Protein AF-0000000084982151 (afdb_homodimer)

InterPro domains:
  IPR011059 Metal-dependent hydrolase, composite domain superfamily [G3DSA:2.30.40.10] (26-406)
  IPR011059 Metal-dependent hydrolase, composite domain superfamily [SSF51338] (19-84)
  IPR013108 Amidohydrolase 3 [PF07969] (148-337)
  IPR032466 Metal-dependent hydrolase [SSF51556] (68-377)
  IPR052349 Metallo-dependent Hydrolases Superfamily Enzymes [PTHR32027] (18-412)

Nearest PDB structures (foldseek):
  6nbo-assembly1_A  TM=9.046E-01  e=1.200E-35  Burkholderia multivorans ATCC 17616
  4cqd-assembly1_A  TM=8.797E-01  e=1.197E-31  Pseudomonas sp. ADP
  2qt3-assembly1_A  TM=8.732E-01  e=7.855E-32  Pseudomonas sp. ADP
  4cqc-assembly1_B  TM=8.653E-01  e=4.052E-32  Pseudomonas sp. ADP
  4r7w-assembly4_E  TM=7.975E-01  e=2.532E-25  Klebsiella pneumoniae 30660/NJST258_1

Organism: NCBI:txid883103

Secondary structure (DSSP, 8-state):
-EEEEEEEEEEEEEEE-TTS-EEEEEEEEEEEEETTEEEEEES---TTSTTEEEEEE-TTPEEEEPEEEEEE--SS--TTS---PPP--TT-SHHHHHHHHHHHHHHHHHHHHHHHHHHHHHHHHTTEEEEEEEEE-BTTTBTHHHHHHHHHHHTTTTT-EEEEEEE-TT-SGGGHHHHHHHHHHHTTTT-SEEEEE-TTTTTS-HHHHHHHHHHHHHHTT-EEEEEE---HHHHHHHHHHHHHHHHHTT--S-EEEEE-GGGGG--HHHHHHHHHHHHHTTEEEEE----STT----HHHHHHTT--EEE--B-SSSSS-S-----HHHHHHHHHHHTT--SHHHHHHTTHHHHTT--SB-TTS-B-SS-TTSB--EEEES-SSHHHHHHHTPPEEEEEETTEEEEE------GGGG-/-EEEEEEEEEEEEEEE-TTS-EEEEEEEEEEEEETTEEEEEES---TTSTTEEEEEE-TTPEEEEPEEEEEE--SS--TTS---PPP--TT-SHHHHHHHHHHHHHHHHHHHHHHHHHHHHHHHHTTEEEEEEEEE-BTTTBTHHHHHHHHHHHTTTTT-EEEEEEE-TT-SGGGHHHHHHHHHHHTTTT-SEEEEE-TTTTTS-HHHHHHHHHHHHHHTT-EEEEEE---HHHHHHHHHHHHHHHHHTT--S-EEEEE-GGGGG--HHHHHHHHHHHHHTTEEEEE----STT----HHHHHHTT--EEE--B-SSSSS-S-----HHHHHHHHHHHTT--SHHHHHHTTHHHHTT--SB-TTS-B-SS-TTSB--EEEES-SSHHHHHHHTPPEEEEEETTEEEEE------GGGG-

Structure (mmCIF, N/CA/C/O backbone):
data_AF-0000000084982151-model_v1
#
loop_
_entity.id
_entity.type
_entity.pdbx_description
1 polymer 'Amidohydrolase 3 domain-containing protein'
#
loop_
_atom_site.group_PDB
_atom_site.id
_atom_site.type_symbol
_atom_site.label_atom_id
_atom_site.label_alt_id
_atom_site.label_comp_id
_atom_site.label_asym_id
_atom_site.label_entity_id
_atom_site.label_seq_id
_atom_site.pdbx_PDB_ins_code
_atom_site.Cartn_x
_atom_site.Cartn_y
_atom_site.Cartn_z
_atom_site.occupancy
_atom_site.B_iso_or_equiv
_atom_site.auth_seq_id
_atom_site.auth_comp_id
_atom_site.auth_asym_id
_atom_site.auth_atom_id
_atom_site.pdbx_PDB_model_num
ATOM 1 N N . MET A 1 1 ? -6.715 -37.312 9.172 1 73.62 1 MET A N 1
ATOM 2 C CA . MET A 1 1 ? -6.648 -36.438 10.328 1 73.62 1 MET A CA 1
ATOM 3 C C . MET A 1 1 ? -7.793 -35.438 10.305 1 73.62 1 MET A C 1
ATOM 5 O O . MET A 1 1 ? -8.094 -34.844 9.266 1 73.62 1 MET A O 1
ATOM 9 N N . GLY A 1 2 ? -8.641 -35.562 11.336 1 93.75 2 GLY A N 1
ATOM 10 C CA . GLY A 1 2 ? -9.836 -34.719 11.414 1 93.75 2 GLY A CA 1
ATOM 11 C C . GLY A 1 2 ? -9.625 -33.438 12.188 1 93.75 2 GLY A C 1
ATOM 12 O O . GLY A 1 2 ? -9.094 -33.469 13.305 1 93.75 2 GLY A O 1
ATOM 13 N N . LEU A 1 3 ? -9.773 -32.25 11.578 1 98.31 3 LEU A N 1
ATOM 14 C CA . LEU A 1 3 ? -9.695 -30.938 12.203 1 98.31 3 LEU A CA 1
ATOM 15 C C . LEU A 1 3 ? -11.094 -30.359 12.422 1 98.31 3 LEU A C 1
ATOM 17 O O . LEU A 1 3 ? -11.891 -30.297 11.484 1 98.31 3 LEU A O 1
ATOM 21 N N . LEU A 1 4 ? -11.398 -30.078 13.695 1 98.81 4 LEU A N 1
ATOM 22 C CA . LEU A 1 4 ? -12.664 -29.453 14.031 1 98.81 4 LEU A CA 1
ATOM 23 C C . LEU A 1 4 ? -12.477 -27.969 14.336 1 98.81 4 LEU A C 1
ATOM 25 O O . LEU A 1 4 ? -11.719 -27.609 15.242 1 98.81 4 LEU A O 1
ATOM 29 N N . LEU A 1 5 ? -13.062 -27.078 13.531 1 98.81 5 LEU A N 1
ATOM 30 C CA . LEU A 1 5 ? -13.125 -25.641 13.773 1 98.81 5 LEU A CA 1
ATOM 31 C C . LEU A 1 5 ? -14.438 -25.266 14.445 1 98.81 5 LEU A C 1
ATOM 33 O O . LEU A 1 5 ? -15.516 -25.516 13.906 1 98.81 5 LEU A O 1
ATOM 37 N N . LYS A 1 6 ? -14.336 -24.672 15.555 1 98.81 6 LYS A N 1
ATOM 38 C CA . LYS A 1 6 ? -15.531 -24.281 16.297 1 98.81 6 LYS A CA 1
ATOM 39 C C . LYS A 1 6 ? -15.734 -22.766 16.25 1 98.81 6 LYS A C 1
ATOM 41 O O . LYS A 1 6 ? -14.758 -22.016 16.203 1 98.81 6 LYS A O 1
ATOM 46 N N . ASN A 1 7 ? -17.031 -22.328 16.297 1 98.69 7 ASN A N 1
ATOM 47 C CA . ASN A 1 7 ? -17.375 -20.906 16.422 1 98.69 7 ASN A CA 1
ATOM 48 C C . ASN A 1 7 ? -16.766 -20.094 15.289 1 98.69 7 ASN A C 1
ATOM 50 O O . ASN A 1 7 ? -16.109 -19.078 15.539 1 98.69 7 ASN A O 1
ATOM 54 N N . ILE A 1 8 ? -17 -20.578 14.078 1 98.81 8 ILE A N 1
ATOM 55 C CA . ILE A 1 8 ? -16.438 -19.938 12.891 1 98.81 8 ILE A CA 1
ATOM 56 C C . ILE A 1 8 ? -17.484 -19.047 12.234 1 98.81 8 ILE A C 1
ATOM 58 O O . ILE A 1 8 ? -18.641 -19.469 12.047 1 98.81 8 ILE A O 1
ATOM 62 N N . LYS A 1 9 ? -17.125 -17.812 11.961 1 98.75 9 LYS A N 1
ATOM 63 C CA . LYS A 1 9 ? -17.984 -16.922 11.195 1 98.75 9 LYS A CA 1
ATOM 64 C C . LYS A 1 9 ? -17.906 -17.219 9.703 1 98.75 9 LYS A C 1
ATOM 66 O O . LYS A 1 9 ? -16.812 -17.328 9.141 1 98.75 9 LYS A O 1
ATOM 71 N N . LEU A 1 10 ? -19.031 -17.438 9.031 1 98.88 10 LEU A N 1
ATOM 72 C CA . LEU A 1 10 ? -19.125 -17.672 7.594 1 98.88 10 LEU A CA 1
ATOM 73 C C . LEU A 1 10 ? -20 -16.609 6.934 1 98.88 10 LEU A C 1
ATOM 75 O O . LEU A 1 10 ? -21.016 -16.203 7.48 1 98.88 10 LEU A O 1
ATOM 79 N N . GLU A 1 11 ? -19.578 -16.109 5.785 1 98.81 11 GLU A N 1
ATOM 80 C CA . GLU A 1 11 ? -20.422 -15.203 5.016 1 98.81 11 GLU A CA 1
ATOM 81 C C . GLU A 1 11 ? -21.609 -15.93 4.391 1 98.81 11 GLU A C 1
ATOM 83 O O . GLU A 1 11 ? -21.438 -16.984 3.773 1 98.81 11 GLU A O 1
ATOM 88 N N . ARG A 1 12 ? -22.781 -15.328 4.527 1 98.25 12 ARG A N 1
ATOM 89 C CA . ARG A 1 12 ? -24 -15.992 4.078 1 98.25 12 ARG A CA 1
ATOM 90 C C . ARG A 1 12 ? -24.578 -15.305 2.85 1 98.25 12 ARG A C 1
ATOM 92 O O . ARG A 1 12 ? -24.969 -15.969 1.885 1 98.25 12 ARG A O 1
ATOM 99 N N . CYS A 1 13 ? -24.703 -14.039 2.93 1 98 13 CYS A N 1
ATOM 100 C CA . CYS A 1 13 ? -25.266 -13.266 1.829 1 98 13 CYS A CA 1
ATOM 101 C C . CYS A 1 13 ? -25.047 -11.773 2.043 1 98 13 CYS A C 1
ATOM 103 O O . CYS A 1 13 ? -24.531 -11.359 3.078 1 98 13 CYS A O 1
ATOM 105 N N . TYR A 1 14 ? -25.359 -11 1.001 1 96.5 14 TYR A N 1
ATOM 106 C CA . TYR A 1 14 ? -25.422 -9.555 1.14 1 96.5 14 TYR A CA 1
ATOM 107 C C . TYR A 1 14 ? -26.812 -9.094 1.558 1 96.5 14 TYR A C 1
ATOM 109 O O . TYR A 1 14 ? -27.812 -9.641 1.093 1 96.5 14 TYR A O 1
ATOM 117 N N . LYS A 1 15 ? -26.781 -8.156 2.391 1 95.31 15 LYS A N 1
ATOM 118 C CA . LYS A 1 15 ? -28.031 -7.516 2.773 1 95.31 15 LYS A CA 1
ATOM 119 C C . LYS A 1 15 ? -27.984 -6.016 2.504 1 95.31 15 LYS A C 1
ATOM 121 O O . LYS A 1 15 ? -27.031 -5.336 2.914 1 95.31 15 LYS A O 1
ATOM 126 N N . GLU A 1 16 ? -28.906 -5.574 1.783 1 91.12 16 GLU A N 1
ATOM 127 C CA . GLU A 1 16 ? -29.016 -4.145 1.5 1 91.12 16 GLU A CA 1
ATOM 128 C C . GLU A 1 16 ? -29.969 -3.459 2.465 1 91.12 16 GLU A C 1
ATOM 130 O O . GLU A 1 16 ? -31.094 -3.936 2.682 1 91.12 16 GLU A O 1
ATOM 135 N N . GLN A 1 17 ? -29.469 -2.412 2.992 1 88 17 GLN A N 1
ATOM 136 C CA . GLN A 1 17 ? -30.312 -1.627 3.891 1 88 17 GLN A CA 1
ATOM 137 C C . GLN A 1 17 ? -30.984 -0.476 3.15 1 88 17 GLN A C 1
ATOM 139 O O . GLN A 1 17 ? -30.641 -0.183 2.004 1 88 17 GLN A O 1
ATOM 144 N N . ASN A 1 18 ? -31.953 0.186 3.766 1 77.94 18 ASN A N 1
ATOM 145 C CA . ASN A 1 18 ? -32.781 1.197 3.139 1 77.94 18 ASN A CA 1
ATOM 146 C C . ASN A 1 18 ? -31.969 2.4 2.676 1 77.94 18 ASN A C 1
ATOM 148 O O . ASN A 1 18 ? -32.344 3.068 1.707 1 77.94 18 ASN A O 1
ATOM 152 N N . ASN A 1 19 ? -30.906 2.613 3.205 1 78.88 19 ASN A N 1
ATOM 153 C CA . ASN A 1 19 ? -30.109 3.789 2.863 1 78.88 19 ASN A CA 1
ATOM 154 C C . ASN A 1 19 ? -29.047 3.467 1.815 1 78.88 19 ASN A C 1
ATOM 156 O O . ASN A 1 19 ? -28.156 4.285 1.548 1 78.88 19 ASN A O 1
ATOM 160 N N . GLY A 1 20 ? -29.188 2.225 1.259 1 83.88 20 GLY A N 1
ATOM 161 C CA . GLY A 1 20 ? -28.25 1.842 0.222 1 83.88 20 GLY A CA 1
ATOM 162 C C . GLY A 1 20 ? -27 1.162 0.767 1 83.88 20 GLY A C 1
ATOM 163 O O . GLY A 1 20 ? -26.156 0.706 0 1 83.88 20 GLY A O 1
ATOM 164 N N . LEU A 1 21 ? -27 1.097 2.041 1 89.81 21 LEU A N 1
ATOM 165 C CA . LEU A 1 21 ? -25.875 0.412 2.68 1 89.81 21 LEU A CA 1
ATOM 166 C C . LEU A 1 21 ? -25.969 -1.096 2.473 1 89.81 21 LEU A C 1
ATOM 168 O O . LEU A 1 21 ? -27.047 -1.684 2.641 1 89.81 21 LEU A O 1
ATOM 172 N N . VAL A 1 22 ? -24.922 -1.639 1.974 1 94 22 VAL A N 1
ATOM 173 C CA . VAL A 1 22 ? -24.844 -3.088 1.827 1 94 22 VAL A CA 1
ATOM 174 C C . VAL A 1 22 ? -23.938 -3.666 2.912 1 94 22 VAL A C 1
ATOM 176 O O . VAL A 1 22 ? -22.844 -3.148 3.158 1 94 22 VAL A O 1
ATOM 179 N N . VAL A 1 23 ? -24.375 -4.66 3.572 1 95.12 23 VAL A N 1
ATOM 180 C CA . VAL A 1 23 ? -23.578 -5.359 4.582 1 95.12 23 VAL A CA 1
ATOM 181 C C . VAL A 1 23 ? -23.547 -6.855 4.266 1 95.12 23 VAL A C 1
ATOM 183 O O . VAL A 1 23 ? -24.438 -7.371 3.596 1 95.12 23 VAL A O 1
ATOM 186 N N . THR A 1 24 ? -22.531 -7.484 4.648 1 97.81 24 THR A N 1
ATOM 187 C CA . THR A 1 24 ? -22.453 -8.938 4.535 1 97.81 24 THR A CA 1
ATOM 188 C C . THR A 1 24 ? -23.047 -9.609 5.773 1 97.81 24 THR A C 1
ATOM 190 O O . THR A 1 24 ? -22.578 -9.383 6.891 1 97.81 24 THR A O 1
ATOM 193 N N . GLU A 1 25 ? -24.047 -10.375 5.578 1 97.88 25 GLU A N 1
ATOM 194 C CA . GLU A 1 25 ? -24.594 -11.188 6.664 1 97.88 25 GLU A CA 1
ATOM 195 C C . GLU A 1 25 ? -23.75 -12.438 6.891 1 97.88 25 GLU A C 1
ATOM 197 O O . GLU A 1 25 ? -23.297 -13.07 5.934 1 97.88 25 GLU A O 1
ATOM 202 N N . THR A 1 26 ? -23.531 -12.688 8.125 1 98.19 26 THR A N 1
ATOM 203 C CA . THR A 1 26 ? -22.719 -13.844 8.477 1 98.19 26 THR A CA 1
ATOM 204 C C . THR A 1 26 ? -23.453 -14.758 9.453 1 98.19 26 THR A C 1
ATOM 206 O O . THR A 1 26 ? -24.5 -14.383 9.992 1 98.19 26 THR A O 1
ATOM 209 N N . GLU A 1 27 ? -23.016 -15.969 9.609 1 98.31 27 GLU A N 1
ATOM 210 C CA . GLU A 1 27 ? -23.5 -16.938 10.602 1 98.31 27 GLU A CA 1
ATOM 211 C C . GLU A 1 27 ? -22.328 -17.641 11.281 1 98.31 27 GLU A C 1
ATOM 213 O O . GLU A 1 27 ? -21.219 -17.703 10.727 1 98.31 27 GLU A O 1
ATOM 218 N N . THR A 1 28 ? -22.531 -18.125 12.484 1 98.62 28 THR A N 1
ATOM 219 C CA . THR A 1 28 ? -21.531 -18.891 13.219 1 98.62 28 THR A CA 1
ATOM 220 C C . THR A 1 28 ? -21.766 -20.391 13.07 1 98.62 28 THR A C 1
ATOM 222 O O . THR A 1 28 ? -22.875 -20.875 13.289 1 98.62 28 THR A O 1
ATOM 225 N N . LYS A 1 29 ? -20.75 -21.141 12.617 1 98.81 29 LYS A N 1
ATOM 226 C CA . LYS A 1 29 ? -20.844 -22.578 12.406 1 98.81 29 LYS A CA 1
ATOM 227 C C . LYS A 1 29 ? -19.609 -23.297 12.93 1 98.81 29 LYS A C 1
ATOM 229 O O . LYS A 1 29 ? -18.578 -22.672 13.18 1 98.81 29 LYS A O 1
ATOM 234 N N . ASP A 1 30 ? -19.75 -24.531 13.203 1 98.81 30 ASP A N 1
ATOM 235 C CA . ASP A 1 30 ? -18.641 -25.469 13.344 1 98.81 30 ASP A CA 1
ATOM 236 C C . ASP A 1 30 ? -18.359 -26.188 12.023 1 98.81 30 ASP A C 1
ATOM 238 O O . ASP A 1 30 ? -19.281 -26.5 11.266 1 98.81 30 ASP A O 1
ATOM 242 N N . LEU A 1 31 ? -17.141 -26.438 11.711 1 98.81 31 LEU A N 1
ATOM 243 C CA . LEU A 1 31 ? -16.75 -27.156 10.508 1 98.81 31 LEU A CA 1
ATOM 244 C C . LEU A 1 31 ? -15.836 -28.344 10.852 1 98.81 31 LEU A C 1
ATOM 246 O O . LEU A 1 31 ? -14.82 -28.172 11.531 1 98.81 31 LEU A O 1
ATOM 250 N N . LEU A 1 32 ? -16.188 -29.531 10.422 1 98.69 32 LEU A N 1
ATOM 251 C CA . LEU A 1 32 ? -15.312 -30.688 10.508 1 98.69 32 LEU A CA 1
ATOM 252 C C . LEU A 1 32 ? -14.594 -30.938 9.188 1 98.69 32 LEU A C 1
ATOM 254 O O . LEU A 1 32 ? -15.227 -30.984 8.133 1 98.69 32 LEU A O 1
ATOM 258 N N . ILE A 1 33 ? -13.352 -30.984 9.211 1 98.62 33 ILE A N 1
ATOM 259 C CA . ILE A 1 33 ? -12.516 -31.266 8.039 1 98.62 33 ILE A CA 1
ATOM 260 C C . ILE A 1 33 ? -11.922 -32.656 8.148 1 98.62 33 ILE A C 1
ATOM 262 O O . ILE A 1 33 ? -11.336 -33.031 9.172 1 98.62 33 ILE A O 1
ATOM 266 N N . LYS A 1 34 ? -12.094 -33.469 7.145 1 97.31 34 LYS A N 1
ATOM 267 C CA . LYS A 1 34 ? -11.547 -34.812 7.039 1 97.31 34 LYS A CA 1
ATOM 268 C C . LYS A 1 34 ? -10.93 -35.031 5.664 1 97.31 34 LYS A C 1
ATOM 270 O O . LYS A 1 34 ? -11.469 -34.594 4.652 1 97.31 34 LYS A O 1
ATOM 275 N N . GLU A 1 35 ? -9.781 -35.688 5.691 1 96.19 35 GLU A N 1
ATOM 276 C CA . GLU A 1 35 ? -9.109 -36.094 4.457 1 96.19 35 GLU A CA 1
ATOM 277 C C . GLU A 1 35 ? -8.953 -34.875 3.518 1 96.19 35 GLU A C 1
ATOM 279 O O . GLU A 1 35 ? -9.25 -35 2.324 1 96.19 35 GLU A O 1
ATOM 284 N N . GLY A 1 36 ? -8.742 -33.719 4.082 1 97.12 36 GLY A N 1
ATOM 285 C CA . GLY A 1 36 ? -8.367 -32.531 3.316 1 97.12 36 GLY A CA 1
ATOM 286 C C . GLY A 1 36 ? -9.562 -31.75 2.82 1 97.12 36 GLY A C 1
ATOM 287 O O . GLY A 1 36 ? -9.398 -30.719 2.156 1 97.12 36 GLY A O 1
ATOM 288 N N . CYS A 1 37 ? -10.805 -32.188 3.174 1 98.19 37 CYS A N 1
ATOM 289 C CA . CYS A 1 37 ? -12.016 -31.531 2.676 1 98.19 37 CYS A CA 1
ATOM 290 C C . CYS A 1 37 ? -12.961 -31.188 3.82 1 98.19 37 CYS A C 1
ATOM 292 O O . CYS A 1 37 ? -12.891 -31.797 4.891 1 98.19 37 CYS A O 1
ATOM 294 N N . PHE A 1 38 ? -13.758 -30.203 3.572 1 98.56 38 PHE A N 1
ATOM 295 C CA . PHE A 1 38 ? -14.836 -29.969 4.516 1 98.56 38 PHE A CA 1
ATOM 296 C C . PHE A 1 38 ? -15.805 -31.156 4.547 1 98.56 38 PHE A C 1
ATOM 298 O O . PHE A 1 38 ? -16.406 -31.484 3.527 1 98.56 38 PHE A O 1
ATOM 305 N N . ALA A 1 39 ? -15.961 -31.734 5.668 1 98.25 39 ALA A N 1
ATOM 306 C CA . ALA A 1 39 ? -16.766 -32.938 5.773 1 98.25 39 ALA A CA 1
ATOM 307 C C . ALA A 1 39 ? -18.141 -32.656 6.34 1 98.25 39 ALA A C 1
ATOM 309 O O . ALA A 1 39 ? -19.125 -33.312 6.016 1 98.25 39 ALA A O 1
ATOM 310 N N . GLU A 1 40 ? -18.188 -31.672 7.238 1 98.19 40 GLU A N 1
ATOM 311 C CA . GLU A 1 40 ? -19.438 -31.281 7.883 1 98.19 40 GLU A CA 1
ATOM 312 C C . GLU A 1 40 ? -19.422 -29.812 8.281 1 98.19 40 GLU A C 1
ATOM 314 O O . GLU A 1 40 ? -18.406 -29.297 8.742 1 98.19 40 GLU A O 1
ATOM 319 N N . ILE A 1 41 ? -20.453 -29.141 8.078 1 98.62 41 ILE A N 1
ATOM 320 C CA . ILE A 1 41 ? -20.703 -27.781 8.508 1 98.62 41 ILE A CA 1
ATOM 321 C C . ILE A 1 41 ? -22.031 -27.703 9.25 1 98.62 41 ILE A C 1
ATOM 323 O O . ILE A 1 41 ? -23.094 -28.016 8.688 1 98.62 41 ILE A O 1
ATOM 327 N N . ALA A 1 42 ? -22.016 -27.359 10.477 1 98.56 42 ALA A N 1
ATOM 328 C CA . ALA A 1 42 ? -23.219 -27.375 11.297 1 98.56 42 ALA A CA 1
ATOM 329 C C . ALA A 1 42 ? -23.156 -26.328 12.406 1 98.56 42 ALA A C 1
ATOM 331 O O . ALA A 1 42 ? -22.109 -25.719 12.633 1 98.56 42 ALA A O 1
ATOM 332 N N . ASP A 1 43 ? -24.312 -26.141 13.031 1 98.44 43 ASP A N 1
ATOM 333 C CA . ASP A 1 43 ? -24.359 -25.188 14.133 1 98.44 43 ASP A CA 1
ATOM 334 C C . ASP A 1 43 ? -23.453 -25.625 15.281 1 98.44 43 ASP A C 1
ATOM 336 O O . ASP A 1 43 ? -22.781 -24.797 15.906 1 98.44 43 ASP A O 1
ATOM 340 N N . GLU A 1 44 ? -23.453 -26.891 15.516 1 98.19 44 GLU A N 1
ATOM 341 C CA . GLU A 1 44 ? -22.625 -27.469 16.562 1 98.19 44 GLU A CA 1
ATOM 342 C C . GLU A 1 44 ? -22.156 -28.875 16.188 1 98.19 44 GLU A C 1
ATOM 344 O O . GLU A 1 44 ? -22.938 -29.688 15.711 1 98.19 44 GLU A O 1
ATOM 349 N N . ILE A 1 45 ? -20.906 -29.094 16.312 1 98.12 45 ILE A N 1
ATOM 350 C CA . ILE A 1 45 ? -20.312 -30.422 16.172 1 98.12 45 ILE A CA 1
ATOM 351 C C . ILE A 1 45 ? -19.547 -30.797 17.438 1 98.12 45 ILE A C 1
ATOM 353 O O . ILE A 1 45 ? -18.734 -30.016 17.938 1 98.12 45 ILE A O 1
ATOM 357 N N . ALA A 1 46 ? -19.75 -31.953 17.953 1 97.62 46 ALA A N 1
ATOM 358 C CA . ALA A 1 46 ? -19.156 -32.375 19.219 1 97.62 46 ALA A CA 1
ATOM 359 C C . ALA A 1 46 ? -17.656 -32.625 19.062 1 97.62 46 ALA A C 1
ATOM 361 O O . ALA A 1 46 ? -17.219 -33.188 18.062 1 97.62 46 ALA A O 1
ATOM 362 N N . GLU A 1 47 ? -16.906 -32.219 20.047 1 96.62 47 GLU A N 1
ATOM 363 C CA . GLU A 1 47 ? -15.461 -32.406 20.016 1 96.62 47 GLU A CA 1
ATOM 364 C C . GLU A 1 47 ? -15.062 -33.875 20.016 1 96.62 47 GLU A C 1
ATOM 366 O O . GLU A 1 47 ? -13.984 -34.219 19.562 1 96.62 47 GLU A O 1
ATOM 371 N N . ASN A 1 48 ? -16.016 -34.688 20.594 1 95.06 48 ASN A N 1
ATOM 372 C CA . ASN A 1 48 ? -15.703 -36.094 20.672 1 95.06 48 ASN A CA 1
ATOM 373 C C . ASN A 1 48 ? -16.234 -36.844 19.438 1 95.06 48 ASN A C 1
ATOM 375 O O . ASN A 1 48 ? -16.266 -38.094 19.438 1 95.06 48 ASN A O 1
ATOM 379 N N . THR A 1 49 ? -16.672 -36.094 18.5 1 94.31 49 THR A N 1
ATOM 380 C CA . THR A 1 49 ? -17.078 -36.719 17.234 1 94.31 49 THR A CA 1
ATOM 381 C C . THR A 1 49 ? -15.969 -37.625 16.703 1 94.31 49 THR A C 1
ATOM 383 O O . THR A 1 49 ? -14.797 -37.25 16.734 1 94.31 49 THR A O 1
ATOM 386 N N . PRO A 1 50 ? -16.281 -38.812 16.266 1 92.5 50 PRO A N 1
ATOM 387 C CA . PRO A 1 50 ? -15.258 -39.75 15.773 1 92.5 50 PRO A CA 1
ATOM 388 C C . PRO A 1 50 ? -14.422 -39.156 14.641 1 92.5 50 PRO A C 1
ATOM 390 O O . PRO A 1 50 ? -14.961 -38.531 13.727 1 92.5 50 PRO A O 1
ATOM 393 N N . GLY A 1 51 ? -13.148 -39.312 14.781 1 91.31 51 GLY A N 1
ATOM 394 C CA . GLY A 1 51 ? -12.258 -38.844 13.727 1 91.31 51 GLY A CA 1
ATOM 395 C C . GLY A 1 51 ? -11.641 -37.469 14.023 1 91.31 51 GLY A C 1
ATOM 396 O O . GLY A 1 51 ? -10.648 -37.094 13.391 1 91.31 51 GLY A O 1
ATOM 397 N N . VAL A 1 52 ? -12.188 -36.75 14.961 1 95.25 52 VAL A N 1
ATOM 398 C CA . VAL A 1 52 ? -11.633 -35.469 15.344 1 95.25 52 VAL A CA 1
ATOM 399 C C . VAL A 1 52 ? -10.305 -35.656 16.078 1 95.25 52 VAL A C 1
ATOM 401 O O . VAL A 1 52 ? -10.25 -36.375 17.078 1 95.25 52 VAL A O 1
ATOM 404 N N . GLN A 1 53 ? -9.266 -35.094 15.57 1 95 53 GLN A N 1
ATOM 405 C CA . GLN A 1 53 ? -7.938 -35.219 16.172 1 95 53 GLN A CA 1
ATOM 406 C C . GLN A 1 53 ? -7.457 -33.875 16.734 1 95 53 GLN A C 1
ATOM 408 O O . GLN A 1 53 ? -6.633 -33.844 17.656 1 95 53 GLN A O 1
ATOM 413 N N . LYS A 1 54 ? -7.859 -32.812 16.219 1 96.81 54 LYS A N 1
ATOM 414 C CA . LYS A 1 54 ? -7.5 -31.469 16.656 1 96.81 54 LYS A CA 1
ATOM 415 C C . LYS A 1 54 ? -8.711 -30.547 16.641 1 96.81 54 LYS A C 1
ATOM 417 O O . LYS A 1 54 ? -9.539 -30.609 15.727 1 96.81 54 LYS A O 1
ATOM 422 N N . VAL A 1 55 ? -8.867 -29.781 17.688 1 98 55 VAL A N 1
ATOM 423 C CA . VAL A 1 55 ? -9.945 -28.812 17.781 1 98 55 VAL A CA 1
ATOM 424 C C . VAL A 1 55 ? -9.367 -27.406 17.891 1 98 55 VAL A C 1
ATOM 426 O O . VAL A 1 55 ? -8.43 -27.156 18.641 1 98 55 VAL A O 1
ATOM 429 N N . ILE A 1 56 ? -9.828 -26.484 17.078 1 98.12 56 ILE A N 1
ATOM 430 C CA . ILE A 1 56 ? -9.5 -25.062 17.156 1 98.12 56 ILE A CA 1
ATOM 431 C C . ILE A 1 56 ? -10.773 -24.25 17.391 1 98.12 56 ILE A C 1
ATOM 433 O O . ILE A 1 56 ? -11.75 -24.375 16.656 1 98.12 56 ILE A O 1
ATOM 437 N N . ASP A 1 57 ? -10.781 -23.5 18.406 1 98.19 57 ASP A N 1
ATOM 438 C CA . ASP A 1 57 ? -11.844 -22.516 18.594 1 98.19 57 ASP A CA 1
ATOM 439 C C . ASP A 1 57 ? -11.57 -21.25 17.781 1 98.19 57 ASP A C 1
ATOM 441 O O . ASP A 1 57 ? -10.586 -20.547 18.047 1 98.19 57 ASP A O 1
ATOM 445 N N . GLY A 1 58 ? -12.414 -20.984 16.859 1 97.75 58 GLY A N 1
ATOM 446 C CA . GLY A 1 58 ? -12.227 -19.812 16 1 97.75 58 GLY A CA 1
ATOM 447 C C . GLY A 1 58 ? -12.547 -18.516 16.719 1 97.75 58 GLY A C 1
ATOM 448 O O . GLY A 1 58 ? -12.18 -17.438 16.234 1 97.75 58 GLY A O 1
ATOM 449 N N . ASN A 1 59 ? -13.258 -18.641 17.812 1 97.62 59 ASN A N 1
ATOM 450 C CA . ASN A 1 59 ? -13.609 -17.469 18.594 1 97.62 59 ASN A CA 1
ATOM 451 C C . ASN A 1 59 ? -14.289 -16.391 17.75 1 97.62 59 ASN A C 1
ATOM 453 O O . ASN A 1 59 ? -13.984 -15.203 17.875 1 97.62 59 ASN A O 1
ATOM 457 N N . GLY A 1 60 ? -15.086 -16.781 16.844 1 97.88 60 GLY A N 1
ATOM 458 C CA . GLY A 1 60 ? -15.852 -15.836 16.031 1 97.88 60 GLY A CA 1
ATOM 459 C C . GLY A 1 60 ? -15.055 -15.266 14.875 1 97.88 60 GLY A C 1
ATOM 460 O O . GLY A 1 60 ? -15.469 -14.281 14.25 1 97.88 60 GLY A O 1
ATOM 461 N N . GLN A 1 61 ? -13.891 -15.781 14.562 1 98.62 61 GLN A N 1
ATOM 462 C CA . GLN A 1 61 ? -13.109 -15.328 13.414 1 98.62 61 GLN A CA 1
ATOM 463 C C . GLN A 1 61 ? -13.773 -15.734 12.109 1 98.62 61 GLN A C 1
ATOM 465 O O . GLN A 1 61 ? -14.516 -16.719 12.062 1 98.62 61 GLN A O 1
ATOM 470 N N . LEU A 1 62 ? -13.523 -14.961 11.062 1 98.88 62 LEU A N 1
ATOM 471 C CA . LEU A 1 62 ? -14.047 -15.219 9.727 1 98.88 62 LEU A CA 1
ATOM 472 C C . LEU A 1 62 ? -13.219 -16.281 9.008 1 98.88 62 LEU A C 1
ATOM 474 O O . LEU A 1 62 ? -11.984 -16.25 9.07 1 98.88 62 LEU A O 1
ATOM 478 N N . LEU A 1 63 ? -13.883 -17.266 8.383 1 98.94 63 LEU A N 1
ATOM 479 C CA . LEU A 1 63 ? -13.219 -18.203 7.488 1 98.94 63 LEU A CA 1
ATOM 480 C C . LEU A 1 63 ? -13.211 -17.688 6.055 1 98.94 63 LEU A C 1
ATOM 482 O O . LEU A 1 63 ? -14.258 -17.297 5.523 1 98.94 63 LEU A O 1
ATOM 486 N N . VAL A 1 64 ? -12.07 -17.594 5.418 1 98.94 64 VAL A N 1
ATOM 487 C CA . VAL A 1 64 ? -11.961 -17.203 4.016 1 98.94 64 VAL A CA 1
ATOM 488 C C . VAL A 1 64 ? -11.047 -18.188 3.281 1 98.94 64 VAL A C 1
ATOM 490 O O . VAL A 1 64 ? -10.258 -18.906 3.908 1 98.94 64 VAL A O 1
ATOM 493 N N . PRO A 1 65 ? -11.203 -18.328 1.948 1 98.88 65 PRO A N 1
ATOM 494 C CA . PRO A 1 65 ? -10.266 -19.172 1.208 1 98.88 65 PRO A CA 1
ATOM 495 C C . PRO A 1 65 ? -8.82 -18.719 1.363 1 98.88 65 PRO A C 1
ATOM 497 O O . PRO A 1 65 ? -8.547 -17.531 1.517 1 98.88 65 PRO A O 1
ATOM 500 N N . SER A 1 66 ? -7.883 -19.656 1.37 1 98.88 66 SER A N 1
ATOM 501 C CA . SER A 1 66 ? -6.465 -19.328 1.466 1 98.88 66 SER A CA 1
ATOM 502 C C . SER A 1 66 ? -5.98 -18.609 0.213 1 98.88 66 SER A C 1
ATOM 504 O O . SER A 1 66 ? -6.711 -18.516 -0.776 1 98.88 66 SER A O 1
ATOM 506 N N . LEU A 1 67 ? -4.781 -18.094 0.255 1 98.94 67 LEU A N 1
ATOM 507 C CA . LEU A 1 67 ? -4.242 -17.234 -0.792 1 98.94 67 LEU A CA 1
ATOM 508 C C . LEU A 1 67 ? -3.266 -18 -1.677 1 98.94 67 LEU A C 1
ATOM 510 O O . LEU A 1 67 ? -2.775 -19.062 -1.288 1 98.94 67 LEU A O 1
ATOM 514 N N . ARG A 1 68 ? -3.076 -17.469 -2.844 1 98.81 68 ARG A N 1
ATOM 515 C CA . ARG A 1 68 ? -2.127 -17.969 -3.826 1 98.81 68 ARG A CA 1
ATOM 516 C C . ARG A 1 68 ? -1.174 -16.875 -4.289 1 98.81 68 ARG A C 1
ATOM 518 O O . ARG A 1 68 ? -1.588 -15.734 -4.496 1 98.81 68 ARG A O 1
ATOM 525 N N . GLU A 1 69 ? 0.103 -17.219 -4.352 1 98.81 69 GLU A N 1
ATOM 526 C CA . GLU A 1 69 ? 1.081 -16.344 -5.008 1 98.81 69 GLU A CA 1
ATOM 527 C C . GLU A 1 69 ? 1.281 -16.75 -6.465 1 98.81 69 GLU A C 1
ATOM 529 O O . GLU A 1 69 ? 1.736 -17.859 -6.754 1 98.81 69 GLU A O 1
ATOM 534 N N . SER A 1 70 ? 0.989 -15.789 -7.348 1 98.62 70 SER A N 1
ATOM 535 C CA . SER A 1 70 ? 0.961 -16.172 -8.75 1 98.62 70 SER A CA 1
ATOM 536 C C . SER A 1 70 ? 2.305 -15.914 -9.43 1 98.62 70 SER A C 1
ATOM 538 O O . SER A 1 70 ? 2.561 -16.406 -10.523 1 98.62 70 SER A O 1
ATOM 540 N N . HIS A 1 71 ? 3.154 -15.164 -8.773 1 98.81 71 HIS A N 1
ATOM 541 C CA . HIS A 1 71 ? 4.387 -14.758 -9.438 1 98.81 71 HIS A CA 1
ATOM 542 C C . HIS A 1 71 ? 5.434 -14.305 -8.422 1 98.81 71 HIS A C 1
ATOM 544 O O . HIS A 1 71 ? 5.309 -13.227 -7.836 1 98.81 71 HIS A O 1
ATOM 550 N N . ILE A 1 72 ? 6.477 -15.102 -8.219 1 98.81 72 ILE A N 1
ATOM 551 C CA . ILE A 1 72 ? 7.555 -14.734 -7.305 1 98.81 72 ILE A CA 1
ATOM 552 C C . ILE A 1 72 ? 8.867 -15.344 -7.789 1 98.81 72 ILE A C 1
ATOM 554 O O . ILE A 1 72 ? 8.867 -16.344 -8.516 1 98.81 72 ILE A O 1
ATOM 558 N N . HIS A 1 73 ? 9.945 -14.742 -7.547 1 98.75 73 HIS A N 1
ATOM 559 C CA . HIS A 1 73 ? 11.289 -15.289 -7.719 1 98.75 73 HIS A CA 1
ATOM 560 C C . HIS A 1 73 ? 11.93 -15.602 -6.371 1 98.75 73 HIS A C 1
ATOM 562 O O . HIS A 1 73 ? 12.453 -14.703 -5.703 1 98.75 73 HIS A O 1
ATOM 568 N N . ILE A 1 74 ? 11.914 -16.875 -5.961 1 98.44 74 ILE A N 1
ATOM 569 C CA . ILE A 1 74 ? 12.445 -17.188 -4.637 1 98.44 74 ILE A CA 1
ATOM 570 C C . ILE A 1 74 ? 13.938 -17.5 -4.73 1 98.44 74 ILE A C 1
ATOM 572 O O . ILE A 1 74 ? 14.633 -17.562 -3.713 1 98.44 74 ILE A O 1
ATOM 576 N N . ASP A 1 75 ? 14.461 -17.656 -6.016 1 97.81 75 ASP A N 1
ATOM 577 C CA . ASP A 1 75 ? 15.82 -18.125 -6.25 1 97.81 75 ASP A CA 1
ATOM 578 C C . ASP A 1 75 ? 16.812 -16.953 -6.246 1 97.81 75 ASP A C 1
ATOM 580 O O . ASP A 1 75 ? 18.016 -17.156 -6.16 1 97.81 75 ASP A O 1
ATOM 584 N N . LYS A 1 76 ? 16.312 -15.758 -6.379 1 96.38 76 LYS A N 1
ATOM 585 C CA . LYS A 1 76 ? 17.188 -14.578 -6.387 1 96.38 76 LYS A CA 1
ATOM 586 C C . LYS A 1 76 ? 16.578 -13.453 -5.551 1 96.38 76 LYS A C 1
ATOM 588 O O . LYS A 1 76 ? 15.711 -12.719 -6.027 1 96.38 76 LYS A O 1
ATOM 593 N N . THR A 1 77 ? 16.875 -13.352 -4.324 1 97 77 THR A N 1
ATOM 594 C CA . THR A 1 77 ? 16.281 -12.406 -3.396 1 97 77 THR A CA 1
ATOM 595 C C . THR A 1 77 ? 17.297 -11.945 -2.357 1 97 77 THR A C 1
ATOM 597 O O . THR A 1 77 ? 18.266 -12.656 -2.078 1 97 77 THR A O 1
ATOM 600 N N . TYR A 1 78 ? 17.125 -10.734 -1.867 1 96.81 78 TYR A N 1
ATOM 601 C CA . TYR A 1 78 ? 17.844 -10.227 -0.706 1 96.81 78 TYR A CA 1
ATOM 602 C C . TYR A 1 78 ? 17.094 -10.523 0.582 1 96.81 78 TYR A C 1
ATOM 604 O O . TYR A 1 78 ? 17.594 -10.266 1.68 1 96.81 78 TYR A O 1
ATOM 612 N N . PHE A 1 79 ? 15.938 -11.195 0.538 1 96.94 79 PHE A N 1
ATOM 613 C CA . PHE A 1 79 ? 15.023 -11.367 1.662 1 96.94 79 PHE A CA 1
ATOM 614 C C . PHE A 1 79 ? 15.68 -12.195 2.766 1 96.94 79 PHE A C 1
ATOM 616 O O . PHE A 1 79 ? 16.297 -13.227 2.492 1 96.94 79 PHE A O 1
ATOM 623 N N . SER A 1 80 ? 15.562 -11.664 3.971 1 94.06 80 SER A N 1
ATOM 624 C CA . SER A 1 80 ? 16.062 -12.281 5.191 1 94.06 80 SER A CA 1
ATOM 625 C C . SER A 1 80 ? 17.578 -12.07 5.332 1 94.06 80 SER A C 1
ATOM 627 O O . SER A 1 80 ? 18.188 -12.555 6.285 1 94.06 80 SER A O 1
ATOM 629 N N . GLY A 1 81 ? 18.172 -11.398 4.391 1 95.5 81 GLY A N 1
ATOM 630 C CA . GLY A 1 81 ? 19.562 -10.984 4.504 1 95.5 81 GLY A CA 1
ATOM 631 C C . GLY A 1 81 ? 19.719 -9.523 4.891 1 95.5 81 GLY A C 1
ATOM 632 O O . GLY A 1 81 ? 18.75 -8.859 5.238 1 95.5 81 GLY A O 1
ATOM 633 N N . PRO A 1 82 ? 20.969 -9.133 4.824 1 95 82 PRO A N 1
ATOM 634 C CA . PRO A 1 82 ? 21.172 -7.715 5.125 1 95 82 PRO A CA 1
ATOM 635 C C . PRO A 1 82 ? 20.516 -6.789 4.105 1 95 82 PRO A C 1
ATOM 637 O O . PRO A 1 82 ? 20.312 -7.176 2.951 1 95 82 PRO A O 1
ATOM 640 N N . TRP A 1 83 ? 20.219 -5.613 4.496 1 96.31 83 TRP A N 1
ATOM 641 C CA . TRP A 1 83 ? 19.594 -4.609 3.637 1 96.31 83 TRP A CA 1
ATOM 642 C C . TRP A 1 83 ? 20.547 -4.191 2.516 1 96.31 83 TRP A C 1
ATOM 644 O O . TRP A 1 83 ? 21.719 -3.922 2.758 1 96.31 83 TRP A O 1
ATOM 654 N N . GLN A 1 84 ? 19.969 -4.141 1.381 1 95.12 84 GLN A N 1
ATOM 655 C CA . GLN A 1 84 ? 20.625 -3.566 0.206 1 95.12 84 GLN A CA 1
ATOM 656 C C . GLN A 1 84 ? 19.594 -3.008 -0.771 1 95.12 84 GLN A C 1
ATOM 658 O O . GLN A 1 84 ? 18.719 -3.738 -1.256 1 95.12 84 GLN A O 1
ATOM 663 N N . ALA A 1 85 ? 19.672 -1.706 -0.997 1 96.06 85 ALA A N 1
ATOM 664 C CA . ALA A 1 85 ? 18.828 -1.127 -2.035 1 96.06 85 ALA A CA 1
ATOM 665 C C . ALA A 1 85 ? 19.359 -1.469 -3.426 1 96.06 85 ALA A C 1
ATOM 667 O O . ALA A 1 85 ? 20.562 -1.636 -3.615 1 96.06 85 ALA A O 1
ATOM 668 N N . PRO A 1 86 ? 18.469 -1.548 -4.398 1 95.88 86 PRO A N 1
ATOM 669 C CA . PRO A 1 86 ? 18.938 -1.714 -5.773 1 95.88 86 PRO A CA 1
ATOM 670 C C . PRO A 1 86 ? 19.812 -0.546 -6.242 1 95.88 86 PRO A C 1
ATOM 672 O O . PRO A 1 86 ? 19.672 0.569 -5.73 1 95.88 86 PRO A O 1
ATOM 675 N N . THR A 1 87 ? 20.656 -0.872 -7.148 1 93.19 87 THR A N 1
ATOM 676 C CA . THR A 1 87 ? 21.375 0.182 -7.855 1 93.19 87 THR A CA 1
ATOM 677 C C . THR A 1 87 ? 20.516 0.781 -8.961 1 93.19 87 THR A C 1
ATOM 679 O O . THR A 1 87 ? 19.594 0.128 -9.461 1 93.19 87 THR A O 1
ATOM 682 N N . ARG A 1 88 ? 20.766 1.979 -9.281 1 89.81 88 ARG A N 1
ATOM 683 C CA . ARG A 1 88 ? 20.109 2.613 -10.414 1 89.81 88 ARG A CA 1
ATOM 684 C C . ARG A 1 88 ? 21.094 3.484 -11.203 1 89.81 88 ARG A C 1
ATOM 686 O O . ARG A 1 88 ? 21.109 4.707 -11.039 1 89.81 88 ARG A O 1
ATOM 693 N N . PRO A 1 89 ? 21.75 2.826 -12.031 1 87.38 89 PRO A N 1
ATOM 694 C CA . PRO A 1 89 ? 22.672 3.611 -12.852 1 87.38 89 PRO A CA 1
ATOM 695 C C . PRO A 1 89 ? 21.953 4.547 -13.82 1 87.38 89 PRO A C 1
ATOM 697 O O . PRO A 1 89 ? 20.75 4.383 -14.062 1 87.38 89 PRO A O 1
ATOM 700 N N . GLU A 1 90 ? 22.609 5.504 -14.375 1 84.56 90 GLU A N 1
ATOM 701 C CA . GLU A 1 90 ? 22.047 6.492 -15.289 1 84.56 90 GLU A CA 1
ATOM 702 C C . GLU A 1 90 ? 21.5 5.828 -16.547 1 84.56 90 GLU A C 1
ATOM 704 O O . GLU A 1 90 ? 20.484 6.258 -17.094 1 84.56 90 GLU A O 1
ATOM 709 N N . ASP A 1 91 ? 22.141 4.789 -16.984 1 89.06 91 ASP A N 1
ATOM 710 C CA . ASP A 1 91 ? 21.719 4.066 -18.172 1 89.06 91 ASP A CA 1
ATOM 711 C C . ASP A 1 91 ? 20.906 2.824 -17.812 1 89.06 91 ASP A C 1
ATOM 713 O O . ASP A 1 91 ? 21.016 1.788 -18.469 1 89.06 91 ASP A O 1
ATOM 717 N N . PHE A 1 92 ? 20.188 2.971 -16.812 1 87.38 92 PHE A N 1
ATOM 718 C CA . PHE A 1 92 ? 19.391 1.848 -16.312 1 87.38 92 PHE A CA 1
ATOM 719 C C . PHE A 1 92 ? 18.562 1.227 -17.422 1 87.38 92 PHE A C 1
ATOM 721 O O . PHE A 1 92 ? 17.828 1.929 -18.125 1 87.38 92 PHE A O 1
ATOM 728 N N . SER A 1 93 ? 18.766 -0.027 -17.609 1 88.81 93 SER A N 1
ATOM 729 C CA . SER A 1 93 ? 18.031 -0.844 -18.578 1 88.81 93 SER A CA 1
ATOM 730 C C . SER A 1 93 ? 18.047 -2.316 -18.172 1 88.81 93 SER A C 1
ATOM 732 O O . SER A 1 93 ? 18.703 -2.693 -17.203 1 88.81 93 SER A O 1
ATOM 734 N N . ILE A 1 94 ? 17.312 -3.068 -18.859 1 89.94 94 ILE A N 1
ATOM 735 C CA . ILE A 1 94 ? 17.344 -4.512 -18.641 1 89.94 94 ILE A CA 1
ATOM 736 C C . ILE A 1 94 ? 18.766 -5.027 -18.828 1 89.94 94 ILE A C 1
ATOM 738 O O . ILE A 1 94 ? 19.203 -5.918 -18.094 1 89.94 94 ILE A O 1
ATOM 742 N N . TYR A 1 95 ? 19.531 -4.398 -19.672 1 90.69 95 TYR A N 1
ATOM 743 C CA . TYR A 1 95 ? 20.859 -4.883 -20 1 90.69 95 TYR A CA 1
ATOM 744 C C . TYR A 1 95 ? 21.844 -4.598 -18.859 1 90.69 95 TYR A C 1
ATOM 746 O O . TYR A 1 95 ? 22.719 -5.406 -18.578 1 90.69 95 TYR A O 1
ATOM 754 N N . THR A 1 96 ? 21.625 -3.424 -18.25 1 91.94 96 THR A N 1
ATOM 755 C CA . THR A 1 96 ? 22.484 -3.139 -17.094 1 91.94 96 THR A CA 1
ATOM 756 C C . THR A 1 96 ? 22.203 -4.113 -15.953 1 91.94 96 THR A C 1
ATOM 758 O O . THR A 1 96 ? 23.109 -4.504 -15.227 1 91.94 96 THR A O 1
ATOM 761 N N . ARG A 1 97 ? 20.984 -4.551 -15.852 1 93.75 97 ARG A N 1
ATOM 762 C CA . ARG A 1 97 ? 20.609 -5.531 -14.836 1 93.75 97 ARG A CA 1
ATOM 763 C C . ARG A 1 97 ? 21.172 -6.91 -15.172 1 93.75 97 ARG A C 1
ATOM 765 O O . ARG A 1 97 ? 21.656 -7.617 -14.289 1 93.75 97 ARG A O 1
ATOM 772 N N . LEU A 1 98 ? 21.078 -7.277 -16.422 1 93.94 98 LEU A N 1
ATOM 773 C CA . LEU A 1 98 ? 21.609 -8.562 -16.859 1 93.94 98 LEU A CA 1
ATOM 774 C C . LEU A 1 98 ? 23.109 -8.641 -16.609 1 93.94 98 LEU A C 1
ATOM 776 O O . LEU A 1 98 ? 23.625 -9.68 -16.188 1 93.94 98 LEU A O 1
ATOM 780 N N . ASN A 1 99 ? 23.75 -7.527 -16.906 1 93.94 99 ASN A N 1
ATOM 781 C CA . ASN A 1 99 ? 25.188 -7.477 -16.641 1 93.94 99 ASN A CA 1
ATOM 782 C C . ASN A 1 99 ? 25.5 -7.625 -15.156 1 93.94 99 ASN A C 1
ATOM 784 O O . ASN A 1 99 ? 26.438 -8.328 -14.781 1 93.94 99 ASN A O 1
ATOM 788 N N . GLU A 1 100 ? 24.719 -6.953 -14.352 1 94.31 100 GLU A N 1
ATOM 789 C CA . GLU A 1 100 ? 24.875 -7.066 -12.898 1 94.31 100 GLU A CA 1
ATOM 790 C C . GLU A 1 100 ? 24.672 -8.508 -12.438 1 94.31 100 GLU A C 1
ATOM 792 O O . GLU A 1 100 ? 25.391 -8.992 -11.562 1 94.31 100 GLU A O 1
ATOM 797 N N . GLU A 1 101 ? 23.797 -9.195 -13.008 1 95.81 101 GLU A N 1
ATOM 798 C CA . GLU A 1 101 ? 23.406 -10.539 -12.594 1 95.81 101 GLU A CA 1
ATOM 799 C C . GLU A 1 101 ? 24.531 -11.539 -12.875 1 95.81 101 GLU A C 1
ATOM 801 O O . GLU A 1 101 ? 24.609 -12.578 -12.211 1 95.81 101 GLU A O 1
ATOM 806 N N . LYS A 1 102 ? 25.391 -11.25 -13.852 1 95.56 102 LYS A N 1
ATOM 807 C CA . LYS A 1 102 ? 26.5 -12.141 -14.156 1 95.56 102 LYS A CA 1
ATOM 808 C C . LYS A 1 102 ? 27.391 -12.352 -12.938 1 95.56 102 LYS A C 1
ATOM 810 O O . LYS A 1 102 ? 27.953 -13.438 -12.75 1 95.56 102 LYS A O 1
ATOM 815 N N . GLU A 1 103 ? 27.422 -11.32 -12.133 1 94.88 103 GLU A N 1
ATOM 816 C CA . GLU A 1 103 ? 28.25 -11.414 -10.93 1 94.88 103 GLU A CA 1
ATOM 817 C C . GLU A 1 103 ? 27.391 -11.664 -9.695 1 94.88 103 GLU A C 1
ATOM 819 O O . GLU A 1 103 ? 27.766 -12.438 -8.812 1 94.88 103 GLU A O 1
ATOM 824 N N . LEU A 1 104 ? 26.266 -11.109 -9.664 1 95.31 104 LEU A N 1
ATOM 825 C CA . LEU A 1 104 ? 25.391 -11.125 -8.484 1 95.31 104 LEU A CA 1
ATOM 826 C C . LEU A 1 104 ? 24.875 -12.531 -8.219 1 95.31 104 LEU A C 1
ATOM 828 O O . LEU A 1 104 ? 24.922 -13.008 -7.082 1 95.31 104 LEU A O 1
ATOM 832 N N . LEU A 1 105 ? 24.391 -13.195 -9.234 1 96.81 105 LEU A N 1
ATOM 833 C CA . LEU A 1 105 ? 23.703 -14.477 -9.047 1 96.81 105 LEU A CA 1
ATOM 834 C C . LEU A 1 105 ? 24.688 -15.539 -8.555 1 96.81 105 LEU A C 1
ATOM 836 O O . LEU A 1 105 ? 24.406 -16.234 -7.574 1 96.81 105 LEU A O 1
ATOM 840 N N . PRO A 1 106 ? 25.891 -15.633 -9.203 1 97.12 106 PRO A N 1
ATOM 841 C CA . PRO A 1 106 ? 26.875 -16.578 -8.641 1 97.12 106 PRO A CA 1
ATOM 842 C C . PRO A 1 106 ? 27.234 -16.25 -7.191 1 97.12 106 PRO A C 1
ATOM 844 O O . PRO A 1 106 ? 27.359 -17.172 -6.371 1 97.12 106 PRO A O 1
ATOM 847 N N . ALA A 1 107 ? 27.297 -15.023 -6.871 1 95.5 107 ALA A N 1
ATOM 848 C CA . ALA A 1 107 ? 27.688 -14.609 -5.523 1 95.5 107 ALA A CA 1
ATOM 849 C C . ALA A 1 107 ? 26.594 -14.945 -4.512 1 95.5 107 ALA A C 1
ATOM 851 O O . ALA A 1 107 ? 26.875 -15.156 -3.332 1 95.5 107 ALA A O 1
ATOM 852 N N . GLN A 1 108 ? 25.375 -15.07 -4.945 1 96 108 GLN A N 1
ATOM 853 C CA . GLN A 1 108 ? 24.234 -15.289 -4.059 1 96 108 GLN A CA 1
ATOM 854 C C . GLN A 1 108 ? 23.969 -16.781 -3.861 1 96 108 GLN A C 1
ATOM 856 O O . GLN A 1 108 ? 23.188 -17.172 -3 1 96 108 GLN A O 1
ATOM 861 N N . LEU A 1 109 ? 24.656 -17.656 -4.625 1 97.25 109 LEU A N 1
ATOM 862 C CA . LEU A 1 109 ? 24.359 -19.078 -4.605 1 97.25 109 LEU A CA 1
ATOM 863 C C . LEU A 1 109 ? 24.516 -19.656 -3.199 1 97.25 109 LEU A C 1
ATOM 865 O O . LEU A 1 109 ? 23.734 -20.531 -2.791 1 97.25 109 LEU A O 1
ATOM 869 N N . ASP A 1 110 ? 25.406 -19.047 -2.438 1 96.25 110 ASP A N 1
ATOM 870 C CA . ASP A 1 110 ? 25.719 -19.594 -1.119 1 96.25 110 ASP A CA 1
ATOM 871 C C . ASP A 1 110 ? 24.562 -19.375 -0.145 1 96.25 110 ASP A C 1
ATOM 873 O O . ASP A 1 110 ? 24.438 -20.109 0.841 1 96.25 110 ASP A O 1
ATOM 877 N N . VAL A 1 111 ? 23.75 -18.375 -0.391 1 96.88 111 VAL A N 1
ATOM 878 C CA . VAL A 1 111 ? 22.672 -18.062 0.554 1 96.88 111 VAL A CA 1
ATOM 879 C C . VAL A 1 111 ? 21.312 -18.266 -0.109 1 96.88 111 VAL A C 1
ATOM 881 O O . VAL A 1 111 ? 20.281 -18.047 0.514 1 96.88 111 VAL A O 1
ATOM 884 N N . ALA A 1 112 ? 21.297 -18.719 -1.346 1 97.5 112 ALA A N 1
ATOM 885 C CA . ALA A 1 112 ? 20.078 -18.766 -2.143 1 97.5 112 ALA A CA 1
ATOM 886 C C . ALA A 1 112 ? 19.062 -19.719 -1.535 1 97.5 112 ALA A C 1
ATOM 888 O O . ALA A 1 112 ? 17.875 -19.391 -1.41 1 97.5 112 ALA A O 1
ATOM 889 N N . ALA A 1 113 ? 19.5 -20.922 -1.146 1 98.19 113 ALA A N 1
ATOM 890 C CA . ALA A 1 113 ? 18.578 -21.906 -0.591 1 98.19 113 ALA A CA 1
ATOM 891 C C . ALA A 1 113 ? 17.984 -21.438 0.727 1 98.19 113 ALA A C 1
ATOM 893 O O . ALA A 1 113 ? 16.766 -21.547 0.942 1 98.19 113 ALA A O 1
ATOM 894 N N . GLU A 1 114 ? 18.844 -20.938 1.569 1 97.75 114 GLU A N 1
ATOM 895 C CA . GLU A 1 114 ? 18.391 -20.438 2.861 1 97.75 114 GLU A CA 1
ATOM 896 C C . GLU A 1 114 ? 17.359 -19.328 2.686 1 97.75 114 GLU A C 1
ATOM 898 O O . GLU A 1 114 ? 16.312 -19.328 3.35 1 97.75 114 GLU A O 1
ATOM 903 N N . ARG A 1 115 ? 17.641 -18.391 1.809 1 97.69 115 ARG A N 1
ATOM 904 C CA . ARG A 1 115 ? 16.734 -17.266 1.573 1 97.69 115 ARG A CA 1
ATOM 905 C C . ARG A 1 115 ? 15.438 -17.75 0.919 1 97.69 115 ARG A C 1
ATOM 907 O O . ARG A 1 115 ? 14.359 -17.234 1.22 1 97.69 115 ARG A O 1
ATOM 914 N N . ALA A 1 116 ? 15.523 -18.688 0.032 1 98.5 116 ALA A N 1
ATOM 915 C CA . ALA A 1 116 ? 14.328 -19.266 -0.577 1 98.5 116 ALA A CA 1
ATOM 916 C C . ALA A 1 116 ? 13.406 -19.875 0.482 1 98.5 116 ALA A C 1
ATOM 918 O O . ALA A 1 116 ? 12.195 -19.688 0.441 1 98.5 116 ALA A O 1
ATOM 919 N N . HIS A 1 117 ? 14.008 -20.609 1.459 1 98.69 117 HIS A N 1
ATOM 920 C CA . HIS A 1 117 ? 13.227 -21.156 2.566 1 98.69 117 HIS A CA 1
ATOM 921 C C . HIS A 1 117 ? 12.492 -20.047 3.318 1 98.69 117 HIS A C 1
ATOM 923 O O . HIS A 1 117 ? 11.312 -20.188 3.637 1 98.69 117 HIS A O 1
ATOM 929 N N . LYS A 1 118 ? 13.188 -18.984 3.562 1 98.06 118 LYS A N 1
ATOM 930 C CA . LYS A 1 118 ? 12.594 -17.875 4.312 1 98.06 118 LYS A CA 1
ATOM 931 C C . LYS A 1 118 ? 11.422 -17.266 3.557 1 98.06 118 LYS A C 1
ATOM 933 O O . LYS A 1 118 ? 10.414 -16.891 4.16 1 98.06 118 LYS A O 1
ATOM 938 N N . VAL A 1 119 ? 11.547 -17.141 2.223 1 98.38 119 VAL A N 1
ATOM 939 C CA . VAL A 1 119 ? 10.461 -16.594 1.407 1 98.38 119 VAL A CA 1
ATOM 940 C C . VAL A 1 119 ? 9.25 -17.516 1.483 1 98.38 119 VAL A C 1
ATOM 942 O O . VAL A 1 119 ? 8.125 -17.047 1.704 1 98.38 119 VAL A O 1
ATOM 945 N N . VAL A 1 120 ? 9.438 -18.812 1.366 1 98.81 120 VAL A N 1
ATOM 946 C CA . VAL A 1 120 ? 8.336 -19.766 1.398 1 98.81 120 VAL A CA 1
ATOM 947 C C . VAL A 1 120 ? 7.648 -19.719 2.76 1 98.81 120 VAL A C 1
ATOM 949 O O . VAL A 1 120 ? 6.418 -19.641 2.836 1 98.81 120 VAL A O 1
ATOM 952 N N . GLN A 1 121 ? 8.422 -19.688 3.818 1 98.56 121 GLN A N 1
ATOM 953 C CA . GLN A 1 121 ? 7.875 -19.625 5.168 1 98.56 121 GLN A CA 1
ATOM 954 C C . GLN A 1 121 ? 7.078 -18.344 5.379 1 98.56 121 GLN A C 1
ATOM 956 O O . GLN A 1 121 ? 6.012 -18.359 6.004 1 98.56 121 GLN A O 1
ATOM 961 N N . HIS A 1 122 ? 7.633 -17.266 4.859 1 98.12 122 HIS A N 1
ATOM 962 C CA . HIS A 1 122 ? 6.953 -15.969 4.949 1 98.12 122 HIS A CA 1
ATOM 963 C C . HIS A 1 122 ? 5.598 -16.016 4.258 1 98.12 122 HIS A C 1
ATOM 965 O O . HIS A 1 122 ? 4.598 -15.547 4.805 1 98.12 122 HIS A O 1
ATOM 971 N N . TYR A 1 123 ? 5.535 -16.625 3.062 1 98.81 123 TYR A N 1
ATOM 972 C CA . TYR A 1 123 ? 4.281 -16.734 2.326 1 98.81 123 TYR A CA 1
ATOM 973 C C . TYR A 1 123 ? 3.293 -17.625 3.074 1 98.81 123 TYR A C 1
ATOM 975 O O . TYR A 1 123 ? 2.102 -17.312 3.143 1 98.81 123 TYR A O 1
ATOM 983 N N . ILE A 1 124 ? 3.777 -18.75 3.637 1 98.88 124 ILE A N 1
ATOM 984 C CA . ILE A 1 124 ? 2.914 -19.641 4.406 1 98.88 124 ILE A CA 1
ATOM 985 C C . ILE A 1 124 ? 2.312 -18.875 5.586 1 98.88 124 ILE A C 1
ATOM 987 O O . ILE A 1 124 ? 1.1 -18.906 5.805 1 98.88 124 ILE A O 1
ATOM 991 N N . GLN A 1 125 ? 3.092 -18.094 6.258 1 98.25 125 GLN A N 1
ATOM 992 C CA . GLN A 1 125 ? 2.629 -17.312 7.41 1 98.25 125 GLN A CA 1
ATOM 993 C C . GLN A 1 125 ? 1.602 -16.266 6.992 1 98.25 125 GLN A C 1
ATOM 995 O O . GLN A 1 125 ? 0.724 -15.906 7.777 1 98.25 125 GLN A O 1
ATOM 1000 N N . ASN A 1 126 ? 1.758 -15.852 5.758 1 98.56 126 ASN A N 1
ATOM 1001 C CA . ASN A 1 126 ? 0.848 -14.828 5.25 1 98.56 126 ASN A CA 1
ATOM 1002 C C . ASN A 1 126 ? -0.324 -15.445 4.496 1 98.56 126 ASN A C 1
ATOM 1004 O O . ASN A 1 126 ? -0.958 -14.781 3.672 1 98.56 126 ASN A O 1
ATOM 1008 N N . GLY A 1 127 ? -0.619 -16.688 4.648 1 98.88 127 GLY A N 1
ATOM 1009 C CA . GLY A 1 127 ? -1.902 -17.25 4.266 1 98.88 127 GLY A CA 1
ATOM 1010 C C . GLY A 1 127 ? -1.855 -18 2.941 1 98.88 127 GLY A C 1
ATOM 1011 O O . GLY A 1 127 ? -2.893 -18.406 2.414 1 98.88 127 GLY A O 1
ATOM 1012 N N . HIS A 1 128 ? -0.647 -18.25 2.395 1 98.94 128 HIS A N 1
ATOM 1013 C CA . HIS A 1 128 ? -0.572 -18.859 1.075 1 98.94 128 HIS A CA 1
ATOM 1014 C C . HIS A 1 128 ? -0.467 -20.375 1.183 1 98.94 128 HIS A C 1
ATOM 1016 O O . HIS A 1 128 ? 0.33 -20.906 1.968 1 98.94 128 HIS A O 1
ATOM 1022 N N . THR A 1 129 ? -1.255 -21.016 0.391 1 98.94 129 THR A N 1
ATOM 1023 C CA . THR A 1 129 ? -1.188 -22.469 0.303 1 98.94 129 THR A CA 1
ATOM 1024 C C . THR A 1 129 ? -0.735 -22.906 -1.087 1 98.94 129 THR A C 1
ATOM 1026 O O . THR A 1 129 ? -0.694 -24.109 -1.386 1 98.94 129 THR A O 1
ATOM 1029 N N . HIS A 1 130 ? -0.437 -21.953 -1.938 1 98.88 130 HIS A N 1
ATOM 1030 C CA . HIS A 1 130 ? 0.082 -22.203 -3.275 1 98.88 130 HIS A CA 1
ATOM 1031 C C . HIS A 1 130 ? 1.048 -21.109 -3.713 1 98.88 130 HIS A C 1
ATOM 1033 O O . HIS A 1 130 ? 0.797 -19.922 -3.477 1 98.88 130 HIS A O 1
ATOM 1039 N N . ILE A 1 131 ? 2.156 -21.5 -4.332 1 98.81 131 ILE A N 1
ATOM 1040 C CA . ILE A 1 131 ? 3.15 -20.547 -4.812 1 98.81 131 ILE A CA 1
ATOM 1041 C C . ILE A 1 131 ? 3.586 -20.922 -6.227 1 98.81 131 ILE A C 1
ATOM 1043 O O . ILE A 1 131 ? 3.916 -22.078 -6.492 1 98.81 131 ILE A O 1
ATOM 1047 N N . ARG A 1 132 ? 3.568 -20.031 -7.172 1 98.88 132 ARG A N 1
ATOM 1048 C CA . ARG A 1 132 ? 4.27 -20.188 -8.438 1 98.88 132 ARG A CA 1
ATOM 1049 C C . ARG A 1 132 ? 5.551 -19.359 -8.461 1 98.88 132 ARG A C 1
ATOM 1051 O O . ARG A 1 132 ? 5.508 -18.141 -8.289 1 98.88 132 ARG A O 1
ATOM 1058 N N . THR A 1 133 ? 6.613 -20.016 -8.656 1 98.81 133 THR A N 1
ATOM 1059 C CA . THR A 1 133 ? 7.898 -19.312 -8.648 1 98.81 133 THR A CA 1
ATOM 1060 C C . THR A 1 133 ? 8.586 -19.453 -10.008 1 98.81 133 THR A C 1
ATOM 1062 O O . THR A 1 133 ? 8.344 -20.406 -10.742 1 98.81 133 THR A O 1
ATOM 1065 N N . HIS A 1 134 ? 9.359 -18.453 -10.344 1 98.69 134 HIS A N 1
ATOM 1066 C CA . HIS A 1 134 ? 10.203 -18.406 -11.531 1 98.69 134 HIS A CA 1
ATOM 1067 C C . HIS A 1 134 ? 11.672 -18.578 -11.172 1 98.69 134 HIS A C 1
ATOM 1069 O O . HIS A 1 134 ? 12.188 -17.875 -10.305 1 98.69 134 HIS A O 1
ATOM 1075 N N . CYS A 1 135 ? 12.344 -19.484 -11.773 1 97.81 135 CYS A N 1
ATOM 1076 C CA . CYS A 1 135 ? 13.742 -19.734 -11.461 1 97.81 135 CYS A CA 1
ATOM 1077 C C . CYS A 1 135 ? 14.633 -19.438 -12.664 1 97.81 135 CYS A C 1
ATOM 1079 O O . CYS A 1 135 ? 14.352 -19.891 -13.773 1 97.81 135 CYS A O 1
ATOM 1081 N N . ASN A 1 136 ? 15.617 -18.781 -12.375 1 97.19 136 ASN A N 1
ATOM 1082 C CA . ASN A 1 136 ? 16.531 -18.328 -13.414 1 97.19 136 ASN A CA 1
ATOM 1083 C C . ASN A 1 136 ? 17.344 -19.5 -13.977 1 97.19 136 ASN A C 1
ATOM 1085 O O . ASN A 1 136 ? 17.812 -20.359 -13.227 1 97.19 136 ASN A O 1
ATOM 1089 N N . ILE A 1 137 ? 17.469 -19.562 -15.227 1 98 137 ILE A N 1
ATOM 1090 C CA . ILE A 1 137 ? 18.5 -20.297 -15.953 1 98 137 ILE A CA 1
ATOM 1091 C C . ILE A 1 137 ? 19.297 -19.328 -16.812 1 98 137 ILE A C 1
ATOM 1093 O O . ILE A 1 137 ? 18.734 -18.562 -17.609 1 98 137 ILE A O 1
ATOM 1097 N N . ASP A 1 138 ? 20.547 -19.266 -16.609 1 95.81 138 ASP A N 1
ATOM 1098 C CA . ASP A 1 138 ? 21.391 -18.359 -17.375 1 95.81 138 ASP A CA 1
ATOM 1099 C C . ASP A 1 138 ? 22.781 -18.953 -17.578 1 95.81 138 ASP A C 1
ATOM 1101 O O . ASP A 1 138 ? 23.125 -19.969 -16.984 1 95.81 138 ASP A O 1
ATOM 1105 N N . PRO A 1 139 ? 23.562 -18.359 -18.438 1 95.38 139 PRO A N 1
ATOM 1106 C CA . PRO A 1 139 ? 24.859 -18.953 -18.781 1 95.38 139 PRO A CA 1
ATOM 1107 C C . PRO A 1 139 ? 25.812 -19.016 -17.594 1 95.38 139 PRO A C 1
ATOM 1109 O O . PRO A 1 139 ? 26.719 -19.859 -17.562 1 95.38 139 PRO A O 1
ATOM 1112 N N . GLN A 1 140 ? 25.625 -18.203 -16.625 1 95.12 140 GLN A N 1
ATOM 1113 C CA . GLN A 1 140 ? 26.594 -18.109 -15.531 1 95.12 140 GLN A CA 1
ATOM 1114 C C . GLN A 1 140 ? 26.312 -19.156 -14.453 1 95.12 140 GLN A C 1
ATOM 1116 O O . GLN A 1 140 ? 27.234 -19.781 -13.93 1 95.12 140 GLN A O 1
ATOM 1121 N N . ILE A 1 141 ? 25.016 -19.359 -14.148 1 96.25 141 ILE A N 1
ATOM 1122 C CA . ILE A 1 141 ? 24.734 -20.234 -13.031 1 96.25 141 ILE A CA 1
ATOM 1123 C C . ILE A 1 141 ? 24.156 -21.562 -13.547 1 96.25 141 ILE A C 1
ATOM 1125 O O . ILE A 1 141 ? 24 -22.516 -12.781 1 96.25 141 ILE A O 1
ATOM 1129 N N . GLY A 1 142 ? 23.828 -21.625 -14.828 1 97.38 142 GLY A N 1
ATOM 1130 C CA . GLY A 1 142 ? 23.281 -22.844 -15.414 1 97.38 142 GLY A CA 1
ATOM 1131 C C . GLY A 1 142 ? 21.953 -23.25 -14.805 1 97.38 142 GLY A C 1
ATOM 1132 O O . GLY A 1 142 ? 21.016 -22.453 -14.766 1 97.38 142 GLY A O 1
ATOM 1133 N N . LEU A 1 143 ? 21.953 -24.5 -14.273 1 98.31 143 LEU A N 1
ATOM 1134 C CA . LEU A 1 143 ? 20.719 -25.094 -13.789 1 98.31 143 LEU A CA 1
ATOM 1135 C C . LEU A 1 143 ? 20.625 -25 -12.273 1 98.31 143 LEU A C 1
ATOM 1137 O O . LEU A 1 143 ? 19.672 -25.516 -11.672 1 98.31 143 LEU A O 1
ATOM 1141 N N . LYS A 1 144 ? 21.5 -24.312 -11.641 1 98.31 144 LYS A N 1
ATOM 1142 C CA . LYS A 1 144 ? 21.641 -24.344 -10.188 1 98.31 144 LYS A CA 1
ATOM 1143 C C . LYS A 1 144 ? 20.406 -23.797 -9.492 1 98.31 144 LYS A C 1
ATOM 1145 O O . LYS A 1 144 ? 19.969 -24.312 -8.461 1 98.31 144 LYS A 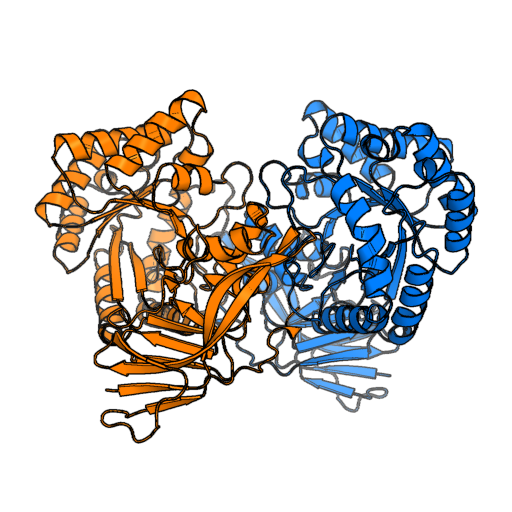O 1
ATOM 1150 N N . HIS A 1 145 ? 19.828 -22.75 -10.016 1 98.38 145 HIS A N 1
ATOM 1151 C CA . HIS A 1 145 ? 18.641 -22.188 -9.406 1 98.38 145 HIS A CA 1
ATOM 1152 C C . HIS A 1 145 ? 17.453 -23.141 -9.516 1 98.38 145 HIS A C 1
ATOM 1154 O O . HIS A 1 145 ? 16.625 -23.219 -8.602 1 98.38 145 HIS A O 1
ATOM 1160 N N . VAL A 1 146 ? 17.344 -23.875 -10.609 1 98.5 146 VAL A N 1
ATOM 1161 C CA . VAL A 1 146 ? 16.281 -24.844 -10.758 1 98.5 146 VAL A CA 1
ATOM 1162 C C . VAL A 1 146 ? 16.453 -25.969 -9.734 1 98.5 146 VAL A C 1
ATOM 1164 O O . VAL A 1 146 ? 15.516 -26.344 -9.031 1 98.5 146 VAL A O 1
ATOM 1167 N N . GLU A 1 147 ? 17.672 -26.438 -9.648 1 98.31 147 GLU A N 1
ATOM 1168 C CA . GLU A 1 147 ? 17.984 -27.5 -8.695 1 98.31 147 GLU A CA 1
ATOM 1169 C C . GLU A 1 147 ? 17.656 -27.078 -7.27 1 98.31 147 GLU A C 1
ATOM 1171 O O . GLU A 1 147 ? 17 -27.812 -6.531 1 98.31 147 GLU A O 1
ATOM 1176 N N . LEU A 1 148 ? 18.078 -25.953 -6.953 1 97.94 148 LEU A N 1
ATOM 1177 C CA . LEU A 1 148 ? 17.875 -25.438 -5.602 1 97.94 148 LEU A CA 1
ATOM 1178 C C . LEU A 1 148 ? 16.406 -25.234 -5.305 1 97.94 148 LEU A C 1
ATOM 1180 O O . LEU A 1 148 ? 15.93 -25.547 -4.211 1 97.94 148 LEU A O 1
ATOM 1184 N N . THR A 1 149 ? 15.68 -24.688 -6.219 1 98.56 149 THR A N 1
ATOM 1185 C CA . THR A 1 149 ? 14.258 -24.422 -6.047 1 98.56 149 THR A CA 1
ATOM 1186 C C . THR A 1 149 ? 13.484 -25.719 -5.852 1 98.56 149 THR A C 1
ATOM 1188 O O . THR A 1 149 ? 12.633 -25.828 -4.965 1 98.56 149 THR A O 1
ATOM 1191 N N . LEU A 1 150 ? 13.82 -26.719 -6.684 1 98.62 150 LEU A N 1
ATOM 1192 C CA . LEU A 1 150 ? 13.188 -28.016 -6.562 1 98.62 150 LEU A CA 1
ATOM 1193 C C . LEU A 1 150 ? 13.453 -28.625 -5.188 1 98.62 150 LEU A C 1
ATOM 1195 O O . LEU A 1 150 ? 12.531 -29.125 -4.535 1 98.62 150 LEU A O 1
ATOM 1199 N N . ASP A 1 151 ? 14.672 -28.5 -4.762 1 98.44 151 ASP A N 1
ATOM 1200 C CA . ASP A 1 151 ? 15.062 -29.047 -3.465 1 98.44 151 ASP A CA 1
ATOM 1201 C C . ASP A 1 151 ? 14.32 -28.344 -2.328 1 98.44 151 ASP A C 1
ATOM 1203 O O . ASP A 1 151 ? 13.805 -29 -1.419 1 98.44 151 ASP A O 1
ATOM 1207 N N . VAL A 1 152 ? 14.234 -27.062 -2.391 1 98.75 152 VAL A N 1
ATOM 1208 C CA . VAL A 1 152 ? 13.594 -26.266 -1.349 1 98.75 152 VAL A CA 1
ATOM 1209 C C . VAL A 1 152 ? 12.102 -26.594 -1.304 1 98.75 152 VAL A C 1
ATOM 1211 O O . VAL A 1 152 ? 11.562 -26.938 -0.248 1 98.75 152 VAL A O 1
ATOM 1214 N N . LEU A 1 153 ? 11.453 -26.578 -2.396 1 98.81 153 LEU A N 1
ATOM 1215 C CA . LEU A 1 153 ? 10 -26.703 -2.42 1 98.81 153 LEU A CA 1
ATOM 1216 C C . LEU A 1 153 ? 9.562 -28.125 -2.092 1 98.81 153 LEU A C 1
ATOM 1218 O O . LEU A 1 153 ? 8.5 -28.344 -1.508 1 98.81 153 LEU A O 1
ATOM 1222 N N . LYS A 1 154 ? 10.414 -29.062 -2.461 1 98.56 154 LYS A N 1
ATOM 1223 C CA . LYS A 1 154 ? 10.117 -30.453 -2.113 1 98.56 154 LYS A CA 1
ATOM 1224 C C . LYS A 1 154 ? 9.922 -30.609 -0.608 1 98.56 154 LYS A C 1
ATOM 1226 O O . LYS A 1 154 ? 9.102 -31.422 -0.168 1 98.56 154 LYS A O 1
ATOM 1231 N N . GLN A 1 155 ? 10.57 -29.812 0.136 1 98.56 155 GLN A N 1
ATOM 1232 C CA . GLN A 1 155 ? 10.508 -29.906 1.591 1 98.56 155 GLN A CA 1
ATOM 1233 C C . GLN A 1 155 ? 9.18 -29.359 2.115 1 98.56 155 GLN A C 1
ATOM 1235 O O . GLN A 1 155 ? 8.844 -29.547 3.287 1 98.56 155 GLN A O 1
ATOM 1240 N N . TYR A 1 156 ? 8.383 -28.703 1.284 1 98.62 156 TYR A N 1
ATOM 1241 C CA . TYR A 1 156 ? 7.113 -28.125 1.704 1 98.62 156 TYR A CA 1
ATOM 1242 C C . TYR A 1 156 ? 5.941 -28.797 1 1 98.62 156 TYR A C 1
ATOM 1244 O O . TYR A 1 156 ? 4.809 -28.312 1.066 1 98.62 156 TYR A O 1
ATOM 1252 N N . GLU A 1 157 ? 6.152 -29.906 0.302 1 97.25 157 GLU A N 1
ATOM 1253 C CA . GLU A 1 157 ? 5.148 -30.547 -0.541 1 97.25 157 GLU A CA 1
ATOM 1254 C C . GLU A 1 157 ? 3.965 -31.031 0.287 1 97.25 157 GLU A C 1
ATOM 1256 O O . GLU A 1 157 ? 2.852 -31.156 -0.227 1 97.25 157 GLU A O 1
ATOM 1261 N N . ASP A 1 158 ? 4.195 -31.281 1.584 1 97.19 158 ASP A N 1
ATOM 1262 C CA . ASP A 1 158 ? 3.121 -31.719 2.465 1 97.19 158 ASP A CA 1
ATOM 1263 C C . ASP A 1 158 ? 2.326 -30.531 3.004 1 97.19 158 ASP A C 1
ATOM 1265 O O . ASP A 1 158 ? 1.259 -30.719 3.594 1 97.19 158 ASP A O 1
ATOM 1269 N N . GLN A 1 159 ? 2.822 -29.328 2.725 1 98.31 159 GLN A N 1
ATOM 1270 C CA . GLN A 1 159 ? 2.186 -28.141 3.283 1 98.31 159 GLN A CA 1
ATOM 1271 C C . GLN A 1 159 ? 1.508 -27.312 2.193 1 98.31 159 GLN A C 1
ATOM 1273 O O . GLN A 1 159 ? 0.389 -26.828 2.381 1 98.31 159 GLN A O 1
ATOM 1278 N N . ILE A 1 160 ? 2.236 -27.125 1.102 1 98.75 160 ILE A N 1
ATOM 1279 C CA . ILE A 1 160 ? 1.688 -26.266 0.058 1 98.75 160 ILE A CA 1
ATOM 1280 C C . ILE A 1 160 ? 1.853 -26.938 -1.304 1 98.75 160 ILE A C 1
ATOM 1282 O O . ILE A 1 160 ? 2.652 -27.859 -1.452 1 98.75 160 ILE A O 1
ATOM 1286 N N . THR A 1 161 ? 1.017 -26.5 -2.275 1 98.69 161 THR A N 1
ATOM 1287 C CA . THR A 1 161 ? 1.263 -26.812 -3.678 1 98.69 161 THR A CA 1
ATOM 1288 C C . THR A 1 161 ? 2.096 -25.719 -4.34 1 98.69 161 THR A C 1
ATOM 1290 O O . THR A 1 161 ? 2.18 -24.609 -3.832 1 98.69 161 THR A O 1
ATOM 1293 N N . TYR A 1 162 ? 2.771 -26.109 -5.391 1 98.75 162 TYR A N 1
ATOM 1294 C CA . TYR A 1 162 ? 3.617 -25.125 -6.043 1 98.75 162 TYR A CA 1
ATOM 1295 C C . TYR A 1 162 ? 3.762 -25.422 -7.531 1 98.75 162 TYR A C 1
ATOM 1297 O O . TYR A 1 162 ? 3.443 -26.531 -7.98 1 98.75 162 TYR A O 1
ATOM 1305 N N . GLU A 1 163 ? 4.086 -24.438 -8.266 1 98.75 163 GLU A N 1
ATOM 1306 C CA . GLU A 1 163 ? 4.484 -24.5 -9.664 1 98.75 163 GLU A CA 1
ATOM 1307 C C . GLU A 1 163 ? 5.832 -23.828 -9.883 1 98.75 163 GLU A C 1
ATOM 1309 O O . GLU A 1 163 ? 6.148 -22.828 -9.227 1 98.75 163 GLU A O 1
ATOM 1314 N N . ILE A 1 164 ? 6.648 -24.359 -10.75 1 98.88 164 ILE A N 1
ATOM 1315 C CA . ILE A 1 164 ? 7.988 -23.844 -11.016 1 98.88 164 ILE A CA 1
ATOM 1316 C C . ILE A 1 164 ? 8.133 -23.516 -12.5 1 98.88 164 ILE A C 1
ATOM 1318 O O . ILE A 1 164 ? 7.914 -24.375 -13.359 1 98.88 164 ILE A O 1
ATOM 1322 N N . VAL A 1 165 ? 8.5 -22.281 -12.805 1 98.88 165 VAL A N 1
ATOM 1323 C CA . VAL A 1 165 ? 8.711 -21.812 -14.164 1 98.88 165 VAL A CA 1
ATOM 1324 C C . VAL A 1 165 ? 10.203 -21.766 -14.477 1 98.88 165 VAL A C 1
ATOM 1326 O O . VAL A 1 165 ? 10.961 -21.047 -13.805 1 98.88 165 VAL A O 1
ATOM 1329 N N . ALA A 1 166 ? 10.672 -22.531 -15.43 1 98.81 166 ALA A N 1
ATOM 1330 C CA . ALA A 1 166 ? 12.023 -22.344 -15.961 1 98.81 166 ALA A CA 1
ATOM 1331 C C . ALA A 1 166 ? 12.125 -21.031 -16.719 1 98.81 166 ALA A C 1
ATOM 1333 O O . ALA A 1 166 ? 11.516 -20.859 -17.781 1 98.81 166 ALA A O 1
ATOM 1334 N N . PHE A 1 167 ? 12.953 -20.156 -16.25 1 98.62 167 PHE A N 1
ATOM 1335 C CA . PHE A 1 167 ? 12.898 -18.781 -16.719 1 98.62 167 PHE A CA 1
ATOM 1336 C C . PHE A 1 167 ? 14.219 -18.375 -17.359 1 98.62 167 PHE A C 1
ATOM 1338 O O . PHE A 1 167 ? 15.25 -18.344 -16.672 1 98.62 167 PHE A O 1
ATOM 1345 N N . PRO A 1 168 ? 14.195 -18.031 -18.641 1 97.44 168 PRO A N 1
ATOM 1346 C CA . PRO A 1 168 ? 15.414 -17.562 -19.312 1 97.44 168 PRO A CA 1
ATOM 1347 C C . PRO A 1 168 ? 15.672 -16.078 -19.094 1 97.44 168 PRO A C 1
ATOM 1349 O O . PRO A 1 168 ? 15.641 -15.297 -20.047 1 97.44 168 PRO A O 1
ATOM 1352 N N . GLN A 1 169 ? 15.992 -15.68 -17.922 1 94.94 169 GLN A N 1
ATOM 1353 C CA . GLN A 1 169 ? 16.172 -14.297 -17.5 1 94.94 169 GLN A CA 1
ATOM 1354 C C . GLN A 1 169 ? 17.062 -13.539 -18.469 1 94.94 169 GLN A C 1
ATOM 1356 O O . GLN A 1 169 ? 16.828 -12.359 -18.75 1 94.94 169 GLN A O 1
ATOM 1361 N N . HIS A 1 170 ? 18.078 -14.164 -19.031 1 95.06 170 HIS A N 1
ATOM 1362 C CA . HIS A 1 170 ? 19.047 -13.484 -19.891 1 95.06 170 HIS A CA 1
ATOM 1363 C C . HIS A 1 170 ? 18.719 -13.695 -21.359 1 95.06 170 HIS A C 1
ATOM 1365 O O . HIS A 1 170 ? 19.562 -13.445 -22.234 1 95.06 170 HIS A O 1
ATOM 1371 N N . GLY A 1 171 ? 17.531 -14.203 -21.625 1 95.12 171 GLY A N 1
ATOM 1372 C CA . GLY A 1 171 ? 17.172 -14.562 -22.984 1 95.12 171 GLY A CA 1
ATOM 1373 C C . GLY A 1 171 ? 17.5 -16.016 -23.328 1 95.12 171 GLY A C 1
ATOM 1374 O O . GLY A 1 171 ? 18.391 -16.609 -22.719 1 95.12 171 GLY A O 1
ATOM 1375 N N . LEU A 1 172 ? 16.734 -16.484 -24.312 1 96.06 172 LEU A N 1
ATOM 1376 C CA . LEU A 1 172 ? 16.922 -17.875 -24.734 1 96.06 172 LEU A CA 1
ATOM 1377 C C . LEU A 1 172 ? 17.781 -17.938 -25.984 1 96.06 172 LEU A C 1
ATOM 1379 O O . LEU A 1 172 ? 18.953 -18.328 -25.922 1 96.06 172 LEU A O 1
ATOM 1383 N N . LEU A 1 173 ? 17.391 -17.344 -27.047 1 96.31 173 LEU A N 1
ATOM 1384 C CA . LEU A 1 173 ? 18.047 -17.438 -28.344 1 96.31 173 LEU A CA 1
ATOM 1385 C C . LEU A 1 173 ? 19.344 -16.641 -28.359 1 96.31 173 LEU A C 1
ATOM 1387 O O . LEU A 1 173 ? 20.344 -17.094 -28.938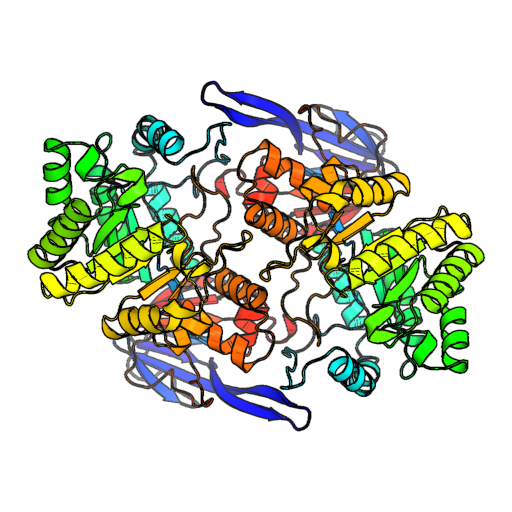 1 96.31 173 LEU A O 1
ATOM 1391 N N . ARG A 1 174 ? 19.422 -15.586 -27.719 1 95.06 174 ARG A N 1
ATOM 1392 C CA . ARG A 1 174 ? 20.531 -14.648 -27.812 1 95.06 174 ARG A CA 1
ATOM 1393 C C . ARG A 1 174 ? 21.766 -15.188 -27.109 1 95.06 174 ARG A C 1
ATOM 1395 O O . ARG A 1 174 ? 22.859 -14.648 -27.281 1 95.06 174 ARG A O 1
ATOM 1402 N N . ASN A 1 175 ? 21.656 -16.25 -26.359 1 95.5 175 ASN A N 1
ATOM 1403 C CA . ASN A 1 175 ? 22.781 -16.781 -25.594 1 95.5 175 ASN A CA 1
ATOM 1404 C C . ASN A 1 175 ? 23.422 -17.984 -26.297 1 95.5 175 ASN A C 1
ATOM 1406 O O . ASN A 1 175 ? 24.281 -18.656 -25.734 1 95.5 175 ASN A O 1
ATOM 1410 N N . GLY A 1 176 ? 22.969 -18.359 -27.484 1 95.38 176 GLY A N 1
ATOM 1411 C CA . GLY A 1 176 ? 23.641 -19.328 -28.344 1 95.38 176 GLY A CA 1
ATOM 1412 C C . GLY A 1 176 ? 23.109 -20.75 -28.156 1 95.38 176 GLY A C 1
ATOM 1413 O O . GLY A 1 176 ? 22.328 -21.016 -27.25 1 95.38 176 GLY A O 1
ATOM 1414 N N . GLU A 1 177 ? 23.578 -21.625 -28.969 1 96.38 177 GLU A N 1
ATOM 1415 C CA . GLU A 1 177 ? 23.078 -22.984 -29.078 1 96.38 177 GLU A CA 1
ATOM 1416 C C . GLU A 1 177 ? 23.375 -23.781 -27.812 1 96.38 177 GLU A C 1
ATOM 1418 O O . GLU A 1 177 ? 22.562 -24.609 -27.375 1 96.38 177 GLU A O 1
ATOM 1423 N N . GLU A 1 178 ? 24.484 -23.562 -27.312 1 96.75 178 GLU A N 1
ATOM 1424 C CA . GLU A 1 178 ? 24.859 -24.281 -26.094 1 96.75 178 GLU A CA 1
ATOM 1425 C C . GLU A 1 178 ? 23.875 -23.969 -24.953 1 96.75 178 GLU A C 1
ATOM 1427 O O . G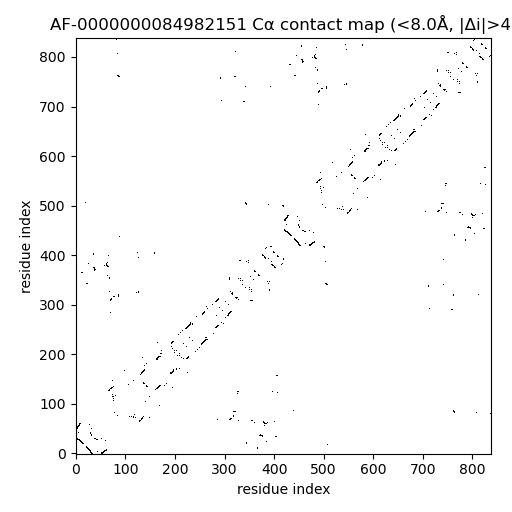LU A 1 178 ? 23.469 -24.875 -24.219 1 96.75 178 GLU A O 1
ATOM 1432 N N . PHE A 1 179 ? 23.531 -22.766 -24.812 1 97.5 179 PHE A N 1
ATOM 1433 C CA . PHE A 1 179 ? 22.578 -22.359 -23.781 1 97.5 179 PHE A CA 1
ATOM 1434 C C . PHE A 1 179 ? 21.188 -22.922 -24.078 1 97.5 179 PHE A C 1
ATOM 1436 O O . PHE A 1 179 ? 20.469 -23.312 -23.156 1 97.5 179 PHE A O 1
ATOM 1443 N N . ILE A 1 180 ? 20.781 -22.891 -25.328 1 97.94 180 ILE A N 1
ATOM 1444 C CA . ILE A 1 180 ? 19.484 -23.438 -25.719 1 97.94 180 ILE A CA 1
ATOM 1445 C C . ILE A 1 180 ? 19.391 -24.891 -25.266 1 97.94 180 ILE A C 1
ATOM 1447 O O . ILE A 1 180 ? 18.375 -25.312 -24.734 1 97.94 180 ILE A O 1
ATOM 1451 N N . GLN A 1 181 ? 20.422 -25.641 -25.453 1 97.56 181 GLN A N 1
ATOM 1452 C CA . GLN A 1 181 ? 20.453 -27.031 -25.031 1 97.56 181 GLN A CA 1
ATOM 1453 C C . GLN A 1 181 ? 20.391 -27.156 -23.516 1 97.56 181 GLN A C 1
ATOM 1455 O O . GLN A 1 181 ? 19.703 -28.031 -22.984 1 97.56 181 GLN A O 1
ATOM 1460 N N . LEU A 1 182 ? 21.125 -26.297 -22.922 1 97.88 182 LEU A N 1
ATOM 1461 C CA . LEU A 1 182 ? 21.109 -26.266 -21.453 1 97.88 182 LEU A CA 1
ATOM 1462 C C . LEU A 1 182 ? 19.703 -25.984 -20.938 1 97.88 182 LEU A C 1
ATOM 1464 O O . LEU A 1 182 ? 19.234 -26.625 -20 1 97.88 182 LEU A O 1
ATOM 1468 N N . PHE A 1 183 ? 19.062 -25.031 -21.531 1 98.5 183 PHE A N 1
ATOM 1469 C CA . PHE A 1 183 ? 17.719 -24.656 -21.125 1 98.5 183 PHE A CA 1
ATOM 1470 C C . PHE A 1 183 ? 16.75 -25.812 -21.312 1 98.5 183 PHE A C 1
ATOM 1472 O O . PHE A 1 183 ? 15.898 -26.062 -20.453 1 98.5 183 PHE A O 1
ATOM 1479 N N . GLU A 1 184 ? 16.906 -26.453 -22.406 1 98.38 184 GLU A N 1
ATOM 1480 C CA . GLU A 1 184 ? 16.031 -27.594 -22.672 1 98.38 184 GLU A CA 1
ATOM 1481 C C . GLU A 1 184 ? 16.172 -28.672 -21.609 1 98.38 184 GLU A C 1
ATOM 1483 O O . GLU A 1 184 ? 15.188 -29.344 -21.25 1 98.38 184 GLU A O 1
ATOM 1488 N N . GLN A 1 185 ? 17.328 -28.875 -21.109 1 98.19 185 GLN A N 1
ATOM 1489 C CA . GLN A 1 185 ? 17.547 -29.828 -20.031 1 98.19 185 GLN A CA 1
ATOM 1490 C C . GLN A 1 185 ? 16.672 -29.516 -18.828 1 98.19 185 GLN A C 1
ATOM 1492 O O . GLN A 1 185 ? 16.156 -30.422 -18.172 1 98.19 185 GLN A O 1
ATOM 1497 N N . ALA A 1 186 ? 16.547 -28.234 -18.516 1 98.06 186 ALA A N 1
ATOM 1498 C CA . ALA A 1 186 ? 15.75 -27.812 -17.359 1 98.06 186 ALA A CA 1
ATOM 1499 C C . ALA A 1 186 ? 14.297 -28.266 -17.5 1 98.06 186 ALA A C 1
ATOM 1501 O O . ALA A 1 186 ? 13.617 -28.5 -16.5 1 98.06 186 ALA A O 1
ATOM 1502 N N . LEU A 1 187 ? 13.789 -28.453 -18.703 1 98.44 187 LEU A N 1
ATOM 1503 C CA . LEU A 1 187 ? 12.383 -28.734 -18.984 1 98.44 187 LEU A CA 1
ATOM 1504 C C . LEU A 1 187 ? 12.016 -30.156 -18.562 1 98.44 187 LEU A C 1
ATOM 1506 O O . LEU A 1 187 ? 10.828 -30.484 -18.438 1 98.44 187 LEU A O 1
ATOM 1510 N N . SER A 1 188 ? 13.031 -30.984 -18.312 1 97.38 188 SER A N 1
ATOM 1511 C CA . SER A 1 188 ? 12.773 -32.375 -17.906 1 97.38 188 SER A CA 1
ATOM 1512 C C . SER A 1 188 ? 13.125 -32.594 -16.438 1 97.38 188 SER A C 1
ATOM 1514 O O . SER A 1 188 ? 13.125 -33.719 -15.961 1 97.38 188 SER A O 1
ATOM 1516 N N . MET A 1 189 ? 13.43 -31.547 -15.758 1 97.69 189 MET A N 1
ATOM 1517 C CA . MET A 1 189 ? 13.938 -31.688 -14.398 1 97.69 189 MET A CA 1
ATOM 1518 C C . MET A 1 189 ? 12.797 -31.719 -13.391 1 97.69 189 MET A C 1
ATOM 1520 O O . MET A 1 189 ? 13.008 -31.969 -12.203 1 97.69 189 MET A O 1
ATOM 1524 N N . GLY A 1 190 ? 11.641 -31.391 -13.852 1 97.19 190 GLY A N 1
ATOM 1525 C CA . GLY A 1 190 ? 10.523 -31.375 -12.922 1 97.19 190 GLY A CA 1
ATOM 1526 C C . GLY A 1 190 ? 9.844 -30.016 -12.836 1 97.19 190 GLY A C 1
ATOM 1527 O O . GLY A 1 190 ? 8.984 -29.812 -11.977 1 97.19 190 GLY A O 1
ATOM 1528 N N . VAL A 1 191 ? 10.195 -29.062 -13.68 1 98.62 191 VAL A N 1
ATOM 1529 C CA . VAL A 1 191 ? 9.5 -27.781 -13.734 1 98.62 191 VAL A CA 1
ATOM 1530 C C . VAL A 1 191 ? 8.094 -27.984 -14.305 1 98.62 191 VAL A C 1
ATOM 1532 O O . VAL A 1 191 ? 7.832 -28.984 -14.992 1 98.62 191 VAL A O 1
ATOM 1535 N N . THR A 1 192 ? 7.191 -27.062 -13.977 1 98.69 192 THR A N 1
ATOM 1536 C CA . THR A 1 192 ? 5.801 -27.219 -14.383 1 98.69 192 THR A CA 1
ATOM 1537 C C . THR A 1 192 ? 5.477 -26.281 -15.547 1 98.69 192 THR A C 1
ATOM 1539 O O . THR A 1 192 ? 4.469 -26.469 -16.234 1 98.69 192 THR A O 1
ATOM 1542 N N . HIS A 1 193 ? 6.289 -25.25 -15.773 1 98.81 193 HIS A N 1
ATOM 1543 C CA . HIS A 1 193 ? 6.07 -24.25 -16.812 1 98.81 193 HIS A CA 1
ATOM 1544 C C . HIS A 1 193 ? 7.375 -23.891 -17.516 1 98.81 193 HIS A C 1
ATOM 1546 O O . HIS A 1 193 ? 8.453 -24.016 -16.938 1 98.81 193 HIS A O 1
ATOM 1552 N N . ILE A 1 194 ? 7.273 -23.484 -18.75 1 98.75 194 ILE A N 1
ATOM 1553 C CA . ILE A 1 194 ? 8.367 -22.828 -19.469 1 98.75 194 ILE A CA 1
ATOM 1554 C C . ILE A 1 194 ? 8.133 -21.328 -19.516 1 98.75 194 ILE A C 1
ATOM 1556 O O . ILE A 1 194 ? 7.004 -20.875 -19.719 1 98.75 194 ILE A O 1
ATOM 1560 N N . GLY A 1 195 ? 9.188 -20.562 -19.25 1 98.56 195 GLY A N 1
ATOM 1561 C CA . GLY A 1 195 ? 9.102 -19.109 -19.234 1 98.56 195 GLY A CA 1
ATOM 1562 C C . GLY A 1 195 ? 9.672 -18.469 -20.484 1 98.56 195 GLY A C 1
ATOM 1563 O O . GLY A 1 195 ? 10.328 -19.141 -21.281 1 98.56 195 GLY A O 1
ATOM 1564 N N . GLY A 1 196 ? 9.398 -17.266 -20.672 1 97.62 196 GLY A N 1
ATOM 1565 C CA . GLY A 1 196 ? 9.914 -16.375 -21.688 1 97.62 196 GLY A CA 1
ATOM 1566 C C . GLY A 1 196 ? 9.984 -14.922 -21.234 1 97.62 196 GLY A C 1
ATOM 1567 O O . GLY A 1 196 ? 9.453 -14.578 -20.172 1 97.62 196 GLY A O 1
ATOM 1568 N N . LEU A 1 197 ? 10.742 -14.172 -21.984 1 96.94 197 LEU A N 1
ATOM 1569 C CA . LEU A 1 197 ? 10.953 -12.789 -21.578 1 96.94 197 LEU A CA 1
ATOM 1570 C C . LEU A 1 197 ? 11.055 -11.875 -22.797 1 96.94 197 LEU A C 1
ATOM 1572 O O . LEU A 1 197 ? 11.961 -12.031 -23.609 1 96.94 197 LEU A O 1
ATOM 1576 N N . ASP A 1 198 ? 10.258 -10.906 -22.953 1 96.75 198 ASP A N 1
ATOM 1577 C CA . ASP A 1 198 ? 10.289 -9.805 -23.906 1 96.75 198 ASP A CA 1
ATOM 1578 C C . ASP A 1 198 ? 10.922 -10.242 -25.234 1 96.75 198 ASP A C 1
ATOM 1580 O O . ASP A 1 198 ? 12.016 -9.789 -25.578 1 96.75 198 ASP A O 1
ATOM 1584 N N . PHE A 1 199 ? 10.203 -10.875 -26.031 1 97.25 199 PHE A N 1
ATOM 1585 C CA . PHE A 1 199 ? 10.664 -11.539 -27.25 1 97.25 199 PHE A CA 1
ATOM 1586 C C . PHE A 1 199 ? 11.188 -10.523 -28.266 1 97.25 199 PHE A C 1
ATOM 1588 O O . PHE A 1 199 ? 12.102 -10.82 -29.031 1 97.25 199 PHE A O 1
ATOM 1595 N N . ALA A 1 200 ? 10.602 -9.344 -28.25 1 96.94 200 ALA A N 1
ATOM 1596 C CA . ALA A 1 200 ? 11.008 -8.32 -29.219 1 96.94 200 ALA A CA 1
ATOM 1597 C C . ALA A 1 200 ? 12.242 -7.57 -28.719 1 96.94 200 ALA A C 1
ATOM 1599 O O . ALA A 1 200 ? 13.297 -7.59 -29.359 1 96.94 200 ALA A O 1
ATOM 1600 N N . THR A 1 201 ? 12.172 -6.996 -27.547 1 94.88 201 THR A N 1
ATOM 1601 C CA . THR A 1 201 ? 13.219 -6.109 -27.047 1 94.88 201 THR A CA 1
ATOM 1602 C C . THR A 1 201 ? 14.469 -6.902 -26.672 1 94.88 201 THR A C 1
ATOM 1604 O O . THR A 1 201 ? 15.586 -6.469 -26.938 1 94.88 201 THR A O 1
ATOM 1607 N N . LEU A 1 202 ? 14.336 -8.086 -26.094 1 94.88 202 LEU A N 1
ATOM 1608 C CA . LEU A 1 202 ? 15.492 -8.82 -25.594 1 94.88 202 LEU A CA 1
ATOM 1609 C C . LEU A 1 202 ? 15.984 -9.828 -26.625 1 94.88 202 LEU A C 1
ATOM 1611 O O . LEU A 1 202 ? 17.156 -9.812 -27 1 94.88 202 LEU A O 1
ATOM 1615 N N . GLU A 1 203 ? 15.117 -10.625 -27.203 1 94.38 203 GLU A N 1
ATOM 1616 C CA . GLU A 1 203 ? 15.492 -11.703 -28.109 1 94.38 203 GLU A CA 1
ATOM 1617 C C . GLU A 1 203 ? 15.672 -11.18 -29.531 1 94.38 203 GLU A C 1
ATOM 1619 O O . GLU A 1 203 ? 16.406 -11.773 -30.328 1 94.38 203 GLU A O 1
ATOM 1624 N N . ARG A 1 204 ? 14.945 -10.148 -29.891 1 95.5 204 ARG A N 1
ATOM 1625 C CA . ARG A 1 204 ? 14.961 -9.492 -31.203 1 95.5 204 ARG A CA 1
ATOM 1626 C C . ARG A 1 204 ? 14.477 -10.445 -32.281 1 95.5 204 ARG A C 1
ATOM 1628 O O . ARG A 1 204 ? 14.859 -10.305 -33.469 1 95.5 204 ARG A O 1
ATOM 1635 N N . ASP A 1 205 ? 13.766 -11.422 -31.938 1 97.12 205 ASP A N 1
ATOM 1636 C CA . ASP A 1 205 ? 13.148 -12.375 -32.875 1 97.12 205 ASP A CA 1
ATOM 1637 C C . ASP A 1 205 ? 11.898 -13 -32.25 1 97.12 205 ASP A C 1
ATOM 1639 O O . ASP A 1 205 ? 11.961 -14.109 -31.719 1 97.12 205 ASP A O 1
ATOM 1643 N N . VAL A 1 206 ? 10.789 -12.391 -32.438 1 98 206 VAL A N 1
ATOM 1644 C CA . VAL A 1 206 ? 9.531 -12.766 -31.812 1 98 206 VAL A CA 1
ATOM 1645 C C . VAL A 1 206 ? 9.078 -14.125 -32.312 1 98 206 VAL A C 1
ATOM 1647 O O . VAL A 1 206 ? 8.742 -15.023 -31.547 1 98 206 VAL A O 1
ATOM 1650 N N . GLU A 1 207 ? 9.203 -14.359 -33.594 1 97.5 207 GLU A N 1
ATOM 1651 C CA . GLU A 1 207 ? 8.688 -15.562 -34.219 1 97.5 207 GLU A CA 1
ATOM 1652 C C . GLU A 1 207 ? 9.445 -16.812 -33.75 1 97.5 207 GLU A C 1
ATOM 1654 O O . GLU A 1 207 ? 8.836 -17.781 -33.281 1 97.5 207 GLU A O 1
ATOM 1659 N N . ALA A 1 208 ? 10.734 -16.75 -33.906 1 97.56 208 ALA A N 1
ATOM 1660 C CA . ALA A 1 208 ? 11.547 -17.906 -33.531 1 97.56 208 ALA A CA 1
ATOM 1661 C C . ALA A 1 208 ? 11.406 -18.203 -32.031 1 97.56 208 ALA A C 1
ATOM 1663 O O . ALA A 1 208 ? 11.383 -19.375 -31.641 1 97.56 208 ALA A O 1
ATOM 1664 N N . SER A 1 209 ? 11.367 -17.172 -31.219 1 97.44 209 SER A N 1
ATOM 1665 C CA . SER A 1 209 ? 11.242 -17.344 -29.781 1 97.44 209 SER A CA 1
ATOM 1666 C C . SER A 1 209 ? 9.93 -18.031 -29.422 1 97.44 209 SER A C 1
ATOM 1668 O O . SER A 1 209 ? 9.922 -18.984 -28.641 1 97.44 209 SER A O 1
ATOM 1670 N N . LEU A 1 210 ? 8.852 -17.547 -29.984 1 98.19 210 LEU A N 1
ATOM 1671 C CA . LEU A 1 210 ? 7.527 -18.078 -29.656 1 98.19 210 LEU A CA 1
ATOM 1672 C C . LEU A 1 210 ? 7.363 -19.5 -30.203 1 98.19 210 LEU A C 1
ATOM 1674 O O . LEU A 1 210 ? 6.75 -20.344 -29.547 1 98.19 210 LEU A O 1
ATOM 1678 N N . GLN A 1 211 ? 7.887 -19.688 -31.375 1 97.62 211 GLN A N 1
ATOM 1679 C CA . GLN A 1 211 ? 7.816 -21.016 -31.953 1 97.62 211 GLN A CA 1
ATOM 1680 C C . GLN A 1 211 ? 8.5 -22.047 -31.062 1 97.62 211 GLN A C 1
ATOM 1682 O O . GLN A 1 211 ? 7.934 -23.094 -30.766 1 97.62 211 GLN A O 1
ATOM 1687 N N . LEU A 1 212 ? 9.703 -21.703 -30.688 1 97.69 212 LEU A N 1
ATOM 1688 C CA . LEU A 1 212 ? 10.461 -22.609 -29.828 1 97.69 212 LEU A CA 1
ATOM 1689 C C . LEU A 1 212 ? 9.742 -22.812 -28.5 1 97.69 212 LEU A C 1
ATOM 1691 O O . LEU A 1 212 ? 9.641 -23.938 -28.016 1 97.69 212 LEU A O 1
ATOM 1695 N N . LEU A 1 213 ? 9.25 -21.781 -27.922 1 98.06 213 LEU A N 1
ATOM 1696 C CA . LEU A 1 213 ? 8.547 -21.797 -26.641 1 98.06 213 LEU A CA 1
ATOM 1697 C C . LEU A 1 213 ? 7.34 -22.719 -26.688 1 98.06 213 LEU A C 1
ATOM 1699 O O . LEU A 1 213 ? 7.188 -23.609 -25.844 1 98.06 213 LEU A O 1
ATOM 1703 N N . VAL A 1 214 ? 6.461 -22.547 -27.656 1 98.44 214 VAL A N 1
ATOM 1704 C CA . VAL A 1 214 ? 5.207 -23.281 -27.75 1 98.44 214 VAL A CA 1
ATOM 1705 C C . VAL A 1 214 ? 5.5 -24.75 -28.094 1 98.44 214 VAL A C 1
ATOM 1707 O O . VAL A 1 214 ? 4.891 -25.656 -27.531 1 98.44 214 VAL A O 1
ATOM 1710 N N . LYS A 1 215 ? 6.465 -24.953 -28.984 1 97.88 215 LYS A N 1
ATOM 1711 C CA . LYS A 1 215 ? 6.852 -26.312 -29.328 1 97.88 215 LYS A CA 1
ATOM 1712 C C . LYS A 1 215 ? 7.344 -27.078 -28.109 1 97.88 215 LYS A C 1
ATOM 1714 O O . LYS A 1 215 ? 6.941 -28.219 -27.891 1 97.88 215 LYS A O 1
ATOM 1719 N N . TRP A 1 216 ? 8.234 -26.453 -27.375 1 98.5 216 TRP A N 1
ATOM 1720 C CA . TRP A 1 216 ? 8.797 -27.109 -26.188 1 98.5 216 TRP A CA 1
ATOM 1721 C C . TRP A 1 216 ? 7.727 -27.297 -25.125 1 98.5 216 TRP A C 1
ATOM 1723 O O . TRP A 1 216 ? 7.699 -28.328 -24.438 1 98.5 216 TRP A O 1
ATOM 1733 N N . ALA A 1 217 ? 6.871 -26.312 -24.922 1 98.62 217 ALA A N 1
ATOM 1734 C CA . ALA A 1 217 ? 5.785 -26.469 -23.953 1 98.62 217 ALA A CA 1
ATOM 1735 C C . ALA A 1 217 ? 4.938 -27.688 -24.266 1 98.62 217 ALA A C 1
ATOM 1737 O O . ALA A 1 217 ? 4.605 -28.469 -23.375 1 98.62 217 ALA A O 1
ATOM 1738 N N . LYS A 1 218 ? 4.609 -27.875 -25.516 1 97.94 218 LYS A N 1
ATOM 1739 C CA . LYS A 1 218 ? 3.812 -29.016 -25.953 1 97.94 218 LYS A CA 1
ATOM 1740 C C . LYS A 1 218 ? 4.59 -30.328 -25.797 1 97.94 218 LYS A C 1
ATOM 1742 O O . LYS A 1 218 ? 4.074 -31.297 -25.25 1 97.94 218 LYS A O 1
ATOM 1747 N N . GLN A 1 219 ? 5.809 -30.297 -26.297 1 97.62 219 GLN A N 1
ATOM 1748 C CA . GLN A 1 219 ? 6.652 -31.484 -26.297 1 97.62 219 GLN A CA 1
ATOM 1749 C C . GLN A 1 219 ? 6.855 -32.031 -24.875 1 97.62 219 GLN A C 1
ATOM 1751 O O . GLN A 1 219 ? 6.84 -33.219 -24.656 1 97.62 219 GLN A O 1
ATOM 1756 N N . TYR A 1 220 ? 7.023 -31.172 -23.922 1 98.12 220 TYR A N 1
ATOM 1757 C CA . TYR A 1 220 ? 7.355 -31.578 -22.562 1 98.12 220 TYR A CA 1
ATOM 1758 C C . TYR A 1 220 ? 6.129 -31.5 -21.656 1 98.12 220 TYR A C 1
ATOM 1760 O O . TYR A 1 220 ? 6.223 -31.719 -20.453 1 98.12 220 TYR A O 1
ATOM 1768 N N . ASP A 1 221 ? 4.949 -31.156 -22.203 1 97.75 221 ASP A N 1
ATOM 1769 C CA . ASP A 1 221 ? 3.682 -31.062 -21.484 1 97.75 221 ASP A CA 1
ATOM 1770 C C . ASP A 1 221 ? 3.777 -30.078 -20.328 1 97.75 221 ASP A C 1
ATOM 1772 O O . ASP A 1 221 ? 3.492 -30.422 -19.172 1 97.75 221 ASP A O 1
ATOM 1776 N N . LEU A 1 222 ? 4.227 -28.906 -20.609 1 98.62 222 LEU A N 1
ATOM 1777 C CA . LEU A 1 222 ? 4.406 -27.828 -19.641 1 98.62 222 LEU A CA 1
ATOM 1778 C C . LEU A 1 222 ? 3.438 -26.672 -19.922 1 98.62 222 LEU A C 1
ATOM 1780 O O . LEU A 1 222 ? 3.016 -26.484 -21.062 1 98.62 222 LEU A O 1
ATOM 1784 N N . GLY A 1 223 ? 3.051 -25.922 -18.844 1 98.69 223 GLY A N 1
ATOM 1785 C CA . GLY A 1 223 ? 2.426 -24.625 -19.047 1 98.69 223 GLY A CA 1
ATOM 1786 C C . GLY A 1 223 ? 3.396 -23.562 -19.531 1 98.69 223 GLY A C 1
ATOM 1787 O O . GLY A 1 223 ? 4.605 -23.797 -19.562 1 98.69 223 GLY A O 1
ATOM 1788 N N . ILE A 1 224 ? 2.875 -22.438 -19.922 1 98.81 224 ILE A N 1
ATOM 1789 C CA . ILE A 1 224 ? 3.676 -21.297 -20.344 1 98.81 224 ILE A CA 1
ATOM 1790 C C . ILE A 1 224 ? 3.414 -20.109 -19.406 1 98.81 224 ILE A C 1
ATOM 1792 O O . ILE A 1 224 ? 2.264 -19.812 -19.078 1 98.81 224 ILE A O 1
ATOM 1796 N N . ASP A 1 225 ? 4.402 -19.484 -18.891 1 98.88 225 ASP A N 1
ATOM 1797 C CA . ASP A 1 225 ? 4.309 -18.219 -18.156 1 98.88 225 ASP A CA 1
ATOM 1798 C C . ASP A 1 225 ? 5.398 -17.25 -18.594 1 98.88 225 ASP A C 1
ATOM 1800 O O . ASP A 1 225 ? 6.57 -17.422 -18.25 1 98.88 225 ASP A O 1
ATOM 1804 N N . VAL A 1 226 ? 5.039 -16.203 -19.297 1 98.38 226 VAL A N 1
ATOM 1805 C CA . VAL A 1 226 ? 6.035 -15.32 -19.891 1 98.38 226 VAL A CA 1
ATOM 1806 C C . VAL A 1 226 ? 5.984 -13.953 -19.219 1 98.38 226 VAL A C 1
ATOM 1808 O O . VAL A 1 226 ? 4.91 -13.484 -18.844 1 98.38 226 VAL A O 1
ATOM 1811 N N . HIS A 1 227 ? 7.164 -13.352 -19 1 98.25 227 HIS A N 1
ATOM 1812 C CA . HIS A 1 227 ? 7.293 -11.953 -18.609 1 98.25 227 HIS A CA 1
ATOM 1813 C C . HIS A 1 227 ? 7.172 -11.023 -19.828 1 98.25 227 HIS A C 1
ATOM 1815 O O . HIS A 1 227 ? 8.023 -11.047 -20.703 1 98.25 227 HIS A O 1
ATOM 1821 N N . LEU A 1 228 ? 6.164 -10.25 -19.891 1 98 228 LEU A N 1
ATOM 1822 C CA . LEU A 1 228 ? 6.008 -9.312 -21 1 98 228 LEU A CA 1
ATOM 1823 C C . LEU A 1 228 ? 5.992 -7.871 -20.5 1 98 228 LEU A C 1
ATOM 1825 O O . LEU A 1 228 ? 4.973 -7.402 -19.984 1 98 228 LEU A O 1
ATOM 1829 N N . HIS A 1 229 ? 7.098 -7.168 -20.688 1 97.12 229 HIS A N 1
ATOM 1830 C CA . HIS A 1 229 ? 7.238 -5.781 -20.266 1 97.12 229 HIS A CA 1
ATOM 1831 C C . HIS A 1 229 ? 7.113 -4.832 -21.453 1 97.12 229 HIS A C 1
ATOM 1833 O O . HIS A 1 229 ? 6.914 -3.627 -21.281 1 97.12 229 HIS A O 1
ATOM 1839 N N . ASP A 1 230 ? 7.352 -5.406 -22.703 1 97.19 230 ASP A N 1
ATOM 1840 C CA . ASP A 1 230 ? 7.184 -4.578 -23.891 1 97.19 230 ASP A CA 1
ATOM 1841 C C . ASP A 1 230 ? 5.812 -3.908 -23.906 1 97.19 230 ASP A C 1
ATOM 1843 O O . ASP A 1 230 ? 4.797 -4.551 -23.625 1 97.19 230 ASP A O 1
ATOM 1847 N N . ARG A 1 231 ? 5.777 -2.658 -24.281 1 96.19 231 ARG A N 1
ATOM 1848 C CA . ARG A 1 231 ? 4.574 -1.844 -24.156 1 96.19 231 ARG A CA 1
ATOM 1849 C C . ARG A 1 231 ? 3.98 -1.513 -25.516 1 96.19 231 ARG A C 1
ATOM 1851 O O . ARG A 1 231 ? 4.555 -1.865 -26.547 1 96.19 231 ARG A O 1
ATOM 1858 N N . GLY A 1 232 ? 2.84 -0.93 -25.453 1 95.62 232 GLY A N 1
ATOM 1859 C CA . GLY A 1 232 ? 2.225 -0.373 -26.656 1 95.62 232 GLY A CA 1
ATOM 1860 C C . GLY A 1 232 ? 1.967 -1.41 -27.734 1 95.62 232 GLY A C 1
ATOM 1861 O O . GLY A 1 232 ? 1.581 -2.543 -27.422 1 95.62 232 GLY A O 1
ATOM 1862 N N . ALA A 1 233 ? 2.186 -0.974 -28.938 1 96.56 233 ALA A N 1
ATOM 1863 C CA . ALA A 1 233 ? 1.879 -1.811 -30.094 1 96.56 233 ALA A CA 1
ATOM 1864 C C . ALA A 1 233 ? 2.803 -3.023 -30.156 1 96.56 233 ALA A C 1
ATOM 1866 O O . ALA A 1 233 ? 2.393 -4.102 -30.578 1 96.56 233 ALA A O 1
ATOM 1867 N N . LEU A 1 234 ? 4.004 -2.805 -29.75 1 97.56 234 LEU A N 1
ATOM 1868 C CA . LEU A 1 234 ? 4.961 -3.904 -29.766 1 97.56 234 LEU A CA 1
ATOM 1869 C C . LEU A 1 234 ? 4.512 -5.027 -28.828 1 97.56 234 LEU A C 1
ATOM 1871 O O . LEU A 1 234 ? 4.551 -6.199 -29.203 1 97.56 234 LEU A O 1
ATOM 1875 N N . GLY A 1 235 ? 4.117 -4.68 -27.594 1 97.75 235 GLY A N 1
ATOM 1876 C CA . GLY A 1 235 ? 3.633 -5.676 -26.656 1 97.75 235 GLY A CA 1
ATOM 1877 C C . GLY A 1 235 ? 2.355 -6.355 -27.109 1 97.75 235 GLY A C 1
ATOM 1878 O O . GLY A 1 235 ? 2.197 -7.566 -26.938 1 97.75 235 GLY A O 1
ATOM 1879 N N . VAL A 1 236 ? 1.492 -5.605 -27.641 1 97.94 236 VAL A N 1
ATOM 1880 C CA . VAL A 1 236 ? 0.244 -6.156 -28.156 1 97.94 236 VAL A CA 1
ATOM 1881 C C . VAL A 1 236 ? 0.542 -7.16 -29.266 1 97.94 236 VAL A C 1
ATOM 1883 O O . VAL A 1 236 ? -0.053 -8.242 -29.312 1 97.94 236 VAL A O 1
ATOM 1886 N N . TYR A 1 237 ? 1.443 -6.777 -30.125 1 97.94 237 TYR A N 1
ATOM 1887 C CA . TYR A 1 237 ? 1.857 -7.672 -31.203 1 97.94 237 TYR A CA 1
ATOM 1888 C C . TYR A 1 237 ? 2.367 -8.992 -30.641 1 97.94 237 TYR A C 1
ATOM 1890 O O . TYR A 1 237 ? 2.002 -10.062 -31.141 1 97.94 237 TYR A O 1
ATOM 1898 N N . GLU A 1 238 ? 3.197 -8.961 -29.625 1 98.38 238 GLU A N 1
ATOM 1899 C CA . GLU A 1 238 ? 3.736 -10.172 -29.016 1 98.38 238 GLU A CA 1
ATOM 1900 C C . GLU A 1 238 ? 2.621 -11.055 -28.469 1 98.38 238 GLU A C 1
ATOM 1902 O O . GLU A 1 238 ? 2.66 -12.281 -28.625 1 98.38 238 GLU A O 1
ATOM 1907 N N . ILE A 1 239 ? 1.645 -10.453 -27.812 1 98.56 239 ILE A N 1
ATOM 1908 C CA . ILE A 1 239 ? 0.518 -11.188 -27.25 1 98.56 239 ILE A CA 1
ATOM 1909 C C . ILE A 1 239 ? -0.269 -11.867 -28.375 1 98.56 239 ILE A C 1
ATOM 1911 O O . ILE A 1 239 ? -0.571 -13.062 -28.297 1 98.56 239 ILE A O 1
ATOM 1915 N N . GLU A 1 240 ? -0.541 -11.117 -29.406 1 98.19 240 GLU A N 1
ATOM 1916 C CA . GLU A 1 240 ? -1.297 -11.656 -30.531 1 98.19 240 GLU A CA 1
ATOM 1917 C C . GLU A 1 240 ? -0.542 -12.805 -31.203 1 98.19 240 GLU A C 1
ATOM 1919 O O . GLU A 1 240 ? -1.139 -13.812 -31.562 1 98.19 240 GLU A O 1
ATOM 1924 N N . ARG A 1 241 ? 0.72 -12.609 -31.375 1 98.25 241 ARG A N 1
ATOM 1925 C CA . ARG A 1 241 ? 1.516 -13.648 -32.031 1 98.25 241 ARG A CA 1
ATOM 1926 C C . ARG A 1 241 ? 1.559 -14.914 -31.172 1 98.25 241 ARG A C 1
ATOM 1928 O O . ARG A 1 241 ? 1.556 -16.031 -31.703 1 98.25 241 ARG A O 1
ATOM 1935 N N . LEU A 1 242 ? 1.661 -14.75 -29.891 1 98.5 242 LEU A N 1
ATOM 1936 C CA . LEU A 1 242 ? 1.611 -15.914 -29 1 98.5 242 LEU A CA 1
ATOM 1937 C C . LEU A 1 242 ? 0.304 -16.688 -29.188 1 98.5 242 LEU A C 1
ATOM 1939 O O . LEU A 1 242 ? 0.308 -17.906 -29.297 1 98.5 242 LEU A O 1
ATOM 1943 N N . LEU A 1 243 ? -0.829 -15.977 -29.234 1 98.19 243 LEU A N 1
ATOM 1944 C CA . LEU A 1 243 ? -2.131 -16.594 -29.438 1 98.19 243 LEU A CA 1
ATOM 1945 C C . LEU A 1 243 ? -2.176 -17.344 -30.766 1 98.19 243 LEU A C 1
ATOM 1947 O O . LEU A 1 243 ? -2.691 -18.453 -30.859 1 98.19 243 LEU A O 1
ATOM 1951 N N . ASP A 1 244 ? -1.602 -16.656 -31.781 1 98 244 ASP A N 1
ATOM 1952 C CA . ASP A 1 244 ? -1.544 -17.281 -33.094 1 98 244 ASP A CA 1
ATOM 1953 C C . ASP A 1 244 ? -0.698 -18.562 -33.062 1 98 244 ASP A C 1
ATOM 1955 O O . ASP A 1 244 ? -1.055 -19.562 -33.656 1 98 244 ASP A O 1
ATOM 1959 N N . MET A 1 245 ? 0.424 -18.469 -32.406 1 97.62 245 MET A N 1
ATOM 1960 C CA . MET A 1 245 ? 1.329 -19.609 -32.312 1 97.62 245 MET A CA 1
ATOM 1961 C C . MET A 1 245 ? 0.665 -20.766 -31.578 1 97.62 245 MET A C 1
ATOM 1963 O O . MET A 1 245 ? 0.853 -21.922 -31.938 1 97.62 245 MET A O 1
ATOM 1967 N N . MET A 1 246 ? -0.085 -20.5 -30.5 1 97.5 246 MET A N 1
ATOM 1968 C CA . MET A 1 246 ? -0.832 -21.516 -29.781 1 97.5 246 MET A CA 1
ATOM 1969 C C . MET A 1 246 ? -1.777 -22.266 -30.719 1 97.5 246 MET A C 1
ATOM 1971 O O . MET A 1 246 ? -1.869 -23.5 -30.656 1 97.5 246 MET A O 1
ATOM 1975 N N . ALA A 1 247 ? -2.422 -21.484 -31.562 1 96.62 247 ALA A N 1
ATOM 1976 C CA . ALA A 1 247 ? -3.355 -22.062 -32.531 1 96.62 247 ALA A CA 1
ATOM 1977 C C . ALA A 1 247 ? -2.621 -22.906 -33.562 1 96.62 247 ALA A C 1
ATOM 1979 O O . ALA A 1 247 ? -3.047 -24.016 -33.875 1 96.62 247 ALA A O 1
ATOM 1980 N N . MET A 1 248 ? -1.561 -22.328 -34.062 1 96.56 248 MET A N 1
ATOM 1981 C CA . MET A 1 248 ? -0.786 -22.984 -35.094 1 96.56 248 MET A CA 1
ATOM 1982 C C . MET A 1 248 ? -0.276 -24.344 -34.625 1 96.56 248 MET A C 1
ATOM 1984 O O . MET A 1 248 ? -0.263 -25.312 -35.406 1 96.56 248 MET A O 1
ATOM 1988 N N . TYR A 1 249 ? 0.106 -24.406 -33.406 1 96.69 249 TYR A N 1
ATOM 1989 C CA . TYR A 1 249 ? 0.696 -25.641 -32.875 1 96.69 249 TYR A CA 1
ATOM 1990 C C . TYR A 1 249 ? -0.321 -26.438 -32.094 1 96.69 249 TYR A C 1
ATOM 1992 O O . TYR A 1 249 ? 0.02 -27.453 -31.469 1 96.69 249 TYR A O 1
ATOM 2000 N N . ASP A 1 250 ? -1.583 -25.984 -32 1 96.38 250 ASP A N 1
ATOM 2001 C CA . ASP A 1 250 ? -2.67 -26.625 -31.266 1 96.38 250 ASP A CA 1
ATOM 2002 C C . ASP A 1 250 ? -2.289 -26.859 -29.812 1 96.38 250 ASP A C 1
ATOM 2004 O O . ASP A 1 250 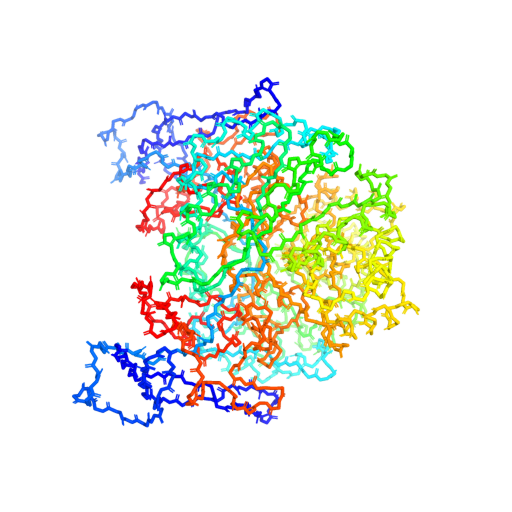? -2.428 -27.969 -29.297 1 96.38 250 ASP A O 1
ATOM 2008 N N . TYR A 1 251 ? -1.646 -25.891 -29.312 1 97.12 251 TYR A N 1
ATOM 2009 C CA . TYR A 1 251 ? -1.302 -25.938 -27.891 1 97.12 251 TYR A CA 1
ATOM 2010 C C . TYR A 1 251 ? -2.506 -25.578 -27.031 1 97.12 251 TYR A C 1
ATOM 2012 O O . TYR A 1 251 ? -3.104 -24.516 -27.188 1 97.12 251 TYR A O 1
ATOM 2020 N N . GLN A 1 252 ? -2.832 -26.469 -26.062 1 93.12 252 GLN A N 1
ATOM 2021 C CA . GLN A 1 252 ? -4.027 -26.281 -25.25 1 93.12 252 GLN A CA 1
ATOM 2022 C C . GLN A 1 252 ? -3.676 -26.172 -23.766 1 93.12 252 GLN A C 1
ATOM 2024 O O . GLN A 1 252 ? -4.559 -26.203 -22.906 1 93.12 252 GLN A O 1
ATOM 2029 N N . GLY A 1 253 ? -2.404 -26.094 -23.469 1 94.44 253 GLY A N 1
ATOM 2030 C CA . GLY A 1 253 ? -1.985 -26.016 -22.078 1 94.44 253 GLY A CA 1
ATOM 2031 C C . GLY A 1 253 ? -2.23 -24.656 -21.469 1 94.44 253 GLY A C 1
ATOM 2032 O O . GLY A 1 253 ? -2.744 -23.75 -22.141 1 94.44 253 GLY A O 1
ATOM 2033 N N . GLU A 1 254 ? -1.901 -24.516 -20.188 1 95.81 254 GLU A N 1
ATOM 2034 C CA . GLU A 1 254 ? -2.088 -23.281 -19.438 1 95.81 254 GLU A CA 1
ATOM 2035 C C . GLU A 1 254 ? -1.096 -22.203 -19.891 1 95.81 254 GLU A C 1
ATOM 2037 O O . GLU A 1 254 ? 0.093 -22.484 -20.062 1 95.81 254 GLU A O 1
ATOM 2042 N N . VAL A 1 255 ? -1.588 -21.016 -20.125 1 98.62 255 VAL A N 1
ATOM 2043 C CA . VAL A 1 255 ? -0.731 -19.891 -20.484 1 98.62 255 VAL A CA 1
ATOM 2044 C C . VAL A 1 255 ? -1.016 -18.719 -19.578 1 98.62 255 VAL A C 1
ATOM 2046 O O . VAL A 1 255 ? -2.176 -18.375 -19.328 1 98.62 255 VAL A O 1
ATOM 2049 N N . THR A 1 256 ? 0.024 -18.125 -19.016 1 98.81 256 THR A N 1
ATOM 2050 C CA . THR A 1 256 ? -0.062 -16.922 -18.203 1 98.81 256 THR A CA 1
ATOM 2051 C C . THR A 1 256 ? 0.83 -15.82 -18.781 1 98.81 256 THR A C 1
ATOM 2053 O O . THR A 1 256 ? 1.978 -16.078 -19.141 1 98.81 256 THR A O 1
ATOM 2056 N N . LEU A 1 257 ? 0.27 -14.688 -19 1 98.81 257 LEU A N 1
ATOM 2057 C CA . LEU A 1 257 ? 1.05 -13.477 -19.266 1 98.81 257 LEU A CA 1
ATOM 2058 C C . LEU A 1 257 ? 1.306 -12.703 -17.969 1 98.81 257 LEU A C 1
ATOM 2060 O O . LEU A 1 257 ? 0.372 -12.18 -17.359 1 98.81 257 LEU A O 1
ATOM 2064 N N . SER A 1 258 ? 2.514 -12.641 -17.562 1 98.62 258 SER A N 1
ATOM 2065 C CA . SER A 1 258 ? 2.902 -11.898 -16.359 1 98.62 258 SER A CA 1
ATOM 2066 C C . SER A 1 258 ? 3.291 -10.461 -16.703 1 98.62 258 SER A C 1
ATOM 2068 O O . SER A 1 258 ? 3.918 -10.211 -17.734 1 98.62 258 SER A O 1
ATOM 2070 N N . HIS A 1 259 ? 2.902 -9.484 -15.867 1 97.94 259 HIS A N 1
ATOM 2071 C CA . HIS A 1 259 ? 3.068 -8.047 -16.062 1 97.94 259 HIS A CA 1
ATOM 2072 C C . HIS A 1 259 ? 2.191 -7.535 -17.203 1 97.94 259 HIS A C 1
ATOM 2074 O O . HIS A 1 259 ? 1.168 -6.895 -16.953 1 97.94 259 HIS A O 1
ATOM 2080 N N . ALA A 1 260 ? 2.494 -8.039 -18.359 1 98.12 260 ALA A N 1
ATOM 2081 C CA . ALA A 1 260 ? 1.685 -7.766 -19.547 1 98.12 260 ALA A CA 1
ATOM 2082 C C . ALA A 1 260 ? 1.385 -6.273 -19.672 1 98.12 260 ALA A C 1
ATOM 2084 O O . ALA A 1 260 ? 0.226 -5.879 -19.828 1 98.12 260 ALA A O 1
ATOM 2085 N N . PHE A 1 261 ? 2.393 -5.414 -19.688 1 97.69 261 PHE A N 1
ATOM 2086 C CA . PHE A 1 261 ? 2.254 -3.965 -19.609 1 97.69 261 PHE A CA 1
ATOM 2087 C C . PHE A 1 261 ? 1.514 -3.414 -20.812 1 97.69 261 PHE A C 1
ATOM 2089 O O . PHE A 1 261 ? 0.83 -2.393 -20.719 1 97.69 261 PHE A O 1
ATOM 2096 N N . ALA A 1 262 ? 1.594 -4.117 -21.922 1 97.88 262 ALA A N 1
ATOM 2097 C CA . ALA A 1 262 ? 0.951 -3.668 -23.156 1 97.88 262 ALA A CA 1
ATOM 2098 C C . ALA A 1 262 ? -0.562 -3.564 -22.984 1 97.88 262 ALA A C 1
ATOM 2100 O O . ALA A 1 262 ? -1.219 -2.766 -23.656 1 97.88 262 ALA A O 1
ATOM 2101 N N . LEU A 1 263 ? -1.118 -4.363 -22.078 1 98.19 263 LEU A N 1
ATOM 2102 C CA . LEU A 1 263 ? -2.564 -4.387 -21.891 1 98.19 263 LEU A CA 1
ATOM 2103 C C . LEU A 1 263 ? -3.055 -3.062 -21.312 1 98.19 263 LEU A C 1
ATOM 2105 O O . LEU A 1 263 ? -4.242 -2.74 -21.406 1 98.19 263 LEU A O 1
ATOM 2109 N N . ALA A 1 264 ? -2.191 -2.289 -20.656 1 96.62 264 ALA A N 1
ATOM 2110 C CA . ALA A 1 264 ? -2.541 -0.975 -20.125 1 96.62 264 ALA A CA 1
ATOM 2111 C C . ALA A 1 264 ? -2.703 0.047 -21.234 1 96.62 264 ALA A C 1
ATOM 2113 O O . ALA A 1 264 ? -3.24 1.136 -21.016 1 96.62 264 ALA A O 1
ATOM 2114 N N . GLN A 1 265 ? -2.264 -0.32 -22.438 1 95.81 265 GLN A N 1
ATOM 2115 C CA . GLN A 1 265 ? -2.154 0.669 -23.5 1 95.81 265 GLN A CA 1
ATOM 2116 C C . GLN A 1 265 ? -2.83 0.178 -24.781 1 95.81 265 GLN A C 1
ATOM 2118 O O . GLN A 1 265 ? -2.516 0.646 -25.875 1 95.81 265 GLN A O 1
ATOM 2123 N N . VAL A 1 266 ? -3.66 -0.799 -24.656 1 96.38 266 VAL A N 1
ATOM 2124 C CA . VAL A 1 266 ? -4.387 -1.31 -25.812 1 96.38 266 VAL A CA 1
ATOM 2125 C C . VAL A 1 266 ? -5.379 -0.258 -26.312 1 96.38 266 VAL A C 1
ATOM 2127 O O . VAL A 1 266 ? -6.172 0.27 -25.531 1 96.38 266 VAL A O 1
ATOM 2130 N N . PRO A 1 267 ? -5.32 0.078 -27.609 1 94.31 267 PRO A N 1
ATOM 2131 C CA . PRO A 1 267 ? -6.332 0.994 -28.141 1 94.31 267 PRO A CA 1
ATOM 2132 C C . PRO A 1 267 ? -7.754 0.478 -27.938 1 94.31 267 PRO A C 1
ATOM 2134 O O . PRO A 1 267 ? -8 -0.726 -28.062 1 94.31 267 PRO A O 1
ATOM 2137 N N . ALA A 1 268 ? -8.695 1.32 -27.781 1 92.94 268 ALA A N 1
ATOM 2138 C CA . ALA A 1 268 ? -10.078 1.001 -27.438 1 92.94 268 ALA A CA 1
ATOM 2139 C C . ALA A 1 268 ? -10.703 0.092 -28.5 1 92.94 268 ALA A C 1
ATOM 2141 O O . ALA A 1 268 ? -11.438 -0.841 -28.172 1 92.94 268 ALA A O 1
ATOM 2142 N N . GLN A 1 269 ? -10.328 0.318 -29.703 1 94.25 269 GLN A N 1
ATOM 2143 C CA . GLN A 1 269 ? -10.945 -0.397 -30.812 1 94.25 269 GLN A CA 1
ATOM 2144 C C . GLN A 1 269 ? -10.492 -1.853 -30.859 1 94.25 269 GLN A C 1
ATOM 2146 O O . GLN A 1 269 ? -11.156 -2.701 -31.453 1 94.25 269 GLN A O 1
ATOM 2151 N N . LYS A 1 270 ? -9.391 -2.131 -30.156 1 95.56 270 LYS A N 1
ATOM 2152 C CA . LYS A 1 270 ? -8.812 -3.469 -30.219 1 95.56 270 LYS A CA 1
ATOM 2153 C C . LYS A 1 270 ? -9.062 -4.246 -28.938 1 95.56 270 LYS A C 1
ATOM 2155 O O . LYS A 1 270 ? -8.836 -5.457 -28.875 1 95.56 270 LYS A O 1
ATOM 2160 N N . LYS A 1 271 ? -9.523 -3.65 -27.938 1 96.56 271 LYS A N 1
ATOM 2161 C CA . LYS A 1 271 ? -9.609 -4.242 -26.609 1 96.56 271 LYS A CA 1
ATOM 2162 C C . LYS A 1 271 ? -10.539 -5.457 -26.609 1 96.56 271 LYS A C 1
ATOM 2164 O O . LYS A 1 271 ? -10.148 -6.543 -26.188 1 96.56 271 LYS A O 1
ATOM 2169 N N . GLU A 1 272 ? -11.711 -5.234 -27.125 1 96.88 272 GLU A N 1
ATOM 2170 C CA . GLU A 1 272 ? -12.695 -6.312 -27.109 1 96.88 272 GLU A CA 1
ATOM 2171 C C . GLU A 1 272 ? -12.18 -7.551 -27.828 1 96.88 272 GLU A C 1
ATOM 2173 O O . GLU A 1 272 ? -12.25 -8.664 -27.297 1 96.88 272 GLU A O 1
ATOM 2178 N N . THR A 1 273 ? -11.656 -7.32 -29 1 97.69 273 THR A N 1
ATOM 2179 C CA . THR A 1 273 ? -11.164 -8.438 -29.797 1 97.69 273 THR A CA 1
ATOM 2180 C C . THR A 1 273 ? -10.039 -9.164 -29.078 1 97.69 273 THR A C 1
ATOM 2182 O O . THR A 1 273 ? -10.047 -10.398 -28.984 1 97.69 273 THR A O 1
ATOM 2185 N N . LEU A 1 274 ? -9.117 -8.461 -28.562 1 98.25 274 LEU A N 1
ATOM 2186 C CA . LEU A 1 274 ? -7.965 -9.055 -27.891 1 98.25 274 LEU A CA 1
ATOM 2187 C C . LEU A 1 274 ? -8.383 -9.789 -26.625 1 98.25 274 LEU A C 1
ATOM 2189 O O . LEU A 1 274 ? -7.961 -10.922 -26.391 1 98.25 274 LEU A O 1
ATOM 2193 N N . PHE A 1 275 ? -9.203 -9.164 -25.797 1 98.44 275 PHE A N 1
ATOM 2194 C CA . PHE A 1 275 ? -9.609 -9.758 -24.516 1 98.44 275 PHE A CA 1
ATOM 2195 C C . PHE A 1 275 ? -10.445 -11.008 -24.75 1 98.44 275 PHE A C 1
ATOM 2197 O O . PHE A 1 275 ? -10.305 -11.992 -24.016 1 98.44 275 PHE A O 1
ATOM 2204 N N . ARG A 1 276 ? -11.289 -11.023 -25.781 1 98.06 276 ARG A N 1
ATOM 2205 C CA . ARG A 1 276 ? -12.055 -12.219 -26.109 1 98.06 276 ARG A CA 1
ATOM 2206 C C . ARG A 1 276 ? -11.141 -13.352 -26.547 1 98.06 276 ARG A C 1
ATOM 2208 O O . ARG A 1 276 ? -11.359 -14.516 -26.188 1 98.06 276 ARG A O 1
ATOM 2215 N N . ARG A 1 277 ? -10.148 -13 -27.328 1 97.88 277 ARG A N 1
ATOM 2216 C CA . ARG A 1 277 ? -9.188 -14.008 -27.766 1 97.88 277 ARG A CA 1
ATOM 2217 C C . ARG A 1 277 ? -8.461 -14.617 -26.562 1 97.88 277 ARG A C 1
ATOM 2219 O O . ARG A 1 277 ? -8.25 -15.836 -26.516 1 97.88 277 ARG A O 1
ATOM 2226 N N . LEU A 1 278 ? -8.07 -13.758 -25.641 1 98.5 278 LEU A N 1
ATOM 2227 C CA . LEU A 1 278 ? -7.422 -14.227 -24.422 1 98.5 278 LEU A CA 1
ATOM 2228 C C . LEU A 1 278 ? -8.328 -15.18 -23.656 1 98.5 278 LEU A C 1
ATOM 2230 O O . LEU A 1 278 ? -7.895 -16.25 -23.234 1 98.5 278 LEU A O 1
ATOM 2234 N N . ALA A 1 279 ? -9.562 -14.789 -23.5 1 97.75 279 ALA A N 1
ATOM 2235 C CA . ALA A 1 279 ? -10.539 -15.594 -22.766 1 97.75 279 ALA A CA 1
ATOM 2236 C C . ALA A 1 279 ? -10.789 -16.922 -23.453 1 97.75 279 ALA A C 1
ATOM 2238 O O . ALA A 1 279 ? -10.82 -17.969 -22.797 1 97.75 279 ALA A O 1
ATOM 2239 N N . GLU A 1 280 ? -10.938 -16.859 -24.734 1 96.44 280 GLU A N 1
ATOM 2240 C CA . GLU A 1 280 ? -11.234 -18.047 -25.516 1 96.44 280 GLU A CA 1
ATOM 2241 C C . GLU A 1 280 ? -10.102 -19.078 -25.406 1 96.44 280 GLU A C 1
ATOM 2243 O O . GLU A 1 280 ? -10.352 -20.281 -25.422 1 96.44 280 GLU A O 1
ATOM 2248 N N . ARG A 1 281 ? -8.945 -18.578 -25.312 1 96.25 281 ARG A N 1
ATOM 2249 C CA . ARG A 1 281 ? -7.785 -19.469 -25.25 1 96.25 281 ARG A CA 1
ATOM 2250 C C . ARG A 1 281 ? -7.398 -19.766 -23.812 1 96.25 281 ARG A C 1
ATOM 2252 O O . ARG A 1 281 ? -6.391 -20.438 -23.562 1 96.25 281 ARG A O 1
ATOM 2259 N N . ASN A 1 282 ? -8.117 -19.234 -22.859 1 96 282 ASN A N 1
ATOM 2260 C CA . ASN A 1 282 ? -7.898 -19.438 -21.422 1 96 282 ASN A CA 1
ATOM 2261 C C . ASN A 1 282 ? -6.52 -18.953 -21 1 96 282 ASN A C 1
ATOM 2263 O O . ASN A 1 282 ? -5.809 -19.656 -20.281 1 96 282 ASN A O 1
ATOM 2267 N N . VAL A 1 283 ? -6.117 -17.812 -21.547 1 98.31 283 VAL A N 1
ATOM 2268 C CA . VAL A 1 283 ? -4.875 -17.172 -21.141 1 98.31 283 VAL A CA 1
ATOM 2269 C C . VAL A 1 283 ? -5.121 -16.312 -19.891 1 98.31 283 VAL A C 1
ATOM 2271 O O . VAL A 1 283 ? -6.016 -15.461 -19.891 1 98.31 283 VAL A O 1
ATOM 2274 N N . ASP A 1 284 ? -4.324 -16.516 -18.859 1 98 284 ASP A N 1
ATOM 2275 C CA . ASP A 1 284 ? -4.441 -15.789 -17.594 1 98 284 ASP A CA 1
ATOM 2276 C C . ASP A 1 284 ? -3.449 -14.625 -17.531 1 98 284 ASP A C 1
ATOM 2278 O O . ASP A 1 284 ? -2.436 -14.633 -18.234 1 98 284 ASP A O 1
ATOM 2282 N N . ILE A 1 285 ? -3.805 -13.648 -16.75 1 98.75 285 ILE A N 1
ATOM 2283 C CA . ILE A 1 285 ? -2.918 -12.516 -16.516 1 98.75 285 ILE A CA 1
ATOM 2284 C C . ILE A 1 285 ? -2.459 -12.531 -15.055 1 98.75 285 ILE A C 1
ATOM 2286 O O . ILE A 1 285 ? -3.27 -12.703 -14.141 1 98.75 285 ILE A O 1
ATOM 2290 N N . SER A 1 286 ? -1.173 -12.461 -14.805 1 98.75 286 SER A N 1
ATOM 2291 C CA . SER A 1 286 ? -0.623 -12.219 -13.477 1 98.75 286 SER A CA 1
ATOM 2292 C C . SER A 1 286 ? -0.062 -10.812 -13.352 1 98.75 286 SER A C 1
ATOM 2294 O O . SER A 1 286 ? 0.792 -10.406 -14.148 1 98.75 286 SER A O 1
ATOM 2296 N N . THR A 1 287 ? -0.544 -10.055 -12.422 1 98.5 287 THR A N 1
ATOM 2297 C CA . THR A 1 287 ? -0.125 -8.664 -12.281 1 98.5 287 THR A CA 1
ATOM 2298 C C . THR A 1 287 ? 0.417 -8.391 -10.883 1 98.5 287 THR A C 1
ATOM 2300 O O . THR A 1 287 ? -0.067 -8.961 -9.906 1 98.5 287 THR A O 1
ATOM 2303 N N . THR A 1 288 ? 1.39 -7.57 -10.781 1 97.81 288 THR A N 1
ATOM 2304 C CA . THR A 1 288 ? 1.897 -7.098 -9.5 1 97.81 288 THR A CA 1
ATOM 2305 C C . THR A 1 288 ? 1.123 -5.871 -9.031 1 97.81 288 THR A C 1
ATOM 2307 O O . THR A 1 288 ? 1.503 -5.23 -8.047 1 97.81 288 THR A O 1
ATOM 2310 N N . VAL A 1 289 ? 0.046 -5.488 -9.703 1 97.38 289 VAL A N 1
ATOM 2311 C CA . VAL A 1 289 ? -0.736 -4.289 -9.422 1 97.38 289 VAL A CA 1
ATOM 2312 C C . VAL A 1 289 ? 0.161 -3.057 -9.508 1 97.38 289 VAL A C 1
ATOM 2314 O O . VAL A 1 289 ? 0.415 -2.396 -8.5 1 97.38 289 VAL A O 1
ATOM 2317 N N . VAL A 1 290 ? 0.526 -2.748 -10.758 1 95.44 290 VAL A N 1
ATOM 2318 C CA . VAL A 1 290 ? 1.473 -1.662 -10.992 1 95.44 290 VAL A CA 1
ATOM 2319 C C . VAL A 1 290 ? 0.795 -0.319 -10.734 1 95.44 290 VAL A C 1
ATOM 2321 O O . VAL A 1 290 ? -0.275 -0.04 -11.281 1 95.44 290 VAL A O 1
ATOM 2324 N N . ILE A 1 291 ? 1.43 0.527 -9.883 1 94.5 291 ILE A N 1
ATOM 2325 C CA . ILE A 1 291 ? 0.799 1.792 -9.523 1 94.5 291 ILE A CA 1
ATOM 2326 C C . ILE A 1 291 ? 1.574 2.951 -10.148 1 94.5 291 ILE A C 1
ATOM 2328 O O . ILE A 1 291 ? 1.223 4.117 -9.953 1 94.5 291 ILE A O 1
ATOM 2332 N N . SER A 1 292 ? 2.582 2.641 -10.914 1 92.69 292 SER A N 1
ATOM 2333 C CA . SER A 1 292 ? 3.254 3.678 -11.695 1 92.69 292 SER A CA 1
ATOM 2334 C C . SER A 1 292 ? 2.326 4.258 -12.758 1 92.69 292 SER A C 1
ATOM 2336 O O . SER A 1 292 ? 1.546 3.527 -13.375 1 92.69 292 SER A O 1
ATOM 2338 N N . PRO A 1 293 ? 2.453 5.508 -13.07 1 90.31 293 PRO A N 1
ATOM 2339 C CA . PRO A 1 293 ? 1.549 6.145 -14.031 1 90.31 293 PRO A CA 1
ATOM 2340 C C . PRO A 1 293 ? 1.619 5.504 -15.414 1 90.31 293 PRO A C 1
ATOM 2342 O O . PRO A 1 293 ? 2.711 5.195 -15.906 1 90.31 293 PRO A O 1
ATOM 2345 N N . GLY A 1 294 ? 0.49 5.25 -15.938 1 90.56 294 GLY A N 1
ATOM 2346 C CA . GLY A 1 294 ? 0.392 4.809 -17.312 1 90.56 294 GLY A CA 1
ATOM 2347 C C . GLY A 1 294 ? 0.463 3.299 -17.469 1 90.56 294 GLY A C 1
ATOM 2348 O O . GLY A 1 294 ? 0.343 2.773 -18.578 1 90.56 294 GLY A O 1
ATOM 2349 N N . LEU A 1 295 ? 0.567 2.553 -16.391 1 94.12 295 LEU A N 1
ATOM 2350 C CA . LEU A 1 295 ? 0.779 1.115 -16.531 1 94.12 295 LEU A CA 1
ATOM 2351 C C . LEU A 1 295 ? -0.298 0.34 -15.773 1 94.12 295 LEU A C 1
ATOM 2353 O O . LEU A 1 295 ? -0.139 -0.854 -15.508 1 94.12 295 LEU A O 1
ATOM 2357 N N . THR A 1 296 ? -1.363 1.009 -15.422 1 95.44 296 THR A N 1
ATOM 2358 C CA . THR A 1 296 ? -2.475 0.32 -14.773 1 95.44 296 THR A CA 1
ATOM 2359 C C . THR A 1 296 ? -3.17 -0.621 -15.75 1 95.44 296 THR A C 1
ATOM 2361 O O . THR A 1 296 ? -3.691 -0.182 -16.781 1 95.44 296 THR A O 1
ATOM 2364 N N . LEU A 1 297 ? -3.174 -1.897 -15.461 1 97.62 297 LEU A N 1
ATOM 2365 C CA . LEU A 1 297 ? -3.869 -2.861 -16.312 1 97.62 297 LEU A CA 1
ATOM 2366 C C . LEU A 1 297 ? -5.379 -2.742 -16.141 1 97.62 297 LEU A C 1
ATOM 2368 O O . LEU A 1 297 ? -5.863 -2.432 -15.047 1 97.62 297 LEU A O 1
ATOM 2372 N N . PRO A 1 298 ? -6.102 -2.988 -17.234 1 97.19 298 PRO A N 1
ATOM 2373 C CA . PRO A 1 298 ? -7.562 -2.971 -17.125 1 97.19 298 PRO A CA 1
ATOM 2374 C C . PRO A 1 298 ? -8.125 -4.262 -16.531 1 97.19 298 PRO A C 1
ATOM 2376 O O . PRO A 1 298 ? -8.859 -4.988 -17.219 1 97.19 298 PRO A O 1
ATOM 2379 N N . ILE A 1 299 ? -7.926 -4.523 -15.297 1 97.75 299 ILE A N 1
ATOM 2380 C CA . ILE A 1 299 ? -8.172 -5.777 -14.602 1 97.75 299 ILE A CA 1
ATOM 2381 C C . ILE A 1 299 ? -9.656 -6.125 -14.664 1 97.75 299 ILE A C 1
ATOM 2383 O O . ILE A 1 299 ? -10.023 -7.254 -14.984 1 97.75 299 ILE A O 1
ATOM 2387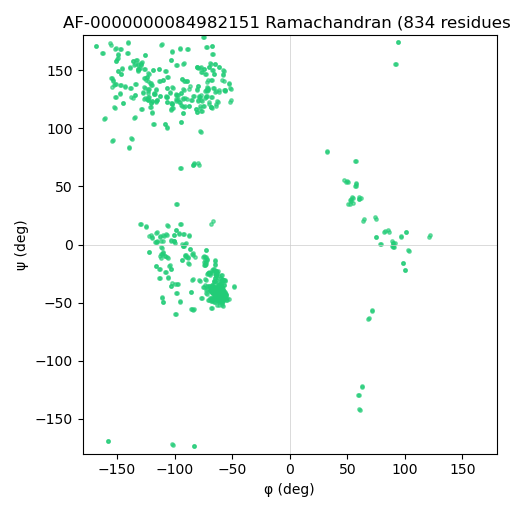 N N . PHE A 1 300 ? -10.539 -5.184 -14.43 1 96.25 300 PHE A N 1
ATOM 2388 C CA . PHE A 1 300 ? -11.969 -5.465 -14.336 1 96.25 300 PHE A CA 1
ATOM 2389 C C . PHE A 1 300 ? -12.578 -5.641 -15.719 1 96.25 300 PHE A C 1
ATOM 2391 O O . PHE A 1 300 ? -13.516 -6.418 -15.891 1 96.25 300 PHE A O 1
ATOM 2398 N N . GLU A 1 301 ? -12 -4.91 -16.719 1 96.88 301 GLU A N 1
ATOM 2399 C CA . GLU A 1 301 ? -12.422 -5.172 -18.078 1 96.88 301 GLU A CA 1
ATOM 2400 C C . GLU A 1 301 ? -12.031 -6.582 -18.516 1 96.88 301 GLU A C 1
ATOM 2402 O O . GLU A 1 301 ? -12.828 -7.293 -19.125 1 96.88 301 GLU A O 1
ATOM 2407 N N . LEU A 1 302 ? -10.773 -6.941 -18.25 1 98.25 302 LEU A N 1
ATOM 2408 C CA . LEU A 1 302 ? -10.312 -8.297 -18.531 1 98.25 302 LEU A CA 1
ATOM 2409 C C . LEU A 1 302 ? -11.234 -9.328 -17.891 1 98.25 302 LEU A C 1
ATOM 2411 O O . LEU A 1 302 ? -11.664 -10.273 -18.547 1 98.25 302 LEU A O 1
ATOM 2415 N N . ASP A 1 303 ? -11.523 -9.07 -16.656 1 96.88 303 ASP A N 1
ATOM 2416 C CA . ASP A 1 303 ? -12.391 -9.977 -15.906 1 96.88 303 ASP A CA 1
ATOM 2417 C C . ASP A 1 303 ? -13.773 -10.062 -16.531 1 96.88 303 ASP A C 1
ATOM 2419 O O . ASP A 1 303 ? -14.359 -11.148 -16.609 1 96.88 303 ASP A O 1
ATOM 2423 N N . GLN A 1 304 ? -14.32 -8.984 -16.938 1 95.75 304 GLN A N 1
ATOM 2424 C CA . GLN A 1 304 ? -15.641 -8.93 -17.562 1 95.75 304 GLN A CA 1
ATOM 2425 C C . GLN A 1 304 ? -15.68 -9.789 -18.828 1 95.75 304 GLN A C 1
ATOM 2427 O O . GLN A 1 304 ? -16.719 -10.375 -19.156 1 95.75 304 GLN A O 1
ATOM 2432 N N . TYR A 1 305 ? -14.562 -9.844 -19.5 1 97.19 305 TYR A N 1
ATOM 2433 C CA . TYR A 1 305 ? -14.5 -10.633 -20.734 1 97.19 305 TYR A CA 1
ATOM 2434 C C . TYR A 1 305 ? -14.172 -12.086 -20.438 1 97.19 305 TYR A C 1
ATOM 2436 O O . TYR A 1 305 ? -14.062 -12.906 -21.344 1 97.19 305 TYR A O 1
ATOM 2444 N N . GLY A 1 306 ? -13.93 -12.367 -19.156 1 96.75 306 GLY A N 1
ATOM 2445 C CA . GLY A 1 306 ? -13.703 -13.75 -18.766 1 96.75 306 GLY A CA 1
ATOM 2446 C C . GLY A 1 306 ? -12.234 -14.109 -18.672 1 96.75 306 GLY A C 1
ATOM 2447 O O . GLY A 1 306 ? -11.883 -15.289 -18.531 1 96.75 306 GLY A O 1
ATOM 2448 N N . VAL A 1 307 ? -11.359 -13.141 -18.812 1 98.31 307 VAL A N 1
ATOM 2449 C CA . VAL A 1 307 ? -9.93 -13.375 -18.625 1 98.31 307 VAL A CA 1
ATOM 2450 C C . VAL A 1 307 ? -9.609 -13.477 -17.141 1 98.31 307 VAL A C 1
ATOM 2452 O O . VAL A 1 307 ? -9.945 -12.586 -16.359 1 98.31 307 VAL A O 1
ATOM 2455 N N . LYS A 1 308 ? -9.016 -14.539 -16.703 1 98 308 LYS A N 1
ATOM 2456 C CA . LYS A 1 308 ? -8.633 -14.703 -15.305 1 98 308 LYS A CA 1
ATOM 2457 C C . LYS A 1 308 ? -7.43 -13.828 -14.961 1 98 308 LYS A C 1
ATOM 2459 O O . LYS A 1 308 ? -6.48 -13.734 -15.742 1 98 308 LYS A O 1
ATOM 2464 N N . VAL A 1 309 ? -7.562 -13.141 -13.867 1 98.5 309 VAL A N 1
ATOM 2465 C CA . VAL A 1 309 ? -6.484 -12.281 -13.383 1 98.5 309 VAL A CA 1
ATOM 2466 C C . VAL A 1 309 ? -6.082 -12.703 -11.969 1 98.5 309 VAL A C 1
ATOM 2468 O O . VAL A 1 309 ? -6.938 -13 -11.133 1 98.5 309 VAL A O 1
ATOM 2471 N N . SER A 1 310 ? -4.801 -12.812 -11.727 1 98.62 310 SER A N 1
ATOM 2472 C CA . SER A 1 310 ? -4.254 -13.094 -10.398 1 98.62 310 SER A CA 1
ATOM 2473 C C . SER A 1 310 ? -3.172 -12.086 -10.023 1 98.62 310 SER A C 1
ATOM 2475 O O . SER A 1 310 ? -2.576 -11.453 -10.898 1 98.62 310 SER A O 1
ATOM 2477 N N . VAL A 1 311 ? -2.959 -11.945 -8.742 1 98.69 311 VAL A N 1
ATOM 2478 C CA . VAL A 1 311 ? -1.958 -10.984 -8.273 1 98.69 311 VAL A CA 1
ATOM 2479 C C . VAL A 1 311 ? -0.721 -11.734 -7.777 1 98.69 311 VAL A C 1
ATOM 2481 O O . VAL A 1 311 ? -0.825 -12.852 -7.27 1 98.69 311 VAL A O 1
ATOM 2484 N N . GLY A 1 312 ? 0.424 -11.203 -7.988 1 98.56 312 GLY A N 1
ATOM 2485 C CA . GLY A 1 312 ? 1.712 -11.68 -7.512 1 98.56 312 GLY A CA 1
ATOM 2486 C C . GLY A 1 312 ? 2.637 -10.562 -7.066 1 98.56 312 GLY A C 1
ATOM 2487 O O . GLY A 1 312 ? 2.316 -9.383 -7.234 1 98.56 312 GLY A O 1
ATOM 2488 N N . HIS A 1 313 ? 3.787 -10.906 -6.5 1 98.56 313 HIS A N 1
ATOM 2489 C CA . HIS A 1 313 ? 4.664 -9.891 -5.93 1 98.56 313 HIS A CA 1
ATOM 2490 C C . HIS A 1 313 ? 5.91 -9.695 -6.789 1 98.56 313 HIS A C 1
ATOM 2492 O O . HIS A 1 313 ? 6.539 -8.633 -6.738 1 98.56 313 HIS A O 1
ATOM 2498 N N . ASP A 1 314 ? 6.281 -10.75 -7.605 1 98.19 314 ASP A N 1
ATOM 2499 C CA . ASP A 1 314 ? 7.477 -10.711 -8.445 1 98.19 314 ASP A CA 1
ATOM 2500 C C . ASP A 1 314 ? 8.742 -10.805 -7.598 1 98.19 314 ASP A C 1
ATOM 2502 O O . ASP A 1 314 ? 9.531 -11.742 -7.75 1 98.19 314 ASP A O 1
ATOM 2506 N N . SER A 1 315 ? 8.906 -9.906 -6.668 1 95.81 315 SER A N 1
ATOM 2507 C CA . SER A 1 315 ? 10 -9.906 -5.707 1 95.81 315 SER A CA 1
ATOM 2508 C C . SER A 1 315 ? 9.555 -9.352 -4.359 1 95.81 315 SER A C 1
ATOM 2510 O O . SER A 1 315 ? 8.648 -8.523 -4.293 1 95.81 315 SER A O 1
ATOM 2512 N N . LEU A 1 316 ? 10.141 -9.891 -3.311 1 96.88 316 LEU A N 1
ATOM 2513 C CA . LEU A 1 316 ? 9.969 -9.234 -2.02 1 96.88 316 LEU A CA 1
ATOM 2514 C C . LEU A 1 316 ? 10.992 -8.117 -1.836 1 96.88 316 LEU A C 1
ATOM 2516 O O . LEU A 1 316 ? 10.625 -6.961 -1.612 1 96.88 316 LEU A O 1
ATOM 2520 N N . THR A 1 317 ? 12.234 -8.422 -1.962 1 97 317 THR A N 1
ATOM 2521 C CA . THR A 1 317 ? 13.359 -7.5 -2.105 1 97 317 THR A CA 1
ATOM 2522 C C . THR A 1 317 ? 14.5 -8.148 -2.887 1 97 317 THR A C 1
ATOM 2524 O O . THR A 1 317 ? 14.867 -9.297 -2.613 1 97 317 THR A O 1
ATOM 2527 N N . ASP A 1 318 ? 14.938 -7.52 -3.893 1 96.62 318 ASP A N 1
ATOM 2528 C CA . ASP A 1 318 ? 16.062 -7.977 -4.695 1 96.62 318 ASP A CA 1
ATOM 2529 C C . ASP A 1 318 ? 16.703 -6.82 -5.457 1 96.62 318 ASP A C 1
ATOM 2531 O O . ASP A 1 318 ? 16.516 -5.656 -5.102 1 96.62 318 ASP A O 1
ATOM 2535 N N . HIS A 1 319 ? 17.531 -7.121 -6.332 1 95.38 319 HIS A N 1
ATOM 2536 C CA . HIS A 1 319 ? 18.297 -6.109 -7.059 1 95.38 319 HIS A CA 1
ATOM 2537 C C . HIS A 1 319 ? 17.406 -5.371 -8.062 1 95.38 319 HIS A C 1
ATOM 2539 O O . HIS A 1 319 ? 17.844 -4.402 -8.688 1 95.38 319 HIS A O 1
ATOM 2545 N N . TRP A 1 320 ? 16.109 -5.816 -8.211 1 95.81 320 TRP A N 1
ATOM 2546 C CA . TRP A 1 320 ? 15.164 -5.133 -9.086 1 95.81 320 TRP A CA 1
ATOM 2547 C C . TRP A 1 320 ? 14.258 -4.199 -8.289 1 95.81 320 TRP A C 1
ATOM 2549 O O . TRP A 1 320 ? 13.969 -3.082 -8.727 1 95.81 320 TRP A O 1
ATOM 2559 N N . SER A 1 321 ? 13.773 -4.59 -7.129 1 96.44 321 SER A N 1
ATOM 2560 C CA . SER A 1 321 ? 12.797 -3.828 -6.363 1 96.44 321 SER A CA 1
ATOM 2561 C C . SER A 1 321 ? 12.883 -4.156 -4.879 1 96.44 321 SER A C 1
ATOM 2563 O O . SER A 1 321 ? 13.055 -5.32 -4.5 1 96.44 321 SER A O 1
ATOM 2565 N N . PRO A 1 322 ? 12.695 -3.211 -4.012 1 97.38 322 PRO A N 1
ATOM 2566 C CA . PRO A 1 322 ? 12.742 -3.445 -2.566 1 97.38 322 PRO A CA 1
ATOM 2567 C C . PRO A 1 322 ? 11.359 -3.43 -1.92 1 97.38 322 PRO A C 1
ATOM 2569 O O . PRO A 1 322 ? 11.25 -3.391 -0.692 1 97.38 322 PRO A O 1
ATOM 2572 N N . PHE A 1 323 ? 10.203 -3.533 -2.629 1 97.5 323 PHE A N 1
ATOM 2573 C CA . PHE A 1 323 ? 8.93 -3.076 -2.082 1 97.5 323 PHE A CA 1
ATOM 2574 C C . PHE A 1 323 ? 8.016 -4.258 -1.774 1 97.5 323 PHE A C 1
ATOM 2576 O O . PHE A 1 323 ? 6.93 -4.082 -1.223 1 97.5 323 PHE A O 1
ATOM 2583 N N . GLY A 1 324 ? 8.352 -5.461 -2.117 1 97.5 324 GLY A N 1
ATOM 2584 C CA . GLY A 1 324 ? 7.434 -6.578 -1.964 1 97.5 324 GLY A CA 1
ATOM 2585 C C . GLY A 1 324 ? 7.145 -6.918 -0.514 1 97.5 324 GLY A C 1
ATOM 2586 O O . GLY A 1 324 ? 8.047 -6.902 0.325 1 97.5 324 GLY A O 1
ATOM 2587 N N . THR A 1 325 ? 5.867 -7.273 -0.212 1 97.06 325 THR A N 1
ATOM 2588 C CA . THR A 1 325 ? 5.48 -7.559 1.165 1 97.06 325 THR A CA 1
ATOM 2589 C C . THR A 1 325 ? 5.301 -9.062 1.377 1 97.06 325 THR A C 1
ATOM 2591 O O . THR A 1 325 ? 5.391 -9.547 2.506 1 97.06 325 THR A O 1
ATOM 2594 N N . GLY A 1 326 ? 4.934 -9.773 0.33 1 98.12 326 GLY A N 1
ATOM 2595 C CA . GLY A 1 326 ? 4.551 -11.164 0.464 1 98.12 326 GLY A CA 1
ATOM 2596 C C . GLY A 1 326 ? 3.172 -11.352 1.069 1 98.12 326 GLY A C 1
ATOM 2597 O O . GLY A 1 326 ? 2.785 -12.469 1.417 1 98.12 326 GLY A O 1
ATOM 2598 N N . ASP A 1 327 ? 2.443 -10.281 1.271 1 98.38 327 ASP A N 1
ATOM 2599 C CA . ASP A 1 327 ? 1.096 -10.273 1.832 1 98.38 327 ASP A CA 1
ATOM 2600 C C . ASP A 1 327 ? 0.057 -9.945 0.761 1 98.38 327 ASP A C 1
ATOM 2602 O O . ASP A 1 327 ? -0.132 -8.781 0.404 1 98.38 327 ASP A O 1
ATOM 2606 N N . THR A 1 328 ? -0.636 -10.969 0.327 1 98.81 328 THR A N 1
ATOM 2607 C CA . THR A 1 328 ? -1.577 -10.805 -0.776 1 98.81 328 THR A CA 1
ATOM 2608 C C . THR A 1 328 ? -2.793 -10 -0.338 1 98.81 328 THR A C 1
ATOM 2610 O O . THR A 1 328 ? -3.42 -9.32 -1.154 1 98.81 328 THR A O 1
ATOM 2613 N N . ILE A 1 329 ? -3.146 -9.969 0.964 1 98.75 329 ILE A N 1
ATOM 2614 C CA . ILE A 1 329 ? -4.223 -9.109 1.438 1 98.75 329 ILE A CA 1
ATOM 2615 C C . ILE A 1 329 ? -3.857 -7.641 1.203 1 98.75 329 ILE A C 1
ATOM 2617 O O . ILE A 1 329 ? -4.691 -6.852 0.759 1 98.75 329 ILE A O 1
ATOM 2621 N N . GLN A 1 330 ? -2.611 -7.324 1.448 1 98.12 330 GLN A N 1
ATOM 2622 C CA . GLN A 1 330 ? -2.141 -5.969 1.184 1 98.12 330 GLN A CA 1
ATOM 2623 C C . GLN A 1 330 ? -2.191 -5.652 -0.308 1 98.12 330 GLN A C 1
ATOM 2625 O O . GLN A 1 330 ? -2.49 -4.52 -0.696 1 98.12 330 GLN A O 1
ATOM 2630 N N . LYS A 1 331 ? -1.861 -6.637 -1.139 1 98.31 331 LYS A N 1
ATOM 2631 C CA . LYS A 1 331 ? -1.929 -6.441 -2.584 1 98.31 331 LYS A CA 1
ATOM 2632 C C . LYS A 1 331 ? -3.363 -6.191 -3.039 1 98.31 331 LYS A C 1
ATOM 2634 O O . LYS A 1 331 ? -3.609 -5.332 -3.887 1 98.31 331 LYS A O 1
ATOM 2639 N N . LEU A 1 332 ? -4.285 -6.914 -2.475 1 98.81 332 LEU A N 1
ATOM 2640 C CA . LEU A 1 332 ? -5.691 -6.742 -2.811 1 98.81 332 LEU A CA 1
ATOM 2641 C C . LEU A 1 332 ? -6.207 -5.395 -2.316 1 98.81 332 LEU A C 1
ATOM 2643 O O . LEU A 1 332 ? -7.059 -4.773 -2.959 1 98.81 332 LEU A O 1
ATOM 2647 N N . ASN A 1 333 ? -5.703 -4.996 -1.143 1 98.62 333 ASN A N 1
ATOM 2648 C CA . ASN A 1 333 ? -6.004 -3.656 -0.65 1 98.62 333 ASN A CA 1
ATOM 2649 C C . ASN A 1 333 ? -5.535 -2.582 -1.627 1 98.62 333 ASN A C 1
ATOM 2651 O O . ASN A 1 333 ? -6.285 -1.662 -1.953 1 98.62 333 ASN A O 1
ATOM 2655 N N . LEU A 1 334 ? -4.328 -2.742 -2.115 1 98.38 334 LEU A N 1
ATOM 2656 C CA . LEU A 1 334 ? -3.744 -1.824 -3.088 1 98.38 334 LEU A CA 1
ATOM 2657 C C . LEU A 1 334 ? -4.574 -1.788 -4.367 1 98.38 334 LEU A C 1
ATOM 2659 O O . LEU A 1 334 ? -4.879 -0.71 -4.883 1 98.38 334 LEU A O 1
ATOM 2663 N N . LEU A 1 335 ? -4.918 -2.943 -4.82 1 98.56 335 LEU A N 1
ATOM 2664 C CA . LEU A 1 335 ? -5.754 -3.064 -6.008 1 98.56 335 LEU A CA 1
ATOM 2665 C C . LEU A 1 335 ? -7.09 -2.357 -5.809 1 98.56 335 LEU A C 1
ATOM 2667 O O . LEU A 1 335 ? -7.531 -1.602 -6.676 1 98.56 335 LEU A O 1
ATOM 2671 N N . SER A 1 336 ? -7.691 -2.566 -4.668 1 98.5 336 SER A N 1
ATOM 2672 C CA . SER A 1 336 ? -9 -1.988 -4.367 1 98.5 336 SER A CA 1
ATOM 2673 C C . SER A 1 336 ? -8.93 -0.466 -4.309 1 98.5 336 SER A C 1
ATOM 2675 O O . SER A 1 336 ? -9.805 0.222 -4.836 1 98.5 336 SER A O 1
ATOM 2677 N N . GLU A 1 337 ? -7.867 0.003 -3.697 1 97.81 337 GLU A N 1
ATOM 2678 C CA . GLU A 1 337 ? -7.688 1.45 -3.637 1 97.81 337 GLU A CA 1
ATOM 2679 C C . GLU A 1 337 ? -7.449 2.035 -5.023 1 97.81 337 GLU A C 1
ATOM 2681 O O . GLU A 1 337 ? -8.031 3.062 -5.383 1 97.81 337 GLU A O 1
ATOM 2686 N N . GLN A 1 338 ? -6.598 1.384 -5.777 1 97.75 338 GLN A N 1
ATOM 2687 C CA . GLN A 1 338 ? -6.262 1.868 -7.113 1 97.75 338 GLN A CA 1
ATOM 2688 C C . GLN A 1 338 ? -7.512 2.006 -7.977 1 97.75 338 GLN A C 1
ATOM 2690 O O . GLN A 1 338 ? -7.625 2.947 -8.766 1 97.75 338 GLN A O 1
ATOM 2695 N N . PHE A 1 339 ? -8.484 1.103 -7.781 1 96.88 339 PHE A N 1
ATOM 2696 C CA . PHE A 1 339 ? -9.656 1.076 -8.648 1 96.88 339 PHE A CA 1
ATOM 2697 C C . PHE A 1 339 ? -10.883 1.606 -7.91 1 96.88 339 PHE A C 1
ATOM 2699 O O . PHE A 1 339 ? -12.016 1.437 -8.375 1 96.88 339 PHE A O 1
ATOM 2706 N N . ASN A 1 340 ? -10.695 2.158 -6.719 1 95.38 340 ASN A N 1
ATOM 2707 C CA . ASN A 1 340 ? -11.742 2.814 -5.941 1 95.38 340 ASN A CA 1
ATOM 2708 C C . ASN A 1 340 ? -12.883 1.854 -5.605 1 95.38 340 ASN A C 1
ATOM 2710 O O . ASN A 1 340 ? -14.055 2.193 -5.766 1 95.38 340 ASN A O 1
ATOM 2714 N N . LEU A 1 341 ? -12.461 0.605 -5.293 1 97.25 341 LEU A N 1
ATOM 2715 C CA . LEU A 1 341 ? -13.438 -0.326 -4.734 1 97.25 341 LEU A CA 1
ATOM 2716 C C . LEU A 1 341 ? -13.695 -0.026 -3.26 1 97.25 341 LEU A C 1
ATOM 2718 O O . LEU A 1 341 ? -12.984 -0.534 -2.387 1 97.25 341 LEU A O 1
ATOM 2722 N N . ILE A 1 342 ? -14.773 0.703 -2.988 1 96.81 342 ILE A N 1
ATOM 2723 C CA . ILE A 1 342 ? -14.906 1.202 -1.624 1 96.81 342 ILE A CA 1
ATOM 2724 C C . ILE A 1 342 ? -16.094 0.538 -0.944 1 96.81 342 ILE A C 1
ATOM 2726 O O . ILE A 1 342 ? -16.188 0.5 0.286 1 96.81 342 ILE A O 1
ATOM 2730 N N . ASP A 1 343 ? -17.016 0.022 -1.748 1 96.56 343 ASP A N 1
ATOM 2731 C CA . ASP A 1 343 ? -18.25 -0.528 -1.173 1 96.56 343 ASP A CA 1
ATOM 2732 C C . ASP A 1 343 ? -18.062 -2.002 -0.818 1 96.56 343 ASP A C 1
ATOM 2734 O O . ASP A 1 343 ? -17.141 -2.656 -1.296 1 96.56 343 ASP A O 1
ATOM 2738 N N . GLU A 1 344 ? -19 -2.533 -0.081 1 97.38 344 GLU A N 1
ATOM 2739 C CA . GLU A 1 344 ? -18.922 -3.861 0.521 1 97.38 344 GLU A CA 1
ATOM 2740 C C . GLU A 1 344 ? -18.797 -4.945 -0.546 1 97.38 344 GLU A C 1
ATOM 2742 O O . GLU A 1 344 ? -17.922 -5.801 -0.462 1 97.38 344 GLU A O 1
ATOM 2747 N N . LYS A 1 345 ? -19.609 -4.844 -1.578 1 96.44 345 LYS A N 1
ATOM 2748 C CA . LYS A 1 345 ? -19.672 -5.895 -2.59 1 96.44 345 LYS A CA 1
ATOM 2749 C C . LYS A 1 345 ? -18.406 -5.918 -3.432 1 96.44 345 LYS A C 1
ATOM 2751 O O . LYS A 1 345 ? -17.797 -6.973 -3.625 1 96.44 345 LYS A O 1
ATOM 2756 N N . ARG A 1 346 ? -17.984 -4.77 -3.893 1 96.62 346 ARG A N 1
ATOM 2757 C CA . ARG A 1 346 ? -16.828 -4.707 -4.777 1 96.62 346 ARG A CA 1
ATOM 2758 C C . ARG A 1 346 ? -15.539 -5.031 -4.02 1 96.62 346 ARG A C 1
ATOM 2760 O O . ARG A 1 346 ? -14.641 -5.68 -4.562 1 96.62 346 ARG A O 1
ATOM 2767 N N . LEU A 1 347 ? -15.461 -4.609 -2.783 1 97.88 347 LEU A N 1
ATOM 2768 C CA . LEU A 1 347 ? -14.328 -4.98 -1.943 1 97.88 347 LEU A CA 1
ATOM 2769 C C . LEU A 1 347 ? -14.242 -6.496 -1.794 1 97.88 347 LEU A C 1
ATOM 2771 O O . LEU A 1 347 ? -13.172 -7.078 -1.986 1 97.88 347 LEU A O 1
ATOM 2775 N N . SER A 1 348 ? -15.352 -7.117 -1.497 1 98.12 348 SER A N 1
ATOM 2776 C CA . SER A 1 348 ? -15.391 -8.562 -1.308 1 98.12 348 SER A CA 1
ATOM 2777 C C . SER A 1 348 ? -15 -9.297 -2.586 1 98.12 348 SER A C 1
ATOM 2779 O O . SER A 1 348 ? -14.305 -10.32 -2.537 1 98.12 348 SER A O 1
ATOM 2781 N N . TYR A 1 349 ? -15.414 -8.742 -3.668 1 95.62 349 TYR A N 1
ATOM 2782 C CA . TYR A 1 349 ? -15.18 -9.336 -4.98 1 95.62 349 TYR A CA 1
ATOM 2783 C C . TYR A 1 349 ? -13.688 -9.406 -5.293 1 95.62 349 TYR A C 1
ATOM 2785 O O . TYR A 1 349 ? -13.234 -10.336 -5.969 1 95.62 349 TYR A O 1
ATOM 2793 N N . ALA A 1 350 ? -12.922 -8.5 -4.801 1 98.06 350 ALA A N 1
ATOM 2794 C CA . ALA A 1 350 ? -11.5 -8.398 -5.098 1 98.06 350 ALA A CA 1
ATOM 2795 C C . ALA A 1 350 ? -10.742 -9.617 -4.562 1 98.06 350 ALA A C 1
ATOM 2797 O O . ALA A 1 350 ? -9.625 -9.906 -5.004 1 98.06 350 ALA A O 1
ATOM 2798 N N . LEU A 1 351 ? -11.32 -10.398 -3.623 1 98.75 351 LEU A N 1
ATOM 2799 C CA . LEU A 1 351 ? -10.68 -11.547 -2.998 1 98.75 351 LEU A CA 1
ATOM 2800 C C . LEU A 1 351 ? -10.297 -12.594 -4.043 1 98.75 351 LEU A C 1
ATOM 2802 O O . LEU A 1 351 ? -9.258 -13.25 -3.928 1 98.75 351 LEU A O 1
ATOM 2806 N N . LYS A 1 352 ? -11.07 -12.672 -5.09 1 98.25 352 LYS A N 1
ATOM 2807 C CA . LYS A 1 352 ? -10.906 -13.727 -6.09 1 98.25 352 LYS A CA 1
ATOM 2808 C C . LYS A 1 352 ? -9.555 -13.609 -6.789 1 98.25 352 LYS A C 1
ATOM 2810 O O . LYS A 1 352 ? -9 -14.617 -7.242 1 98.25 352 LYS A O 1
ATOM 2815 N N . PHE A 1 353 ? -9 -12.406 -6.848 1 98.75 353 PHE A N 1
ATOM 2816 C CA . PHE A 1 353 ? -7.738 -12.195 -7.555 1 98.75 353 PHE A CA 1
ATOM 2817 C C . PHE A 1 353 ? -6.57 -12.766 -6.762 1 98.75 353 PHE A C 1
ATOM 2819 O O . PHE A 1 353 ? -5.477 -12.953 -7.301 1 98.75 353 PHE A O 1
ATOM 2826 N N . GLY A 1 354 ? -6.742 -13.078 -5.453 1 98.88 354 GLY A N 1
ATOM 2827 C CA . GLY A 1 354 ? -5.688 -13.633 -4.617 1 98.88 354 GLY A CA 1
ATOM 2828 C C . GLY A 1 354 ? -5.938 -15.078 -4.223 1 98.88 354 GLY A C 1
ATOM 2829 O O . GLY A 1 354 ? -5.082 -15.711 -3.592 1 98.88 354 GLY A O 1
ATOM 2830 N N . THR A 1 355 ? -7.105 -15.68 -4.617 1 98.81 355 THR A N 1
ATOM 2831 C CA . THR A 1 355 ? -7.488 -17 -4.129 1 98.81 355 THR A CA 1
ATOM 2832 C C . THR A 1 355 ? -7.633 -17.984 -5.289 1 98.81 355 THR A C 1
ATOM 2834 O O . THR A 1 355 ? -8.125 -19.094 -5.105 1 98.81 355 THR A O 1
ATOM 2837 N N . GLY A 1 356 ? -7.281 -17.547 -6.445 1 96.75 356 GLY A N 1
ATOM 2838 C CA . GLY A 1 356 ? -7.488 -18.375 -7.617 1 96.75 356 GLY A CA 1
ATOM 2839 C C . GLY A 1 356 ? -8.938 -18.453 -8.047 1 96.75 356 GLY A C 1
ATOM 2840 O O . GLY A 1 356 ? -9.383 -19.453 -8.609 1 96.75 356 GLY A O 1
ATOM 2841 N N . GLY A 1 357 ? -9.672 -17.484 -7.668 1 97.25 357 GLY A N 1
ATOM 2842 C CA . GLY A 1 357 ? -11.047 -17.391 -8.125 1 97.25 357 GLY A CA 1
ATOM 2843 C C . GLY A 1 357 ? -12.055 -17.828 -7.078 1 97.25 357 GLY A C 1
ATOM 2844 O O . GLY A 1 357 ? -13.266 -17.641 -7.25 1 97.25 357 GLY A O 1
ATOM 2845 N N . VAL A 1 358 ? -11.633 -18.312 -5.949 1 97.88 358 VAL A N 1
ATOM 2846 C CA . VAL A 1 358 ? -12.539 -18.812 -4.922 1 97.88 358 VAL A CA 1
ATOM 2847 C C . VAL A 1 358 ? -13 -17.672 -4.031 1 97.88 358 VAL A C 1
ATOM 2849 O O . VAL A 1 358 ? -12.18 -16.891 -3.533 1 97.88 358 VAL A O 1
ATOM 2852 N N . THR A 1 359 ? -14.258 -17.484 -3.9 1 98.06 359 THR A N 1
ATOM 2853 C CA . THR A 1 359 ? -14.859 -16.484 -3.014 1 98.06 359 THR A CA 1
ATOM 2854 C C . THR A 1 359 ? -15.977 -17.109 -2.182 1 98.06 359 THR A C 1
ATOM 2856 O O . THR A 1 359 ? -16.609 -18.078 -2.613 1 98.06 359 THR A O 1
ATOM 2859 N N . PRO A 1 360 ? -16.203 -16.578 -0.996 1 98.75 360 PRO A N 1
ATOM 2860 C CA . PRO A 1 360 ? -17.297 -17.109 -0.197 1 98.75 360 PRO A CA 1
ATOM 2861 C C . PRO A 1 360 ? -18.656 -16.891 -0.854 1 98.75 360 PRO A C 1
ATOM 2863 O O . PRO A 1 360 ? -19.484 -17.797 -0.893 1 98.75 360 PRO A O 1
ATOM 2866 N N . LEU A 1 361 ? -18.859 -15.688 -1.347 1 98.44 361 LEU A N 1
ATOM 2867 C CA . LEU A 1 361 ? -20.094 -15.328 -2.016 1 98.44 361 LEU A CA 1
ATOM 2868 C C . LEU A 1 361 ? -19.875 -15.125 -3.51 1 98.44 361 LEU A C 1
ATOM 2870 O O . LEU A 1 361 ? -18.859 -14.562 -3.916 1 98.44 361 LEU A O 1
ATOM 2874 N N . ASP A 1 362 ? -20.828 -15.555 -4.27 1 96 362 ASP A N 1
ATOM 2875 C CA . ASP A 1 362 ? -20.75 -15.281 -5.703 1 96 362 ASP A CA 1
ATOM 2876 C C . ASP A 1 362 ? -21.266 -13.883 -6.023 1 96 362 ASP A C 1
ATOM 2878 O O . ASP A 1 362 ? -21.531 -13.086 -5.113 1 96 362 ASP A O 1
ATOM 2882 N N . SER A 1 363 ? -21.391 -13.516 -7.277 1 90.31 363 SER A N 1
ATOM 2883 C CA . SER A 1 363 ? -21.766 -12.164 -7.703 1 90.31 363 SER A CA 1
ATOM 2884 C C . SER A 1 363 ? -23.188 -11.828 -7.305 1 90.31 363 SER A C 1
ATOM 2886 O O . SER A 1 363 ? -23.547 -10.656 -7.172 1 90.31 363 SER A O 1
ATOM 2888 N N . ALA A 1 364 ? -23.953 -12.891 -7.074 1 92.56 364 ALA A N 1
ATOM 2889 C CA . ALA A 1 364 ? -25.344 -12.695 -6.68 1 92.56 364 ALA A CA 1
ATOM 2890 C C . ALA A 1 364 ? -25.484 -12.664 -5.16 1 92.56 364 ALA A C 1
ATOM 2892 O O . ALA A 1 364 ? -26.578 -12.461 -4.637 1 92.56 364 ALA A O 1
ATOM 2893 N N . GLY A 1 365 ? -24.406 -12.828 -4.484 1 95.31 365 GLY A N 1
ATOM 2894 C CA . GLY A 1 365 ? -24.406 -12.75 -3.033 1 95.31 365 GLY A CA 1
ATOM 2895 C C . GLY A 1 365 ? -24.781 -14.062 -2.367 1 95.31 365 GLY A C 1
ATOM 2896 O O . GLY A 1 365 ? -25.109 -14.094 -1.178 1 95.31 365 GLY A O 1
ATOM 2897 N N . ARG A 1 366 ? -24.828 -15.25 -3.133 1 96.56 366 ARG A N 1
ATOM 2898 C CA . ARG A 1 366 ? -25.109 -16.578 -2.582 1 96.56 366 ARG A CA 1
ATOM 2899 C C . ARG A 1 366 ? -23.828 -17.234 -2.086 1 96.56 366 ARG A C 1
ATOM 2901 O O . ARG A 1 366 ? -22.781 -17.156 -2.732 1 96.56 366 ARG A O 1
ATOM 2908 N N . GLN A 1 367 ? -23.891 -17.812 -0.972 1 98.31 367 GLN A N 1
ATOM 2909 C CA . GLN A 1 367 ? -22.734 -18.516 -0.426 1 98.31 367 GLN A CA 1
ATOM 2910 C C . GLN A 1 367 ? -22.344 -19.688 -1.306 1 98.31 367 GLN A C 1
ATOM 2912 O O . GLN A 1 367 ? -23.156 -20.578 -1.55 1 98.31 367 GLN A O 1
ATOM 2917 N N . VAL A 1 368 ? -21.125 -19.703 -1.754 1 98.31 368 VAL A N 1
ATOM 2918 C CA . VAL A 1 368 ? -20.672 -20.766 -2.641 1 98.31 368 VAL A CA 1
ATOM 2919 C C . VAL A 1 368 ? -19.469 -21.469 -2.029 1 98.31 368 VAL A C 1
ATOM 2921 O O . VAL A 1 368 ? -18.984 -22.469 -2.568 1 98.31 368 VAL A O 1
ATOM 2924 N N . TRP A 1 369 ? -18.984 -20.984 -0.969 1 98.44 369 TRP A N 1
ATOM 2925 C CA . TRP A 1 369 ? -17.875 -21.531 -0.2 1 98.44 369 TRP A CA 1
ATOM 2926 C C . TRP A 1 369 ? -17.969 -21.125 1.267 1 98.44 369 TRP A C 1
ATOM 2928 O O . TRP A 1 369 ? -18.438 -20.016 1.582 1 98.44 369 TRP A O 1
ATOM 2938 N N . PRO A 1 370 ? -17.656 -21.969 2.166 1 98.56 370 PRO A N 1
ATOM 2939 C CA . PRO A 1 370 ? -17.281 -23.375 2.006 1 98.56 370 PRO A CA 1
ATOM 2940 C C . PRO A 1 370 ? -18.5 -24.281 1.824 1 98.56 370 PRO A C 1
ATOM 2942 O O . PRO A 1 370 ? -19.594 -23.953 2.268 1 98.56 370 PRO A O 1
ATOM 2945 N N . LYS A 1 371 ? -18.266 -25.344 1.154 1 98.38 371 LYS A N 1
ATOM 2946 C CA . LYS A 1 371 ? -19.25 -26.406 1.031 1 98.38 371 LYS A CA 1
ATOM 2947 C C . LYS A 1 371 ? -18.641 -27.781 1.343 1 98.38 371 LYS A C 1
ATOM 2949 O O . LYS A 1 371 ? -17.453 -27.984 1.123 1 98.38 371 LYS A O 1
ATOM 2954 N N . VAL A 1 372 ? -19.531 -28.625 1.833 1 98.44 372 VAL A N 1
ATOM 2955 C CA . VAL A 1 372 ? -19.094 -30 2.09 1 98.44 372 VAL A CA 1
ATOM 2956 C C . VAL A 1 372 ? -18.531 -30.609 0.81 1 98.44 372 VAL A C 1
ATOM 2958 O O . VAL A 1 372 ? -19.109 -30.453 -0.267 1 98.44 372 VAL A O 1
ATOM 2961 N N . GLY A 1 373 ? -17.391 -31.234 0.921 1 98.19 373 GLY A N 1
ATOM 2962 C CA . GLY A 1 373 ? -16.75 -31.875 -0.218 1 98.19 373 GLY A CA 1
ATOM 2963 C C . GLY A 1 373 ? -15.641 -31.031 -0.82 1 98.19 373 GLY A C 1
ATOM 2964 O O . GLY A 1 373 ? -14.758 -31.562 -1.499 1 98.19 373 GLY A O 1
ATOM 2965 N N . MET A 1 374 ? -15.648 -29.75 -0.598 1 98.12 374 MET A N 1
ATOM 2966 C CA . MET A 1 374 ? -14.633 -28.859 -1.154 1 98.12 374 MET A CA 1
ATOM 2967 C C . MET A 1 374 ? -13.328 -28.984 -0.381 1 98.12 374 MET A C 1
ATOM 2969 O O . MET A 1 374 ? -13.328 -29.297 0.809 1 98.12 374 MET A O 1
ATOM 2973 N N . PRO A 1 375 ? -12.195 -28.797 -1.09 1 97.88 375 PRO A N 1
ATOM 2974 C CA . PRO A 1 375 ? -10.914 -28.781 -0.38 1 97.88 375 PRO A CA 1
ATOM 2975 C C . PRO A 1 375 ? -10.859 -27.734 0.72 1 97.88 375 PRO A C 1
ATOM 2977 O O . PRO A 1 375 ? -11.359 -26.609 0.542 1 97.88 375 PRO A O 1
ATOM 2980 N N . ALA A 1 376 ? -10.227 -28.125 1.828 1 98.44 376 ALA A N 1
ATOM 2981 C CA . ALA A 1 376 ? -10.164 -27.219 2.979 1 98.44 376 ALA A CA 1
ATOM 2982 C C . ALA A 1 376 ? -8.867 -26.422 2.977 1 98.44 376 ALA A C 1
ATOM 2984 O O . ALA A 1 376 ? -8.023 -26.594 3.857 1 98.44 376 ALA A O 1
ATOM 2985 N N . ASN A 1 377 ? -8.672 -25.578 2.047 1 98.81 377 ASN A N 1
ATOM 2986 C CA . ASN A 1 377 ? -7.688 -24.5 2.037 1 98.81 377 ASN A CA 1
ATOM 2987 C C . ASN A 1 377 ? -8.289 -23.188 2.527 1 98.81 377 ASN A C 1
ATOM 2989 O O . ASN A 1 377 ? -9.07 -22.562 1.814 1 98.81 377 ASN A O 1
ATOM 2993 N N . ALA A 1 378 ? -7.91 -22.812 3.793 1 98.88 378 ALA A N 1
ATOM 2994 C CA . ALA A 1 378 ? -8.68 -21.75 4.426 1 98.88 378 ALA A CA 1
ATOM 2995 C C . ALA A 1 378 ? -7.809 -20.953 5.387 1 98.88 378 ALA A C 1
ATOM 2997 O O . ALA A 1 378 ? -6.727 -21.391 5.781 1 98.88 378 ALA A O 1
ATOM 2998 N N . LEU A 1 379 ? -8.25 -19.781 5.684 1 98.94 379 LEU A N 1
ATOM 2999 C CA . LEU A 1 379 ? -7.668 -18.906 6.695 1 98.94 379 LEU A CA 1
ATOM 3000 C C . LEU A 1 379 ? -8.688 -18.562 7.777 1 98.94 379 LEU A C 1
ATOM 3002 O O . LEU A 1 379 ? -9.859 -18.344 7.477 1 98.94 379 LEU A O 1
ATOM 3006 N N . LEU A 1 380 ? -8.258 -18.562 8.961 1 98.88 380 LEU A N 1
ATOM 3007 C CA . LEU A 1 380 ? -8.977 -17.844 10 1 98.88 380 LEU A CA 1
ATOM 3008 C C . LEU A 1 380 ? -8.422 -16.422 10.148 1 98.88 380 LEU A C 1
ATOM 3010 O O . LEU A 1 380 ? -7.215 -16.234 10.328 1 98.88 380 LEU A O 1
ATOM 3014 N N . VAL A 1 381 ? -9.32 -15.398 10.047 1 98.75 381 VAL A N 1
ATOM 3015 C CA . VAL A 1 381 ? -8.891 -14.008 10.062 1 98.75 381 VAL A CA 1
ATOM 3016 C C . VAL A 1 381 ? -9.75 -13.211 11.047 1 98.75 381 VAL A C 1
ATOM 3018 O O . VAL A 1 381 ? -10.93 -13.5 11.227 1 98.75 381 VAL A O 1
ATOM 3021 N N . ASP A 1 382 ? -9.164 -12.188 11.641 1 98.44 382 ASP A N 1
ATOM 3022 C CA . ASP A 1 382 ? -9.891 -11.297 12.539 1 98.44 382 ASP A CA 1
ATOM 3023 C C . ASP A 1 382 ? -10.641 -10.227 11.75 1 98.44 382 ASP A C 1
ATOM 3025 O O . ASP A 1 382 ? -10.305 -9.039 11.836 1 98.44 382 ASP A O 1
ATOM 3029 N N . ALA A 1 383 ? -11.648 -10.594 11.055 1 98.44 383 ALA A N 1
ATOM 3030 C CA . ALA A 1 383 ? -12.5 -9.742 10.227 1 98.44 383 ALA A CA 1
ATOM 3031 C C . ALA A 1 383 ? -13.961 -10.164 10.328 1 98.44 383 ALA A C 1
ATOM 3033 O O . ALA A 1 383 ? -14.266 -11.289 10.742 1 98.44 383 ALA A O 1
ATOM 3034 N N . VAL A 1 384 ? -14.82 -9.289 9.875 1 98.06 384 VAL A N 1
ATOM 3035 C CA . VAL A 1 384 ? -16.234 -9.617 9.977 1 98.06 384 VAL A CA 1
ATOM 3036 C C . VAL A 1 384 ? -16.812 -9.852 8.578 1 98.06 384 VAL A C 1
ATOM 3038 O O . VAL A 1 384 ? -17.969 -10.258 8.438 1 98.06 384 VAL A O 1
ATOM 3041 N N . SER A 1 385 ? -16.062 -9.578 7.551 1 98.5 385 SER A N 1
ATOM 3042 C CA . SER A 1 385 ? -16.375 -9.875 6.156 1 98.5 385 SER A CA 1
ATOM 3043 C C . SER A 1 385 ? -15.125 -9.82 5.281 1 98.5 385 SER A C 1
ATOM 3045 O O . SER A 1 385 ? -14.086 -9.312 5.703 1 98.5 385 SER A O 1
ATOM 3047 N N . SER A 1 386 ? -15.234 -10.383 4.074 1 98.75 386 SER A N 1
ATOM 3048 C CA . SER A 1 386 ? -14.141 -10.297 3.113 1 98.75 386 SER A CA 1
ATOM 3049 C C . SER A 1 386 ? -13.812 -8.844 2.775 1 98.75 386 SER A C 1
ATOM 3051 O O . SER A 1 386 ? -12.648 -8.492 2.611 1 98.75 386 SER A O 1
ATOM 3053 N N . ALA A 1 387 ? -14.844 -8.016 2.701 1 98.5 387 ALA A N 1
ATOM 3054 C CA . ALA A 1 387 ? -14.641 -6.59 2.451 1 98.5 387 ALA A CA 1
ATOM 3055 C C . ALA A 1 387 ? -13.812 -5.953 3.562 1 98.5 387 ALA A C 1
ATOM 3057 O O . ALA A 1 387 ? -12.852 -5.223 3.293 1 98.5 387 ALA A O 1
ATOM 3058 N N . HIS A 1 388 ? -14.172 -6.273 4.797 1 98.62 388 HIS A N 1
ATOM 3059 C CA . HIS A 1 388 ? -13.445 -5.781 5.965 1 98.62 388 HIS A CA 1
ATOM 3060 C C . HIS A 1 388 ? -12 -6.258 5.957 1 98.62 388 HIS A C 1
ATOM 3062 O O . HIS A 1 388 ? -11.078 -5.465 6.164 1 98.62 388 HIS A O 1
ATOM 3068 N N . LEU A 1 389 ? -11.828 -7.527 5.629 1 98.75 389 LEU A N 1
ATOM 3069 C CA . LEU A 1 389 ? -10.5 -8.133 5.559 1 98.75 389 LEU A CA 1
ATOM 3070 C C . LEU A 1 389 ? -9.594 -7.344 4.621 1 98.75 389 LEU A C 1
ATOM 3072 O O . LEU A 1 389 ? -8.484 -6.957 5 1 98.75 389 LEU A O 1
ATOM 3076 N N . ILE A 1 390 ? -10.102 -7.027 3.443 1 98.69 390 ILE A N 1
ATOM 3077 C CA . ILE A 1 390 ? -9.297 -6.395 2.402 1 98.69 390 ILE A CA 1
ATOM 3078 C C . ILE A 1 390 ? -9.102 -4.918 2.73 1 98.69 390 ILE A C 1
ATOM 3080 O O . ILE A 1 390 ? -7.973 -4.418 2.717 1 98.69 390 ILE A O 1
ATOM 3084 N N . ALA A 1 391 ? -10.141 -4.246 3.096 1 98.56 391 ALA A N 1
ATOM 3085 C CA . ALA A 1 391 ? -10.086 -2.801 3.305 1 98.56 391 ALA A CA 1
ATOM 3086 C C . ALA A 1 391 ? -9.164 -2.449 4.469 1 98.56 391 ALA A C 1
ATOM 3088 O O . ALA A 1 391 ? -8.414 -1.47 4.406 1 98.56 391 ALA A O 1
ATOM 3089 N N . ARG A 1 392 ? -9.195 -3.322 5.504 1 97.94 392 ARG A N 1
ATOM 3090 C CA . ARG A 1 392 ? -8.492 -2.967 6.734 1 97.94 392 ARG A CA 1
ATOM 3091 C C . ARG A 1 392 ? -7.297 -3.889 6.969 1 97.94 392 ARG A C 1
ATOM 3093 O O . ARG A 1 392 ? -6.66 -3.832 8.023 1 97.94 392 ARG A O 1
ATOM 3100 N N . ARG A 1 393 ? -7.035 -4.723 5.988 1 97.25 393 ARG A N 1
ATOM 3101 C CA . ARG A 1 393 ? -5.875 -5.605 6.051 1 97.25 393 ARG A CA 1
ATOM 3102 C C . ARG A 1 393 ? -5.836 -6.371 7.367 1 97.25 393 ARG A C 1
ATOM 3104 O O . ARG A 1 393 ? -4.824 -6.355 8.07 1 97.25 393 ARG A O 1
ATOM 3111 N N . CYS A 1 394 ? -6.906 -7.051 7.699 1 97.88 394 CYS A N 1
ATOM 3112 C CA . CYS A 1 394 ? -7.062 -7.719 8.984 1 97.88 394 CYS A CA 1
ATOM 3113 C C . CYS A 1 394 ? -6.082 -8.883 9.117 1 97.88 394 CYS A C 1
ATOM 3115 O O . CYS A 1 394 ? -5.746 -9.531 8.133 1 97.88 394 CYS A O 1
ATOM 3117 N N . PRO A 1 395 ? -5.637 -9.227 10.312 1 97.56 395 PRO A N 1
ATOM 3118 C CA . PRO A 1 395 ? -4.586 -10.234 10.516 1 97.56 395 PRO A CA 1
ATOM 3119 C C . PRO A 1 395 ? -5.105 -11.664 10.367 1 97.56 395 PRO A C 1
ATOM 3121 O O . PRO A 1 395 ? -6.277 -11.93 10.633 1 97.56 395 PRO A O 1
ATOM 3124 N N . ILE A 1 396 ? -4.234 -12.523 9.984 1 98.56 396 ILE A N 1
ATOM 3125 C CA . ILE A 1 396 ? -4.461 -13.961 9.859 1 98.56 396 ILE A CA 1
ATOM 3126 C C . ILE A 1 396 ? -3.949 -14.672 11.109 1 98.56 396 ILE A C 1
ATOM 3128 O O . ILE A 1 396 ? -2.803 -14.484 11.516 1 98.56 396 ILE A O 1
ATOM 3132 N N . SER A 1 397 ? -4.734 -15.5 11.727 1 98.56 397 SER A N 1
ATOM 3133 C CA . SER A 1 397 ? -4.289 -16.25 12.891 1 98.56 397 SER A CA 1
ATOM 3134 C C . SER A 1 397 ? -3.857 -17.672 12.508 1 98.56 397 SER A C 1
ATOM 3136 O O . SER A 1 397 ? -2.928 -18.219 13.102 1 98.56 397 SER A O 1
ATOM 3138 N N . THR A 1 398 ? -4.609 -18.219 11.453 1 98.81 398 THR A N 1
ATOM 3139 C CA . THR A 1 398 ? -4.418 -19.625 11.164 1 98.81 398 THR A CA 1
ATOM 3140 C C . THR A 1 398 ? -4.48 -19.875 9.656 1 98.81 398 THR A C 1
ATOM 3142 O O . THR A 1 398 ? -5.34 -19.328 8.969 1 98.81 398 THR A O 1
ATOM 3145 N N . VAL A 1 399 ? -3.547 -20.688 9.203 1 98.94 399 VAL A N 1
ATOM 3146 C CA . VAL A 1 399 ? -3.52 -21.109 7.805 1 98.94 399 VAL A CA 1
ATOM 3147 C C . VAL A 1 399 ? -3.752 -22.609 7.719 1 98.94 399 VAL A C 1
ATOM 3149 O O . VAL A 1 399 ? -3.041 -23.406 8.352 1 98.94 399 VAL A O 1
ATOM 3152 N N . ILE A 1 400 ? -4.758 -22.984 6.949 1 98.81 400 ILE A N 1
ATOM 3153 C CA . ILE A 1 400 ? -5.117 -24.375 6.758 1 98.81 400 ILE A CA 1
ATOM 3154 C C . ILE A 1 400 ? -4.91 -24.766 5.297 1 98.81 400 ILE A C 1
ATOM 3156 O O . ILE A 1 400 ? -5.449 -24.125 4.395 1 98.81 400 ILE A O 1
ATOM 3160 N N . SER A 1 401 ? -4.109 -25.781 5.051 1 98.75 401 SER A N 1
ATOM 3161 C CA . SER A 1 401 ? -3.857 -26.328 3.727 1 98.75 401 SER A CA 1
ATOM 3162 C C . SER A 1 401 ? -4.266 -27.797 3.654 1 98.75 401 SER A C 1
ATOM 3164 O O . SER A 1 401 ? -3.693 -28.641 4.348 1 98.75 401 SER A O 1
ATOM 3166 N N . ARG A 1 402 ? -5.297 -28.047 2.85 1 96.69 402 ARG A N 1
ATOM 3167 C CA . ARG A 1 402 ? -5.832 -29.406 2.707 1 96.69 402 ARG A CA 1
ATOM 3168 C C . ARG A 1 402 ? -6.16 -30 4.066 1 96.69 402 ARG A C 1
ATOM 3170 O O . ARG A 1 402 ? -5.758 -31.125 4.367 1 96.69 402 ARG A O 1
ATOM 3177 N N . GLY A 1 403 ? -6.672 -29.203 4.902 1 97.06 403 GLY A N 1
ATOM 3178 C CA . GLY A 1 403 ? -7.195 -29.656 6.184 1 97.06 403 GLY A CA 1
ATOM 3179 C C . GLY A 1 403 ? -6.152 -29.672 7.281 1 97.06 403 GLY A C 1
ATOM 3180 O O . GLY A 1 403 ? -6.461 -29.969 8.438 1 97.06 403 GLY A O 1
ATOM 3181 N N . GLN A 1 404 ? -4.945 -29.328 6.98 1 97.12 404 GLN A N 1
ATOM 3182 C CA . GLN A 1 404 ? -3.869 -29.281 7.969 1 97.12 404 GLN A CA 1
ATOM 3183 C C . GLN A 1 404 ? -3.498 -27.844 8.328 1 97.12 404 GLN A C 1
ATOM 3185 O O . GLN A 1 404 ? -3.385 -27 7.445 1 97.12 404 GLN A O 1
ATOM 3190 N N . VAL A 1 405 ? -3.346 -27.625 9.672 1 98.44 405 VAL A N 1
ATOM 3191 C CA . VAL A 1 405 ? -2.857 -26.312 10.109 1 98.44 405 VAL A CA 1
ATOM 3192 C C . VAL A 1 405 ? -1.362 -26.203 9.828 1 98.44 405 VAL A C 1
ATOM 3194 O O . VAL A 1 405 ? -0.561 -26.969 10.359 1 98.44 405 VAL A O 1
ATOM 3197 N N . ILE A 1 406 ? -0.999 -25.234 9 1 98.69 406 ILE A N 1
ATOM 3198 C CA . ILE A 1 406 ? 0.408 -25.156 8.625 1 98.69 406 ILE A CA 1
ATOM 3199 C C . ILE A 1 406 ? 1.035 -23.891 9.211 1 98.69 406 ILE A C 1
ATOM 3201 O O . ILE A 1 406 ? 2.258 -23.734 9.188 1 98.69 406 ILE A O 1
ATOM 3205 N N . SER A 1 407 ? 0.283 -23.016 9.742 1 98.56 407 SER A N 1
ATOM 3206 C CA . SER A 1 407 ? 0.75 -21.828 10.453 1 98.56 407 SER A CA 1
ATOM 3207 C C . SER A 1 407 ? -0.281 -21.344 11.469 1 98.56 407 SER A C 1
ATOM 3209 O O . SER A 1 407 ? -1.484 -21.375 11.203 1 98.56 407 SER A O 1
ATOM 3211 N N . GLU A 1 408 ? 0.104 -21.016 12.594 1 97.94 408 GLU A N 1
ATOM 3212 C CA . GLU A 1 408 ? -0.721 -20.438 13.656 1 97.94 408 GLU A CA 1
ATOM 3213 C C . GLU A 1 408 ? -0.007 -19.281 14.344 1 97.94 408 GLU A C 1
ATOM 3215 O O . GLU A 1 408 ? 1.167 -19.391 14.703 1 97.94 408 GLU A O 1
ATOM 3220 N N . GLN A 1 409 ? -0.663 -18.156 14.398 1 95.44 409 GLN A N 1
ATOM 3221 C CA . GLN A 1 409 ? -0.129 -16.984 15.086 1 95.44 409 GLN A CA 1
ATOM 3222 C C . GLN A 1 409 ? -1.091 -16.5 16.156 1 95.44 409 GLN A C 1
ATOM 3224 O O . GLN A 1 409 ? -2.311 -16.547 15.977 1 95.44 409 GLN A O 1
ATOM 3229 N N . SER A 1 410 ? -0.52 -16.094 17.25 1 93.25 410 SER A N 1
ATOM 3230 C CA . SER A 1 410 ? -1.33 -15.438 18.281 1 93.25 410 SER A CA 1
ATOM 3231 C C . SER A 1 410 ? -1.631 -13.984 17.906 1 93.25 410 SER A C 1
ATOM 3233 O O . SER A 1 410 ? -0.714 -13.195 17.688 1 93.25 410 SER A O 1
ATOM 3235 N N . ILE A 1 411 ? -2.871 -13.695 17.75 1 93.31 411 ILE A N 1
ATOM 3236 C CA . ILE A 1 411 ? -3.252 -12.328 17.406 1 93.31 411 ILE A CA 1
ATOM 3237 C C . ILE A 1 411 ? -4.215 -11.781 18.469 1 93.31 411 ILE A C 1
ATOM 3239 O O . ILE A 1 411 ? -4.926 -12.555 19.125 1 93.31 411 ILE A O 1
ATOM 3243 N N . GLN A 1 412 ? -4.145 -10.508 18.734 1 91.62 412 GLN A N 1
ATOM 3244 C CA . GLN A 1 412 ? -5.195 -9.844 19.5 1 91.62 412 GLN A CA 1
ATOM 3245 C C . GLN A 1 412 ? -6.434 -9.609 18.641 1 91.62 412 GLN A C 1
ATOM 3247 O O . GLN A 1 412 ? -6.391 -8.82 17.688 1 91.62 412 GLN A O 1
ATOM 3252 N N . GLN A 1 413 ? -7.52 -10.273 19 1 94.06 413 GLN A N 1
ATOM 3253 C CA . GLN A 1 413 ? -8.758 -10.125 18.234 1 94.06 413 GLN A CA 1
ATOM 3254 C C . GLN A 1 413 ? -9.484 -8.836 18.625 1 94.06 413 GLN A C 1
ATOM 3256 O O . GLN A 1 413 ? -9.711 -8.57 19.797 1 94.06 413 GLN A O 1
ATOM 3261 N N . LYS A 1 414 ? -9.734 -8.016 17.641 1 93.5 414 LYS A N 1
ATOM 3262 C CA . LYS A 1 414 ? -10.5 -6.785 17.812 1 93.5 414 LYS A CA 1
ATOM 3263 C C . LYS A 1 414 ? -11.797 -6.82 17.016 1 93.5 414 LYS A C 1
ATOM 3265 O O . LYS A 1 414 ? -12.688 -5.992 17.234 1 93.5 414 LYS A O 1
ATOM 3270 N N . GLY A 1 415 ? -11.875 -7.68 16.078 1 93 415 GLY A N 1
ATOM 3271 C CA . GLY A 1 415 ? -13.07 -7.844 15.266 1 93 415 GLY A CA 1
ATOM 3272 C C . GLY A 1 415 ? -13.461 -6.586 14.516 1 93 415 GLY A C 1
ATOM 3273 O O . GLY A 1 415 ? -12.625 -5.977 13.836 1 93 415 GLY A O 1
ATOM 3274 N N . ALA A 1 416 ? -14.68 -6.27 14.672 1 88.12 416 ALA A N 1
ATOM 3275 C CA . ALA A 1 416 ? -15.25 -5.133 13.961 1 88.12 416 ALA A CA 1
ATOM 3276 C C . ALA A 1 416 ? -14.602 -3.822 14.398 1 88.12 416 ALA A C 1
ATOM 3278 O O . ALA A 1 416 ? -14.672 -2.818 13.68 1 88.12 416 ALA A O 1
ATOM 3279 N N . TYR A 1 417 ? -13.891 -3.832 15.469 1 86.81 417 TYR A N 1
ATOM 3280 C CA . TYR A 1 417 ? -13.305 -2.621 16.031 1 86.81 417 TYR A CA 1
ATOM 3281 C C . TYR A 1 417 ? -12 -2.266 15.336 1 86.81 417 TYR A C 1
ATOM 3283 O O . TYR A 1 417 ? -11.43 -1.2 15.578 1 86.81 417 TYR A O 1
ATOM 3291 N N . ARG A 1 418 ? -11.516 -3.162 14.555 1 79.88 418 ARG A N 1
ATOM 3292 C CA . ARG A 1 418 ? -10.375 -2.805 13.719 1 79.88 418 ARG A CA 1
ATOM 3293 C C . ARG A 1 418 ? -10.773 -1.766 12.672 1 79.88 418 ARG A C 1
ATOM 3295 O O . ARG A 1 418 ? -9.914 -1.196 12 1 79.88 418 ARG A O 1
ATOM 3302 N N . GLY A 1 419 ? -12.07 -0.991 13.031 1 68 419 GLY A N 1
ATOM 3303 C CA . GLY A 1 419 ? -12.586 0.012 12.117 1 68 419 GLY A CA 1
ATOM 3304 C C . GLY A 1 419 ? -13.094 -0.575 10.812 1 68 419 GLY A C 1
ATOM 3305 O O . GLY A 1 419 ? -12.867 -1.753 10.523 1 68 419 GLY A O 1
ATOM 3306 N N . MET B 1 1 ? 13.375 18.016 31.953 1 73.06 1 MET B N 1
ATOM 3307 C CA . MET B 1 1 ? 13.492 16.562 32 1 73.06 1 MET B CA 1
ATOM 3308 C C . MET B 1 1 ? 14.477 16.047 30.969 1 73.06 1 MET B C 1
ATOM 3310 O O . MET B 1 1 ? 14.453 16.484 29.812 1 73.06 1 MET B O 1
ATOM 3314 N N . GLY B 1 2 ? 15.562 15.461 31.516 1 93.69 2 GLY B N 1
ATOM 3315 C CA . GLY B 1 2 ? 16.641 15 30.641 1 93.69 2 GLY B CA 1
ATOM 3316 C C . GLY B 1 2 ? 16.469 13.555 30.203 1 93.69 2 GLY B C 1
ATOM 3317 O O . GLY B 1 2 ? 16.219 12.68 31.031 1 93.69 2 GLY B O 1
ATOM 3318 N N . LEU B 1 3 ? 16.344 13.258 28.891 1 98.31 3 LEU B N 1
ATOM 3319 C CA . LEU B 1 3 ? 16.266 11.922 28.297 1 98.31 3 LEU B CA 1
ATOM 3320 C C . LEU B 1 3 ? 17.609 11.531 27.672 1 98.31 3 LEU B C 1
ATOM 3322 O O . LEU B 1 3 ? 18.141 12.273 26.844 1 98.31 3 LEU B O 1
ATOM 3326 N N . LEU B 1 4 ? 18.156 10.422 28.172 1 98.81 4 LEU B N 1
ATOM 3327 C CA . LEU B 1 4 ? 19.391 9.898 27.609 1 98.81 4 LEU B CA 1
ATOM 3328 C C . LEU B 1 4 ? 19.109 8.688 26.719 1 98.81 4 LEU B C 1
ATOM 3330 O O . LEU B 1 4 ? 18.547 7.691 27.172 1 98.81 4 LEU B O 1
ATOM 3334 N N . LEU B 1 5 ? 19.391 8.781 25.422 1 98.81 5 LEU B N 1
ATOM 3335 C CA . LEU B 1 5 ? 19.344 7.672 24.469 1 98.81 5 LEU B CA 1
ATOM 3336 C C . LEU B 1 5 ? 20.734 7.062 24.281 1 98.81 5 LEU B C 1
ATOM 3338 O O . LEU B 1 5 ? 21.672 7.75 23.891 1 98.81 5 LEU B O 1
ATOM 3342 N N . LYS B 1 6 ? 20.828 5.836 24.531 1 98.81 6 LYS B N 1
ATOM 3343 C CA . LYS B 1 6 ? 22.109 5.152 24.406 1 98.81 6 LYS B CA 1
ATOM 3344 C C . LYS B 1 6 ? 22.125 4.223 23.203 1 98.81 6 LYS B C 1
ATOM 3346 O O . LYS B 1 6 ? 21.078 3.66 22.828 1 98.81 6 LYS B O 1
ATOM 3351 N N . ASN B 1 7 ? 23.344 4.035 22.594 1 98.69 7 ASN B N 1
ATOM 3352 C CA . ASN B 1 7 ? 23.531 3.062 21.516 1 98.69 7 ASN B CA 1
ATOM 3353 C C . ASN B 1 7 ? 22.578 3.316 20.359 1 98.69 7 ASN B C 1
ATOM 3355 O O . ASN B 1 7 ? 21.891 2.4 19.906 1 98.69 7 ASN B O 1
ATOM 3359 N N . ILE B 1 8 ? 22.578 4.574 19.922 1 98.81 8 ILE B N 1
ATOM 3360 C CA . ILE B 1 8 ? 21.688 4.996 18.844 1 98.81 8 ILE B CA 1
ATOM 3361 C C . ILE B 1 8 ? 22.438 5.027 17.516 1 98.81 8 ILE B C 1
ATOM 3363 O O . ILE B 1 8 ? 23.547 5.566 17.453 1 98.81 8 ILE B O 1
ATOM 3367 N N . LYS B 1 9 ? 21.891 4.395 16.516 1 98.75 9 LYS B N 1
ATOM 3368 C CA . LYS B 1 9 ? 22.438 4.484 15.172 1 98.75 9 LYS B CA 1
ATOM 3369 C C . LYS B 1 9 ? 22.031 5.797 14.5 1 98.75 9 LYS B C 1
ATOM 3371 O O . LYS B 1 9 ? 20.859 6.168 14.5 1 98.75 9 LYS B O 1
ATOM 3376 N N . LEU B 1 10 ? 22.984 6.559 13.977 1 98.88 10 LEU B N 1
ATOM 3377 C CA . LEU B 1 10 ? 22.766 7.805 13.25 1 98.88 10 LEU B CA 1
ATOM 3378 C C . LEU B 1 10 ? 23.312 7.703 11.828 1 98.88 10 LEU B C 1
ATOM 3380 O O . LEU B 1 10 ? 24.391 7.145 11.617 1 98.88 10 LEU B O 1
ATOM 3384 N N . GLU B 1 11 ? 22.578 8.203 10.859 1 98.81 11 GLU B N 1
ATOM 3385 C CA . GLU B 1 11 ? 23.109 8.281 9.5 1 98.81 11 GLU B CA 1
ATOM 33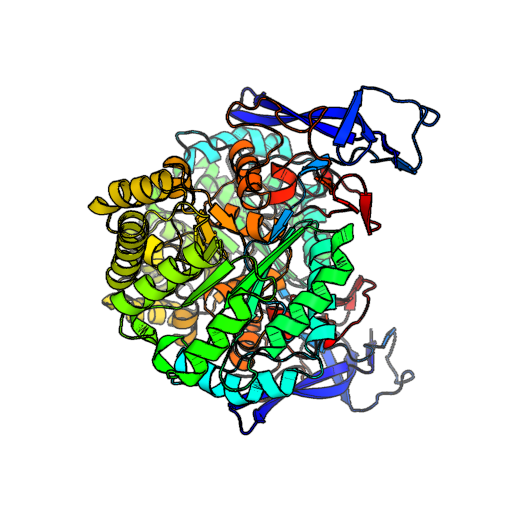86 C C . GLU B 1 11 ? 24.188 9.352 9.383 1 98.81 11 GLU B C 1
ATOM 3388 O O . GLU B 1 11 ? 24 10.484 9.836 1 98.81 11 GLU B O 1
ATOM 3393 N N . ARG B 1 12 ? 25.297 9 8.734 1 98.25 12 ARG B N 1
ATOM 3394 C CA . ARG B 1 12 ? 26.438 9.906 8.68 1 98.25 12 ARG B CA 1
ATOM 3395 C C . ARG B 1 12 ? 26.625 10.453 7.266 1 98.25 12 ARG B C 1
ATOM 3397 O O . ARG B 1 12 ? 26.844 11.656 7.086 1 98.25 12 ARG B O 1
ATOM 3404 N N . CYS B 1 13 ? 26.625 9.57 6.336 1 98 13 CYS B N 1
ATOM 3405 C CA . CYS B 1 13 ? 26.828 9.969 4.945 1 98 13 CYS B CA 1
ATOM 3406 C C . CYS B 1 13 ? 26.5 8.812 4 1 98 13 CYS B C 1
ATOM 3408 O O . CYS B 1 13 ? 26.188 7.711 4.449 1 98 13 CYS B O 1
ATOM 3410 N N . TYR B 1 14 ? 26.469 9.133 2.701 1 96.44 14 TYR B N 1
ATOM 3411 C CA . TYR B 1 14 ? 26.406 8.102 1.678 1 96.44 14 TYR B CA 1
ATOM 3412 C C . TYR B 1 14 ? 27.797 7.645 1.261 1 96.44 14 TYR B C 1
ATOM 3414 O O . TYR B 1 14 ? 28.719 8.461 1.158 1 96.44 14 TYR B O 1
ATOM 3422 N N . LYS B 1 15 ? 27.844 6.402 1.072 1 95.19 15 LYS B N 1
ATOM 3423 C CA . LYS B 1 15 ? 29.078 5.84 0.522 1 95.19 15 LYS B CA 1
ATOM 3424 C C . LYS B 1 15 ? 28.797 5.062 -0.762 1 95.19 15 LYS B C 1
ATOM 3426 O O . LYS B 1 15 ? 27.906 4.207 -0.795 1 95.19 15 LYS B O 1
ATOM 3431 N N . GLU B 1 16 ? 29.453 5.426 -1.756 1 90.94 16 GLU B N 1
ATOM 3432 C CA . GLU B 1 16 ? 29.328 4.723 -3.029 1 90.94 16 GLU B CA 1
ATOM 3433 C C . GLU B 1 16 ? 30.406 3.654 -3.18 1 90.94 16 GLU B C 1
ATOM 3435 O O . GLU B 1 16 ? 31.594 3.924 -2.951 1 90.94 16 GLU B O 1
ATOM 3440 N N . GLN B 1 17 ? 29.922 2.527 -3.523 1 87.75 17 GLN B N 1
ATOM 3441 C CA . GLN B 1 17 ? 30.859 1.434 -3.768 1 87.75 17 GLN B CA 1
ATOM 3442 C C . GLN B 1 17 ? 31.203 1.318 -5.254 1 87.75 17 GLN B C 1
ATOM 3444 O O . GLN B 1 17 ? 30.562 1.957 -6.09 1 87.75 17 GLN B O 1
ATOM 3449 N N . ASN B 1 18 ? 32.188 0.534 -5.617 1 77.06 18 ASN B N 1
ATOM 3450 C CA . ASN B 1 18 ? 32.75 0.448 -6.965 1 77.06 18 ASN B CA 1
ATOM 3451 C C . ASN B 1 18 ? 31.719 -0.064 -7.961 1 77.06 18 ASN B C 1
ATOM 3453 O O . ASN B 1 18 ? 31.75 0.284 -9.141 1 77.06 18 ASN B O 1
ATOM 3457 N N . ASN B 1 19 ? 30.797 -0.709 -7.57 1 78.44 19 ASN B N 1
ATOM 3458 C CA . ASN B 1 19 ? 29.828 -1.296 -8.477 1 78.44 19 ASN B CA 1
ATOM 3459 C C . ASN B 1 19 ? 28.594 -0.41 -8.625 1 78.44 19 ASN B C 1
ATOM 3461 O O . ASN B 1 19 ? 27.578 -0.827 -9.203 1 78.44 19 ASN B O 1
ATOM 3465 N N . GLY B 1 20 ? 28.734 0.821 -8.047 1 83.31 20 GLY B N 1
ATOM 3466 C CA . GLY B 1 20 ? 27.609 1.748 -8.164 1 83.31 20 GLY B CA 1
ATOM 3467 C C . GLY B 1 20 ? 26.625 1.637 -7.02 1 83.31 20 GLY B C 1
ATOM 3468 O O . GLY B 1 20 ? 25.672 2.416 -6.938 1 83.31 20 GLY B O 1
ATOM 3469 N N . LEU B 1 21 ? 26.938 0.724 -6.184 1 89.69 21 LEU B N 1
ATOM 3470 C CA . LEU B 1 21 ? 26.078 0.557 -5.008 1 89.69 21 LEU B CA 1
ATOM 3471 C C . LEU B 1 21 ? 26.297 1.694 -4.016 1 89.69 21 LEU B C 1
ATOM 3473 O O . LEU B 1 21 ? 27.438 2.064 -3.727 1 89.69 21 LEU B O 1
ATOM 3477 N N . VAL B 1 22 ? 25.25 2.322 -3.658 1 94 22 VAL B N 1
ATOM 3478 C CA . VAL B 1 22 ? 25.297 3.357 -2.631 1 94 22 VAL B CA 1
ATOM 3479 C C . VAL B 1 22 ? 24.734 2.811 -1.319 1 94 22 VAL B C 1
ATOM 3481 O O . VAL B 1 22 ? 23.672 2.176 -1.303 1 94 22 VAL B O 1
ATOM 3484 N N . VAL B 1 23 ? 25.422 2.982 -0.262 1 95.12 23 VAL B N 1
ATOM 3485 C CA . VAL B 1 23 ? 24.969 2.584 1.069 1 95.12 23 VAL B CA 1
ATOM 3486 C C . VAL B 1 23 ? 25.031 3.781 2.016 1 95.12 23 VAL B C 1
ATOM 3488 O O . VAL B 1 23 ? 25.797 4.723 1.787 1 95.12 23 VAL B O 1
ATOM 3491 N N . THR B 1 24 ? 24.203 3.785 2.965 1 97.75 24 THR B N 1
ATOM 3492 C CA . THR B 1 24 ? 24.266 4.801 4.008 1 97.75 24 THR B CA 1
ATOM 3493 C C . THR B 1 24 ? 25.203 4.367 5.129 1 97.75 24 THR B C 1
ATOM 3495 O O . THR B 1 24 ? 25 3.324 5.75 1 97.75 24 THR B O 1
ATOM 3498 N N . GLU B 1 25 ? 26.219 5.133 5.352 1 97.88 25 GLU B N 1
ATOM 3499 C CA . GLU B 1 25 ? 27.078 4.906 6.5 1 97.88 25 GLU B CA 1
ATOM 3500 C C . GLU B 1 25 ? 26.469 5.449 7.785 1 97.88 25 GLU B C 1
ATOM 3502 O O . GLU B 1 25 ? 25.875 6.531 7.781 1 97.88 25 GLU B O 1
ATOM 3507 N N . THR B 1 26 ? 26.578 4.648 8.781 1 98.19 26 THR B N 1
ATOM 3508 C CA . THR B 1 26 ? 26 5.043 10.062 1 98.19 26 THR B CA 1
ATOM 3509 C C . THR B 1 26 ? 27.047 4.98 11.164 1 98.19 26 THR B C 1
ATOM 3511 O O . THR B 1 26 ? 28.141 4.441 10.969 1 98.19 26 THR B O 1
ATOM 3514 N N . GLU B 1 27 ? 26.812 5.609 12.273 1 98.31 27 GLU B N 1
ATOM 3515 C CA . GLU B 1 27 ? 27.609 5.539 13.492 1 98.31 27 GLU B CA 1
ATOM 3516 C C . GLU B 1 27 ? 26.719 5.359 14.719 1 98.31 27 GLU B C 1
ATOM 3518 O O . GLU B 1 27 ? 25.531 5.691 14.688 1 98.31 27 GLU B O 1
ATOM 3523 N N . THR B 1 28 ? 27.266 4.789 15.781 1 98.62 28 THR B N 1
ATOM 3524 C CA . THR B 1 28 ? 26.547 4.613 17.047 1 98.62 28 THR B CA 1
ATOM 3525 C C . THR B 1 28 ? 26.922 5.723 18.031 1 98.62 28 THR B C 1
ATOM 3527 O O . THR B 1 28 ? 28.094 5.992 18.266 1 98.62 28 THR B O 1
ATOM 3530 N N . LYS B 1 29 ? 25.922 6.453 18.562 1 98.81 29 LYS B N 1
ATOM 3531 C CA . LYS B 1 29 ? 26.125 7.559 19.484 1 98.81 29 LYS B CA 1
ATOM 3532 C C . LYS B 1 29 ? 25.141 7.492 20.641 1 98.81 29 LYS B C 1
ATOM 3534 O O . LYS B 1 29 ? 24.141 6.785 20.578 1 98.81 29 LYS B O 1
ATOM 3539 N N . ASP B 1 30 ? 25.484 8.109 21.703 1 98.81 30 ASP B N 1
ATOM 3540 C CA . ASP B 1 30 ? 24.547 8.484 22.766 1 98.81 30 ASP B CA 1
ATOM 3541 C C . ASP B 1 30 ? 24.031 9.914 22.562 1 98.81 30 ASP B C 1
ATOM 3543 O O . ASP B 1 30 ? 24.781 10.781 22.109 1 98.81 30 ASP B O 1
ATOM 3547 N N . LEU B 1 31 ? 22.812 10.164 22.844 1 98.81 31 LEU B N 1
ATOM 3548 C CA . LEU B 1 31 ? 22.234 11.5 22.75 1 98.81 31 LEU B CA 1
ATOM 3549 C C . LEU B 1 31 ? 21.578 11.906 24.062 1 98.81 31 LEU B C 1
ATOM 3551 O O . LEU B 1 31 ? 20.734 11.172 24.594 1 98.81 31 LEU B O 1
ATOM 3555 N N . LEU B 1 32 ? 21.938 13.039 24.609 1 98.69 32 LEU B N 1
ATOM 3556 C CA . LEU B 1 32 ? 21.25 13.641 25.75 1 98.69 32 LEU B CA 1
ATOM 3557 C C . LEU B 1 32 ? 20.281 14.719 25.297 1 98.69 32 LEU B C 1
ATOM 3559 O O . LEU B 1 32 ? 20.641 15.609 24.531 1 98.69 32 LEU B O 1
ATOM 3563 N N . ILE B 1 33 ? 19.078 14.586 25.641 1 98.62 33 ILE B N 1
ATOM 3564 C CA . ILE B 1 33 ? 18.031 15.555 25.328 1 98.62 33 ILE B CA 1
ATOM 3565 C C . ILE B 1 33 ? 17.641 16.328 26.578 1 98.62 33 ILE B C 1
ATOM 3567 O O . ILE B 1 33 ? 17.359 15.719 27.625 1 98.62 33 ILE B O 1
ATOM 3571 N N . LYS B 1 34 ? 17.656 17.609 26.516 1 97.25 34 LYS B N 1
ATOM 3572 C CA . LYS B 1 34 ? 17.266 18.5 27.594 1 97.25 34 LYS B CA 1
ATOM 3573 C C . LYS B 1 34 ? 16.359 19.625 27.078 1 97.25 34 LYS B C 1
ATOM 3575 O O . LYS B 1 34 ? 16.594 20.156 25.984 1 97.25 34 LYS B O 1
ATOM 3580 N N . GLU B 1 35 ? 15.336 19.906 27.859 1 96.12 35 GLU B N 1
ATOM 3581 C CA . GLU B 1 35 ? 14.43 21 27.547 1 96.12 35 GLU B CA 1
ATOM 3582 C C . GLU B 1 35 ? 13.922 20.922 26.109 1 96.12 35 GLU B C 1
ATOM 3584 O O . GLU B 1 35 ? 13.938 21.922 25.391 1 96.12 35 GLU B O 1
ATOM 3589 N N . GLY B 1 36 ? 13.727 19.719 25.641 1 97.12 36 GLY B N 1
ATOM 3590 C CA . GLY B 1 36 ? 13.047 19.5 24.375 1 97.12 36 GLY B CA 1
ATOM 3591 C C . GLY B 1 36 ? 13.992 19.484 23.188 1 97.12 36 GLY B C 1
ATOM 3592 O O . GLY B 1 36 ? 13.57 19.297 22.047 1 97.12 36 GLY B O 1
ATOM 3593 N N . CYS B 1 37 ? 15.328 19.641 23.422 1 98.19 37 CYS B N 1
ATOM 3594 C CA . CYS B 1 37 ? 16.297 19.719 22.344 1 98.19 37 CYS B CA 1
ATOM 3595 C C . CYS B 1 37 ? 17.453 18.734 22.562 1 98.19 37 CYS B C 1
ATOM 3597 O O . CYS B 1 37 ? 17.703 18.328 23.703 1 98.19 37 CYS B O 1
ATOM 3599 N N . PHE B 1 38 ? 18.047 18.375 21.484 1 98.56 38 PHE B N 1
ATOM 3600 C CA . PHE B 1 38 ? 19.281 17.625 21.625 1 98.56 38 PHE B CA 1
ATOM 3601 C C . PHE B 1 38 ? 20.359 18.469 22.297 1 98.56 38 PHE B C 1
ATOM 3603 O O . PHE B 1 38 ? 20.734 19.531 21.781 1 98.56 38 PHE B O 1
ATOM 3610 N N . ALA B 1 39 ? 20.828 18.047 23.406 1 98.25 39 ALA B N 1
ATOM 3611 C CA . ALA B 1 39 ? 21.781 18.844 24.188 1 98.25 39 ALA B CA 1
ATOM 3612 C C . ALA B 1 39 ? 23.203 18.359 23.969 1 98.25 39 ALA B C 1
ATOM 3614 O O . ALA B 1 39 ? 24.156 19.156 24.047 1 98.25 39 ALA B O 1
ATOM 3615 N N . GLU B 1 40 ? 23.344 17.062 23.781 1 98.19 40 GLU B N 1
ATOM 3616 C CA . GLU B 1 40 ? 24.672 16.469 23.594 1 98.19 40 GLU B CA 1
ATOM 3617 C C . GLU B 1 40 ? 24.578 15.203 22.719 1 98.19 40 GLU B C 1
ATOM 3619 O O . GLU B 1 40 ? 23.641 14.414 22.859 1 98.19 40 GLU B O 1
ATOM 3624 N N . ILE B 1 41 ? 25.453 15.039 21.859 1 98.62 41 ILE B N 1
ATOM 3625 C CA . ILE B 1 41 ? 25.641 13.852 21.031 1 98.62 41 ILE B CA 1
ATOM 3626 C C . ILE B 1 41 ? 27.094 13.391 21.109 1 98.62 41 ILE B C 1
ATOM 3628 O O . ILE B 1 41 ? 28.016 14.133 20.75 1 98.62 41 ILE B O 1
ATOM 3632 N N . ALA B 1 42 ? 27.328 12.234 21.609 1 98.56 42 ALA B N 1
ATOM 3633 C CA . ALA B 1 42 ? 28.688 11.766 21.844 1 98.56 42 ALA B CA 1
ATOM 3634 C C . ALA B 1 42 ? 28.766 10.242 21.766 1 98.56 42 ALA B C 1
ATOM 3636 O O . ALA B 1 42 ? 27.734 9.57 21.703 1 98.56 42 ALA B O 1
ATOM 3637 N N . ASP B 1 43 ? 30 9.773 21.719 1 98.44 43 ASP B N 1
ATOM 3638 C CA . ASP B 1 43 ? 30.203 8.328 21.672 1 98.44 43 ASP B CA 1
ATOM 3639 C C . ASP B 1 43 ? 29.656 7.656 22.922 1 98.44 43 ASP B C 1
ATOM 3641 O O . ASP B 1 43 ? 29.062 6.574 22.859 1 98.44 43 ASP B O 1
ATOM 3645 N N . GLU B 1 44 ? 29.859 8.305 24.016 1 98.19 44 GLU B N 1
ATOM 3646 C CA . GLU B 1 44 ? 29.375 7.797 25.297 1 98.19 44 GLU B CA 1
ATOM 3647 C C . GLU B 1 44 ? 29 8.938 26.234 1 98.19 44 GLU B C 1
ATOM 3649 O O . GLU B 1 44 ? 29.719 9.922 26.359 1 98.19 44 GLU B O 1
ATOM 3654 N N . ILE B 1 45 ? 27.844 8.844 26.781 1 98.12 45 ILE B N 1
ATOM 3655 C CA . ILE B 1 45 ? 27.375 9.75 27.812 1 98.12 45 ILE B CA 1
ATOM 3656 C C . ILE B 1 45 ? 26.984 8.953 29.062 1 98.12 45 ILE B C 1
ATOM 3658 O O . ILE B 1 45 ? 26.219 7.992 28.984 1 98.12 45 ILE B O 1
ATOM 3662 N N . ALA B 1 46 ? 27.453 9.344 30.203 1 97.56 46 ALA B N 1
ATOM 3663 C CA . ALA B 1 46 ? 27.219 8.594 31.438 1 97.56 46 ALA B CA 1
ATOM 3664 C C . ALA B 1 46 ? 25.766 8.711 31.875 1 97.56 46 ALA B C 1
ATOM 3666 O O . ALA B 1 46 ? 25.156 9.789 31.781 1 97.56 46 ALA B O 1
ATOM 3667 N N . GLU B 1 47 ? 25.234 7.629 32.375 1 96.62 47 GLU B N 1
ATOM 3668 C CA . GLU B 1 47 ? 23.844 7.602 32.812 1 96.62 47 GLU B CA 1
ATOM 3669 C C . GLU B 1 47 ? 23.625 8.508 34.031 1 96.62 47 GLU B C 1
ATOM 3671 O O . GLU B 1 47 ? 22.516 8.977 34.25 1 96.62 47 GLU B O 1
ATOM 3676 N N . ASN B 1 48 ? 24.766 8.711 34.75 1 95 48 ASN B N 1
ATOM 3677 C CA . ASN B 1 48 ? 24.641 9.555 35.938 1 95 48 ASN B CA 1
ATOM 3678 C C . ASN B 1 48 ? 24.938 11.016 35.625 1 95 48 ASN B C 1
ATOM 3680 O O . ASN B 1 48 ? 25.125 11.828 36.531 1 95 48 ASN B O 1
ATOM 3684 N N . THR B 1 49 ? 25.062 11.289 34.375 1 94.31 49 THR B N 1
ATOM 3685 C CA . THR B 1 49 ? 25.234 12.68 33.969 1 94.31 49 THR B CA 1
ATOM 3686 C C . THR B 1 49 ? 24.141 13.547 34.594 1 94.31 49 THR B C 1
ATOM 3688 O O . THR B 1 49 ? 22.969 13.164 34.625 1 94.31 49 THR B O 1
ATOM 3691 N N . PRO B 1 50 ? 24.469 14.688 35.156 1 92.5 50 PRO B N 1
ATOM 3692 C CA . PRO B 1 50 ? 23.469 15.555 35.812 1 92.5 50 PRO B CA 1
ATOM 3693 C C . PRO B 1 50 ? 22.312 15.922 34.844 1 92.5 50 PRO B C 1
ATOM 3695 O O . PRO B 1 50 ? 22.547 16.266 33.688 1 92.5 50 PRO B O 1
ATOM 3698 N N . GLY B 1 51 ? 21.141 15.781 35.344 1 91.25 51 GLY B N 1
ATOM 3699 C CA . GLY B 1 51 ? 19.969 16.172 34.562 1 91.25 51 GLY B CA 1
ATOM 3700 C C . GLY B 1 51 ? 19.297 15.008 33.875 1 91.25 51 GLY B C 1
ATOM 3701 O O . GLY B 1 51 ? 18.141 15.125 33.469 1 91.25 51 GLY B O 1
ATOM 3702 N N . VAL B 1 52 ? 19.969 13.883 33.781 1 95.19 52 VAL B N 1
ATOM 3703 C CA . VAL B 1 52 ? 19.375 12.695 33.188 1 95.19 52 VAL B CA 1
ATOM 3704 C C . VAL B 1 52 ? 18.297 12.133 34.094 1 95.19 52 VAL B C 1
ATOM 3706 O O . VAL B 1 52 ? 18.547 11.836 35.25 1 95.19 52 VAL B O 1
ATOM 3709 N N . GLN B 1 53 ? 17.109 12.016 33.594 1 94.94 53 GLN B N 1
ATOM 3710 C CA . GLN B 1 53 ? 15.984 11.508 34.375 1 94.94 53 GLN B CA 1
ATOM 3711 C C . GLN B 1 53 ? 15.5 10.164 33.844 1 94.94 53 GLN B C 1
ATOM 3713 O O . GLN B 1 53 ? 14.93 9.367 34.562 1 94.94 53 GLN B O 1
ATOM 3718 N N . LYS B 1 54 ? 15.641 9.906 32.625 1 96.88 54 LYS B N 1
ATOM 3719 C CA . LYS B 1 54 ? 15.242 8.664 31.953 1 96.88 54 LYS B CA 1
ATOM 3720 C C . LYS B 1 54 ? 16.312 8.211 30.969 1 96.88 54 LYS B C 1
ATOM 3722 O O . LYS B 1 54 ? 16.891 9.031 30.266 1 96.88 54 LYS B O 1
ATOM 3727 N N . VAL B 1 55 ? 16.609 6.949 31 1 98.06 55 VAL B N 1
ATOM 3728 C CA . VAL B 1 55 ? 17.578 6.355 30.078 1 98.06 55 VAL B CA 1
ATOM 3729 C C . VAL B 1 55 ? 16.875 5.309 29.203 1 98.06 55 VAL B C 1
ATOM 3731 O O . VAL B 1 55 ? 16.125 4.473 29.719 1 98.06 55 VAL B O 1
ATOM 3734 N N . ILE B 1 56 ? 17.031 5.363 27.906 1 98.12 56 ILE B N 1
ATOM 3735 C CA . ILE B 1 56 ? 16.578 4.352 26.969 1 98.12 56 ILE B CA 1
ATOM 3736 C C . ILE B 1 56 ? 17.766 3.783 26.203 1 98.12 56 ILE B C 1
ATOM 3738 O O . ILE B 1 56 ? 18.547 4.535 25.625 1 98.12 56 ILE B O 1
ATOM 3742 N N . ASP B 1 57 ? 17.938 2.533 26.266 1 98.19 57 ASP B N 1
ATOM 3743 C CA . ASP B 1 57 ? 18.891 1.875 25.375 1 98.19 57 ASP B CA 1
ATOM 3744 C C . ASP B 1 57 ? 18.297 1.627 24 1 98.19 57 ASP B C 1
ATOM 3746 O O . ASP B 1 57 ? 17.328 0.867 23.859 1 98.19 57 ASP B O 1
ATOM 3750 N N . GLY B 1 58 ? 18.859 2.246 23.031 1 97.75 58 GLY B N 1
ATOM 3751 C CA . GLY B 1 58 ? 18.344 2.104 21.672 1 97.75 58 GLY B CA 1
ATOM 3752 C C . GLY B 1 58 ? 18.672 0.76 21.062 1 97.75 58 GLY B C 1
ATOM 3753 O O . GLY B 1 58 ? 18.094 0.379 20.047 1 97.75 58 GLY B O 1
ATOM 3754 N N . ASN B 1 59 ? 19.641 0.102 21.656 1 97.56 59 ASN B N 1
ATOM 3755 C CA . ASN B 1 59 ? 20.031 -1.219 21.172 1 97.56 59 ASN B CA 1
ATOM 3756 C C . ASN B 1 59 ? 20.375 -1.2 19.688 1 97.56 59 ASN B C 1
ATOM 3758 O O . ASN B 1 59 ? 19.969 -2.102 18.938 1 97.56 59 ASN B O 1
ATOM 3762 N N . GLY B 1 60 ? 20.953 -0.183 19.219 1 97.81 60 GLY B N 1
ATOM 3763 C CA . GLY B 1 60 ? 21.391 -0.101 17.828 1 97.81 60 GLY B CA 1
ATOM 3764 C C . GLY B 1 60 ? 20.281 0.309 16.875 1 97.81 60 GLY B C 1
ATOM 3765 O O . GLY B 1 60 ? 20.422 0.178 15.664 1 97.81 60 GLY B O 1
ATOM 3766 N N . GLN B 1 61 ? 19.156 0.756 17.359 1 98.62 61 GLN B N 1
ATOM 3767 C CA . GLN B 1 61 ? 18.078 1.241 16.5 1 98.62 61 GLN B CA 1
ATOM 3768 C C . GLN B 1 61 ? 18.453 2.566 15.836 1 98.62 61 GLN B C 1
ATOM 3770 O O . GLN B 1 61 ? 19.281 3.316 16.375 1 98.62 61 GLN B O 1
ATOM 3775 N N . LEU B 1 62 ? 17.875 2.814 14.68 1 98.88 62 LEU B N 1
ATOM 3776 C CA . LEU B 1 62 ? 18.094 4.043 13.93 1 98.88 62 LEU B CA 1
ATOM 3777 C C . LEU B 1 62 ? 17.234 5.18 14.477 1 98.88 62 LEU B C 1
ATOM 3779 O O . LEU B 1 62 ? 16.062 4.98 14.789 1 98.88 62 LEU B O 1
ATOM 3783 N N . LEU B 1 63 ? 17.844 6.359 14.664 1 98.94 63 LEU B N 1
ATOM 3784 C CA . LEU B 1 63 ? 17.094 7.57 14.984 1 98.94 63 LEU B CA 1
ATOM 3785 C C . LEU B 1 63 ? 16.703 8.312 13.719 1 98.94 63 LEU B C 1
ATOM 3787 O O . LEU B 1 63 ? 17.547 8.586 12.859 1 98.94 63 LEU B O 1
ATOM 3791 N N . VAL B 1 64 ? 15.438 8.609 13.531 1 98.94 64 VAL B N 1
ATOM 3792 C CA . VAL B 1 64 ? 14.953 9.398 12.406 1 98.94 64 VAL B CA 1
ATOM 3793 C C . VAL B 1 64 ? 14 10.484 12.906 1 98.94 64 VAL B C 1
ATOM 3795 O O . VAL B 1 64 ? 13.477 10.391 14.016 1 98.94 64 VAL B O 1
ATOM 3798 N N . PRO B 1 65 ? 13.859 11.594 12.156 1 98.88 65 PRO B N 1
ATOM 3799 C CA . PRO B 1 65 ? 12.875 12.594 12.57 1 98.88 65 PRO B CA 1
ATOM 3800 C C . PRO B 1 65 ? 11.461 12.031 12.672 1 98.88 65 PRO B C 1
ATOM 3802 O O . PRO B 1 65 ? 11.102 11.117 11.922 1 98.88 65 PRO B O 1
ATOM 3805 N N . SER B 1 66 ? 10.664 12.539 13.609 1 98.88 66 SER B N 1
ATOM 3806 C CA . SER B 1 66 ? 9.281 12.086 13.758 1 98.88 66 SER B CA 1
ATOM 3807 C C . SER B 1 66 ? 8.438 12.508 12.562 1 98.88 66 SER B C 1
ATOM 3809 O O . SER B 1 66 ? 8.891 13.273 11.711 1 98.88 66 SER B O 1
ATOM 3811 N N . LEU B 1 67 ? 7.234 12.008 12.484 1 98.94 67 LEU B N 1
ATOM 3812 C CA . LEU B 1 67 ? 6.363 12.18 11.328 1 98.94 67 LEU B CA 1
ATOM 3813 C C . LEU B 1 67 ? 5.297 13.234 11.602 1 98.94 67 LEU B C 1
ATOM 3815 O O . LEU B 1 67 ? 5.035 13.578 12.75 1 98.94 67 LEU B O 1
ATOM 3819 N N . ARG B 1 68 ? 4.781 13.742 10.523 1 98.81 68 ARG B N 1
ATOM 3820 C CA . ARG B 1 68 ? 3.686 14.703 10.531 1 98.81 68 ARG B CA 1
ATOM 3821 C C . ARG B 1 68 ? 2.535 14.234 9.648 1 98.81 68 ARG B C 1
ATOM 3823 O O . ARG B 1 68 ? 2.758 13.688 8.562 1 98.81 68 ARG B O 1
ATOM 3830 N N . GLU B 1 69 ? 1.324 14.359 10.164 1 98.81 69 GLU B N 1
ATOM 3831 C CA . GLU B 1 69 ? 0.128 14.188 9.352 1 98.81 69 GLU B CA 1
ATOM 3832 C C . GLU B 1 69 ? -0.37 15.516 8.797 1 98.81 69 GLU B C 1
ATOM 3834 O O . GLU B 1 69 ? -0.76 16.406 9.562 1 98.81 69 GLU B O 1
ATOM 3839 N N . SER B 1 70 ? -0.401 15.594 7.469 1 98.56 70 SER B N 1
ATOM 3840 C CA . SER B 1 70 ? -0.668 16.906 6.891 1 98.56 70 SER B CA 1
ATOM 3841 C C . SER B 1 70 ? -2.154 17.094 6.598 1 98.56 70 SER B C 1
ATOM 3843 O O . SER B 1 70 ? -2.611 18.203 6.355 1 98.56 70 SER B O 1
ATOM 3845 N N . HIS B 1 71 ? -2.906 16.016 6.633 1 98.81 71 HIS B N 1
ATOM 3846 C CA . HIS B 1 71 ? -4.301 16.109 6.219 1 98.81 71 HIS B CA 1
ATOM 3847 C C . HIS B 1 71 ? -5.113 14.938 6.754 1 98.81 71 HIS B C 1
ATOM 3849 O O . HIS B 1 71 ? -4.973 13.805 6.277 1 98.81 71 HIS B O 1
ATOM 3855 N N . ILE B 1 72 ? -5.98 15.188 7.727 1 98.81 72 ILE B N 1
ATOM 3856 C CA . ILE B 1 72 ? -6.844 14.148 8.273 1 98.81 72 ILE B CA 1
ATOM 3857 C C . ILE B 1 72 ? -8.156 14.766 8.75 1 98.81 72 ILE B C 1
ATOM 3859 O O . ILE B 1 72 ? -8.219 15.961 9.047 1 98.81 72 ILE B O 1
ATOM 3863 N N . HIS B 1 73 ? -9.211 14.07 8.703 1 98.69 73 HIS B N 1
ATOM 3864 C CA . HIS B 1 73 ? -10.484 14.406 9.336 1 98.69 73 HIS B CA 1
ATOM 3865 C C . HIS B 1 73 ? -10.742 13.523 10.547 1 98.69 73 HIS B C 1
ATOM 3867 O O . HIS B 1 73 ? -11.164 12.375 10.406 1 98.69 73 HIS B O 1
ATOM 3873 N N . ILE B 1 74 ? -10.5 14.047 11.758 1 98.44 74 ILE B N 1
ATOM 3874 C CA . ILE B 1 74 ? -10.656 13.195 12.93 1 98.44 74 ILE B CA 1
ATOM 3875 C C . ILE B 1 74 ? -12.078 13.297 13.461 1 98.44 74 ILE B C 1
ATOM 3877 O O . ILE B 1 74 ? -12.492 12.5 14.305 1 98.44 74 ILE B O 1
ATOM 3881 N N . ASP B 1 75 ? -12.875 14.297 12.914 1 97.75 75 ASP B N 1
ATOM 3882 C CA . ASP B 1 75 ? -14.195 14.625 13.453 1 97.75 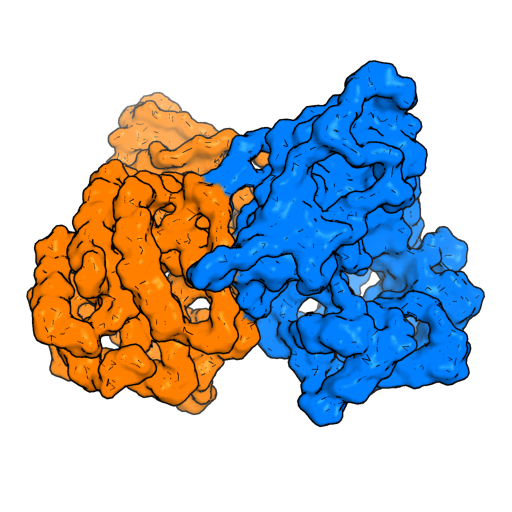75 ASP B CA 1
ATOM 3883 C C . ASP B 1 75 ? -15.281 13.758 12.812 1 97.75 75 ASP B C 1
ATOM 3885 O O . ASP B 1 75 ? -16.406 13.688 13.32 1 97.75 75 ASP B O 1
ATOM 3889 N N . LYS B 1 76 ? -14.969 13.141 11.719 1 96.31 76 LYS B N 1
ATOM 3890 C CA . LYS B 1 76 ? -15.938 12.289 11.039 1 96.31 76 LYS B CA 1
ATOM 3891 C C . LYS B 1 76 ? -15.297 10.992 10.562 1 96.31 76 LYS B C 1
ATOM 3893 O O . LYS B 1 76 ? -14.672 10.961 9.5 1 96.31 76 LYS B O 1
ATOM 3898 N N . THR B 1 77 ? -15.289 9.977 11.312 1 97 77 THR B N 1
ATOM 3899 C CA . THR B 1 77 ? -14.594 8.727 11.016 1 97 77 THR B CA 1
ATOM 3900 C C . THR B 1 77 ? -15.383 7.535 11.555 1 97 77 THR B C 1
ATOM 3902 O O . THR B 1 77 ? -16.188 7.684 12.484 1 97 77 THR B O 1
ATOM 3905 N N . TYR B 1 78 ? -15.227 6.398 10.922 1 96.88 78 TYR B N 1
ATOM 3906 C CA . TYR B 1 78 ? -15.703 5.117 11.43 1 96.88 78 TYR B CA 1
ATOM 3907 C C . TYR B 1 78 ? -14.625 4.43 12.266 1 96.88 78 TYR B C 1
ATOM 3909 O O . TYR B 1 78 ? -14.875 3.381 12.867 1 96.88 78 TYR B O 1
ATOM 3917 N N . PHE B 1 79 ? -13.453 5.012 12.453 1 96.94 79 PHE B N 1
ATOM 3918 C CA . PHE B 1 79 ? -12.289 4.383 13.055 1 96.94 79 PHE B CA 1
ATOM 3919 C C . PHE B 1 79 ? -12.555 4.023 14.508 1 96.94 79 PHE B C 1
ATOM 3921 O O . PHE B 1 79 ? -13.094 4.832 15.266 1 96.94 79 PHE B O 1
ATOM 3928 N N . SER B 1 80 ? -12.211 2.789 14.836 1 94.31 80 SER B N 1
ATOM 3929 C CA . SER B 1 80 ? -12.344 2.225 16.172 1 94.31 80 SER B CA 1
ATOM 3930 C C . SER B 1 80 ? -13.781 1.807 16.453 1 94.31 80 SER B C 1
ATOM 3932 O O . SER B 1 80 ? -14.102 1.354 17.562 1 94.31 80 SER B O 1
ATOM 3934 N N . GLY B 1 81 ? -14.672 1.995 15.508 1 95.62 81 GLY B N 1
ATOM 3935 C CA . GLY B 1 81 ? -16.031 1.483 15.602 1 95.62 81 GLY B CA 1
ATOM 3936 C C . GLY B 1 81 ? -16.25 0.229 14.781 1 95.62 81 GLY B C 1
ATOM 3937 O O . GLY B 1 81 ? -15.297 -0.353 14.258 1 95.62 81 GLY B O 1
ATOM 3938 N N . PRO B 1 82 ? -17.5 -0.108 14.742 1 95.19 82 PRO B N 1
ATOM 3939 C CA . PRO B 1 82 ? -17.797 -1.281 13.914 1 95.19 82 PRO B CA 1
ATOM 3940 C C . PRO B 1 82 ? -17.5 -1.047 12.43 1 95.19 82 PRO B C 1
ATOM 3942 O O . PRO B 1 82 ? -17.547 0.092 11.961 1 95.19 82 PRO B O 1
ATOM 3945 N N . TRP B 1 83 ? -17.25 -2.086 11.719 1 96.5 83 TRP B N 1
ATOM 3946 C CA . TRP B 1 83 ? -16.969 -2.029 10.281 1 96.5 83 TRP B CA 1
ATOM 3947 C C . TRP B 1 83 ? -18.203 -1.561 9.508 1 96.5 83 TRP B C 1
ATOM 3949 O O . TRP B 1 83 ? -19.312 -2.041 9.742 1 96.5 83 TRP B O 1
ATOM 3959 N N . GLN B 1 84 ? -17.922 -0.667 8.633 1 95.38 84 GLN B N 1
ATOM 3960 C CA . GLN B 1 84 ? -18.891 -0.224 7.637 1 95.38 84 GLN B CA 1
ATOM 3961 C C . GLN B 1 84 ? -18.203 0.261 6.367 1 95.38 84 GLN B C 1
ATOM 3963 O O . GLN B 1 84 ? -17.406 1.198 6.41 1 95.38 84 GLN B O 1
ATOM 3968 N N . ALA B 1 85 ? -18.484 -0.426 5.273 1 96.19 85 ALA B N 1
ATOM 3969 C CA . ALA B 1 85 ? -17.984 0.071 3.994 1 96.19 85 ALA B CA 1
ATOM 3970 C C . ALA B 1 85 ? -18.781 1.277 3.52 1 96.19 85 ALA B C 1
ATOM 3972 O O . ALA B 1 85 ? -19.984 1.39 3.814 1 96.19 85 ALA B O 1
ATOM 3973 N N . PRO B 1 86 ? -18.141 2.164 2.768 1 96.06 86 PRO B N 1
ATOM 3974 C CA . PRO B 1 86 ? -18.922 3.252 2.164 1 96.06 86 PRO B CA 1
ATOM 3975 C C . PRO B 1 86 ? -20 2.748 1.207 1 96.06 86 PRO B C 1
ATOM 3977 O O . PRO B 1 86 ? -19.875 1.655 0.648 1 96.06 86 PRO B O 1
ATOM 3980 N N . THR B 1 87 ? -21 3.553 1.104 1 93.44 87 THR B N 1
ATOM 3981 C CA . THR B 1 87 ? -21.984 3.32 0.052 1 93.44 87 THR B CA 1
ATOM 3982 C C . THR B 1 87 ? -21.484 3.861 -1.284 1 93.44 87 THR B C 1
ATOM 3984 O O . THR B 1 87 ? -20.656 4.773 -1.319 1 93.44 87 THR B O 1
ATOM 3987 N N . ARG B 1 88 ? -21.938 3.289 -2.318 1 89.94 88 ARG B N 1
ATOM 3988 C CA . ARG B 1 88 ? -21.641 3.805 -3.652 1 89.94 88 ARG B CA 1
ATOM 3989 C C . ARG B 1 88 ? -22.859 3.721 -4.555 1 89.94 88 ARG B C 1
ATOM 3991 O O . ARG B 1 88 ? -22.984 2.805 -5.371 1 89.94 88 ARG B O 1
ATOM 3998 N N . PRO B 1 89 ? -23.625 4.691 -4.398 1 87.5 89 PRO B N 1
ATOM 3999 C CA . PRO B 1 89 ? -24.797 4.699 -5.273 1 87.5 89 PRO B CA 1
ATOM 4000 C C . PRO B 1 89 ? -24.438 4.891 -6.746 1 87.5 89 PRO B C 1
ATOM 4002 O O . PRO B 1 89 ? -23.312 5.312 -7.059 1 87.5 89 PRO B O 1
ATOM 4005 N N . GLU B 1 90 ? -25.297 4.609 -7.66 1 84.62 90 GLU B N 1
ATOM 4006 C CA . GLU B 1 90 ? -25.078 4.715 -9.102 1 84.62 90 GLU B CA 1
ATOM 4007 C C . GLU B 1 90 ? -24.781 6.152 -9.508 1 84.62 90 GLU B C 1
ATOM 4009 O O . GLU B 1 90 ? -23.984 6.395 -10.414 1 84.62 90 GLU B O 1
ATOM 4014 N N . ASP B 1 91 ? -25.391 7.086 -8.836 1 89.06 91 ASP B N 1
ATOM 4015 C CA . ASP B 1 91 ? -25.203 8.5 -9.141 1 89.06 91 ASP B CA 1
ATOM 4016 C C . ASP B 1 91 ? -24.188 9.133 -8.172 1 89.06 91 ASP B C 1
ATOM 4018 O O . ASP B 1 91 ? -24.344 10.289 -7.785 1 89.06 91 ASP B O 1
ATOM 4022 N N . PHE B 1 92 ? -23.281 8.367 -7.832 1 87.62 92 PHE B N 1
ATOM 4023 C CA . PHE B 1 92 ? -22.281 8.82 -6.867 1 87.62 92 PHE B CA 1
ATOM 4024 C C . PHE B 1 92 ? -21.688 10.148 -7.293 1 87.62 92 PHE B C 1
ATOM 4026 O O . PHE B 1 92 ? -21.219 10.297 -8.422 1 87.62 92 PHE B O 1
ATOM 4033 N N . SER B 1 93 ? -21.766 11.094 -6.422 1 88.88 93 SER B N 1
ATOM 4034 C CA . SER B 1 93 ? -21.188 12.422 -6.574 1 88.88 93 SER B CA 1
ATOM 4035 C C . SER B 1 93 ? -20.938 13.078 -5.219 1 88.88 93 SER B C 1
ATOM 4037 O O . SER B 1 93 ? -21.312 12.531 -4.18 1 88.88 93 SER B O 1
ATOM 4039 N N . ILE B 1 94 ? -20.328 14.156 -5.254 1 90.12 94 ILE B N 1
ATOM 4040 C CA . ILE B 1 94 ? -20.141 14.922 -4.027 1 90.12 94 ILE B CA 1
ATOM 4041 C C . ILE B 1 94 ? -21.5 15.25 -3.416 1 90.12 94 ILE B C 1
ATOM 4043 O O . ILE B 1 94 ? -21.656 15.234 -2.191 1 90.12 94 ILE B O 1
ATOM 4047 N N . TYR B 1 95 ? -22.516 15.398 -4.234 1 90.88 95 TYR B N 1
ATOM 4048 C CA . TYR B 1 95 ? -23.828 15.812 -3.75 1 90.88 95 TYR B CA 1
ATOM 4049 C C . TYR B 1 95 ? -24.531 14.664 -3.029 1 90.88 95 TYR B C 1
ATOM 4051 O O . TYR B 1 95 ? -25.219 14.883 -2.031 1 90.88 95 TYR B O 1
ATOM 4059 N N . THR B 1 96 ? -24.312 13.453 -3.578 1 92.19 96 THR B N 1
ATOM 4060 C CA . THR B 1 96 ? -24.891 12.312 -2.879 1 92.19 96 THR B CA 1
ATOM 4061 C C . THR B 1 96 ? -24.234 12.117 -1.516 1 92.19 96 THR B C 1
ATOM 4063 O O . THR B 1 96 ? -24.891 11.727 -0.552 1 92.19 96 THR B O 1
ATOM 4066 N N . ARG B 1 97 ? -22.984 12.461 -1.413 1 93.88 97 ARG B N 1
ATOM 4067 C CA . ARG B 1 97 ? -22.281 12.367 -0.141 1 93.88 97 ARG B CA 1
ATOM 4068 C C . ARG B 1 97 ? -22.734 13.461 0.822 1 93.88 97 ARG B C 1
ATOM 4070 O O . ARG B 1 97 ? -22.922 13.203 2.014 1 93.88 97 ARG B O 1
ATOM 4077 N N . LEU B 1 98 ? -22.906 14.648 0.307 1 94.06 98 LEU B N 1
ATOM 4078 C CA . LEU B 1 98 ? -23.375 15.758 1.14 1 94.06 98 LEU B CA 1
ATOM 4079 C C . LEU B 1 98 ? -24.766 15.461 1.702 1 94.06 98 LEU B C 1
ATOM 4081 O O . LEU B 1 98 ? -25.031 15.766 2.865 1 94.06 98 LEU B O 1
ATOM 4085 N N . ASN B 1 99 ? -25.562 14.883 0.844 1 94 99 ASN B N 1
ATOM 4086 C CA . ASN B 1 99 ? -26.891 14.508 1.307 1 94 99 ASN B CA 1
ATOM 4087 C C . ASN B 1 99 ? -26.828 13.453 2.408 1 94 99 ASN B C 1
ATOM 4089 O O . ASN B 1 99 ? -27.562 13.523 3.393 1 94 99 ASN B O 1
ATOM 4093 N N . GLU B 1 100 ? -25.953 12.484 2.219 1 94.44 100 GLU B N 1
ATOM 4094 C CA . GLU B 1 100 ? -25.75 11.453 3.232 1 94.44 100 GLU B CA 1
ATOM 4095 C C . GLU B 1 100 ? -25.281 12.062 4.551 1 94.44 100 GLU B C 1
ATOM 4097 O O . GLU B 1 100 ? -25.719 11.641 5.625 1 94.44 100 GLU B O 1
ATOM 4102 N N . GLU B 1 101 ? -24.5 13.039 4.496 1 95.88 101 GLU B N 1
ATOM 4103 C CA . GLU B 1 101 ? -23.875 13.641 5.672 1 95.88 101 GLU B CA 1
ATOM 4104 C C . GLU B 1 101 ? -24.906 14.383 6.52 1 95.88 101 GLU B C 1
ATOM 4106 O O . GLU B 1 101 ? -24.719 14.555 7.727 1 95.88 101 GLU B O 1
ATOM 4111 N N . LYS B 1 102 ? -26 14.82 5.902 1 95.62 102 LYS B N 1
ATOM 4112 C CA . LYS B 1 102 ? -27.047 15.508 6.652 1 95.62 102 LYS B CA 1
ATOM 4113 C C . LYS B 1 102 ? -27.594 14.633 7.777 1 95.62 102 LYS B C 1
ATOM 4115 O O . LYS B 1 102 ? -27.969 15.133 8.836 1 95.62 102 LYS B O 1
ATOM 4120 N N . GLU B 1 103 ? -27.547 13.359 7.508 1 95 103 GLU B N 1
ATOM 4121 C CA . GLU B 1 103 ? -28.047 12.43 8.516 1 95 103 GLU B CA 1
ATOM 4122 C C . GLU B 1 103 ? -26.891 11.758 9.258 1 95 103 GLU B C 1
ATOM 4124 O O . GLU B 1 103 ? -26.969 11.562 10.477 1 95 103 GLU B O 1
ATOM 4129 N N . LEU B 1 104 ? -25.859 11.5 8.594 1 95.44 104 LEU B N 1
ATOM 4130 C CA . LEU B 1 104 ? -24.75 10.719 9.125 1 95.44 104 LEU B CA 1
ATOM 4131 C C . LEU B 1 104 ? -24.016 11.492 10.211 1 95.44 104 LEU B C 1
ATOM 4133 O O . LEU B 1 104 ? -23.734 10.945 11.281 1 95.44 104 LEU B O 1
ATOM 4137 N N . LEU B 1 105 ? -23.734 12.742 9.969 1 96.88 105 LEU B N 1
ATOM 4138 C CA . LEU B 1 105 ? -22.891 13.508 10.883 1 96.88 105 LEU B CA 1
ATOM 4139 C C . LEU B 1 105 ? -23.594 13.727 12.219 1 96.88 105 LEU B C 1
ATOM 4141 O O . LEU B 1 105 ? -23.016 13.469 13.281 1 96.88 105 LEU B O 1
ATOM 4145 N N . PRO B 1 106 ? -24.891 14.133 12.195 1 97.12 106 PRO B N 1
ATOM 4146 C CA . PRO B 1 106 ? -25.594 14.219 13.477 1 97.12 106 PRO B CA 1
ATOM 4147 C C . PRO B 1 106 ? -25.625 12.883 14.219 1 97.12 106 PRO B C 1
ATOM 4149 O O . PRO B 1 106 ? -25.438 12.844 15.438 1 97.12 106 PRO B O 1
ATOM 4152 N N . ALA B 1 107 ? -25.766 11.836 13.508 1 95.62 107 ALA B N 1
ATOM 4153 C CA . ALA B 1 107 ? -25.859 10.516 14.117 1 95.62 107 ALA B CA 1
ATOM 4154 C C . ALA B 1 107 ? -24.516 10.094 14.734 1 95.62 107 ALA B C 1
ATOM 4156 O O . ALA B 1 107 ? -24.484 9.312 15.688 1 95.62 107 ALA B O 1
ATOM 4157 N N . GLN B 1 108 ? -23.438 10.625 14.266 1 96.12 108 GLN B N 1
ATOM 4158 C CA . GLN B 1 108 ? -22.094 10.234 14.703 1 96.12 108 GLN B CA 1
ATOM 4159 C C . GLN B 1 108 ? -21.625 11.078 15.883 1 96.12 108 GLN B C 1
ATOM 4161 O O . GLN B 1 108 ? -20.609 10.773 16.516 1 96.12 108 GLN B O 1
ATOM 4166 N N . LEU B 1 109 ? -22.375 12.141 16.234 1 97.31 109 LEU B N 1
ATOM 4167 C CA . LEU B 1 109 ? -21.922 13.086 17.25 1 97.31 109 LEU B CA 1
ATOM 4168 C C . LEU B 1 109 ? -21.672 12.383 18.578 1 97.31 109 LEU B C 1
ATOM 4170 O O . LEU B 1 109 ? -20.734 12.727 19.297 1 97.31 109 LEU B O 1
ATOM 4174 N N . ASP B 1 110 ? -22.422 11.312 18.797 1 96.31 110 ASP B N 1
ATOM 4175 C CA . ASP B 1 110 ? -22.344 10.633 20.094 1 96.31 110 ASP B CA 1
ATOM 4176 C C . ASP B 1 110 ? -21.031 9.898 20.25 1 96.31 110 ASP B C 1
ATOM 4178 O O . ASP B 1 110 ? -20.578 9.648 21.375 1 96.31 110 ASP B O 1
ATOM 4182 N N . VAL B 1 111 ? -20.391 9.531 19.156 1 96.94 111 VAL B N 1
ATOM 4183 C CA . VAL B 1 111 ? -19.172 8.734 19.234 1 96.94 111 VAL B CA 1
ATOM 4184 C C . VAL B 1 111 ? -18 9.523 18.656 1 96.94 111 VAL B C 1
ATOM 4186 O O . VAL B 1 111 ? -16.875 9.023 18.625 1 96.94 111 VAL B O 1
ATOM 4189 N N . ALA B 1 112 ? -18.234 10.75 18.234 1 97.5 112 ALA B N 1
ATOM 4190 C CA . ALA B 1 112 ? -17.234 11.516 17.484 1 97.5 112 ALA B CA 1
ATOM 4191 C C . ALA B 1 112 ? -16 11.797 18.344 1 97.5 112 ALA B C 1
ATOM 4193 O O . ALA B 1 112 ? -14.875 11.617 17.891 1 97.5 112 ALA B O 1
ATOM 4194 N N . ALA B 1 113 ? -16.188 12.227 19.594 1 98.12 113 ALA B N 1
ATOM 4195 C CA . ALA B 1 113 ? -15.062 12.562 20.453 1 98.12 113 ALA B CA 1
ATOM 4196 C C . ALA B 1 113 ? -14.227 11.32 20.75 1 98.12 113 ALA B C 1
ATOM 4198 O O . ALA B 1 113 ? -12.992 11.367 20.688 1 98.12 113 ALA B O 1
ATOM 4199 N N . GLU B 1 114 ? -14.914 10.273 21.109 1 97.81 114 GLU B N 1
ATOM 4200 C CA . GLU B 1 114 ? -14.219 9.023 21.406 1 97.81 114 GLU B CA 1
ATOM 4201 C C . GLU B 1 114 ? -13.383 8.547 20.219 1 97.81 114 GLU B C 1
ATOM 4203 O O . GLU B 1 114 ? -12.219 8.172 20.391 1 97.81 114 GLU B O 1
ATOM 4208 N N . ARG B 1 115 ? -13.977 8.562 19.047 1 97.75 115 ARG B N 1
ATOM 4209 C CA . ARG B 1 115 ? -13.281 8.117 17.844 1 97.75 115 ARG B CA 1
ATOM 4210 C C . ARG B 1 115 ? -12.141 9.062 17.5 1 97.75 115 ARG B C 1
ATOM 4212 O O . ARG B 1 115 ? -11.078 8.625 17.031 1 97.75 115 ARG B O 1
ATOM 4219 N N . ALA B 1 116 ? -12.328 10.336 17.672 1 98.5 116 ALA B N 1
ATOM 4220 C CA . ALA B 1 116 ? -11.258 11.305 17.453 1 98.5 116 ALA B CA 1
ATOM 4221 C C . ALA B 1 116 ? -10.047 11 18.344 1 98.5 116 ALA B C 1
ATOM 4223 O O . ALA B 1 116 ? -8.906 11.047 17.875 1 98.5 116 ALA B O 1
ATOM 4224 N N . HIS B 1 117 ? -10.312 10.672 19.641 1 98.69 117 HIS B N 1
ATOM 4225 C CA . HIS B 1 117 ? -9.234 10.281 20.531 1 98.69 117 HIS B CA 1
ATOM 4226 C C . HIS B 1 117 ? -8.477 9.078 19.984 1 98.69 117 HIS B C 1
ATOM 4228 O O . HIS B 1 117 ? -7.242 9.062 20 1 98.69 117 HIS B O 1
ATOM 4234 N N . LYS B 1 118 ? -9.203 8.125 19.5 1 98.12 118 LYS B N 1
ATOM 4235 C CA . LYS B 1 118 ? -8.578 6.902 19 1 98.12 118 LYS B CA 1
ATOM 4236 C C . LYS B 1 118 ? -7.699 7.199 17.781 1 98.12 118 LYS B C 1
ATOM 4238 O O . LYS B 1 118 ? -6.621 6.617 17.641 1 98.12 118 LYS B O 1
ATOM 4243 N N . VAL B 1 119 ? -8.156 8.109 16.891 1 98.44 119 VAL B N 1
ATOM 4244 C CA . VAL B 1 119 ? -7.371 8.492 15.727 1 98.44 119 VAL B CA 1
ATOM 4245 C C . VAL B 1 119 ? -6.074 9.156 16.172 1 98.44 119 VAL B C 1
ATOM 4247 O O . VAL B 1 119 ? -4.992 8.812 15.688 1 98.44 119 VAL B O 1
ATOM 4250 N N . VAL B 1 120 ? -6.141 10.078 17.125 1 98.81 120 VAL B N 1
ATOM 4251 C CA . VAL B 1 120 ? -4.965 10.797 17.594 1 98.81 120 VAL B CA 1
ATOM 4252 C C . VAL B 1 120 ? -3.98 9.812 18.234 1 98.81 120 VAL B C 1
ATOM 4254 O O . VAL B 1 120 ? -2.785 9.844 17.938 1 98.81 120 VAL B O 1
ATOM 4257 N N . GLN B 1 121 ? -4.473 8.914 19.047 1 98.56 121 GLN B N 1
ATOM 4258 C CA . GLN B 1 121 ? -3.631 7.918 19.703 1 98.56 121 GLN B CA 1
ATOM 4259 C C . GLN B 1 121 ? -2.957 7.012 18.672 1 98.56 121 GLN B C 1
ATOM 4261 O O . GLN B 1 121 ? -1.78 6.672 18.812 1 98.56 121 GLN B O 1
ATOM 4266 N N . HIS B 1 122 ? -3.736 6.641 17.672 1 98.19 122 HIS B N 1
ATOM 4267 C CA . HIS B 1 122 ? -3.205 5.809 16.594 1 98.19 122 HIS B CA 1
ATOM 4268 C C . HIS B 1 122 ? -2.057 6.508 15.875 1 98.19 122 HIS B C 1
ATOM 4270 O O . HIS B 1 122 ? -1.016 5.898 15.617 1 98.19 122 HIS B O 1
ATOM 4276 N N . TYR B 1 123 ? -2.217 7.805 15.586 1 98.81 123 TYR B N 1
ATOM 4277 C CA . TYR B 1 123 ? -1.169 8.57 14.922 1 98.81 123 TYR B CA 1
ATOM 4278 C C . TYR B 1 123 ? 0.065 8.695 15.805 1 98.81 123 TYR B C 1
ATOM 4280 O O . TYR B 1 123 ? 1.195 8.57 15.328 1 98.81 123 TYR B O 1
ATOM 4288 N N . ILE B 1 124 ? -0.142 8.945 17.109 1 98.88 124 ILE B N 1
ATOM 4289 C CA . ILE B 1 124 ? 0.977 9.031 18.031 1 98.88 124 ILE B CA 1
ATOM 4290 C C . ILE B 1 124 ? 1.751 7.719 18.047 1 98.88 124 ILE B C 1
ATOM 4292 O O . ILE B 1 124 ? 2.977 7.711 17.922 1 98.88 124 ILE B O 1
ATOM 4296 N N . GLN B 1 125 ? 1.076 6.625 18.062 1 98.31 125 GLN B N 1
ATOM 4297 C CA . GLN B 1 125 ? 1.707 5.312 18.078 1 98.31 125 GLN B CA 1
ATOM 4298 C C . GLN B 1 125 ? 2.482 5.059 16.781 1 98.31 125 GLN B C 1
ATOM 4300 O O . GLN B 1 125 ? 3.477 4.332 16.781 1 98.31 125 GLN B O 1
ATOM 4305 N N . ASN B 1 126 ? 1.99 5.695 15.742 1 98.56 126 ASN B N 1
ATOM 4306 C CA . ASN B 1 126 ? 2.629 5.512 14.445 1 98.56 126 ASN B CA 1
ATOM 4307 C C . ASN B 1 126 ? 3.65 6.613 14.164 1 98.56 126 ASN B C 1
ATOM 4309 O O . ASN B 1 126 ? 3.992 6.863 13.008 1 98.56 126 ASN B O 1
ATOM 4313 N N . GLY B 1 127 ? 4.109 7.34 15.125 1 98.88 127 GLY B N 1
ATOM 4314 C CA . GLY B 1 127 ? 5.32 8.133 15.008 1 98.88 127 GLY B CA 1
ATOM 4315 C C . GLY B 1 127 ? 5.043 9.609 14.758 1 98.88 127 GLY B C 1
ATOM 4316 O O . GLY B 1 127 ? 5.965 10.383 14.492 1 98.88 127 GLY B O 1
ATOM 4317 N N . HIS B 1 128 ? 3.77 10.039 14.898 1 98.94 128 HIS B N 1
ATOM 4318 C CA . HIS B 1 128 ? 3.449 11.43 14.578 1 98.94 128 HIS B CA 1
ATOM 4319 C C . HIS B 1 128 ? 3.547 12.32 15.805 1 98.94 128 HIS B C 1
ATOM 4321 O O . HIS B 1 128 ? 3.025 11.977 16.875 1 98.94 128 HIS B O 1
ATOM 4327 N N . THR B 1 129 ? 4.199 13.422 15.609 1 98.94 129 THR B N 1
ATOM 4328 C CA . THR B 1 129 ? 4.273 14.422 16.672 1 98.94 129 THR B CA 1
ATOM 4329 C C . THR B 1 129 ? 3.557 15.703 16.25 1 98.94 129 THR B C 1
ATOM 4331 O O . THR B 1 129 ? 3.578 16.703 16.984 1 98.94 129 THR B O 1
ATOM 4334 N N . HIS B 1 130 ? 2.953 15.688 15.078 1 98.88 130 HIS B N 1
ATOM 4335 C CA . HIS B 1 130 ? 2.162 16.797 14.57 1 98.88 130 HIS B CA 1
ATOM 4336 C C . HIS B 1 130 ? 1.003 16.312 13.711 1 98.88 130 HIS B C 1
ATOM 4338 O O . HIS B 1 130 ? 1.17 15.391 12.906 1 98.88 130 HIS B O 1
ATOM 4344 N N . ILE B 1 131 ? -0.173 16.906 13.891 1 98.81 131 ILE B N 1
ATOM 4345 C CA . ILE B 1 131 ? -1.353 16.547 13.117 1 98.81 131 ILE B CA 1
ATOM 4346 C C . ILE B 1 131 ? -2.068 17.797 12.633 1 98.81 131 ILE B C 1
ATOM 4348 O O . ILE B 1 131 ? -2.314 18.719 13.422 1 98.81 131 ILE B O 1
ATOM 4352 N N . ARG B 1 132 ? -2.377 17.938 11.383 1 98.88 132 ARG B N 1
ATOM 4353 C CA . ARG B 1 132 ? -3.342 18.906 10.891 1 98.88 132 ARG B CA 1
ATOM 4354 C C . ARG B 1 132 ? -4.676 18.25 10.562 1 98.88 132 ARG B C 1
ATOM 4356 O O . ARG B 1 132 ? -4.73 17.328 9.75 1 98.88 132 ARG B O 1
ATOM 4363 N N . THR B 1 133 ? -5.68 18.703 11.188 1 98.81 133 THR B N 1
ATOM 4364 C CA . THR B 1 133 ? -6.992 18.094 10.977 1 98.81 133 THR B CA 1
ATOM 4365 C C . THR B 1 133 ? -7.965 19.125 10.406 1 98.81 133 THR B C 1
ATOM 4367 O O . THR B 1 133 ? -7.797 20.328 10.609 1 98.81 133 THR B O 1
ATOM 4370 N N . HIS B 1 134 ? -8.906 18.641 9.641 1 98.69 134 HIS B N 1
ATOM 4371 C CA . HIS B 1 134 ? -10.008 19.422 9.086 1 98.69 134 HIS B CA 1
ATOM 4372 C C . HIS B 1 134 ? -11.32 19.094 9.789 1 98.69 134 HIS B C 1
ATOM 4374 O O . HIS B 1 134 ? -11.688 17.922 9.906 1 98.69 134 HIS B O 1
ATOM 4380 N N . CYS B 1 135 ? -12.008 20.062 10.258 1 97.81 135 CYS B N 1
ATOM 4381 C CA . CYS B 1 135 ? -13.258 19.844 10.969 1 97.81 135 CYS B CA 1
ATOM 4382 C C . CYS B 1 135 ? -14.438 20.453 10.211 1 97.81 135 CYS B C 1
ATOM 4384 O O . CYS B 1 135 ? -14.383 21.609 9.805 1 97.81 135 CYS B O 1
ATOM 4386 N N . ASN B 1 136 ? -15.383 19.688 10.125 1 97.19 136 ASN B N 1
ATOM 4387 C CA . ASN B 1 136 ? -16.578 20.078 9.367 1 97.19 136 ASN B CA 1
ATOM 4388 C C . ASN B 1 136 ? -17.359 21.156 10.094 1 97.19 136 ASN B C 1
ATOM 4390 O O . ASN B 1 136 ? -17.531 21.109 11.312 1 97.19 136 ASN B O 1
ATOM 4394 N N . ILE B 1 137 ? -17.766 22.125 9.398 1 98 137 ILE B N 1
ATOM 4395 C CA . ILE B 1 137 ? -18.844 23.031 9.75 1 98 137 ILE B CA 1
ATOM 4396 C C . ILE B 1 137 ? -19.938 22.969 8.68 1 98 137 ILE B C 1
ATOM 4398 O O . ILE B 1 137 ? -19.656 23.141 7.488 1 98 137 ILE B O 1
ATOM 4402 N N . ASP B 1 138 ? -21.094 22.641 9.055 1 95.75 138 ASP B N 1
ATOM 4403 C CA . ASP B 1 138 ? -22.203 22.531 8.109 1 95.75 138 ASP B CA 1
ATOM 4404 C C . ASP B 1 138 ? -23.531 22.938 8.766 1 95.75 138 ASP B C 1
ATOM 4406 O O . ASP B 1 138 ? -23.594 23.109 9.984 1 95.75 138 ASP B O 1
ATOM 4410 N N . PRO B 1 139 ? -24.547 23.109 7.988 1 95.38 139 PRO B N 1
ATOM 4411 C CA . PRO B 1 139 ? -25.812 23.609 8.539 1 95.38 139 PRO B CA 1
ATOM 4412 C C . PRO B 1 139 ? -26.438 22.641 9.547 1 95.38 139 PRO B C 1
ATOM 4414 O O . PRO B 1 139 ? -27.219 23.062 10.406 1 95.38 139 PRO B O 1
ATOM 4417 N N . GLN B 1 140 ? -26.109 21.406 9.492 1 95.12 140 GLN B N 1
ATOM 4418 C CA . GLN B 1 140 ? -26.797 20.422 10.328 1 95.12 140 GLN B CA 1
ATOM 4419 C C . GLN B 1 140 ? -26.156 20.328 11.711 1 95.12 140 GLN B C 1
ATOM 4421 O O . GLN B 1 140 ? -26.844 20.25 12.719 1 95.12 140 GLN B O 1
ATOM 4426 N N . ILE B 1 141 ? -24.812 20.375 11.719 1 96.25 141 ILE B N 1
ATOM 4427 C CA . ILE B 1 141 ? -24.156 20.125 13.008 1 96.25 141 ILE B CA 1
ATOM 4428 C C . ILE B 1 141 ? -23.578 21.438 13.539 1 96.25 141 ILE B C 1
ATOM 4430 O O . ILE B 1 141 ? -23.141 21.5 14.695 1 96.25 141 ILE B O 1
ATOM 4434 N N . GLY B 1 142 ? -23.562 22.484 12.719 1 97.38 142 GLY B N 1
ATOM 4435 C CA . GLY B 1 142 ? -23.047 23.766 13.141 1 97.38 142 GLY B CA 1
ATOM 4436 C C . GLY B 1 142 ? -21.578 23.734 13.508 1 97.38 142 GLY B C 1
ATOM 4437 O O . GLY B 1 142 ? -20.75 23.281 12.711 1 97.38 142 GLY B O 1
ATOM 4438 N N . LEU B 1 143 ? -21.312 24.141 14.781 1 98.31 143 LEU B N 1
ATOM 4439 C CA . LEU B 1 143 ? -19.938 24.297 15.227 1 98.31 143 LEU B CA 1
ATOM 4440 C C . LEU B 1 143 ? -19.484 23.109 16.062 1 98.31 143 LEU B C 1
ATOM 4442 O O . LEU B 1 143 ? -18.375 23.094 16.594 1 98.31 143 LEU B O 1
ATOM 4446 N N . LYS B 1 144 ? -20.25 22.078 16.141 1 98.31 144 LYS B N 1
ATOM 4447 C CA . LYS B 1 144 ? -20.047 21 17.094 1 98.31 144 LYS B CA 1
ATOM 4448 C C . LYS B 1 144 ? -18.75 20.266 16.812 1 98.31 144 LYS B C 1
ATOM 4450 O O . LYS B 1 144 ? -18.016 19.875 17.734 1 98.31 144 LYS B O 1
ATOM 4455 N N . HIS B 1 145 ? -18.438 20.031 15.586 1 98.38 145 HIS B N 1
ATOM 4456 C CA . HIS B 1 145 ? -17.203 19.344 15.242 1 98.38 145 HIS B CA 1
ATOM 4457 C C . HIS B 1 145 ? -15.977 20.172 15.617 1 98.38 145 HIS B C 1
ATOM 4459 O O . HIS B 1 145 ? -14.953 19.641 16.031 1 98.38 145 HIS B O 1
ATOM 4465 N N . VAL B 1 146 ? -16.062 21.484 15.461 1 98.5 146 VAL B N 1
ATOM 4466 C CA . VAL B 1 146 ? -14.953 22.359 15.844 1 98.5 146 VAL B CA 1
ATOM 4467 C C . VAL B 1 146 ? -14.758 22.297 17.359 1 98.5 146 VAL B C 1
ATOM 4469 O O . VAL B 1 146 ? -13.633 22.125 17.844 1 98.5 146 VAL B O 1
ATOM 4472 N N . GLU B 1 147 ? -15.852 22.391 18.062 1 98.31 147 GLU B N 1
ATOM 4473 C CA . GLU B 1 147 ? -15.797 22.344 19.516 1 98.31 147 GLU B CA 1
ATOM 4474 C C . GLU B 1 147 ? -15.195 21.031 20 1 98.31 147 GLU B C 1
ATOM 4476 O O . GLU B 1 147 ? -14.297 21.031 20.844 1 98.31 147 GLU B O 1
ATOM 4481 N N . LEU B 1 148 ? -15.656 20.016 19.453 1 97.94 148 LEU B N 1
ATOM 4482 C CA . LEU B 1 148 ? -15.203 18.688 19.859 1 97.94 148 LEU B CA 1
ATOM 4483 C C . LEU B 1 148 ? -13.727 18.5 19.531 1 97.94 148 LEU B C 1
ATOM 4485 O O . LEU B 1 148 ? -12.977 17.938 20.328 1 97.94 148 LEU B O 1
ATOM 4489 N N . THR B 1 149 ? -13.312 18.906 18.375 1 98.56 149 THR B N 1
ATOM 4490 C CA . THR B 1 149 ? -11.93 18.766 17.938 1 98.56 149 THR B CA 1
ATOM 4491 C C . THR B 1 149 ? -10.984 19.547 18.859 1 98.56 149 THR B C 1
ATOM 4493 O O . THR B 1 149 ? -9.945 19.031 19.266 1 98.56 149 THR B O 1
ATOM 4496 N N . LEU B 1 150 ? -11.398 20.781 19.156 1 98.62 150 LEU B N 1
ATOM 4497 C CA . LEU B 1 150 ? -10.609 21.609 20.062 1 98.62 150 LEU B CA 1
ATOM 4498 C C . LEU B 1 150 ? -10.469 20.938 21.422 1 98.62 150 LEU B C 1
ATOM 4500 O O . LEU B 1 150 ? -9.367 20.875 21.984 1 98.62 150 LEU B O 1
ATOM 4504 N N . ASP B 1 151 ? -11.555 20.406 21.891 1 98.44 151 ASP B N 1
ATOM 4505 C CA . ASP B 1 151 ? -11.555 19.75 23.203 1 98.44 151 ASP B CA 1
ATOM 4506 C C . ASP B 1 151 ? -10.648 18.516 23.188 1 98.44 151 ASP B C 1
ATOM 4508 O O . ASP B 1 151 ? -9.859 18.312 24.125 1 98.44 151 ASP B O 1
ATOM 4512 N N . VAL B 1 152 ? -10.734 17.734 22.156 1 98.75 152 VAL B N 1
ATOM 4513 C CA . VAL B 1 152 ? -9.953 16.516 22.047 1 98.75 152 VAL B CA 1
ATOM 4514 C C . VAL B 1 152 ? -8.469 16.844 21.969 1 98.75 152 VAL B C 1
ATOM 4516 O O . VAL B 1 152 ? -7.66 16.344 22.75 1 98.75 152 VAL B O 1
ATOM 4519 N N . LEU B 1 153 ? -8.102 17.734 21.125 1 98.75 153 LEU B N 1
ATOM 4520 C CA . LEU B 1 153 ? -6.691 17.984 20.859 1 98.75 153 LEU B CA 1
ATOM 4521 C C . LEU B 1 153 ? -6.035 18.719 22.016 1 98.75 153 LEU B C 1
ATOM 4523 O O . LEU B 1 153 ? -4.844 18.531 22.281 1 98.75 153 LEU B O 1
ATOM 4527 N N . LYS B 1 154 ? -6.836 19.5 22.703 1 98.5 154 LYS B N 1
ATOM 4528 C CA . LYS B 1 154 ? -6.312 20.172 23.891 1 98.5 154 LYS B CA 1
ATOM 4529 C C . LYS B 1 154 ? -5.742 19.172 24.875 1 98.5 154 LYS B C 1
ATOM 4531 O O . LYS B 1 154 ? -4.762 19.453 25.562 1 98.5 154 LYS B O 1
ATOM 4536 N N . GLN B 1 155 ? -6.277 18.031 24.906 1 98.62 155 GLN B N 1
ATOM 4537 C CA . GLN B 1 155 ? -5.859 17 25.844 1 98.62 155 GLN B CA 1
ATOM 4538 C C . GLN B 1 155 ? -4.516 16.391 25.438 1 98.62 155 GLN B C 1
ATOM 4540 O O . GLN B 1 155 ? -3.895 15.672 26.219 1 98.62 155 GLN B O 1
ATOM 4545 N N . TYR B 1 156 ? -4.023 16.688 24.266 1 98.62 156 TYR B N 1
ATOM 4546 C CA . TYR B 1 156 ? -2.768 16.125 23.766 1 98.62 156 TYR B CA 1
ATOM 4547 C C . TYR B 1 156 ? -1.727 17.219 23.562 1 98.62 156 TYR B C 1
ATOM 4549 O O . TYR B 1 156 ? -0.675 16.984 22.969 1 98.62 156 TYR B O 1
ATOM 4557 N N . GLU B 1 157 ? -1.97 18.438 24.016 1 97.31 157 GLU B N 1
ATOM 4558 C CA . GLU B 1 157 ? -1.129 19.609 23.734 1 97.31 157 GLU B CA 1
ATOM 4559 C C . GLU B 1 157 ? 0.267 19.422 24.328 1 97.31 157 GLU B C 1
ATOM 4561 O O . GLU B 1 157 ? 1.232 20.016 23.844 1 97.31 157 GLU B O 1
ATOM 4566 N N . ASP B 1 158 ? 0.379 18.578 25.359 1 97.19 158 ASP B N 1
ATOM 4567 C CA . ASP B 1 158 ? 1.677 18.328 25.984 1 97.19 158 ASP B CA 1
ATOM 4568 C C . ASP B 1 158 ? 2.438 17.234 25.219 1 97.19 158 ASP B C 1
ATOM 4570 O O . ASP B 1 158 ? 3.627 17.031 25.469 1 97.19 158 ASP B O 1
ATOM 4574 N N . GLN B 1 159 ? 1.758 16.609 24.266 1 98.31 159 GLN B N 1
ATOM 4575 C CA . GLN B 1 159 ? 2.371 15.492 23.562 1 98.31 159 GLN B CA 1
ATOM 4576 C C . GLN B 1 159 ? 2.67 15.852 22.109 1 98.31 159 GLN B C 1
ATOM 4578 O O . GLN B 1 159 ? 3.738 15.523 21.594 1 98.31 159 GLN B O 1
ATOM 4583 N N . ILE B 1 160 ? 1.68 16.469 21.469 1 98.75 160 ILE B N 1
ATOM 4584 C CA . ILE B 1 160 ? 1.859 16.766 20.047 1 98.75 160 ILE B CA 1
ATOM 4585 C C . ILE B 1 160 ? 1.453 18.203 19.766 1 98.75 160 ILE B C 1
ATOM 4587 O O . ILE B 1 160 ? 0.75 18.828 20.562 1 98.75 160 ILE B O 1
ATOM 4591 N N . THR B 1 161 ? 1.979 18.734 18.625 1 98.62 161 THR B N 1
ATOM 4592 C CA . THR B 1 161 ? 1.442 19.969 18.062 1 98.62 161 THR B CA 1
ATOM 4593 C C . THR B 1 161 ? 0.359 19.672 17.031 1 98.62 161 THR B C 1
ATOM 4595 O O . THR B 1 161 ? 0.274 18.547 16.531 1 98.62 161 THR B O 1
ATOM 4598 N N . TYR B 1 162 ? -0.505 20.641 16.844 1 98.75 162 TYR B N 1
ATOM 4599 C CA . TYR B 1 162 ? -1.588 20.391 15.906 1 98.75 162 TYR B CA 1
ATOM 4600 C C . TYR B 1 162 ? -2.049 21.688 15.25 1 98.75 162 TYR B C 1
ATOM 4602 O O . TYR B 1 162 ? -1.721 22.781 15.727 1 98.75 162 TYR B O 1
ATOM 4610 N N . GLU B 1 163 ? -2.654 21.562 14.148 1 98.75 163 GLU B N 1
ATOM 4611 C CA . GLU B 1 163 ? -3.367 22.609 13.422 1 98.75 163 GLU B CA 1
ATOM 4612 C C . GLU B 1 163 ? -4.797 22.188 13.102 1 98.75 163 GLU B C 1
ATOM 4614 O O . GLU B 1 163 ? -5.051 21.016 12.828 1 98.75 163 GLU B O 1
ATOM 4619 N N . ILE B 1 164 ? -5.727 23.109 13.164 1 98.88 164 ILE B N 1
ATOM 4620 C CA . ILE B 1 164 ? -7.141 22.812 12.93 1 98.88 164 ILE B CA 1
ATOM 4621 C C . ILE B 1 164 ? -7.668 23.703 11.805 1 98.88 164 ILE B C 1
ATOM 4623 O O . ILE B 1 164 ? -7.566 24.922 11.875 1 98.88 164 ILE B O 1
ATOM 4627 N N . VAL B 1 165 ? -8.234 23.094 10.797 1 98.88 165 VAL B N 1
ATOM 4628 C CA . VAL B 1 165 ? -8.82 23.781 9.648 1 98.88 165 VAL B CA 1
ATOM 4629 C C . VAL B 1 165 ? -10.336 23.812 9.789 1 98.88 165 VAL B C 1
ATOM 4631 O O . VAL B 1 165 ? -10.984 22.766 9.852 1 98.88 165 VAL B O 1
ATOM 4634 N N . ALA B 1 166 ? -10.93 24.984 9.883 1 98.81 166 ALA B N 1
ATOM 4635 C CA . ALA B 1 166 ? -12.375 25.109 9.734 1 98.81 166 ALA B CA 1
ATOM 4636 C C . ALA B 1 166 ? -12.805 24.812 8.305 1 98.81 166 ALA B C 1
ATOM 4638 O O . ALA B 1 166 ? -12.484 25.562 7.383 1 98.81 166 ALA B O 1
ATOM 4639 N N . PHE B 1 167 ? -13.594 23.812 8.148 1 98.62 167 PHE B N 1
ATOM 4640 C CA . PHE B 1 167 ? -13.805 23.266 6.805 1 98.62 167 PHE B CA 1
ATOM 4641 C C . PHE B 1 167 ? -15.281 23.328 6.426 1 98.62 167 PHE B C 1
ATOM 4643 O O . PHE B 1 167 ? -16.109 22.688 7.07 1 98.62 167 PHE B O 1
ATOM 4650 N N . PRO B 1 168 ? -15.602 24.078 5.371 1 97.44 168 PRO B N 1
ATOM 4651 C CA . PRO B 1 168 ? -16.984 24.141 4.906 1 97.44 168 PRO B CA 1
ATOM 4652 C C . PRO B 1 168 ? -17.359 22.984 3.984 1 97.44 168 PRO B C 1
ATOM 4654 O O . PRO B 1 168 ? -17.641 23.188 2.805 1 97.44 168 PRO B O 1
ATOM 4657 N N . GLN B 1 169 ? -17.422 21.812 4.484 1 94.94 169 GLN B N 1
ATOM 4658 C CA . GLN B 1 169 ? -17.641 20.562 3.744 1 94.94 169 GLN B CA 1
ATOM 4659 C C . GLN B 1 169 ? -18.828 20.703 2.797 1 94.94 169 GLN B C 1
ATOM 4661 O O . GLN B 1 169 ? -18.797 20.172 1.682 1 94.94 169 GLN B O 1
ATOM 4666 N N . HIS B 1 170 ? -19.875 21.422 3.156 1 95.12 170 HIS B N 1
ATOM 4667 C CA . HIS B 1 170 ? -21.078 21.516 2.352 1 95.12 170 HIS B CA 1
ATOM 4668 C C . HIS B 1 170 ? -21.109 22.797 1.527 1 95.12 170 HIS B C 1
ATOM 4670 O O . HIS B 1 170 ? -22.156 23.188 1.011 1 95.12 170 HIS B O 1
ATOM 4676 N N . GLY B 1 171 ? -19.969 23.469 1.458 1 95.12 171 GLY B N 1
ATOM 4677 C CA . GLY B 1 171 ? -19.906 24.766 0.806 1 95.12 171 GLY B CA 1
ATOM 4678 C C . GLY B 1 171 ? -20.125 25.922 1.76 1 95.12 171 GLY B C 1
ATOM 4679 O O . GLY B 1 171 ? -20.781 25.766 2.793 1 95.12 171 GLY B O 1
ATOM 4680 N N . LEU B 1 172 ? -19.578 27.047 1.337 1 96.12 172 LEU B N 1
ATOM 4681 C CA . LEU B 1 172 ? -19.703 28.25 2.158 1 96.12 172 LEU B CA 1
ATOM 4682 C C . LEU B 1 172 ? -20.812 29.141 1.644 1 96.12 172 LEU B C 1
ATOM 4684 O O . LEU B 1 172 ? -21.891 29.234 2.256 1 96.12 172 LEU B O 1
ATOM 4688 N N . LEU B 1 173 ? -20.75 29.609 0.44 1 96.31 173 LEU B N 1
ATOM 4689 C CA . LEU B 1 173 ? -21.688 30.562 -0.133 1 96.31 173 LEU B CA 1
ATOM 4690 C C . LEU B 1 173 ? -23.047 29.906 -0.412 1 96.31 173 LEU B C 1
ATOM 4692 O O . LEU B 1 173 ? -24.094 30.516 -0.197 1 96.31 173 LEU B O 1
ATOM 4696 N N . ARG B 1 174 ? -23.062 28.734 -0.797 1 95.12 174 ARG B N 1
ATOM 4697 C CA . ARG B 1 174 ? -24.266 28.062 -1.302 1 95.12 174 ARG B CA 1
ATOM 4698 C C . ARG B 1 174 ? -25.234 27.75 -0.168 1 95.12 174 ARG B C 1
ATOM 4700 O O . ARG B 1 174 ? -26.391 27.406 -0.413 1 95.12 174 ARG B O 1
ATOM 4707 N N . ASN B 1 175 ? -24.828 27.891 1.077 1 95.5 175 ASN B N 1
ATOM 4708 C CA . ASN B 1 175 ? -25.672 27.547 2.209 1 95.5 175 ASN B CA 1
ATOM 4709 C C . ASN B 1 175 ? -26.328 28.781 2.828 1 95.5 175 ASN B C 1
ATOM 4711 O O . ASN B 1 175 ? -26.938 28.703 3.891 1 95.5 175 ASN B O 1
ATOM 4715 N N . GLY B 1 176 ? -26.125 29.969 2.277 1 95.38 176 GLY B N 1
ATOM 4716 C CA . GLY B 1 176 ? -26.859 31.172 2.633 1 95.38 176 GLY B CA 1
ATOM 4717 C C . GLY B 1 176 ? -26.172 32 3.682 1 95.38 176 GLY B C 1
ATOM 4718 O O . GLY B 1 176 ? -25.172 31.578 4.262 1 95.38 176 GLY B O 1
ATOM 4719 N N . GLU B 1 177 ? -26.719 33.125 3.955 1 96.31 177 GLU B N 1
ATOM 4720 C CA . GLU B 1 177 ? -26.094 34.156 4.801 1 96.31 177 GLU B CA 1
ATOM 4721 C C . GLU B 1 177 ? -25.984 33.688 6.246 1 96.31 177 GLU B C 1
ATOM 4723 O O . GLU B 1 177 ? -25.016 34 6.934 1 96.31 177 GLU B O 1
ATOM 4728 N N . GLU B 1 178 ? -26.969 33.062 6.656 1 96.75 178 GLU B N 1
ATOM 4729 C CA . GLU B 1 178 ? -26.953 32.562 8.031 1 96.75 178 GLU B CA 1
ATOM 4730 C C . GLU B 1 178 ? -25.766 31.609 8.266 1 96.75 178 GLU B C 1
ATOM 4732 O O . GLU B 1 178 ? -25.094 31.688 9.297 1 96.75 178 GLU B O 1
ATOM 4737 N N . PHE B 1 179 ? -25.547 30.75 7.352 1 97.5 179 PHE B N 1
ATOM 4738 C CA . PHE B 1 179 ? -24.422 29.828 7.473 1 97.5 179 PHE B CA 1
ATOM 4739 C C . PHE B 1 179 ? -23.094 30.562 7.371 1 97.5 179 PHE B C 1
ATOM 4741 O O . PHE B 1 179 ? -22.141 30.219 8.055 1 97.5 179 PHE B O 1
ATOM 4748 N N . ILE B 1 180 ? -23 31.516 6.484 1 97.94 180 ILE B N 1
ATOM 4749 C CA . ILE B 1 180 ? -21.781 32.312 6.344 1 97.94 180 ILE B CA 1
ATOM 4750 C C . ILE B 1 180 ? -21.422 32.938 7.688 1 97.94 180 ILE B C 1
ATOM 4752 O O . ILE B 1 180 ? -20.266 32.938 8.102 1 97.94 180 ILE B O 1
ATOM 4756 N N . GLN B 1 181 ? -22.375 33.438 8.383 1 97.56 181 GLN B N 1
ATOM 4757 C CA . GLN B 1 181 ? -22.141 34.031 9.695 1 97.56 181 GLN B CA 1
ATOM 4758 C C . GLN B 1 181 ? -21.703 33 10.711 1 97.56 181 GLN B C 1
ATOM 4760 O O . GLN B 1 181 ? -20.812 33.25 11.531 1 97.56 181 GLN B O 1
ATOM 4765 N N . LEU B 1 182 ? -22.375 31.891 10.609 1 97.88 182 LEU B N 1
ATOM 4766 C CA . LEU B 1 182 ? -22.016 30.781 11.477 1 97.88 182 LEU B CA 1
ATOM 4767 C C . LEU B 1 182 ? -20.562 30.375 11.242 1 97.88 182 LEU B C 1
ATOM 4769 O O . LEU B 1 182 ? -19.828 30.125 12.195 1 97.88 182 LEU B O 1
ATOM 4773 N N . PHE B 1 183 ? -20.203 30.25 10.016 1 98.5 183 PHE B N 1
ATOM 4774 C CA . PHE B 1 183 ? -18.844 29.859 9.656 1 98.5 183 PHE B CA 1
ATOM 4775 C C . PHE B 1 183 ? -17.828 30.859 10.18 1 98.5 183 PHE B C 1
ATOM 4777 O O . PHE B 1 183 ? -16.781 30.484 10.695 1 98.5 183 PHE B O 1
ATOM 4784 N N . GLU B 1 184 ? -18.156 32.094 10.031 1 98.38 184 GLU B N 1
ATOM 4785 C CA . GLU B 1 184 ? -17.25 33.125 10.508 1 98.38 184 GLU B CA 1
ATOM 4786 C C . GLU B 1 184 ? -17.016 33 12.008 1 98.38 184 GLU B C 1
ATOM 4788 O O . GLU B 1 184 ? -15.906 33.281 12.492 1 98.38 184 GLU B O 1
ATOM 4793 N N . GLN B 1 185 ? -17.984 32.625 12.734 1 98.19 185 GLN B N 1
ATOM 4794 C CA . GLN B 1 185 ? -17.828 32.438 14.172 1 98.19 185 GLN B CA 1
ATOM 4795 C C . GLN B 1 185 ? -16.734 31.406 14.469 1 98.19 185 GLN B C 1
ATOM 4797 O O . GLN B 1 185 ? -15.977 31.562 15.43 1 98.19 185 GLN B O 1
ATOM 4802 N N . ALA B 1 186 ? -16.688 30.359 13.672 1 98.06 186 ALA B N 1
ATOM 4803 C CA . ALA B 1 186 ? -15.688 29.312 13.867 1 98.06 186 ALA B CA 1
ATOM 4804 C C . ALA B 1 186 ? -14.266 29.875 13.773 1 98.06 186 ALA B C 1
ATOM 4806 O O . ALA B 1 186 ? -13.344 29.344 14.406 1 98.06 186 ALA B O 1
ATOM 4807 N N . LEU B 1 187 ? -14.047 30.953 13.062 1 98.44 187 LEU B N 1
ATOM 4808 C CA . LEU B 1 187 ? -12.727 31.5 12.758 1 98.44 187 LEU B CA 1
ATOM 4809 C C . LEU B 1 187 ? -12.117 32.156 13.992 1 98.44 187 LEU B C 1
ATOM 4811 O O . LEU B 1 187 ? -10.906 32.406 14.039 1 98.44 187 LEU B O 1
ATOM 4815 N N . SER B 1 188 ? -12.938 32.375 15.023 1 97.31 188 SER B N 1
ATOM 4816 C CA . SER B 1 188 ? -12.438 33 16.25 1 97.31 188 SER B CA 1
ATOM 4817 C C . SER B 1 188 ? -12.398 32.031 17.406 1 97.31 188 SER B C 1
ATOM 4819 O O . SER B 1 188 ? -12.172 32.406 18.547 1 97.31 188 SER B O 1
ATOM 4821 N N . MET B 1 189 ? -12.641 30.797 17.125 1 97.62 189 MET B N 1
ATOM 4822 C CA . MET B 1 189 ? -12.781 29.797 18.188 1 97.62 189 MET B CA 1
ATOM 4823 C C . MET B 1 189 ? -11.438 29.188 18.547 1 97.62 189 MET B C 1
ATOM 4825 O O . MET B 1 189 ? -11.328 28.438 19.516 1 97.62 189 MET B O 1
ATOM 4829 N N . GLY B 1 190 ? -10.469 29.469 17.734 1 97.12 190 GLY B N 1
ATOM 4830 C CA . GLY B 1 190 ? -9.172 28.875 18.016 1 97.12 190 GLY B CA 1
ATOM 4831 C C . GLY B 1 190 ? -8.648 28.016 16.891 1 97.12 190 GLY B C 1
ATOM 4832 O O . GLY B 1 190 ? -7.637 27.328 17.047 1 97.12 190 GLY B O 1
ATOM 4833 N N . VAL B 1 191 ? -9.305 27.969 15.742 1 98.62 191 VAL B N 1
ATOM 4834 C CA . VAL B 1 191 ? -8.789 27.266 14.578 1 98.62 191 VAL B CA 1
ATOM 4835 C C . VAL B 1 191 ? -7.555 27.984 14.039 1 98.62 191 VAL B C 1
ATOM 4837 O O . VAL B 1 191 ? -7.359 29.172 14.297 1 98.62 191 VAL B O 1
ATOM 4840 N N . THR B 1 192 ? -6.711 27.234 13.344 1 98.62 192 THR B N 1
ATOM 4841 C CA . THR B 1 192 ? -5.453 27.797 12.867 1 98.62 192 THR B CA 1
ATOM 4842 C C . THR B 1 192 ? -5.523 28.094 11.375 1 98.62 192 THR B C 1
ATOM 4844 O O . THR B 1 192 ? -4.699 28.844 10.844 1 98.62 192 THR B O 1
ATOM 4847 N N . HIS B 1 193 ? -6.492 27.5 10.648 1 98.81 193 HIS B N 1
ATOM 4848 C CA . HIS B 1 193 ? -6.641 27.656 9.203 1 98.81 193 HIS B CA 1
ATOM 4849 C C . HIS B 1 193 ? -8.109 27.812 8.82 1 98.81 193 HIS B C 1
ATOM 4851 O O . HIS B 1 193 ? -8.992 27.328 9.531 1 98.81 193 HIS B O 1
ATOM 4857 N N . ILE B 1 194 ? -8.344 28.484 7.73 1 98.75 194 ILE B N 1
ATOM 4858 C CA . ILE B 1 194 ? -9.641 28.484 7.062 1 98.75 194 ILE B CA 1
ATOM 4859 C C . ILE B 1 194 ? -9.602 27.547 5.852 1 98.75 194 ILE B C 1
ATOM 4861 O O . ILE B 1 194 ? -8.609 27.531 5.113 1 98.75 194 ILE B O 1
ATOM 4865 N N . GLY B 1 195 ? -10.641 26.734 5.707 1 98.56 195 GLY B N 1
ATOM 4866 C CA . GLY B 1 195 ? -10.711 25.797 4.605 1 98.56 195 GLY B CA 1
ATOM 4867 C C . GLY B 1 195 ? -11.625 26.25 3.486 1 98.56 195 GLY B C 1
ATOM 4868 O O . GLY B 1 195 ? -12.383 27.203 3.648 1 98.56 195 GLY B O 1
ATOM 4869 N N . GLY B 1 196 ? -11.539 25.641 2.391 1 97.62 196 GLY B N 1
ATOM 4870 C CA . GLY B 1 196 ? -12.383 25.766 1.209 1 97.62 196 GLY B CA 1
ATOM 4871 C C . GLY B 1 196 ? -12.5 24.469 0.426 1 97.62 196 GLY B C 1
ATOM 4872 O O . GLY B 1 196 ? -11.773 23.5 0.688 1 97.62 196 GLY B O 1
ATOM 4873 N N . LEU B 1 197 ? -13.5 24.453 -0.415 1 97 197 LEU B N 1
ATOM 4874 C CA . LEU B 1 197 ? -13.758 23.234 -1.158 1 97 197 LEU B CA 1
ATOM 4875 C C . LEU B 1 197 ? -14.258 23.547 -2.566 1 97 197 LEU B C 1
ATOM 4877 O O . LEU B 1 197 ? -15.312 24.156 -2.736 1 97 197 LEU B O 1
ATOM 4881 N N . ASP B 1 198 ? -13.633 23.125 -3.58 1 96.75 198 ASP B N 1
ATOM 4882 C CA . ASP B 1 198 ? -14.008 23.109 -4.988 1 96.75 198 ASP B CA 1
ATOM 4883 C C . ASP B 1 198 ? -14.883 24.328 -5.324 1 96.75 198 ASP B C 1
ATOM 4885 O O . ASP B 1 198 ? -16.078 24.172 -5.605 1 96.75 198 ASP B O 1
ATOM 4889 N N . PHE B 1 199 ? -14.305 25.422 -5.52 1 97.25 199 PHE B N 1
ATOM 4890 C CA . PHE B 1 199 ? -14.969 26.703 -5.66 1 97.25 199 PHE B CA 1
ATOM 4891 C C . PHE B 1 199 ? -15.828 26.75 -6.918 1 97.25 199 PHE B C 1
ATOM 4893 O O . PHE B 1 199 ? -16.859 27.422 -6.953 1 97.25 199 PHE B O 1
ATOM 4900 N N . ALA B 1 200 ? -15.398 26.047 -7.941 1 96.94 200 ALA B N 1
ATOM 4901 C CA . ALA B 1 200 ? -16.141 26.047 -9.203 1 96.94 200 ALA B CA 1
ATOM 4902 C C . ALA B 1 200 ? -17.297 25.047 -9.164 1 96.94 200 ALA B C 1
ATOM 4904 O O . ALA B 1 200 ? -18.453 25.422 -9.305 1 96.94 200 ALA B O 1
ATOM 4905 N N . THR B 1 201 ? -17 23.812 -8.875 1 95 201 THR B N 1
ATOM 4906 C CA . THR B 1 201 ? -18 22.734 -8.984 1 95 201 THR B CA 1
ATOM 4907 C C . THR B 1 201 ? -19.016 22.844 -7.863 1 95 201 THR B C 1
ATOM 4909 O O . THR B 1 201 ? -20.219 22.641 -8.086 1 95 201 THR B O 1
ATOM 4912 N N . LEU B 1 202 ? -18.625 23.188 -6.652 1 94.94 202 LEU B N 1
ATOM 4913 C CA . LEU B 1 202 ? -19.531 23.156 -5.512 1 94.94 202 LEU B CA 1
ATOM 4914 C C . LEU B 1 202 ? -20.141 24.547 -5.281 1 94.94 202 LEU B C 1
ATOM 4916 O O . LEU B 1 202 ? -21.375 24.672 -5.234 1 94.94 202 LEU B O 1
ATOM 4920 N N . GLU B 1 203 ? -19.359 25.594 -5.238 1 94.5 203 GLU B N 1
ATOM 4921 C CA . GLU B 1 203 ? -19.828 26.938 -4.902 1 94.5 203 GLU B CA 1
ATOM 4922 C C . GLU B 1 203 ? -20.391 27.641 -6.129 1 94.5 203 GLU B C 1
ATOM 4924 O O . GLU B 1 203 ? -21.219 28.547 -5.996 1 94.5 203 GLU B O 1
ATOM 4929 N N . ARG B 1 204 ? -19.891 27.312 -7.301 1 95.56 204 ARG B N 1
ATOM 4930 C CA . ARG B 1 204 ? -20.297 27.875 -8.586 1 95.56 204 ARG B CA 1
ATOM 4931 C C . ARG B 1 204 ? -19.984 29.359 -8.664 1 95.56 204 ARG B C 1
ATOM 4933 O O . ARG B 1 204 ? -20.656 30.094 -9.391 1 95.56 204 ARG B O 1
ATOM 4940 N N . ASP B 1 205 ? -19.109 29.812 -7.871 1 97.12 205 ASP B N 1
ATOM 4941 C CA . ASP B 1 205 ? -18.625 31.203 -7.879 1 97.12 205 ASP B CA 1
ATOM 4942 C C . ASP B 1 205 ? -17.203 31.281 -7.324 1 97.12 205 ASP B C 1
ATOM 4944 O O . ASP B 1 205 ? -17 31.594 -6.148 1 97.12 205 ASP B O 1
ATOM 4948 N N . VAL B 1 206 ? -16.234 31.156 -8.18 1 97.94 206 VAL B N 1
ATOM 4949 C CA . VAL B 1 206 ? -14.828 31.062 -7.809 1 97.94 206 VAL B CA 1
ATOM 4950 C C . VAL B 1 206 ? -14.367 32.375 -7.211 1 97.94 206 VAL B C 1
ATOM 4952 O O . VAL B 1 206 ? -13.758 32.406 -6.141 1 97.94 206 VAL B O 1
ATOM 4955 N N . GLU B 1 207 ? -14.773 33.469 -7.781 1 97.5 207 GLU B N 1
ATOM 4956 C CA . GLU B 1 207 ? -14.289 34.781 -7.391 1 97.5 207 GLU B CA 1
ATOM 4957 C C . GLU B 1 207 ? -14.773 35.156 -5.992 1 97.5 207 GLU B C 1
ATOM 4959 O O . GLU B 1 207 ? -13.977 35.531 -5.125 1 97.5 207 GLU B O 1
ATOM 4964 N N . ALA B 1 208 ? -16.062 35.094 -5.812 1 97.56 208 ALA B N 1
ATOM 4965 C CA . ALA B 1 208 ? -16.625 35.469 -4.52 1 97.56 208 ALA B CA 1
ATOM 4966 C C . ALA B 1 208 ? -16.094 34.562 -3.404 1 97.56 208 ALA B C 1
ATOM 4968 O O . ALA B 1 208 ? -15.852 35.031 -2.289 1 97.56 208 ALA B O 1
ATOM 4969 N N . SER B 1 209 ? -15.977 33.281 -3.697 1 97.44 209 SER B N 1
ATOM 4970 C CA . SER B 1 209 ? -15.492 32.312 -2.711 1 97.44 209 SER B CA 1
ATOM 4971 C C . SER B 1 209 ? -14.062 32.656 -2.287 1 97.44 209 SER B C 1
ATOM 4973 O O . SER B 1 209 ? -13.758 32.688 -1.092 1 97.44 209 SER B O 1
ATOM 4975 N N . LEU B 1 210 ? -13.211 32.875 -3.258 1 98.19 210 LEU B N 1
ATOM 4976 C CA . LEU B 1 210 ? -11.805 33.125 -2.979 1 98.19 210 LEU B CA 1
ATOM 4977 C C . LEU B 1 210 ? -11.617 34.469 -2.285 1 98.19 210 LEU B C 1
ATOM 4979 O O . LEU B 1 210 ? -10.773 34.594 -1.396 1 98.19 210 LEU B O 1
ATOM 4983 N N . GLN B 1 211 ? -12.375 35.406 -2.738 1 97.62 211 GLN B N 1
ATOM 4984 C CA . GLN B 1 211 ? -12.297 36.719 -2.105 1 97.62 211 GLN B CA 1
ATOM 4985 C C . GLN B 1 211 ? -12.633 36.656 -0.618 1 97.62 211 GLN B C 1
ATOM 4987 O O . GLN B 1 211 ? -11.891 37.188 0.219 1 97.62 211 GLN B O 1
ATOM 4992 N N . LEU B 1 212 ? -13.742 36 -0.363 1 97.69 212 LEU B N 1
ATOM 4993 C CA . LEU B 1 212 ? -14.164 35.875 1.026 1 97.69 212 LEU B CA 1
ATOM 4994 C C . LEU B 1 212 ? -13.125 35.094 1.828 1 97.69 212 LEU B C 1
ATOM 4996 O O . LEU B 1 212 ? -12.789 35.469 2.951 1 97.69 212 LEU B O 1
ATOM 5000 N N . LEU B 1 213 ? -12.625 34.031 1.286 1 98.06 213 LEU B N 1
ATOM 5001 C CA . LEU B 1 213 ? -11.648 33.156 1.921 1 98.06 213 LEU B CA 1
ATOM 5002 C C . LEU B 1 213 ? -10.383 33.938 2.289 1 98.06 213 LEU B C 1
ATOM 5004 O O . LEU B 1 213 ? -9.938 33.906 3.438 1 98.06 213 LEU B O 1
ATOM 5008 N N . VAL B 1 214 ? -9.797 34.656 1.344 1 98.44 214 VAL B N 1
ATOM 5009 C CA . VAL B 1 214 ? -8.531 35.344 1.545 1 98.44 214 VAL B CA 1
ATOM 5010 C C . VAL B 1 214 ? -8.727 36.5 2.504 1 98.44 214 VAL B C 1
ATOM 5012 O O . VAL B 1 214 ? -7.902 36.75 3.391 1 98.44 214 VAL B O 1
ATOM 5015 N N . LYS B 1 215 ? -9.844 37.188 2.35 1 97.81 215 LYS B N 1
ATOM 5016 C CA . LYS B 1 215 ? -10.148 38.312 3.25 1 97.81 215 LYS B CA 1
ATOM 5017 C C . LYS B 1 215 ? -10.242 37.844 4.695 1 97.81 215 LYS B C 1
ATOM 5019 O O . LYS B 1 215 ? -9.672 38.469 5.598 1 97.81 215 LYS B O 1
ATOM 5024 N N . TRP B 1 216 ? -10.992 36.781 4.895 1 98.5 216 TRP B N 1
ATOM 5025 C CA . TRP B 1 216 ? -11.172 36.25 6.246 1 98.5 216 TRP B CA 1
ATOM 5026 C C . TRP B 1 216 ? -9.867 35.688 6.797 1 98.5 216 TRP B C 1
ATOM 5028 O O . TRP B 1 216 ? -9.562 35.875 7.98 1 98.5 216 TRP B O 1
ATOM 5038 N N . ALA B 1 217 ? -9.109 35 5.969 1 98.62 217 ALA B N 1
ATOM 5039 C CA . ALA B 1 217 ? -7.812 34.5 6.418 1 98.62 217 ALA B CA 1
ATOM 5040 C C . ALA B 1 217 ? -6.934 35.625 6.938 1 98.62 217 ALA B C 1
ATOM 5042 O O . ALA B 1 217 ? -6.312 35.5 7.996 1 98.62 217 ALA B O 1
ATOM 5043 N N . LYS B 1 218 ? -6.898 36.719 6.238 1 97.94 218 LYS B N 1
ATOM 5044 C CA . LYS B 1 218 ? -6.105 37.875 6.633 1 97.94 218 LYS B CA 1
ATOM 5045 C C . LYS B 1 218 ? -6.672 38.531 7.895 1 97.94 218 LYS B C 1
ATOM 5047 O O . LYS B 1 218 ? -5.93 38.812 8.836 1 97.94 218 LYS B O 1
ATOM 5052 N N . GLN B 1 219 ? -7.965 38.75 7.871 1 97.56 219 GLN B N 1
ATOM 5053 C CA . GLN B 1 219 ? -8.641 39.406 8.969 1 97.56 219 GLN B CA 1
ATOM 5054 C C . GLN B 1 219 ? -8.438 38.688 10.289 1 97.56 219 GLN B C 1
ATOM 5056 O O . GLN B 1 219 ? -8.234 39.312 11.328 1 97.56 219 GLN B O 1
ATOM 5061 N N . TYR B 1 220 ? -8.461 37.375 10.281 1 98.06 220 TYR B N 1
ATOM 5062 C CA . TYR B 1 220 ? -8.414 36.594 11.5 1 98.06 220 TYR B CA 1
ATOM 5063 C C . TYR B 1 220 ? -7.02 36 11.703 1 98.06 220 TYR B C 1
ATOM 5065 O O . TYR B 1 220 ? -6.801 35.219 12.633 1 98.06 220 TYR B O 1
ATOM 5073 N N . ASP B 1 221 ? -6.062 36.312 10.836 1 97.69 221 ASP B N 1
ATOM 5074 C CA . ASP B 1 221 ? -4.68 35.844 10.898 1 97.69 221 ASP B CA 1
ATOM 5075 C C . ASP B 1 221 ? -4.609 34.312 10.883 1 97.69 221 ASP B C 1
ATOM 5077 O O . ASP B 1 221 ? -4.02 33.719 11.781 1 97.69 221 ASP B O 1
ATOM 5081 N N . LEU B 1 222 ? -5.23 33.719 9.93 1 98.62 222 LEU B N 1
ATOM 5082 C CA . LEU B 1 222 ? -5.297 32.281 9.758 1 98.62 222 LEU B CA 1
ATOM 5083 C C . LEU B 1 222 ? -4.559 31.859 8.492 1 98.62 222 LEU B C 1
ATOM 5085 O O . LEU B 1 222 ? -4.449 32.625 7.539 1 98.62 222 LEU B O 1
ATOM 5089 N N . GLY B 1 223 ? -4.012 30.609 8.5 1 98.62 223 GLY B N 1
ATOM 5090 C CA . GLY B 1 223 ? -3.605 29.984 7.25 1 98.62 223 GLY B CA 1
ATOM 5091 C C . GLY B 1 223 ? -4.777 29.531 6.395 1 98.62 223 GLY B C 1
ATOM 5092 O O . GLY B 1 223 ? -5.926 29.578 6.836 1 98.62 223 GLY B O 1
ATOM 5093 N N . ILE B 1 224 ? -4.5 29.156 5.176 1 98.81 224 ILE B N 1
ATOM 5094 C CA . ILE B 1 224 ? -5.504 28.641 4.25 1 98.81 224 ILE B CA 1
ATOM 5095 C C . ILE B 1 224 ? -5.16 27.203 3.869 1 98.81 224 ILE B C 1
ATOM 5097 O O . ILE B 1 224 ? -4.004 26.891 3.574 1 98.81 224 ILE B O 1
ATOM 5101 N N . ASP B 1 225 ? -6.062 26.297 3.955 1 98.88 225 ASP B N 1
ATOM 5102 C CA . ASP B 1 225 ? -5.938 24.938 3.438 1 98.88 225 ASP B CA 1
ATOM 5103 C C . ASP B 1 225 ? -7.203 24.516 2.691 1 98.88 225 ASP B C 1
ATOM 5105 O O . ASP B 1 225 ? -8.234 24.25 3.311 1 98.88 225 ASP B O 1
ATOM 5109 N N . VAL B 1 226 ? -7.129 24.391 1.394 1 98.31 226 VAL B N 1
ATOM 5110 C CA . VAL B 1 226 ? -8.328 24.156 0.599 1 98.31 226 VAL B CA 1
ATOM 5111 C C . VAL B 1 226 ? -8.273 22.766 -0.028 1 98.31 226 VAL B C 1
ATOM 5113 O O . VAL B 1 226 ? -7.199 22.297 -0.41 1 98.31 226 VAL B O 1
ATOM 5116 N N . HIS B 1 227 ? -9.43 22.078 -0.056 1 98.25 227 HIS B N 1
ATOM 5117 C CA . HIS B 1 227 ? -9.617 20.859 -0.833 1 98.25 227 HIS B CA 1
ATOM 5118 C C . HIS B 1 227 ? -9.898 21.188 -2.299 1 98.25 227 HIS B C 1
ATOM 5120 O O . HIS B 1 227 ? -10.938 21.766 -2.627 1 98.25 227 HIS B O 1
ATOM 5126 N N . LEU B 1 228 ? -9.023 20.844 -3.172 1 98 228 LEU B N 1
ATOM 5127 C CA . LEU B 1 228 ? -9.242 21.078 -4.594 1 98 228 LEU B CA 1
ATOM 5128 C C . LEU B 1 228 ? -9.273 19.766 -5.367 1 98 228 LEU B C 1
ATOM 5130 O O . LEU B 1 228 ? -8.219 19.188 -5.645 1 98 228 LEU B O 1
ATOM 5134 N N . HIS B 1 229 ? -10.469 19.328 -5.75 1 97.12 229 HIS B N 1
ATOM 5135 C CA . HIS B 1 229 ? -10.656 18.094 -6.5 1 97.12 229 HIS B CA 1
ATOM 5136 C C . HIS B 1 229 ? -10.93 18.391 -7.977 1 97.12 229 HIS B C 1
ATOM 5138 O O . HIS B 1 229 ? -10.828 17.484 -8.812 1 97.12 229 HIS B O 1
ATOM 5144 N N . ASP B 1 230 ? -11.391 19.672 -8.25 1 97.19 230 ASP B N 1
ATOM 5145 C CA . ASP B 1 230 ? -11.609 20.047 -9.648 1 97.19 230 ASP B CA 1
ATOM 5146 C C . ASP B 1 230 ? -10.359 19.766 -10.492 1 97.19 230 ASP B C 1
ATOM 5148 O O . ASP B 1 230 ? -9.242 20.078 -10.078 1 97.19 230 ASP B O 1
ATOM 5152 N N . ARG B 1 231 ? -10.555 19.25 -11.672 1 96.25 231 ARG B N 1
ATOM 5153 C CA . ARG B 1 231 ? -9.453 18.75 -12.492 1 96.25 231 ARG B CA 1
ATOM 5154 C C . ARG B 1 231 ? -9.25 19.625 -13.719 1 96.25 231 ARG B C 1
ATOM 5156 O O . ARG B 1 231 ? -10.016 20.578 -13.953 1 96.25 231 ARG B O 1
ATOM 5163 N N . GLY B 1 232 ? -8.203 19.344 -14.398 1 95.69 232 GLY B N 1
ATOM 5164 C CA . GLY B 1 232 ? -7.965 19.938 -15.695 1 95.69 232 GLY B CA 1
ATOM 5165 C C . GLY B 1 232 ? -7.852 21.453 -15.641 1 95.69 232 GLY B C 1
ATOM 5166 O O . GLY B 1 232 ? -7.281 22 -14.695 1 95.69 232 GLY B O 1
ATOM 5167 N N . ALA B 1 233 ? -8.391 22.047 -16.656 1 96.56 233 ALA B N 1
ATOM 5168 C CA . ALA B 1 233 ? -8.273 23.5 -16.812 1 96.56 233 ALA B CA 1
ATOM 5169 C C . ALA B 1 233 ? -9.047 24.234 -15.719 1 96.56 233 ALA B C 1
ATOM 5171 O O . ALA B 1 233 ? -8.633 25.297 -15.266 1 96.56 233 ALA B O 1
ATOM 5172 N N . LEU B 1 234 ? -10.125 23.656 -15.344 1 97.56 234 LEU B N 1
ATOM 5173 C CA . LEU B 1 234 ? -10.93 24.266 -14.297 1 97.56 234 LEU B CA 1
ATOM 5174 C C . LEU B 1 234 ? -10.148 24.344 -12.984 1 97.56 234 LEU B C 1
ATOM 5176 O O . LEU B 1 234 ? -10.148 25.391 -12.328 1 97.56 234 LEU B O 1
ATOM 5180 N N . GLY B 1 235 ? -9.516 23.234 -12.586 1 97.75 235 GLY B N 1
ATOM 5181 C CA . GLY B 1 235 ? -8.711 23.234 -11.367 1 97.75 235 GLY B CA 1
ATOM 5182 C C . GLY B 1 235 ? -7.512 24.156 -11.445 1 97.75 235 GLY B C 1
ATOM 5183 O O . GLY B 1 235 ? -7.18 24.828 -10.469 1 97.75 235 GLY B O 1
ATOM 5184 N N . VAL B 1 236 ? -6.895 24.156 -12.547 1 97.94 236 VAL B N 1
ATOM 5185 C CA . VAL B 1 236 ? -5.75 25.047 -12.75 1 97.94 236 VAL B CA 1
ATOM 5186 C C . VAL B 1 236 ? -6.191 26.5 -12.609 1 97.94 236 VAL B C 1
ATOM 5188 O O . VAL B 1 236 ? -5.508 27.312 -11.969 1 97.94 236 VAL B O 1
ATOM 5191 N N . TYR B 1 237 ? -7.309 26.797 -13.211 1 97.94 237 TYR B N 1
ATOM 5192 C CA . TYR B 1 237 ? -7.867 28.141 -13.102 1 97.94 237 TYR B CA 1
ATOM 5193 C C . TYR B 1 237 ? -8.078 28.531 -11.641 1 97.94 237 TYR B C 1
ATOM 5195 O O . TYR B 1 237 ? -7.727 29.625 -11.227 1 97.94 237 TYR B O 1
ATOM 5203 N N . GLU B 1 238 ? -8.633 27.641 -10.844 1 98.38 238 GLU B N 1
ATOM 5204 C CA . GLU B 1 238 ? -8.875 27.906 -9.43 1 98.38 238 GLU B CA 1
ATOM 5205 C C . GLU B 1 238 ? -7.57 28.203 -8.695 1 98.38 238 GLU B C 1
ATOM 5207 O O . GLU B 1 238 ? -7.508 29.109 -7.863 1 98.38 238 GLU B O 1
ATOM 5212 N N . ILE B 1 239 ? -6.539 27.422 -8.977 1 98.56 239 ILE B N 1
ATOM 5213 C CA . ILE B 1 239 ? -5.238 27.609 -8.352 1 98.56 239 ILE B CA 1
ATOM 5214 C C . ILE B 1 239 ? -4.668 28.969 -8.711 1 98.56 239 ILE B C 1
ATOM 5216 O O . ILE B 1 239 ? -4.227 29.719 -7.84 1 98.56 239 ILE B O 1
ATOM 5220 N N . GLU B 1 240 ? -4.742 29.297 -9.984 1 98.12 240 GLU B N 1
ATOM 5221 C CA . GLU B 1 240 ? -4.223 30.578 -10.453 1 98.12 240 GLU B CA 1
ATOM 5222 C C . GLU B 1 240 ? -4.984 31.734 -9.828 1 98.12 240 GLU B C 1
ATOM 5224 O O . GLU B 1 240 ? -4.379 32.75 -9.43 1 98.12 240 GLU B O 1
ATOM 5229 N N . ARG B 1 241 ? -6.262 31.609 -9.766 1 98.25 241 ARG B N 1
ATOM 5230 C CA . ARG B 1 241 ? -7.066 32.688 -9.195 1 98.25 241 ARG B CA 1
ATOM 5231 C C . ARG B 1 241 ? -6.77 32.875 -7.707 1 98.25 241 ARG B C 1
ATOM 5233 O O . ARG B 1 241 ? -6.77 34 -7.203 1 98.25 241 ARG B O 1
ATOM 5240 N N . LEU B 1 242 ? -6.57 31.781 -7.02 1 98.5 242 LEU B N 1
ATOM 5241 C CA . LEU B 1 242 ? -6.184 31.875 -5.617 1 98.5 242 LEU B CA 1
ATOM 5242 C C . LEU B 1 242 ? -4.879 32.656 -5.469 1 98.5 242 LEU B C 1
ATOM 5244 O O . LEU B 1 242 ? -4.773 33.531 -4.613 1 98.5 242 LEU B O 1
ATOM 5248 N N . LEU B 1 243 ? -3.871 32.344 -6.297 1 98.19 243 LEU B N 1
ATOM 5249 C CA . LEU B 1 243 ? -2.594 33.062 -6.27 1 98.19 243 LEU B CA 1
ATOM 5250 C C . LEU B 1 243 ? -2.787 34.562 -6.547 1 98.19 243 LEU B C 1
ATOM 5252 O O . LEU B 1 243 ? -2.182 35.406 -5.883 1 98.19 243 LEU B O 1
ATOM 5256 N N . ASP B 1 244 ? -3.66 34.812 -7.539 1 98 244 ASP B N 1
ATOM 5257 C CA . ASP B 1 244 ? -3.959 36.188 -7.859 1 98 244 ASP B CA 1
ATOM 5258 C C . ASP B 1 244 ? -4.625 36.906 -6.68 1 98 244 ASP B C 1
ATOM 5260 O O . ASP B 1 244 ? -4.316 38.062 -6.387 1 98 244 ASP B O 1
ATOM 5264 N N . MET B 1 245 ? -5.566 36.219 -6.078 1 97.56 245 MET B N 1
ATOM 5265 C CA . MET B 1 245 ? -6.289 36.781 -4.941 1 97.56 245 MET B CA 1
ATOM 5266 C C . MET B 1 245 ? -5.344 37.062 -3.779 1 97.56 245 MET B C 1
ATOM 5268 O O . MET B 1 245 ? -5.484 38.062 -3.09 1 97.56 245 MET B O 1
ATOM 5272 N N . MET B 1 246 ? -4.398 36.156 -3.502 1 97.44 246 MET B N 1
ATOM 5273 C CA . MET B 1 246 ? -3.389 36.375 -2.467 1 97.44 246 MET B CA 1
ATOM 5274 C C . MET B 1 246 ? -2.613 37.656 -2.709 1 97.44 246 MET B C 1
ATOM 5276 O O . MET B 1 246 ? -2.375 38.438 -1.778 1 97.44 246 MET B O 1
ATOM 5280 N N . ALA B 1 247 ? -2.277 37.875 -3.979 1 96.62 247 ALA B N 1
ATOM 5281 C CA . ALA B 1 247 ? -1.54 39.062 -4.355 1 96.62 247 ALA B CA 1
ATOM 5282 C C . ALA B 1 247 ? -2.4 40.312 -4.184 1 96.62 247 ALA B C 1
ATOM 5284 O O . ALA B 1 247 ? -1.94 41.312 -3.648 1 96.62 247 ALA B O 1
ATOM 5285 N N . MET B 1 248 ? -3.605 40.188 -4.668 1 96.56 248 MET B N 1
ATOM 5286 C CA . MET B 1 248 ? -4.527 41.312 -4.633 1 96.56 248 MET B CA 1
ATOM 5287 C C . MET B 1 248 ? -4.754 41.781 -3.203 1 96.56 248 MET B C 1
ATOM 5289 O O . MET B 1 248 ? -4.836 43 -2.951 1 96.56 248 MET B O 1
ATOM 5293 N N . TYR B 1 249 ? -4.82 40.875 -2.293 1 96.62 249 TYR B N 1
ATOM 5294 C CA . TYR B 1 249 ? -5.125 41.219 -0.91 1 96.62 249 TYR B CA 1
ATOM 5295 C C . TYR B 1 249 ? -3.861 41.25 -0.06 1 96.62 249 TYR B C 1
ATOM 5297 O O . TYR B 1 249 ? -3.93 41.406 1.161 1 96.62 249 TYR B O 1
ATOM 5305 N N . ASP B 1 250 ? -2.674 41.031 -0.638 1 96.31 250 ASP B N 1
ATOM 5306 C CA . ASP B 1 250 ? -1.376 41 0.031 1 96.31 250 ASP B CA 1
ATOM 5307 C C . ASP B 1 250 ? -1.369 40.031 1.192 1 96.31 250 ASP B C 1
ATOM 5309 O O . ASP B 1 250 ? -0.98 40.375 2.309 1 96.31 250 ASP B O 1
ATOM 5313 N N . TYR B 1 251 ? -1.988 38.969 0.92 1 97.12 251 TYR B N 1
ATOM 5314 C CA . TYR B 1 251 ? -1.977 37.906 1.906 1 97.12 251 TYR B CA 1
ATOM 5315 C C . TYR B 1 251 ? -0.648 37.156 1.887 1 97.12 251 TYR B C 1
ATOM 5317 O O . TYR B 1 251 ? -0.231 36.656 0.844 1 97.12 251 TYR B O 1
ATOM 5325 N N . GLN B 1 252 ? -0.003 37 3.064 1 93.06 252 GLN B N 1
ATOM 5326 C CA . GLN B 1 252 ? 1.327 36.406 3.141 1 93.06 252 GLN B CA 1
ATOM 5327 C C . GLN B 1 252 ? 1.327 35.188 4.047 1 93.06 252 GLN B C 1
ATOM 5329 O O . GLN B 1 252 ? 2.389 34.656 4.391 1 93.06 252 GLN B O 1
ATOM 5334 N N . GLY B 1 253 ? 0.161 34.781 4.477 1 94.44 253 GLY B N 1
ATOM 5335 C CA . GLY B 1 253 ? 0.081 33.656 5.367 1 94.44 253 GLY B CA 1
ATOM 5336 C C . GLY B 1 253 ? 0.313 32.312 4.656 1 94.44 253 GLY B C 1
ATOM 5337 O O . GLY B 1 253 ? 0.555 32.312 3.449 1 94.44 253 GLY B O 1
ATOM 5338 N N . GLU B 1 254 ? 0.276 31.234 5.418 1 95.75 254 GLU B N 1
ATOM 5339 C CA . GLU B 1 254 ? 0.497 29.891 4.906 1 95.75 254 GLU B CA 1
ATOM 5340 C C . GLU B 1 254 ? -0.686 29.422 4.066 1 95.75 254 GLU B C 1
ATOM 5342 O O . GLU B 1 254 ? -1.842 29.594 4.457 1 95.75 254 GLU B O 1
ATOM 5347 N N . VAL B 1 255 ? -0.402 28.891 2.908 1 98.62 255 VAL B N 1
ATOM 5348 C CA . VAL B 1 255 ? -1.441 28.328 2.049 1 98.62 255 VAL B CA 1
ATOM 5349 C C . VAL B 1 255 ? -1.078 26.906 1.655 1 98.62 255 VAL B C 1
ATOM 5351 O O . VAL B 1 255 ? 0.059 26.625 1.266 1 98.62 255 VAL B O 1
ATOM 5354 N N . THR B 1 256 ? -2.018 25.984 1.82 1 98.81 256 THR B N 1
ATOM 5355 C CA . THR B 1 256 ? -1.875 24.594 1.391 1 98.81 256 THR B CA 1
ATOM 5356 C C . THR B 1 256 ? -2.994 24.219 0.426 1 98.81 256 THR B C 1
ATOM 5358 O O . THR B 1 256 ? -4.16 24.531 0.664 1 98.81 256 THR B O 1
ATOM 5361 N N . LEU B 1 257 ? -2.629 23.703 -0.702 1 98.81 257 LEU B N 1
ATOM 5362 C CA . LEU B 1 257 ? -3.578 23.031 -1.581 1 98.81 257 LEU B CA 1
ATOM 5363 C C . LEU B 1 257 ? -3.604 21.531 -1.307 1 98.81 257 LEU B C 1
ATOM 5365 O O . LEU B 1 257 ? -2.615 20.828 -1.554 1 98.81 257 LEU B O 1
ATOM 5369 N N . SER B 1 258 ? -4.68 21.047 -0.808 1 98.62 258 SER B N 1
ATOM 5370 C CA . SER B 1 258 ? -4.855 19.625 -0.54 1 98.62 258 SER B CA 1
ATOM 5371 C C . SER B 1 258 ? -5.469 18.906 -1.736 1 98.62 258 SER B C 1
ATOM 5373 O O . SER B 1 258 ? -6.348 19.453 -2.408 1 98.62 258 SER B O 1
ATOM 5375 N N . HIS B 1 259 ? -5.012 17.688 -2.043 1 97.94 259 HIS B N 1
ATOM 5376 C CA . HIS B 1 259 ? -5.375 16.875 -3.199 1 97.94 259 HIS B CA 1
ATOM 5377 C C . HIS B 1 259 ? -4.859 17.5 -4.492 1 97.94 259 HIS B C 1
ATOM 5379 O O . HIS B 1 259 ? -3.883 17.016 -5.07 1 97.94 259 HIS B O 1
ATOM 5385 N N . ALA B 1 260 ? -5.375 18.656 -4.773 1 98.12 260 ALA B N 1
ATOM 5386 C CA . ALA B 1 260 ? -4.906 19.453 -5.902 1 98.12 260 ALA B CA 1
ATOM 5387 C C . ALA B 1 260 ? -4.816 18.625 -7.172 1 98.12 260 ALA B C 1
ATOM 5389 O O . ALA B 1 260 ? -3.783 18.609 -7.844 1 98.12 260 ALA B O 1
ATOM 5390 N N . PHE B 1 261 ? -5.895 17.953 -7.578 1 97.69 261 PHE B N 1
ATOM 5391 C CA . PHE B 1 261 ? -5.898 16.953 -8.641 1 97.69 261 PHE B CA 1
ATOM 5392 C C . PHE B 1 261 ? -5.539 17.594 -9.977 1 97.69 261 PHE B C 1
ATOM 5394 O O . PHE B 1 261 ? -4.973 16.938 -10.852 1 97.69 261 PHE B O 1
ATOM 5401 N N . ALA B 1 262 ? -5.793 18.875 -10.117 1 97.88 262 ALA B N 1
ATOM 5402 C CA . ALA B 1 262 ? -5.52 19.594 -11.359 1 97.88 262 ALA B CA 1
ATOM 5403 C C . ALA B 1 262 ? -4.027 19.547 -11.695 1 97.88 262 ALA B C 1
ATOM 5405 O O . ALA B 1 262 ? -3.646 19.609 -12.867 1 97.88 262 ALA B O 1
ATOM 5406 N N . LEU B 1 263 ? -3.195 19.453 -10.672 1 98.19 263 LEU B N 1
ATOM 5407 C CA . LEU B 1 263 ? -1.753 19.484 -10.883 1 98.19 263 LEU B CA 1
ATOM 5408 C C . LEU B 1 263 ? -1.29 18.25 -11.641 1 98.19 263 LEU B C 1
ATOM 5410 O O . LEU B 1 263 ? -0.203 18.234 -12.227 1 98.19 263 LEU B O 1
ATOM 5414 N N . ALA B 1 264 ? -2.047 17.156 -11.609 1 96.69 264 ALA B N 1
ATOM 5415 C CA . ALA B 1 264 ? -1.729 15.938 -12.352 1 96.69 264 ALA B CA 1
ATOM 5416 C C . ALA B 1 264 ? -1.956 16.141 -13.852 1 96.69 264 ALA B C 1
ATOM 5418 O O . ALA B 1 264 ? -1.509 15.32 -14.664 1 96.69 264 ALA B O 1
ATOM 5419 N N . GLN B 1 265 ? -2.633 17.219 -14.203 1 95.81 265 GLN B N 1
ATOM 5420 C CA . GLN B 1 265 ? -3.104 17.359 -15.578 1 95.81 265 GLN B CA 1
ATOM 5421 C C . GLN B 1 265 ? -2.699 18.719 -16.156 1 95.81 265 GLN B C 1
ATOM 5423 O O . GLN B 1 265 ? -3.316 19.203 -17.109 1 95.81 265 GLN B O 1
ATOM 5428 N N . VAL B 1 266 ? -1.753 19.359 -15.555 1 96.38 266 VAL B N 1
ATOM 5429 C CA . VAL B 1 266 ? -1.27 20.641 -16.047 1 96.38 266 VAL B CA 1
ATOM 5430 C C . VAL B 1 266 ? -0.549 20.438 -17.375 1 96.38 266 VAL B C 1
ATOM 5432 O O . VAL B 1 266 ? 0.341 19.594 -17.484 1 96.38 266 VAL B O 1
ATOM 5435 N N . PRO B 1 267 ? -0.949 21.203 -18.422 1 94.31 267 PRO B N 1
ATOM 5436 C CA . PRO B 1 267 ? -0.202 21.109 -19.672 1 94.31 267 PRO B CA 1
ATOM 5437 C C . PRO B 1 267 ? 1.276 21.453 -19.5 1 94.31 267 PRO B C 1
ATOM 5439 O O . PRO B 1 267 ? 1.622 22.344 -18.719 1 94.31 267 PRO B O 1
ATOM 5442 N N . ALA B 1 268 ? 2.129 20.891 -20.266 1 93 268 ALA B N 1
ATOM 5443 C CA . ALA B 1 268 ? 3.582 21 -20.156 1 93 268 ALA B CA 1
ATOM 5444 C C . ALA B 1 268 ? 4.031 22.453 -20.266 1 93 268 ALA B C 1
ATOM 5446 O O . ALA B 1 268 ? 4.922 22.891 -19.531 1 93 268 ALA B O 1
ATOM 5447 N N . GLN B 1 269 ? 3.352 23.172 -21.078 1 94.25 269 GLN B N 1
ATOM 5448 C CA . GLN B 1 269 ? 3.764 24.531 -21.375 1 94.25 269 GLN B CA 1
ATOM 5449 C C . GLN B 1 269 ? 3.477 25.453 -20.188 1 94.25 269 GLN B C 1
ATOM 5451 O O . GLN B 1 269 ? 4.066 26.531 -20.078 1 94.25 269 GLN B O 1
ATOM 5456 N N . LYS B 1 270 ? 2.619 25 -19.297 1 95.5 270 LYS B N 1
ATOM 5457 C CA . LYS B 1 270 ? 2.191 25.844 -18.188 1 95.5 270 LYS B CA 1
ATOM 5458 C C . LYS B 1 270 ? 2.834 25.422 -16.875 1 95.5 270 LYS B C 1
ATOM 5460 O O . LYS B 1 270 ? 2.766 26.141 -15.875 1 95.5 270 LYS B O 1
ATOM 5465 N N . LYS B 1 271 ? 3.443 24.328 -16.812 1 96.56 271 LYS B N 1
ATOM 5466 C CA . LYS B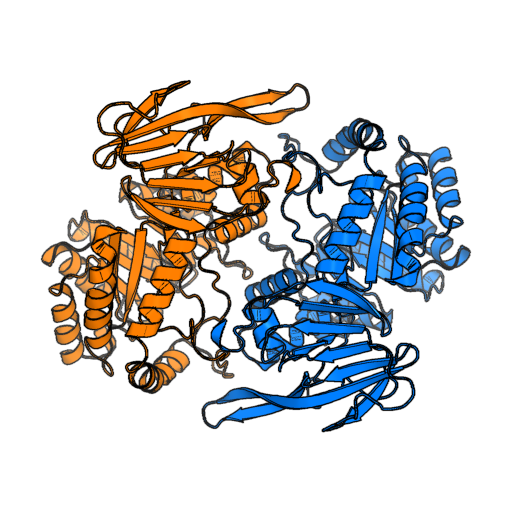 1 271 ? 3.918 23.719 -15.57 1 96.56 271 LYS B CA 1
ATOM 5467 C C . LYS B 1 271 ? 4.945 24.625 -14.883 1 96.56 271 LYS B C 1
ATOM 5469 O O . LYS B 1 271 ? 4.793 24.969 -13.711 1 96.56 271 LYS B O 1
ATOM 5474 N N . GLU B 1 272 ? 5.926 25 -15.664 1 96.88 272 GLU B N 1
ATOM 5475 C CA . GLU B 1 272 ? 7.004 25.797 -15.078 1 96.88 272 GLU B CA 1
ATOM 5476 C C . GLU B 1 272 ? 6.473 27.078 -14.461 1 96.88 272 GLU B C 1
ATOM 5478 O O . GLU B 1 272 ? 6.793 27.406 -13.32 1 96.88 272 GLU B O 1
ATOM 5483 N N . THR B 1 273 ? 5.66 27.75 -15.227 1 97.69 273 THR B N 1
ATOM 5484 C CA . THR B 1 273 ? 5.125 29.031 -14.758 1 97.69 273 THR B CA 1
ATOM 5485 C C . THR B 1 273 ? 4.285 28.828 -13.5 1 97.69 273 THR B C 1
ATOM 5487 O O . THR B 1 273 ? 4.453 29.562 -12.523 1 97.69 273 THR B O 1
ATOM 5490 N N . LEU B 1 274 ? 3.445 27.891 -13.5 1 98.25 274 LEU B N 1
ATOM 5491 C CA . LEU B 1 274 ? 2.557 27.656 -12.367 1 98.25 274 LEU B CA 1
ATOM 5492 C C . LEU B 1 274 ? 3.346 27.219 -11.133 1 98.25 274 LEU B C 1
ATOM 5494 O O . LEU B 1 274 ? 3.121 27.719 -10.039 1 98.25 274 LEU B O 1
ATOM 5498 N N . PHE B 1 275 ? 4.258 26.281 -11.281 1 98.44 275 PHE B N 1
ATOM 5499 C CA . PHE B 1 275 ? 5.016 25.75 -10.156 1 98.44 275 PHE B CA 1
ATOM 5500 C C . PHE B 1 275 ? 5.91 26.828 -9.555 1 98.44 275 PHE B C 1
ATOM 5502 O O . PHE B 1 275 ? 6.062 26.891 -8.328 1 98.44 275 PHE B O 1
ATOM 5509 N N . ARG B 1 276 ? 6.484 27.703 -10.383 1 98.06 276 ARG B N 1
ATOM 5510 C CA . ARG B 1 276 ? 7.281 28.812 -9.875 1 98.06 276 ARG B CA 1
ATOM 5511 C C . ARG B 1 276 ? 6.418 29.781 -9.07 1 98.06 276 ARG B C 1
ATOM 5513 O O . ARG B 1 276 ? 6.848 30.297 -8.031 1 98.06 276 ARG B O 1
ATOM 5520 N N . ARG B 1 277 ? 5.23 30.031 -9.578 1 97.81 277 ARG B N 1
ATOM 5521 C CA . ARG B 1 277 ? 4.32 30.906 -8.844 1 97.81 277 ARG B CA 1
ATOM 5522 C C . ARG B 1 277 ? 3.973 30.328 -7.48 1 97.81 277 ARG B C 1
ATOM 5524 O O . ARG B 1 277 ? 3.922 31.047 -6.484 1 97.81 277 ARG B O 1
ATOM 5531 N N . LEU B 1 278 ? 3.719 29.031 -7.469 1 98.5 278 LEU B N 1
ATOM 5532 C CA . LEU B 1 278 ? 3.434 28.344 -6.211 1 98.5 278 LEU B CA 1
ATOM 5533 C C . LEU B 1 278 ? 4.602 28.484 -5.238 1 98.5 278 LEU B C 1
ATOM 5535 O O . LEU B 1 278 ? 4.402 28.812 -4.066 1 98.5 278 LEU B O 1
ATOM 5539 N N . ALA B 1 279 ? 5.793 28.25 -5.738 1 97.75 279 ALA B N 1
ATOM 5540 C CA . ALA B 1 279 ? 6.996 28.328 -4.914 1 97.75 279 ALA B CA 1
ATOM 5541 C C . ALA B 1 279 ? 7.227 29.734 -4.395 1 97.75 279 ALA B C 1
ATOM 5543 O O . ALA B 1 279 ? 7.535 29.938 -3.215 1 97.75 279 ALA B O 1
ATOM 5544 N N . GLU B 1 280 ? 7.055 30.672 -5.27 1 96.44 280 GLU B N 1
ATOM 5545 C CA . GLU B 1 280 ? 7.289 32.062 -4.922 1 96.44 280 GLU B CA 1
ATOM 5546 C C . GLU B 1 280 ? 6.34 32.531 -3.816 1 96.44 280 GLU B C 1
ATOM 5548 O O . GLU B 1 280 ? 6.711 33.344 -2.977 1 96.44 280 GLU B O 1
ATOM 5553 N N . ARG B 1 281 ? 5.188 32.031 -3.838 1 96.19 281 ARG B N 1
ATOM 5554 C CA . ARG B 1 281 ? 4.184 32.406 -2.859 1 96.19 281 ARG B CA 1
ATOM 5555 C C . ARG B 1 281 ? 4.188 31.484 -1.654 1 96.19 281 ARG B C 1
ATOM 5557 O O . ARG B 1 281 ? 3.355 31.609 -0.755 1 96.19 281 ARG B O 1
ATOM 5564 N N . ASN B 1 282 ? 5.043 30.484 -1.654 1 96 282 ASN B N 1
ATOM 5565 C CA . ASN B 1 282 ? 5.199 29.531 -0.572 1 96 282 ASN B CA 1
ATOM 5566 C C . ASN B 1 282 ? 3.916 28.734 -0.342 1 96 282 ASN B C 1
ATOM 5568 O O . ASN B 1 282 ? 3.488 28.547 0.799 1 96 282 ASN B O 1
ATOM 5572 N N . VAL B 1 283 ? 3.271 28.375 -1.442 1 98.25 283 VAL B N 1
ATOM 5573 C CA . VAL B 1 283 ? 2.1 27.5 -1.377 1 98.25 283 VAL B CA 1
ATOM 5574 C C . VAL B 1 283 ? 2.543 26.047 -1.314 1 98.25 283 VAL B C 1
ATOM 5576 O O . VAL B 1 283 ? 3.314 25.578 -2.16 1 98.25 283 VAL B O 1
ATOM 5579 N N . ASP B 1 284 ? 2.039 25.297 -0.333 1 98 284 ASP B N 1
ATOM 5580 C CA . ASP B 1 284 ? 2.371 23.891 -0.14 1 98 284 ASP B CA 1
ATOM 5581 C C . ASP B 1 284 ? 1.296 22.984 -0.734 1 98 284 ASP B C 1
ATOM 5583 O O . ASP B 1 284 ? 0.151 23.406 -0.911 1 98 284 ASP B O 1
ATOM 5587 N N . ILE B 1 285 ? 1.722 21.797 -1.08 1 98.75 285 ILE B N 1
ATOM 5588 C CA . ILE B 1 285 ? 0.797 20.781 -1.564 1 98.75 285 ILE B CA 1
ATOM 5589 C C . ILE B 1 285 ? 0.706 19.641 -0.55 1 98.75 285 ILE B C 1
ATOM 5591 O O . ILE B 1 285 ? 1.728 19.156 -0.058 1 98.75 285 ILE B O 1
ATOM 5595 N N . SER B 1 286 ? -0.491 19.266 -0.139 1 98.75 286 SER B N 1
ATOM 5596 C CA . SER B 1 286 ? -0.729 18.047 0.633 1 98.75 286 SER B CA 1
ATOM 5597 C C . SER B 1 286 ? -1.398 16.984 -0.218 1 98.75 286 SER B C 1
ATOM 5599 O O . SER B 1 286 ? -2.455 17.219 -0.806 1 98.75 286 SER B O 1
ATOM 5601 N N . THR B 1 287 ? -0.788 15.836 -0.327 1 98.5 287 THR B N 1
ATOM 5602 C CA . THR B 1 287 ? -1.313 14.789 -1.192 1 98.5 287 THR B CA 1
ATOM 5603 C C . THR B 1 287 ? -1.531 13.5 -0.406 1 98.5 287 THR B C 1
ATOM 5605 O O . THR B 1 287 ? -0.769 13.188 0.511 1 98.5 287 THR B O 1
ATOM 5608 N N . THR B 1 288 ? -2.543 12.773 -0.729 1 97.81 288 THR B N 1
ATOM 5609 C CA . THR B 1 288 ? -2.777 11.445 -0.175 1 97.81 288 THR B CA 1
ATOM 5610 C C . THR B 1 288 ? -2.055 10.383 -0.996 1 97.81 288 THR B C 1
ATOM 5612 O O . THR B 1 288 ? -2.264 9.188 -0.792 1 97.81 288 THR B O 1
ATOM 5615 N N . VAL B 1 289 ? -1.208 10.773 -1.948 1 97.44 289 VAL B N 1
ATOM 5616 C CA . VAL B 1 289 ? -0.519 9.875 -2.867 1 97.44 289 VAL B CA 1
ATOM 5617 C C . VAL B 1 289 ? -1.541 9.031 -3.635 1 97.44 289 VAL B C 1
ATOM 5619 O O . VAL B 1 289 ? -1.613 7.816 -3.457 1 97.44 289 VAL B O 1
ATOM 5622 N N . VAL B 1 290 ? -2.221 9.727 -4.539 1 95.5 290 VAL B N 1
ATOM 5623 C CA . VAL B 1 290 ? -3.312 9.102 -5.277 1 95.5 290 VAL B CA 1
ATOM 5624 C C . VAL B 1 290 ? -2.75 8.109 -6.289 1 95.5 290 VAL B C 1
ATOM 5626 O O . VAL B 1 290 ? -1.877 8.453 -7.09 1 95.5 290 VAL B O 1
ATOM 5629 N N . ILE B 1 291 ? -3.262 6.848 -6.262 1 94.38 291 ILE B N 1
ATOM 5630 C CA . ILE B 1 291 ? -2.711 5.82 -7.141 1 94.38 291 ILE B CA 1
ATOM 5631 C C . ILE B 1 291 ? -3.74 5.449 -8.203 1 94.38 291 ILE B C 1
ATOM 5633 O O . ILE B 1 291 ? -3.49 4.578 -9.047 1 94.38 291 ILE B O 1
ATOM 5637 N N . SER B 1 292 ? -4.867 6.117 -8.203 1 92.69 292 SER B N 1
ATOM 5638 C CA . SER B 1 292 ? -5.816 5.953 -9.297 1 92.69 292 SER B CA 1
ATOM 5639 C C . SER B 1 292 ? -5.242 6.477 -10.609 1 92.69 292 SER B C 1
ATOM 5641 O O . SER B 1 292 ? -4.555 7.5 -10.625 1 92.69 292 SER B O 1
ATOM 5643 N N . PRO B 1 293 ? -5.578 5.879 -11.719 1 90.31 293 PRO B N 1
ATOM 5644 C CA . PRO B 1 293 ? -5.008 6.285 -13 1 90.31 293 PRO B CA 1
ATOM 5645 C C . PRO B 1 293 ? -5.332 7.734 -13.359 1 90.31 293 PRO B C 1
ATOM 5647 O O . PRO B 1 293 ? -6.469 8.18 -13.164 1 90.31 293 PRO B O 1
ATOM 5650 N N . GLY B 1 294 ? -4.34 8.422 -13.734 1 90.62 294 GLY B N 1
ATOM 5651 C CA . GLY B 1 294 ? -4.523 9.758 -14.281 1 90.62 294 GLY B CA 1
ATOM 5652 C C . GLY B 1 294 ? -4.457 10.844 -13.219 1 90.62 294 GLY B C 1
ATOM 5653 O O . GLY B 1 294 ? -4.555 12.031 -13.539 1 90.62 294 GLY B O 1
ATOM 5654 N N . LEU B 1 295 ? -4.219 10.508 -11.977 1 94.19 295 LEU B N 1
ATOM 5655 C CA . LEU B 1 295 ? -4.293 11.516 -10.93 1 94.19 295 LEU B CA 1
ATOM 5656 C C . LEU B 1 295 ? -2.988 11.578 -10.141 1 94.19 295 LEU B C 1
ATOM 5658 O O . LEU B 1 295 ? -2.945 12.141 -9.047 1 94.19 295 LEU B O 1
ATOM 5662 N N . THR B 1 296 ? -1.946 10.992 -10.688 1 95.5 296 THR B N 1
ATOM 5663 C CA . THR B 1 296 ? -0.644 11.078 -10.039 1 95.5 296 THR B CA 1
ATOM 5664 C C . THR B 1 296 ? -0.104 12.508 -10.094 1 95.5 296 THR B C 1
ATOM 5666 O O . THR B 1 296 ? 0.107 13.055 -11.18 1 95.5 296 THR B O 1
ATOM 5669 N N . LEU B 1 297 ? 0.104 13.117 -8.953 1 97.69 297 LEU B N 1
ATOM 5670 C CA . LEU B 1 297 ? 0.682 14.461 -8.914 1 97.69 297 LEU B CA 1
ATOM 5671 C C . LEU B 1 297 ? 2.166 14.422 -9.266 1 97.69 297 LEU B C 1
ATOM 5673 O O . LEU B 1 297 ? 2.859 13.453 -8.938 1 97.69 297 LEU B O 1
ATOM 5677 N N . PRO B 1 298 ? 2.629 15.477 -9.922 1 97.19 298 PRO B N 1
ATOM 5678 C CA . PRO B 1 298 ? 4.062 15.555 -10.227 1 97.19 298 PRO B CA 1
ATOM 5679 C C . PRO B 1 298 ? 4.895 16 -9.031 1 97.19 298 PRO B C 1
ATOM 5681 O O . PRO B 1 298 ? 5.52 17.062 -9.078 1 97.19 298 PRO B O 1
ATOM 5684 N N . ILE B 1 299 ? 5.02 15.227 -8.023 1 97.75 299 ILE B N 1
ATOM 5685 C CA . ILE B 1 299 ? 5.566 15.547 -6.707 1 97.75 299 ILE B CA 1
ATOM 5686 C C . ILE B 1 299 ? 7.023 15.984 -6.848 1 97.75 299 ILE B C 1
ATOM 5688 O O . ILE B 1 299 ? 7.426 17 -6.285 1 97.75 299 ILE B O 1
ATOM 5692 N N . PHE B 1 300 ? 7.824 15.297 -7.625 1 96.25 300 PHE B N 1
ATOM 5693 C CA . PHE B 1 300 ? 9.258 15.57 -7.695 1 96.25 300 PHE B CA 1
ATOM 5694 C C . PHE B 1 300 ? 9.531 16.781 -8.562 1 96.25 300 PHE B C 1
ATOM 5696 O O . PHE B 1 300 ? 10.484 17.531 -8.32 1 96.25 300 PHE B O 1
ATOM 5703 N N . GLU B 1 301 ? 8.656 17 -9.578 1 96.88 301 GLU B N 1
ATOM 5704 C CA . GLU B 1 301 ? 8.758 18.25 -10.328 1 96.88 301 GLU B CA 1
ATOM 5705 C C . GLU B 1 301 ? 8.438 19.453 -9.445 1 96.88 301 GLU B C 1
ATOM 5707 O O . GLU B 1 301 ? 9.141 20.469 -9.477 1 96.88 301 GLU B O 1
ATOM 5712 N N . LEU B 1 302 ? 7.332 19.328 -8.695 1 98.25 302 LEU B N 1
ATOM 5713 C CA . LEU B 1 302 ? 6.973 20.375 -7.75 1 98.25 302 LEU B CA 1
ATOM 5714 C C . LEU B 1 302 ? 8.125 20.672 -6.797 1 98.25 302 LEU B C 1
ATOM 5716 O O . LEU B 1 302 ? 8.5 21.828 -6.598 1 98.25 302 LEU B O 1
ATOM 5720 N N . ASP B 1 303 ? 8.672 19.609 -6.309 1 96.81 303 ASP B N 1
ATOM 5721 C CA . ASP B 1 303 ? 9.789 19.719 -5.375 1 96.81 303 ASP B CA 1
ATOM 5722 C C . ASP B 1 303 ? 10.984 20.406 -6.031 1 96.81 303 ASP B C 1
ATOM 5724 O O . ASP B 1 303 ? 11.656 21.219 -5.402 1 96.81 303 ASP B O 1
ATOM 5728 N N . GLN B 1 304 ? 11.297 20.062 -7.227 1 95.75 304 GLN B N 1
ATOM 5729 C CA . GLN B 1 304 ? 12.406 20.656 -7.965 1 95.75 304 GLN B CA 1
ATOM 5730 C C . GLN B 1 304 ? 12.242 22.156 -8.109 1 95.75 304 GLN B C 1
ATOM 5732 O O . GLN B 1 304 ? 13.227 22.906 -8.117 1 95.75 304 GLN B O 1
ATOM 5737 N N . TYR B 1 305 ? 11.016 22.594 -8.203 1 97.19 305 TYR B N 1
ATOM 5738 C CA . TYR B 1 305 ? 10.75 24.016 -8.352 1 97.19 305 TYR B CA 1
ATOM 5739 C C . TYR B 1 305 ? 10.664 24.703 -6.992 1 97.19 305 TYR B C 1
ATOM 5741 O O . TYR B 1 305 ? 10.43 25.906 -6.91 1 97.19 305 TYR B O 1
ATOM 5749 N N . GLY B 1 306 ? 10.766 23.906 -5.945 1 96.75 306 GLY B N 1
ATOM 5750 C CA . GLY B 1 306 ? 10.797 24.484 -4.613 1 96.75 306 GLY B CA 1
ATOM 5751 C C . GLY B 1 306 ? 9.445 24.484 -3.928 1 96.75 306 GLY B C 1
ATOM 5752 O O . GLY B 1 306 ? 9.273 25.109 -2.881 1 96.75 306 GLY B O 1
ATOM 5753 N N . VAL B 1 307 ? 8.461 23.844 -4.539 1 98.31 307 VAL B N 1
ATOM 5754 C CA . VAL B 1 307 ? 7.156 23.703 -3.906 1 98.31 307 VAL B CA 1
ATOM 5755 C C . VAL B 1 307 ? 7.211 22.625 -2.834 1 98.31 307 VAL B C 1
ATOM 5757 O O . VAL B 1 307 ? 7.621 21.5 -3.109 1 98.31 307 VAL B O 1
ATOM 5760 N N . LYS B 1 308 ? 6.855 22.922 -1.631 1 98 308 LYS B N 1
ATOM 5761 C CA . LYS B 1 308 ? 6.832 21.938 -0.553 1 98 308 LYS B CA 1
ATOM 5762 C C . LYS B 1 308 ? 5.66 20.969 -0.715 1 98 308 LYS B C 1
ATOM 5764 O O . LYS B 1 308 ? 4.547 21.391 -1.048 1 98 308 LYS B O 1
ATOM 5769 N N . VAL B 1 309 ? 5.969 19.719 -0.574 1 98.5 309 VAL B N 1
ATOM 5770 C CA . VAL B 1 309 ? 4.953 18.672 -0.664 1 98.5 309 VAL B CA 1
ATOM 5771 C C . VAL B 1 309 ? 4.949 17.844 0.618 1 98.5 309 VAL B C 1
ATOM 5773 O O . VAL B 1 309 ? 6.012 17.516 1.151 1 98.5 309 VAL B O 1
ATOM 5776 N N . SER B 1 310 ? 3.789 17.578 1.153 1 98.62 310 SER B N 1
ATOM 5777 C CA . SER B 1 310 ? 3.613 16.703 2.309 1 98.62 310 SER B CA 1
ATOM 5778 C C . SER B 1 310 ? 2.545 15.656 2.043 1 98.62 310 SER B C 1
ATOM 5780 O O . SER B 1 310 ? 1.687 15.836 1.178 1 98.62 310 SER B O 1
ATOM 5782 N N . VAL B 1 311 ? 2.637 14.57 2.771 1 98.69 311 VAL B N 1
ATOM 5783 C CA . VAL B 1 311 ? 1.675 13.484 2.578 1 98.69 311 VAL B CA 1
ATOM 5784 C C . VAL B 1 311 ? 0.685 13.461 3.742 1 98.69 311 VAL B C 1
ATOM 5786 O O . VAL B 1 311 ? 1.035 13.82 4.871 1 98.69 311 VAL B O 1
ATOM 5789 N N . GLY B 1 312 ? -0.531 13.148 3.494 1 98.56 312 GLY B N 1
ATOM 5790 C CA . GLY B 1 312 ? -1.604 12.961 4.457 1 98.56 312 GLY B CA 1
ATOM 5791 C C . GLY B 1 312 ? -2.516 11.797 4.113 1 98.56 312 GLY B C 1
ATOM 5792 O O . GLY B 1 312 ? -2.383 11.188 3.047 1 98.56 312 GLY B O 1
ATOM 5793 N N . HIS B 1 313 ? -3.449 11.461 5.004 1 98.56 313 HIS B N 1
ATOM 5794 C CA . HIS B 1 313 ? -4.273 10.273 4.801 1 98.56 313 HIS B CA 1
ATOM 5795 C C . HIS B 1 313 ? -5.699 10.656 4.422 1 98.56 313 HIS B C 1
ATOM 5797 O O . HIS B 1 313 ? -6.418 9.852 3.814 1 98.56 313 HIS B O 1
ATOM 5803 N N . ASP B 1 314 ? -6.133 11.914 4.805 1 98.19 314 ASP B N 1
ATOM 5804 C CA . ASP B 1 314 ? -7.488 12.391 4.543 1 98.19 314 ASP B CA 1
ATOM 5805 C C . ASP B 1 314 ? -8.5 11.672 5.434 1 98.19 314 ASP B C 1
ATOM 5807 O O . ASP B 1 314 ? -9.195 12.312 6.23 1 98.19 314 ASP B O 1
ATOM 5811 N N . SER B 1 315 ? -8.539 10.375 5.375 1 95.75 315 SER B N 1
ATOM 5812 C CA . SER B 1 315 ? -9.367 9.531 6.227 1 95.75 315 SER B CA 1
ATOM 5813 C C . SER B 1 315 ? -8.68 8.211 6.535 1 95.75 315 SER B C 1
ATOM 5815 O O . SER B 1 315 ? -7.875 7.723 5.738 1 95.75 315 SER B O 1
ATOM 5817 N N . LEU B 1 316 ? -8.938 7.707 7.723 1 96.81 316 LEU B N 1
ATOM 5818 C CA . LEU B 1 316 ? -8.531 6.328 7.984 1 96.81 316 LEU B CA 1
ATOM 5819 C C . LEU B 1 316 ? -9.602 5.348 7.512 1 96.81 316 LEU B C 1
ATOM 5821 O O . LEU B 1 316 ? -9.32 4.473 6.691 1 96.81 316 LEU B O 1
ATOM 5825 N N . THR B 1 317 ? -10.805 5.492 7.969 1 96.94 317 THR B N 1
ATOM 5826 C CA . THR B 1 317 ? -12.023 4.879 7.449 1 96.94 317 THR B CA 1
ATOM 5827 C C . THR B 1 317 ? -13.234 5.766 7.73 1 96.94 317 THR B C 1
ATOM 5829 O O . THR B 1 317 ? -13.398 6.266 8.844 1 96.94 317 THR B O 1
ATOM 5832 N N . ASP B 1 318 ? -13.961 6.066 6.734 1 96.62 318 ASP B N 1
ATOM 5833 C CA . ASP B 1 318 ? -15.188 6.844 6.859 1 96.62 318 ASP B CA 1
ATOM 5834 C C . ASP B 1 318 ? -16.109 6.594 5.672 1 96.62 318 ASP B C 1
ATOM 5836 O O . ASP B 1 318 ? -15.977 5.59 4.973 1 96.62 318 ASP B O 1
ATOM 5840 N N . HIS B 1 319 ? -17.094 7.363 5.559 1 95.5 319 HIS B N 1
ATOM 5841 C CA . HIS B 1 319 ? -18.109 7.164 4.535 1 95.5 319 HIS B CA 1
ATOM 5842 C C . HIS B 1 319 ? -17.578 7.539 3.152 1 95.5 319 HIS B C 1
ATOM 5844 O O . HIS B 1 319 ? -18.266 7.332 2.146 1 95.5 319 HIS B O 1
ATOM 5850 N N . TRP B 1 320 ? -16.328 8.078 3.076 1 95.81 320 TRP B N 1
ATOM 5851 C CA . TRP B 1 320 ? -15.695 8.398 1.797 1 95.81 320 TRP B CA 1
ATOM 5852 C C . TRP B 1 320 ? -14.734 7.289 1.367 1 95.81 320 TRP B C 1
ATOM 5854 O O . TRP B 1 320 ? -14.688 6.926 0.19 1 95.81 320 TRP B O 1
ATOM 5864 N N . SER B 1 321 ? -13.945 6.719 2.26 1 96.44 321 SER B N 1
ATOM 5865 C CA . SER B 1 321 ? -12.906 5.754 1.924 1 96.44 321 SER B CA 1
ATOM 5866 C C . SER B 1 321 ? -12.594 4.84 3.104 1 96.44 321 SER B C 1
ATOM 5868 O O . SER B 1 321 ? -12.547 5.289 4.25 1 96.44 321 SER B O 1
ATOM 5870 N N . PRO B 1 322 ? -12.312 3.605 2.871 1 97.38 322 PRO B N 1
ATOM 5871 C CA . PRO B 1 322 ? -11.992 2.664 3.943 1 97.38 322 PRO B CA 1
ATOM 5872 C C . PRO B 1 322 ? -10.508 2.318 3.996 1 97.38 322 PRO B C 1
ATOM 5874 O O . PRO B 1 322 ? -10.109 1.38 4.695 1 97.38 322 PRO B O 1
ATOM 5877 N N . PHE B 1 323 ? -9.555 3.064 3.365 1 97.44 323 PHE B N 1
ATOM 5878 C CA . PHE B 1 323 ? -8.25 2.498 3.051 1 97.44 323 PHE B CA 1
ATOM 5879 C C . PHE B 1 323 ? -7.164 3.129 3.914 1 97.44 323 PHE B C 1
ATOM 5881 O O . PHE B 1 323 ? -6.008 2.705 3.875 1 97.44 323 PHE B O 1
ATOM 5888 N N . GLY B 1 324 ? -7.41 4.121 4.688 1 97.44 324 GLY B N 1
ATOM 5889 C CA . GLY B 1 324 ? -6.359 4.836 5.398 1 97.44 324 GLY B CA 1
ATOM 5890 C C . GLY B 1 324 ? -5.703 4 6.484 1 97.44 324 GLY B C 1
ATOM 5891 O O . GLY B 1 324 ? -6.379 3.273 7.211 1 97.44 324 GLY B O 1
ATOM 5892 N N . THR B 1 325 ? -4.363 4.145 6.629 1 97 325 THR B N 1
ATOM 5893 C CA . THR B 1 325 ? -3.633 3.338 7.602 1 97 325 THR B CA 1
ATOM 5894 C C . THR B 1 325 ? -3.236 4.176 8.812 1 97 325 THR B C 1
ATOM 5896 O O . THR B 1 325 ? -2.998 3.637 9.898 1 97 325 THR B O 1
ATOM 5899 N N . GLY B 1 326 ? -3.057 5.473 8.602 1 98.12 326 GLY B N 1
ATOM 5900 C CA . GLY B 1 326 ? -2.492 6.324 9.641 1 98.12 326 GLY B CA 1
ATOM 5901 C C . GLY B 1 326 ? -0.998 6.137 9.82 1 98.12 326 GLY B C 1
ATOM 5902 O O . GLY B 1 326 ? -0.415 6.637 10.781 1 98.12 326 GLY B O 1
ATOM 5903 N N . ASP B 1 327 ? -0.365 5.371 8.969 1 98.44 327 ASP B N 1
ATOM 5904 C CA . ASP B 1 327 ? 1.066 5.086 8.984 1 98.44 327 ASP B CA 1
ATOM 5905 C C . ASP B 1 327 ? 1.776 5.797 7.832 1 98.44 327 ASP B C 1
ATOM 5907 O O . ASP B 1 327 ? 1.745 5.328 6.691 1 98.44 327 ASP B O 1
ATOM 5911 N N . THR B 1 328 ? 2.455 6.859 8.164 1 98.81 328 THR B N 1
ATOM 5912 C CA . THR B 1 328 ? 3.084 7.691 7.145 1 98.81 328 THR B CA 1
ATOM 5913 C C . THR B 1 328 ? 4.27 6.969 6.512 1 98.81 328 THR B C 1
ATOM 5915 O O . THR B 1 328 ? 4.605 7.215 5.352 1 98.81 328 THR B O 1
ATOM 5918 N N . ILE B 1 329 ? 4.918 6.012 7.207 1 98.75 329 ILE B N 1
ATOM 5919 C CA . ILE B 1 329 ? 5.973 5.215 6.594 1 98.75 329 ILE B CA 1
ATOM 5920 C C . ILE B 1 329 ? 5.398 4.398 5.438 1 98.75 329 ILE B C 1
ATOM 5922 O O . ILE B 1 329 ? 6.008 4.312 4.371 1 98.75 329 ILE B O 1
ATOM 5926 N N . GLN B 1 330 ? 4.219 3.871 5.648 1 98.12 330 GLN B N 1
ATOM 5927 C CA . GLN B 1 330 ? 3.549 3.137 4.578 1 98.12 330 GLN B CA 1
ATOM 5928 C C . GLN B 1 330 ? 3.207 4.059 3.412 1 98.12 330 GLN B C 1
ATOM 5930 O O . GLN B 1 330 ? 3.281 3.65 2.25 1 98.12 330 GLN B O 1
ATOM 5935 N N . LYS B 1 331 ? 2.795 5.285 3.723 1 98.31 331 LYS B N 1
ATOM 5936 C CA . LYS B 1 331 ? 2.492 6.254 2.674 1 98.31 331 LYS B CA 1
ATOM 5937 C C . LYS B 1 331 ? 3.738 6.594 1.861 1 98.31 331 LYS B C 1
ATOM 5939 O O . LYS B 1 331 ? 3.678 6.699 0.635 1 98.31 331 LYS B O 1
ATOM 5944 N N . LEU B 1 332 ? 4.844 6.738 2.527 1 98.81 332 LEU B N 1
ATOM 5945 C CA . LEU B 1 332 ? 6.102 7.035 1.853 1 98.81 332 LEU B CA 1
ATOM 5946 C C . LEU B 1 332 ? 6.566 5.844 1.019 1 98.81 332 LEU B C 1
ATOM 5948 O O . LEU B 1 332 ? 7.164 6.023 -0.045 1 98.81 332 LEU B O 1
ATOM 5952 N N . ASN B 1 333 ? 6.32 4.648 1.563 1 98.62 333 ASN B N 1
ATOM 5953 C CA . ASN B 1 333 ? 6.578 3.443 0.786 1 98.62 333 ASN B CA 1
ATOM 5954 C C . ASN B 1 333 ? 5.773 3.426 -0.509 1 98.62 333 ASN B C 1
ATOM 5956 O O . ASN B 1 333 ? 6.316 3.152 -1.581 1 98.62 333 ASN B O 1
ATOM 5960 N N . LEU B 1 334 ? 4.508 3.764 -0.402 1 98.44 334 LEU B N 1
ATOM 5961 C CA . LEU B 1 334 ? 3.611 3.834 -1.55 1 98.44 334 LEU B CA 1
ATOM 5962 C C . LEU B 1 334 ? 4.102 4.867 -2.561 1 98.44 334 LEU B C 1
ATOM 5964 O O . LEU B 1 334 ? 4.156 4.59 -3.762 1 98.44 334 LEU B O 1
ATOM 5968 N N . LEU B 1 335 ? 4.453 5.992 -2.053 1 98.56 335 LEU B N 1
ATOM 5969 C CA . LEU B 1 335 ? 4.992 7.059 -2.893 1 98.56 335 LEU B CA 1
ATOM 5970 C C . LEU B 1 335 ? 6.25 6.598 -3.619 1 98.56 335 LEU B C 1
ATOM 5972 O O . LEU B 1 335 ? 6.387 6.805 -4.828 1 98.56 335 LEU B O 1
ATOM 5976 N N . SER B 1 336 ? 7.129 5.941 -2.898 1 98.5 336 SER B N 1
ATOM 5977 C CA . SER B 1 336 ? 8.398 5.488 -3.463 1 98.5 336 SER B CA 1
ATOM 5978 C C . SER B 1 336 ? 8.172 4.445 -4.555 1 98.5 336 SER B C 1
ATOM 5980 O O . SER B 1 336 ? 8.82 4.492 -5.605 1 98.5 336 SER B O 1
ATOM 5982 N N . GLU B 1 337 ? 7.25 3.564 -4.285 1 97.81 337 GLU B N 1
ATOM 5983 C CA . GLU B 1 337 ? 6.926 2.559 -5.293 1 97.81 337 GLU B CA 1
ATOM 5984 C C . GLU B 1 337 ? 6.301 3.195 -6.527 1 97.81 337 GLU B C 1
ATOM 5986 O O . GLU B 1 337 ? 6.668 2.865 -7.656 1 97.81 337 GLU B O 1
ATOM 5991 N N . GLN B 1 338 ? 5.371 4.09 -6.293 1 97.75 338 GLN B N 1
ATOM 5992 C CA . GLN B 1 338 ? 4.672 4.738 -7.398 1 97.75 338 GLN B CA 1
ATOM 5993 C C . GLN B 1 338 ? 5.656 5.438 -8.336 1 97.75 338 GLN B C 1
ATOM 5995 O O . GLN B 1 338 ? 5.473 5.43 -9.555 1 97.75 338 GLN B O 1
ATOM 6000 N N . PHE B 1 339 ? 6.738 5.988 -7.766 1 96.94 339 PHE B N 1
ATOM 6001 C CA . PHE B 1 339 ? 7.664 6.789 -8.555 1 96.94 339 PHE B CA 1
ATOM 6002 C C . PHE B 1 339 ? 8.961 6.031 -8.797 1 96.94 339 PHE B C 1
ATOM 6004 O O . PHE B 1 339 ? 9.961 6.617 -9.219 1 96.94 339 PHE B O 1
ATOM 6011 N N . ASN B 1 340 ? 9.008 4.754 -8.438 1 95.44 340 ASN B N 1
ATOM 6012 C CA . ASN B 1 340 ? 10.133 3.861 -8.703 1 95.44 340 ASN B CA 1
ATOM 6013 C C . ASN B 1 340 ? 11.414 4.363 -8.047 1 95.44 340 ASN B C 1
ATOM 6015 O O . ASN B 1 340 ? 12.469 4.398 -8.68 1 95.44 340 ASN B O 1
ATOM 6019 N N . LEU B 1 341 ? 11.234 4.895 -6.82 1 97.19 341 LEU B N 1
ATOM 6020 C CA . LEU B 1 341 ? 12.406 5.188 -6.008 1 97.19 341 LEU B CA 1
ATOM 6021 C C . LEU B 1 341 ? 12.977 3.914 -5.391 1 97.19 341 LEU B C 1
ATOM 6023 O O . LEU B 1 341 ? 12.562 3.506 -4.305 1 97.19 341 LEU B O 1
ATOM 6027 N N . ILE B 1 342 ? 13.992 3.355 -6.035 1 96.75 342 ILE B N 1
ATOM 6028 C CA . ILE B 1 342 ? 14.391 2.02 -5.602 1 96.75 342 ILE B CA 1
ATOM 6029 C C . ILE B 1 342 ? 15.781 2.07 -4.973 1 96.75 342 ILE B C 1
ATOM 6031 O O . ILE B 1 342 ? 16.156 1.177 -4.211 1 96.75 342 ILE B O 1
ATOM 6035 N N . ASP B 1 343 ? 16.531 3.111 -5.293 1 96.44 343 ASP B N 1
ATOM 6036 C CA . ASP B 1 343 ? 17.922 3.172 -4.82 1 96.44 343 ASP B CA 1
ATOM 6037 C C . ASP B 1 343 ? 18 3.844 -3.449 1 96.44 343 ASP B C 1
ATOM 6039 O O . ASP B 1 343 ? 17.062 4.523 -3.029 1 96.44 343 ASP B O 1
ATOM 6043 N N . GLU B 1 344 ? 19.125 3.748 -2.822 1 97.31 344 GLU B N 1
ATOM 6044 C CA . GLU B 1 344 ? 19.344 4.148 -1.437 1 97.31 344 GLU B CA 1
ATOM 6045 C C . GLU B 1 344 ? 19.078 5.641 -1.245 1 97.31 344 GLU B C 1
ATOM 6047 O O . GLU B 1 344 ? 18.344 6.035 -0.34 1 97.31 344 GLU B O 1
ATOM 6052 N N . LYS B 1 345 ? 19.609 6.441 -2.143 1 96.38 345 LYS B N 1
ATOM 6053 C CA . LYS B 1 345 ? 19.547 7.891 -1.987 1 96.38 345 LYS B CA 1
ATOM 6054 C C . LYS B 1 345 ? 18.109 8.398 -2.184 1 96.38 345 LYS B C 1
ATOM 6056 O O . LYS B 1 345 ? 17.609 9.156 -1.36 1 96.38 345 LYS B O 1
ATOM 6061 N N . ARG B 1 346 ? 17.469 7.945 -3.232 1 96.56 346 ARG B N 1
ATOM 6062 C CA . ARG B 1 346 ? 16.141 8.438 -3.545 1 96.56 346 ARG B CA 1
ATOM 6063 C C . ARG B 1 346 ? 15.117 7.938 -2.529 1 96.56 346 ARG B C 1
ATOM 6065 O O . ARG B 1 346 ? 14.195 8.664 -2.156 1 96.56 346 ARG B O 1
ATOM 6072 N N . LEU B 1 347 ? 15.297 6.723 -2.07 1 97.88 347 LEU B N 1
ATOM 6073 C CA . LEU B 1 347 ? 14.445 6.207 -1.004 1 97.88 347 LEU B CA 1
ATOM 6074 C C . LEU B 1 347 ? 14.562 7.066 0.25 1 97.88 347 LEU B C 1
ATOM 6076 O O . LEU B 1 347 ? 13.555 7.469 0.828 1 97.88 347 LEU B O 1
ATOM 6080 N N . SER B 1 348 ? 15.781 7.371 0.633 1 98.06 348 SER B N 1
ATOM 6081 C CA . SER B 1 348 ? 16.016 8.172 1.831 1 98.06 348 SER B CA 1
ATOM 6082 C C . SER B 1 348 ? 15.422 9.562 1.693 1 98.06 348 SER B C 1
ATOM 6084 O O . SER B 1 348 ? 14.883 10.109 2.656 1 98.06 348 SER B O 1
ATOM 6086 N N . TYR B 1 349 ? 15.5 10.062 0.508 1 95.56 349 TYR B N 1
ATOM 6087 C CA . TYR B 1 349 ? 15.031 11.414 0.208 1 95.56 349 TYR B CA 1
ATOM 6088 C C . TYR B 1 349 ? 13.523 11.531 0.424 1 95.56 349 TYR B C 1
ATOM 6090 O O . TYR B 1 349 ? 13.031 12.586 0.812 1 95.56 349 TYR B O 1
ATOM 6098 N N . ALA B 1 350 ? 12.797 10.477 0.222 1 98.06 350 ALA B N 1
ATOM 6099 C CA . ALA B 1 350 ? 11.344 10.484 0.307 1 98.06 350 ALA B CA 1
ATOM 6100 C C . ALA B 1 350 ? 10.875 10.781 1.729 1 98.06 350 ALA B C 1
ATOM 6102 O O . ALA B 1 350 ? 9.727 11.18 1.94 1 98.06 350 ALA B O 1
ATOM 6103 N N . LEU B 1 351 ? 11.75 10.648 2.76 1 98.75 351 LEU B N 1
ATOM 6104 C CA . LEU B 1 351 ? 11.406 10.859 4.16 1 98.75 351 LEU B CA 1
ATOM 6105 C C . LEU B 1 351 ? 10.906 12.281 4.398 1 98.75 351 LEU B C 1
ATOM 6107 O O . LEU B 1 351 ? 10 12.5 5.203 1 98.75 351 LEU B O 1
ATOM 6111 N N . LYS B 1 352 ? 11.414 13.211 3.625 1 98.25 352 LYS B N 1
ATOM 6112 C CA . LYS B 1 352 ? 11.133 14.625 3.842 1 98.25 352 LYS B CA 1
ATOM 6113 C C . LYS B 1 352 ? 9.648 14.93 3.648 1 98.25 352 LYS B C 1
ATOM 6115 O O . LYS B 1 352 ? 9.117 15.859 4.254 1 98.25 352 LYS B O 1
ATOM 6120 N N . PHE B 1 353 ? 8.953 14.117 2.842 1 98.75 353 PHE B N 1
ATOM 6121 C CA . PHE B 1 353 ? 7.547 14.367 2.547 1 98.75 353 PHE B CA 1
ATOM 6122 C C . PHE B 1 353 ? 6.672 14.016 3.744 1 98.75 353 PHE B C 1
ATOM 6124 O O . PHE B 1 353 ? 5.508 14.422 3.809 1 98.75 353 PHE B O 1
ATOM 6131 N N . GLY B 1 354 ? 7.191 13.258 4.746 1 98.88 354 GLY B N 1
ATOM 6132 C CA . GLY B 1 354 ? 6.434 12.875 5.926 1 98.88 354 GLY B CA 1
ATOM 6133 C C . GLY B 1 354 ? 6.934 13.539 7.195 1 98.88 354 GLY B C 1
ATOM 6134 O O . GLY B 1 354 ? 6.336 13.375 8.266 1 98.88 354 GLY B O 1
ATOM 6135 N N . THR B 1 355 ? 8.031 14.367 7.121 1 98.75 355 THR B N 1
ATOM 6136 C CA . THR B 1 355 ? 8.664 14.898 8.32 1 98.75 355 THR B CA 1
ATOM 6137 C C . THR B 1 355 ? 8.633 16.422 8.32 1 98.75 355 THR B C 1
ATOM 6139 O O . THR B 1 355 ? 9.273 17.062 9.156 1 98.75 355 THR B O 1
ATOM 6142 N N . GLY B 1 356 ? 7.965 16.969 7.352 1 96.69 356 GLY B N 1
ATOM 6143 C CA . GLY B 1 356 ? 7.984 18.422 7.211 1 96.69 356 GLY B CA 1
ATOM 6144 C C . GLY B 1 356 ? 9.289 18.953 6.648 1 96.69 356 GLY B C 1
ATOM 6145 O O . GLY B 1 356 ? 9.695 20.062 6.957 1 96.69 356 GLY B O 1
ATOM 6146 N N . GLY B 1 357 ? 9.977 18.109 5.98 1 97.19 357 GLY B N 1
ATOM 6147 C CA . GLY B 1 357 ? 11.188 18.547 5.297 1 97.19 357 GLY B CA 1
ATOM 6148 C C . GLY B 1 357 ? 12.453 18.141 6.031 1 97.19 357 GLY B C 1
ATOM 6149 O O . GLY B 1 357 ? 13.555 18.297 5.496 1 97.19 357 GLY B O 1
ATOM 6150 N N . VAL B 1 358 ? 12.383 17.578 7.195 1 97.81 358 VAL B N 1
ATOM 6151 C CA . VAL B 1 358 ? 13.555 17.234 7.984 1 97.81 358 VAL B CA 1
ATOM 6152 C C . VAL B 1 358 ? 14.086 15.859 7.551 1 97.81 358 VAL B C 1
ATOM 6154 O O . VAL B 1 358 ? 13.328 14.891 7.473 1 97.81 358 VAL B O 1
ATOM 6157 N N . THR B 1 359 ? 15.297 15.773 7.191 1 98.06 359 THR B N 1
ATOM 6158 C CA . THR B 1 359 ? 15.984 14.531 6.848 1 98.06 359 THR B CA 1
ATOM 6159 C C . THR B 1 359 ? 17.328 14.438 7.566 1 98.06 359 THR B C 1
ATOM 6161 O O . THR B 1 359 ? 17.938 15.453 7.875 1 98.06 359 THR B O 1
ATOM 6164 N N . PRO B 1 360 ? 17.766 13.227 7.844 1 98.75 360 PRO B N 1
ATOM 6165 C CA . PRO B 1 360 ? 19.094 13.086 8.469 1 98.75 360 PRO B CA 1
ATOM 6166 C C . PRO B 1 360 ? 20.219 13.594 7.578 1 98.75 360 PRO B C 1
ATOM 6168 O O . PRO B 1 360 ? 21.109 14.305 8.047 1 98.75 360 PRO B O 1
ATOM 6171 N N . LEU B 1 361 ? 20.156 13.203 6.332 1 98.44 361 LEU B N 1
ATOM 6172 C CA . LEU B 1 361 ? 21.156 13.609 5.355 1 98.44 361 LEU B CA 1
ATOM 6173 C C . LEU B 1 361 ? 20.562 14.578 4.336 1 98.44 361 LEU B C 1
ATOM 6175 O O . LEU B 1 361 ? 19.422 14.406 3.906 1 98.44 361 LEU B O 1
ATOM 6179 N N . ASP B 1 362 ? 21.344 15.539 3.971 1 96 362 ASP B N 1
ATOM 6180 C CA . ASP B 1 362 ? 20.891 16.422 2.904 1 96 362 ASP B CA 1
ATOM 6181 C C . ASP B 1 362 ? 21.172 15.82 1.53 1 96 362 ASP B C 1
ATOM 6183 O O . ASP B 1 362 ? 21.547 14.648 1.429 1 96 362 ASP B O 1
ATOM 6187 N N . SER B 1 363 ? 20.938 16.547 0.444 1 90.38 363 SER B N 1
ATOM 6188 C CA . SER B 1 363 ? 21.047 16.031 -0.918 1 90.38 363 SER B CA 1
ATOM 6189 C C . SER B 1 363 ? 22.484 15.664 -1.271 1 90.38 363 SER B C 1
ATOM 6191 O O . SER B 1 363 ? 22.719 14.852 -2.162 1 90.38 363 SER B O 1
ATOM 6193 N N . ALA B 1 364 ? 23.406 16.266 -0.51 1 92.56 364 ALA B N 1
ATOM 6194 C CA . ALA B 1 364 ? 24.812 15.992 -0.753 1 92.56 364 ALA B CA 1
ATOM 6195 C C . ALA B 1 364 ? 25.312 14.844 0.12 1 92.56 364 ALA B C 1
ATOM 6197 O O . ALA B 1 364 ? 26.469 14.438 0.02 1 92.56 364 ALA B O 1
ATOM 6198 N N . GLY B 1 365 ? 24.438 14.328 0.922 1 95.25 365 GLY B N 1
ATOM 6199 C CA . GLY B 1 365 ? 24.797 13.18 1.745 1 95.25 365 GLY B CA 1
ATOM 6200 C C . GLY B 1 365 ? 25.453 13.562 3.055 1 95.25 365 GLY B C 1
ATOM 6201 O O . GLY B 1 365 ? 26.047 12.727 3.729 1 95.25 365 GLY B O 1
ATOM 6202 N N . ARG B 1 366 ? 25.453 14.922 3.484 1 96.44 366 ARG B N 1
ATOM 6203 C CA . ARG B 1 366 ? 26 15.398 4.75 1 96.44 366 ARG B CA 1
ATOM 6204 C C . ARG B 1 366 ? 24.969 15.32 5.863 1 96.44 366 ARG B C 1
ATOM 6206 O O . ARG B 1 366 ? 23.797 15.641 5.648 1 96.44 366 ARG B O 1
ATOM 6213 N N . GLN B 1 367 ? 25.328 14.844 6.953 1 98.31 367 GLN B N 1
ATOM 6214 C CA . GLN B 1 367 ? 24.422 14.766 8.094 1 98.31 367 GLN B CA 1
ATOM 6215 C C . GLN B 1 367 ? 23.969 16.156 8.531 1 98.31 367 GLN B C 1
ATOM 6217 O O . GLN B 1 367 ? 24.797 17.016 8.859 1 98.31 367 GLN B O 1
ATOM 6222 N N . VAL B 1 368 ? 22.703 16.359 8.547 1 98.31 368 VAL B N 1
ATOM 6223 C CA . VAL B 1 368 ? 22.172 17.672 8.914 1 98.31 368 VAL B CA 1
ATOM 6224 C C . VAL B 1 368 ? 21.234 17.531 10.109 1 98.31 368 VAL B C 1
ATOM 6226 O O . VAL B 1 368 ? 20.75 18.531 10.641 1 98.31 368 VAL B O 1
ATOM 6229 N N . TRP B 1 369 ? 20.969 16.375 10.508 1 98.44 369 TRP B N 1
ATOM 6230 C CA . TRP B 1 369 ? 20.141 16.016 11.656 1 98.44 369 TRP B CA 1
ATOM 6231 C C . TRP B 1 369 ? 20.547 14.664 12.227 1 98.44 369 TRP B C 1
ATOM 6233 O O . TRP B 1 369 ? 20.953 13.766 11.477 1 98.44 369 TRP B O 1
ATOM 6243 N N . PRO B 1 370 ? 20.547 14.5 13.492 1 98.56 370 PRO B N 1
ATOM 6244 C CA . PRO B 1 370 ? 20.312 15.5 14.547 1 98.56 370 PRO B CA 1
ATOM 6245 C C . PRO B 1 370 ? 21.531 16.359 14.828 1 98.56 370 PRO B C 1
ATOM 6247 O O . PRO B 1 370 ? 22.672 15.93 14.586 1 98.56 370 PRO B O 1
ATOM 6250 N N . LYS B 1 371 ? 21.266 17.531 15.266 1 98.38 371 LYS B N 1
ATOM 6251 C CA . LYS B 1 371 ? 22.312 18.422 15.75 1 98.38 371 LYS B CA 1
ATOM 6252 C C . LYS B 1 371 ? 21.953 19 17.109 1 98.38 371 LYS B C 1
ATOM 6254 O O . LYS B 1 371 ? 20.781 19.188 17.422 1 98.38 371 LYS B O 1
ATOM 6259 N N . VAL B 1 372 ? 23.016 19.297 17.844 1 98.44 372 VAL B N 1
ATOM 6260 C CA . VAL B 1 372 ? 22.812 19.938 19.141 1 98.44 372 VAL B CA 1
ATOM 6261 C C . VAL B 1 372 ? 22.031 21.234 18.953 1 98.44 372 VAL B C 1
ATOM 6263 O O . VAL B 1 372 ? 22.328 22.016 18.031 1 98.44 372 VAL B O 1
ATOM 6266 N N . GLY B 1 373 ? 21.031 21.438 19.75 1 98.19 373 GLY B N 1
ATOM 6267 C CA . GLY B 1 373 ? 20.219 22.641 19.688 1 98.19 373 GLY B CA 1
ATOM 6268 C C . GLY B 1 373 ? 18.906 22.422 18.953 1 98.19 373 GLY B C 1
ATOM 6269 O O . GLY B 1 373 ? 17.953 23.172 19.141 1 98.19 373 GLY B O 1
ATOM 6270 N N . MET B 1 374 ? 18.828 21.422 18.125 1 98.12 374 MET B N 1
ATOM 6271 C CA . MET B 1 374 ? 17.609 21.156 17.344 1 98.12 374 MET B CA 1
ATOM 6272 C C . MET B 1 374 ? 16.547 20.5 18.234 1 98.12 374 MET B C 1
ATOM 6274 O O . MET B 1 374 ? 16.875 19.812 19.203 1 98.12 374 MET B O 1
ATOM 6278 N N . PRO B 1 375 ? 15.266 20.781 17.922 1 97.88 375 PRO B N 1
ATOM 6279 C CA . PRO B 1 375 ? 14.203 20.109 18.672 1 97.88 375 PRO B CA 1
ATOM 6280 C C . PRO B 1 375 ? 14.281 18.594 18.562 1 97.88 375 PRO B C 1
ATOM 6282 O O . PRO B 1 375 ? 14.602 18.062 17.484 1 97.88 375 PRO B O 1
ATOM 6285 N N . ALA B 1 376 ? 13.984 17.938 19.688 1 98.44 376 ALA B N 1
ATOM 6286 C CA . ALA B 1 376 ? 14.094 16.484 19.734 1 98.44 376 ALA B CA 1
ATOM 6287 C C . ALA B 1 376 ? 12.758 15.82 19.438 1 98.44 376 ALA B C 1
ATOM 6289 O O . ALA B 1 376 ? 12.164 15.18 20.312 1 98.44 376 ALA B O 1
ATOM 6290 N N . ASN B 1 377 ? 12.258 15.953 18.281 1 98.81 377 ASN B N 1
ATOM 6291 C CA . ASN B 1 377 ? 11.188 15.156 17.703 1 98.81 377 ASN B CA 1
ATOM 6292 C C . ASN B 1 377 ? 11.734 14 16.859 1 98.81 377 ASN B C 1
ATOM 6294 O O . ASN B 1 377 ? 12.25 14.211 15.766 1 98.81 377 ASN B O 1
ATOM 6298 N N . ALA B 1 378 ? 11.625 12.766 17.453 1 98.88 378 ALA B N 1
ATOM 6299 C CA . ALA B 1 378 ? 12.398 11.68 16.859 1 98.88 378 ALA B CA 1
ATOM 6300 C C . ALA B 1 378 ? 11.695 10.336 17.047 1 98.88 378 ALA B C 1
ATOM 6302 O O . ALA B 1 378 ? 10.789 10.219 17.891 1 98.88 378 ALA B O 1
ATOM 6303 N N . LEU B 1 379 ? 12.07 9.406 16.25 1 98.94 379 LEU B N 1
ATOM 6304 C CA . LEU B 1 379 ? 11.648 8.016 16.359 1 98.94 379 LEU B CA 1
ATOM 6305 C C . LEU B 1 379 ? 12.852 7.094 16.516 1 98.94 379 LEU B C 1
ATOM 6307 O O . LEU B 1 379 ? 13.883 7.301 15.883 1 98.94 379 LEU B O 1
ATOM 6311 N N . LEU B 1 380 ? 12.711 6.16 17.359 1 98.88 380 LEU B N 1
ATOM 6312 C CA . LEU B 1 380 ? 13.57 4.98 17.266 1 98.88 380 LEU B CA 1
ATOM 6313 C C . LEU B 1 380 ? 12.914 3.887 16.438 1 98.88 380 LEU B C 1
ATOM 6315 O O . LEU B 1 380 ? 11.773 3.502 16.703 1 98.88 380 LEU B O 1
ATOM 6319 N N . VAL B 1 381 ? 13.641 3.396 15.383 1 98.75 381 VAL B N 1
ATOM 6320 C CA . VAL B 1 381 ? 13.07 2.43 14.453 1 98.75 381 VAL B CA 1
ATOM 6321 C C . VAL B 1 381 ? 14.039 1.269 14.258 1 98.75 381 VAL B C 1
ATOM 6323 O O . VAL B 1 381 ? 15.258 1.457 14.297 1 98.75 381 VAL B O 1
ATOM 6326 N N . ASP B 1 382 ? 13.508 0.088 13.992 1 98.38 382 ASP B N 1
ATOM 6327 C CA . ASP B 1 382 ? 14.336 -1.08 13.695 1 98.38 382 ASP B CA 1
ATOM 6328 C C . ASP B 1 382 ? 14.75 -1.104 12.227 1 98.38 382 ASP B C 1
ATOM 6330 O O . ASP B 1 382 ? 14.32 -1.977 11.469 1 98.38 382 ASP B O 1
ATOM 6334 N N . ALA B 1 383 ? 15.586 -0.217 11.828 1 98.38 383 ALA B N 1
ATOM 6335 C CA . ALA B 1 383 ? 16.109 -0.059 10.477 1 98.38 383 ALA B CA 1
ATOM 6336 C C . ALA B 1 383 ? 17.594 0.299 10.508 1 98.38 383 ALA B C 1
ATOM 6338 O O . ALA B 1 383 ? 18.109 0.75 11.531 1 98.38 383 ALA B O 1
ATOM 6339 N N . VAL B 1 384 ? 18.234 0.165 9.367 1 98 384 VAL B N 1
ATOM 6340 C CA . VAL B 1 384 ? 19.656 0.461 9.336 1 98 384 VAL B CA 1
ATOM 6341 C C . VAL B 1 384 ? 19.906 1.728 8.516 1 98 384 VAL B C 1
ATOM 6343 O O . VAL B 1 384 ? 21.031 2.227 8.453 1 98 384 VAL B O 1
ATOM 6346 N N . SER B 1 385 ? 18.891 2.242 7.863 1 98.44 385 SER B N 1
ATOM 6347 C CA . SER B 1 385 ? 18.891 3.518 7.156 1 98.44 385 SER B CA 1
ATOM 6348 C C . SER B 1 385 ? 17.484 4.004 6.879 1 98.44 385 SER B C 1
ATOM 6350 O O . SER B 1 385 ? 16.516 3.238 7.004 1 98.44 385 SER B O 1
ATOM 6352 N N . SER B 1 386 ? 17.359 5.281 6.531 1 98.75 386 SER B N 1
ATOM 6353 C CA . SER B 1 386 ? 16.062 5.832 6.141 1 98.75 386 SER B CA 1
ATOM 6354 C C . SER B 1 386 ? 15.508 5.109 4.918 1 98.75 386 SER B C 1
ATOM 6356 O O . SER B 1 386 ? 14.297 4.875 4.828 1 98.75 386 SER B O 1
ATOM 6358 N N . ALA B 1 387 ? 16.391 4.734 4.008 1 98.5 387 ALA B N 1
ATOM 6359 C CA . ALA B 1 387 ? 15.969 3.977 2.83 1 98.5 387 ALA B CA 1
ATOM 6360 C C . ALA B 1 387 ? 15.367 2.635 3.23 1 98.5 387 ALA B C 1
ATOM 6362 O O . ALA B 1 387 ? 14.297 2.26 2.742 1 98.5 387 ALA B O 1
ATOM 6363 N N . HIS B 1 388 ? 16.047 1.952 4.145 1 98.56 388 HIS B N 1
ATOM 6364 C CA . HIS B 1 388 ? 15.57 0.675 4.664 1 98.56 388 HIS B CA 1
ATOM 6365 C C . HIS B 1 388 ? 14.219 0.833 5.363 1 98.56 388 HIS B C 1
ATOM 6367 O O . HIS B 1 388 ? 13.297 0.059 5.117 1 98.56 388 HIS B O 1
ATOM 6373 N N . LEU B 1 389 ? 14.125 1.89 6.16 1 98.69 389 LEU B N 1
ATOM 6374 C CA . LEU B 1 389 ? 12.891 2.189 6.887 1 98.69 389 LEU B CA 1
ATOM 6375 C C . LEU B 1 389 ? 11.703 2.281 5.934 1 98.69 389 LEU B C 1
ATOM 6377 O O . LEU B 1 389 ? 10.688 1.622 6.145 1 98.69 389 LEU B O 1
ATOM 6381 N N . ILE B 1 390 ? 11.883 3.012 4.859 1 98.69 390 ILE B N 1
ATOM 6382 C CA . ILE B 1 390 ? 10.781 3.295 3.938 1 98.69 390 ILE B CA 1
ATOM 6383 C C . ILE B 1 390 ? 10.508 2.068 3.072 1 98.69 390 ILE B C 1
ATOM 6385 O O . ILE B 1 390 ? 9.359 1.628 2.957 1 98.69 390 ILE B O 1
ATOM 6389 N N . ALA B 1 391 ? 11.531 1.474 2.539 1 98.5 391 ALA B N 1
ATOM 6390 C CA . ALA B 1 391 ? 11.367 0.375 1.593 1 98.5 391 ALA B CA 1
ATOM 6391 C C . ALA B 1 391 ? 10.711 -0.832 2.26 1 98.5 391 ALA B C 1
ATOM 6393 O O . ALA B 1 391 ? 9.867 -1.501 1.658 1 98.5 391 ALA B O 1
ATOM 6394 N N . ARG B 1 392 ? 11.086 -1.047 3.539 1 97.88 392 ARG B N 1
ATOM 6395 C CA . ARG B 1 392 ? 10.656 -2.279 4.191 1 97.88 392 ARG B CA 1
ATOM 6396 C C . ARG B 1 392 ? 9.672 -1.99 5.316 1 97.88 392 ARG B C 1
ATOM 6398 O O . ARG B 1 392 ? 9.305 -2.891 6.074 1 97.88 392 ARG B O 1
ATOM 6405 N N . ARG B 1 393 ? 9.266 -0.748 5.406 1 97.25 393 ARG B N 1
ATOM 6406 C CA . ARG B 1 393 ? 8.266 -0.345 6.387 1 97.25 393 ARG B CA 1
ATOM 6407 C C . ARG B 1 393 ? 8.625 -0.849 7.781 1 97.25 393 ARG B C 1
ATOM 6409 O O . ARG B 1 393 ? 7.812 -1.497 8.445 1 97.25 393 ARG B O 1
ATOM 6416 N N . CYS B 1 394 ? 9.828 -0.532 8.242 1 97.81 394 CYS B N 1
ATOM 6417 C CA . CYS B 1 394 ? 10.352 -1.049 9.5 1 97.81 394 CYS B CA 1
ATOM 6418 C C . CYS B 1 394 ? 9.57 -0.506 10.688 1 97.81 394 CYS B C 1
ATOM 6420 O O . CYS B 1 394 ? 9.078 0.623 10.648 1 97.81 394 CYS B O 1
ATOM 6422 N N . PRO B 1 395 ? 9.461 -1.224 11.789 1 97.56 395 PRO B N 1
ATOM 6423 C CA . PRO B 1 395 ? 8.609 -0.842 12.914 1 97.56 395 PRO B CA 1
ATOM 6424 C C . PRO B 1 395 ? 9.234 0.253 13.781 1 97.56 395 PRO B C 1
ATOM 6426 O O . PRO B 1 395 ? 10.453 0.354 13.867 1 97.56 395 PRO B O 1
ATOM 6429 N N . ILE B 1 396 ? 8.398 1.012 14.398 1 98.56 396 ILE B N 1
ATOM 6430 C CA . ILE B 1 396 ? 8.75 2.064 15.344 1 98.56 396 ILE B CA 1
ATOM 6431 C C . ILE B 1 396 ? 8.633 1.534 16.781 1 98.56 396 ILE B C 1
ATOM 6433 O O . ILE B 1 396 ? 7.605 0.972 17.156 1 98.56 396 ILE B O 1
ATOM 6437 N N . SER B 1 397 ? 9.633 1.691 17.578 1 98.56 397 SER B N 1
ATOM 6438 C CA . SER B 1 397 ? 9.562 1.253 18.969 1 98.56 397 SER B CA 1
ATOM 6439 C C . SER B 1 397 ? 9.211 2.412 19.906 1 98.56 397 SER B C 1
ATOM 6441 O O . SER B 1 397 ? 8.523 2.225 20.906 1 98.56 397 SER B O 1
ATOM 6443 N N . THR B 1 398 ? 9.742 3.646 19.484 1 98.81 398 THR B N 1
ATOM 6444 C CA . THR B 1 398 ? 9.648 4.766 20.422 1 98.81 398 THR B CA 1
ATOM 6445 C C . THR B 1 398 ? 9.383 6.07 19.672 1 98.81 398 THR B C 1
ATOM 6447 O O . THR B 1 398 ? 9.984 6.324 18.625 1 98.81 398 THR B O 1
ATOM 6450 N N . VAL B 1 399 ? 8.461 6.836 20.219 1 98.94 399 VAL B N 1
ATOM 6451 C CA . VAL B 1 399 ? 8.148 8.156 19.688 1 98.94 399 VAL B CA 1
ATOM 6452 C C . VAL B 1 399 ? 8.523 9.227 20.719 1 98.94 399 VAL B C 1
ATOM 6454 O O . VAL B 1 399 ? 8.078 9.18 21.859 1 98.94 399 VAL B O 1
ATOM 6457 N N . ILE B 1 400 ? 9.352 10.156 20.266 1 98.81 400 ILE B N 1
ATOM 6458 C CA . ILE B 1 400 ? 9.812 11.25 21.125 1 98.81 400 ILE B CA 1
ATOM 6459 C C . ILE B 1 400 ? 9.312 12.578 20.562 1 98.81 400 ILE B C 1
ATOM 6461 O O . ILE B 1 400 ? 9.547 12.898 19.406 1 98.81 400 ILE B O 1
ATOM 6465 N N . SER B 1 401 ? 8.586 13.32 21.359 1 98.75 401 SER B N 1
ATOM 6466 C CA . SER B 1 401 ? 8.094 14.656 21.016 1 98.75 401 SER B CA 1
ATOM 6467 C C . SER B 1 401 ? 8.633 15.703 21.984 1 98.75 401 SER B C 1
ATOM 6469 O O . SER B 1 401 ? 8.344 15.664 23.188 1 98.75 401 SER B O 1
ATOM 6471 N N . ARG B 1 402 ? 9.461 16.594 21.438 1 96.62 402 ARG B N 1
ATOM 6472 C CA . ARG B 1 402 ? 10.094 17.625 22.234 1 96.62 402 ARG B CA 1
ATOM 6473 C C . ARG B 1 402 ? 10.812 17.047 23.438 1 96.62 402 ARG B C 1
ATOM 6475 O O . ARG B 1 402 ? 10.625 17.5 24.562 1 96.62 402 ARG B O 1
ATOM 6482 N N . GLY B 1 403 ? 11.406 15.945 23.234 1 97.06 403 GLY B N 1
ATOM 6483 C CA . GLY B 1 403 ? 12.273 15.328 24.234 1 97.06 403 GLY B CA 1
ATOM 6484 C C . GLY B 1 403 ? 11.531 14.398 25.172 1 97.06 403 GLY B C 1
ATOM 6485 O O . GLY B 1 403 ? 12.141 13.758 26.031 1 97.06 403 GLY B O 1
ATOM 6486 N N . GLN B 1 404 ? 10.258 14.273 25.016 1 97.19 404 GLN B N 1
ATOM 6487 C CA . GLN B 1 404 ? 9.453 13.391 25.844 1 97.19 404 GLN B CA 1
ATOM 6488 C C . GLN B 1 404 ? 9.016 12.148 25.078 1 97.19 404 GLN B C 1
ATOM 6490 O O . GLN B 1 404 ? 8.594 12.242 23.922 1 97.19 404 GLN B O 1
ATOM 6495 N N . VAL B 1 405 ? 9.156 10.969 25.766 1 98.44 405 VAL B N 1
ATOM 6496 C CA . VAL B 1 405 ? 8.648 9.734 25.172 1 98.44 405 VAL B CA 1
ATOM 6497 C C . VAL B 1 405 ? 7.121 9.711 25.281 1 98.44 405 VAL B C 1
ATOM 6499 O O . VAL B 1 405 ? 6.562 9.727 26.375 1 98.44 405 VAL B O 1
ATOM 6502 N N . ILE B 1 406 ? 6.469 9.664 24.125 1 98.69 406 ILE B N 1
ATOM 6503 C CA . ILE B 1 406 ? 5.016 9.742 24.172 1 98.69 406 ILE B CA 1
ATOM 6504 C C . ILE B 1 406 ? 4.41 8.406 23.75 1 98.69 406 ILE B C 1
ATOM 6506 O O . ILE B 1 406 ? 3.207 8.188 23.891 1 98.69 406 ILE B O 1
ATOM 6510 N N . SER B 1 407 ? 5.16 7.527 23.219 1 98.56 407 SER B N 1
ATOM 6511 C CA . SER B 1 407 ? 4.746 6.172 22.875 1 98.56 407 SER B CA 1
ATOM 6512 C C . SER B 1 407 ? 5.93 5.211 22.906 1 98.56 407 SER B C 1
ATOM 6514 O O . SER B 1 407 ? 7.031 5.562 22.469 1 98.56 407 SER B O 1
ATOM 6516 N N . GLU B 1 408 ? 5.785 4.09 23.422 1 98 408 GLU B N 1
ATOM 6517 C CA . GLU B 1 408 ? 6.77 3.012 23.438 1 98 408 GLU B CA 1
ATOM 6518 C C . GLU B 1 408 ? 6.109 1.662 23.156 1 98 408 GLU B C 1
ATOM 6520 O O . GLU B 1 408 ? 5.07 1.342 23.734 1 98 408 GLU B O 1
ATOM 6525 N N . GLN B 1 409 ? 6.637 0.969 22.203 1 95.44 409 GLN B N 1
ATOM 6526 C CA . GLN B 1 409 ? 6.152 -0.365 21.875 1 95.44 409 GLN B CA 1
ATOM 6527 C C . GLN B 1 409 ? 7.281 -1.392 21.922 1 95.44 409 GLN B C 1
ATOM 6529 O O . GLN B 1 409 ? 8.414 -1.094 21.547 1 95.44 409 GLN B O 1
ATOM 6534 N N . SER B 1 410 ? 6.941 -2.541 22.422 1 93.12 410 SER B N 1
ATOM 6535 C CA . SER B 1 410 ? 7.895 -3.646 22.359 1 93.12 410 SER B CA 1
ATOM 6536 C C . SER B 1 410 ? 7.934 -4.27 20.969 1 93.12 410 SER B C 1
ATOM 6538 O O . SER B 1 410 ? 6.906 -4.715 20.453 1 93.12 410 SER B O 1
ATOM 6540 N N . ILE B 1 411 ? 9.062 -4.223 20.359 1 93.25 411 ILE B N 1
ATOM 6541 C CA . ILE B 1 411 ? 9.195 -4.812 19.031 1 93.25 411 ILE B CA 1
ATOM 6542 C C . ILE B 1 411 ? 10.305 -5.859 19.047 1 93.25 411 ILE B C 1
ATOM 6544 O O . ILE B 1 411 ? 11.234 -5.785 19.859 1 93.25 411 ILE B O 1
ATOM 6548 N N . GLN B 1 412 ? 10.156 -6.879 18.25 1 91.62 412 GLN B N 1
ATOM 6549 C CA . GLN B 1 412 ? 11.273 -7.773 17.969 1 91.62 412 GLN B CA 1
ATOM 6550 C C . GLN B 1 412 ? 12.234 -7.148 16.969 1 91.62 412 GLN B C 1
ATOM 6552 O O . GLN B 1 412 ? 11.883 -6.945 15.805 1 91.62 412 GLN B O 1
ATOM 6557 N N . GLN B 1 413 ? 13.438 -6.875 17.438 1 93.94 413 GLN B N 1
ATOM 6558 C CA . GLN B 1 413 ? 14.43 -6.266 16.547 1 93.94 413 GLN B CA 1
ATOM 6559 C C . GLN B 1 413 ? 15.07 -7.305 15.641 1 93.94 413 GLN B C 1
ATOM 6561 O O . GLN B 1 413 ? 15.531 -8.352 16.109 1 93.94 413 GLN B O 1
ATOM 6566 N N . LYS B 1 414 ? 14.984 -7.07 14.359 1 93.38 414 LYS B N 1
ATOM 6567 C CA . LYS B 1 414 ? 15.617 -7.922 13.359 1 93.38 414 LYS B CA 1
ATOM 6568 C C . LYS B 1 414 ? 16.688 -7.16 12.586 1 93.38 414 LYS B C 1
ATOM 6570 O O . LYS B 1 414 ? 17.5 -7.762 11.875 1 93.38 414 LYS B O 1
ATOM 6575 N N . GLY B 1 415 ? 16.641 -5.875 12.633 1 92.75 415 GLY B N 1
ATOM 6576 C CA . GLY B 1 415 ? 17.625 -5.027 11.977 1 92.75 415 GLY B CA 1
ATOM 6577 C C . GLY B 1 415 ? 17.672 -5.234 10.477 1 92.75 415 GLY B C 1
ATOM 6578 O O . GLY B 1 415 ? 16.641 -5.199 9.797 1 92.75 415 GLY B O 1
ATOM 6579 N N . ALA B 1 416 ? 18.875 -5.434 10.047 1 87.69 416 ALA B N 1
ATOM 6580 C CA . ALA B 1 416 ? 19.125 -5.57 8.617 1 87.69 416 ALA B CA 1
ATOM 6581 C C . ALA B 1 416 ? 18.453 -6.82 8.055 1 87.69 416 ALA B C 1
ATOM 6583 O O . ALA B 1 416 ? 18.234 -6.93 6.844 1 87.69 416 ALA B O 1
ATOM 6584 N N . TYR B 1 417 ? 18.016 -7.699 8.898 1 86.25 417 TYR B N 1
ATOM 6585 C CA . TYR B 1 417 ? 17.453 -8.977 8.477 1 86.25 417 TYR B CA 1
ATOM 6586 C C . TYR B 1 417 ? 15.977 -8.82 8.117 1 86.25 417 TYR B C 1
ATOM 6588 O O . TYR B 1 417 ? 15.352 -9.766 7.629 1 86.25 417 TYR B O 1
ATOM 6596 N N . ARG B 1 418 ? 15.469 -7.648 8.422 1 79.62 418 ARG B N 1
ATOM 6597 C CA . ARG B 1 418 ? 14.117 -7.375 7.945 1 79.62 418 ARG B CA 1
ATOM 6598 C C . ARG B 1 418 ? 14.094 -7.25 6.426 1 79.62 418 ARG B C 1
ATOM 6600 O O . ARG B 1 418 ? 13.016 -7.211 5.824 1 79.62 418 ARG B O 1
ATOM 6607 N N . GLY B 1 419 ? 15.273 -7.816 5.715 1 68.62 419 GLY B N 1
ATOM 6608 C CA . GLY B 1 419 ? 15.391 -7.859 4.266 1 68.62 419 GLY B CA 1
ATOM 6609 C C . GLY B 1 419 ? 15.453 -6.484 3.627 1 68.62 419 GLY B C 1
ATOM 6610 O O . GLY B 1 419 ? 15.188 -5.477 4.289 1 68.62 419 GLY B O 1
#

Foldseek 3Di:
DKEKEFQEKAFFFWDADPVRAIDTDIDTWMFIADQQFTADIGNDDDCVPPPHDYYDYLVNFYKWFFFEADEAALQFACAPHDDDEADDDPPDDLVVVVVVCLPRNVVCLVCRLVSSLVLVVLLLQQGHQEYEYEFEAEPRCQCSRVVSNCVNVVVCVVRHYYAYEDEHSQFQPVRDDVSVVSSLVSLQVDGQEYEEEACCPRVVHLQVRLLVRQVSCVVSVHEYEYEQPDAAPSLLVSLVVNLVSCVVVVPLHEAEYELSQRQLHDDPVCNLVSLLSCQVSQYAYEYQQDPPPSRGHPQVSSVVSRHHAAYHNHYCHGNVDPHGDSNVLQSLLSVCVSVVVQGQLSLQCSVCNTNVRDGQADNNGGGPPDDRPHRPFIWGWLENGSSRCNNLVTHTAFTAGSRDTPDGDDDDRPHPNSD/DKEKEFQEKAFFFWDADPVRAIDTDIDTWMFIADQQFTADIGNDDDCVPPPRDYYDYLVNFYKWFFFEADEAALQFFCPPHDDDEADDDPPDDLVVVVVVCLPRNVVCLVCRLVSSLVLVVLLLQQGHQEYEHEFEAEPRCQCSRVVSNCVNVVVCVVRHYYAYEDEHSQFQPVRDDVSVVSSLVSLQPDGQEYEEEACCPRVVHLQVRLLVRQVSCVVSVHEYEYEQPDAAPSLLVSLVVNLVSCVVVVPLHEAEYELSQNQLHDDPVCNLVSLLSCQVSQYAYEYQQDPPPSRGHPQVSSVVSRHHAAYHNHYCHGNVDPHGDSNVLQSLLSVCVSVVVQGQLSLQCSVCNTNVRDGQADNNGGGPPDDRPHRPFIWGWLENGSSRCNNLVTHTAFTAGSRDTPDGHDDDRPHPNSD

Radius of gyration: 27.91 Å; Cα contacts (8 Å, |Δi|>4): 1951; chains: 2; bounding box: 66×81×71 Å

pLDDT: mean 96.78, std 3.33, range [68.0, 98.94]

Solvent-accessible surface area (backbone atoms only — not comparable to full-atom values): 42197 Å² total; per-residue (Å²): 108,17,31,32,39,32,45,25,26,38,61,48,31,66,42,74,44,95,87,61,41,51,44,67,41,63,48,65,27,15,37,36,21,42,83,23,13,28,66,42,75,36,76,72,70,66,81,80,42,86,64,50,73,45,77,46,77,42,79,57,20,24,59,42,68,27,31,38,39,60,30,32,33,50,55,66,58,36,42,65,31,64,61,68,56,18,63,71,59,94,74,64,45,73,62,53,49,51,57,49,42,63,54,47,51,63,68,38,56,85,50,25,59,63,32,26,50,51,50,52,51,50,28,36,64,49,32,32,38,32,41,29,33,42,24,53,34,40,92,79,59,38,61,51,38,47,53,44,49,52,57,54,50,59,76,37,57,90,53,32,50,73,43,36,23,47,23,32,78,70,38,54,75,72,59,39,69,70,44,44,53,52,53,54,53,52,58,74,72,71,46,46,23,43,35,44,52,32,39,55,84,69,48,67,38,48,65,65,50,48,50,51,49,54,51,50,22,58,74,61,72,27,24,38,43,29,44,31,69,45,46,40,70,64,23,45,48,53,54,52,49,49,56,50,48,31,58,74,68,65,55,80,58,54,36,32,40,28,62,39,37,11,60,35,52,55,53,77,90,48,41,63,62,52,38,42,50,34,25,74,64,54,35,29,37,33,30,63,69,56,51,34,86,81,40,50,60,56,61,67,62,36,41,74,51,57,20,51,55,34,38,26,59,51,39,44,24,22,74,85,40,46,67,34,79,61,39,56,49,55,51,44,29,50,47,27,56,37,69,65,40,45,26,38,67,56,29,34,56,50,47,21,34,32,32,83,62,50,48,40,48,47,97,85,28,48,53,68,34,90,45,70,71,38,73,28,41,28,24,37,25,42,23,74,40,60,25,48,26,29,44,57,51,44,56,65,32,34,21,27,30,52,38,37,79,76,34,76,48,94,68,86,80,56,39,40,38,70,50,109,16,32,33,40,31,46,26,25,37,59,49,31,66,42,74,44,94,85,60,40,51,46,68,40,63,48,65,27,16,37,36,21,41,82,22,14,27,66,41,75,37,77,71,69,65,78,80,41,87,63,50,72,44,78,45,77,42,80,57,21,24,59,42,67,26,31,39,39,60,31,33,33,49,54,66,57,37,41,66,30,63,60,69,54,18,62,72,59,93,75,65,44,73,62,56,50,52,57,49,42,61,55,49,52,64,68,39,57,86,50,24,58,65,32,26,50,51,51,54,52,49,28,35,64,49,33,33,38,32,42,28,33,42,23,54,34,39,92,79,58,39,61,50,38,48,54,44,48,52,58,54,51,60,75,38,56,90,54,34,51,73,44,35,22,47,23,32,79,70,38,53,74,73,58,39,68,68,46,44,54,52,52,55,54,51,58,74,72,72,46,48,23,42,35,44,52,30,39,54,85,69,45,66,38,49,65,65,51,46,51,52,50,54,51,49,21,58,74,62,72,26,25,39,45,28,45,30,69,45,45,41,70,63,23,45,48,52,54,53,49,48,56,48,49,32,58,74,67,66,54,79,60,53,35,32,40,28,62,37,36,10,60,34,51,55,55,78,90,47,41,63,62,52,39,43,51,34,25,75,63,54,34,30,38,32,31,64,68,55,52,34,88,79,39,50,61,55,60,66,61,36,42,72,50,57,22,52,56,32,37,25,58,51,38,44,24,22,74,84,39,46,66,35,80,61,39,56,50,55,51,44,28,50,48,27,57,37,69,65,39,46,27,36,67,56,29,34,57,49,47,21,32,33,32,82,60,51,47,42,49,48,99,84,28,47,53,68,33,90,45,72,71,38,71,28,40,27,25,37,25,41,23,76,42,61,25,48,26,29,45,54,53,44,55,66,33,34,21,27,31,52,40,37,80,75,32,76,48,93,69,86,80,55,38,40,39,68,50

Sequence (838 aa):
MGLLLKNIKLERCYKEQNNGLVVTETETKDLLIKEGCFAEIADEIAENTPGVQKVIDGNGQLLVPSLRESHIHIDKTYFSGPWQAPTRPEDFSIYTRLNEEKELLPAQLDVAAERAHKVVQHYIQNGHTHIRTHCNIDPQIGLKHVELTLDVLKQYEDQITYEIVAFPQHGLLRNGEEFIQLFEQALSMGVTHIGGLDFATLERDVEASLQLLVKWAKQYDLGIDVHLHDRGALGVYEIERLLDMMAMYDYQGEVTLSHAFALAQVPAQKKETLFRRLAERNVDISTTVVISPGLTLPIFELDQYGVKVSVGHDSLTDHWSPFGTGDTIQKLNLLSEQFNLIDEKRLSYALKFGTGGVTPLDSAGRQVWPKVGMPANALLVDAVSSAHLIARRCPISTVISRGQVISEQSIQQKGAYRGMGLLLKNIKLERCYKEQNNGLVVTETETKDLLIKEGCFAEIADEIAENTPGVQKVIDGNGQLLVPSLRESHIHIDKTYFSGPWQAPTRPEDFSIYTRLNEEKELLPAQLDVAAERAHKVVQHYIQNGHTHIRTHCNIDPQIGLKHVELTLDVLKQYEDQITYEIVAFPQHGLLRNGEEFIQLFEQALSMGVTHIGGLDFATLERDVEASLQLLVKWAKQYDLGIDVHLHDRGALGVYEIERLLDMMAMYDYQGEVTLSHAFALAQVPAQKKETLFRRLAERNVDISTTVVISPGLTLPIFELDQYGVKVSVGHDSLTDHWSPFGTGDTIQKLNLLSEQFNLIDEKRLSYALKFGTGGVTPLDSAGRQVWPKVGMPANALLVDAVSSAHLIARRCPISTVISRGQVISEQSIQQKGAYRG